Protein 6M4Z (pdb70)

InterPro domains:
  IPR006201 Neurotransmitter-gated ion-channel [PTHR18945] (35-205)
  IPR006202 Neurotransmitter-gated ion-channel ligand-binding domain [PF02931] (35-222)
  IPR036734 Neurotransmitter-gated ion-channel ligand-binding domain superfamily [G3DSA:2.70.170.10] (12-236)
  IPR036734 Neurotransmitter-gated ion-channel ligand-binding domain superfamily [SSF63712] (25-222)

Foldseek 3Di:
DVVLVVVLLCVLQPPDPADPAFDLVGAKEKEWAKAWAAFADADLPPQKTKTKIKIKMKIFDQSLADDCVVRPNDFKDKDAPVRHDDFAKDWPFFDDDKDWDAGFMWIAGRRRMIITITIIMTMGGHNQVQQPDPQADKDKIWIFGDPDFCSHYPYHYDAFFHNHVNHDPPHQKAWDGWTWAKDWADDPPDDTIHIITMIMTGMHGDD/DPCVDPVVVVVCVVVD/DVVLVVVLLCCLQPVDDADPAFDLVRAWEKAKAKAWAAFADADQVQQKTKTKIKIKMKIFDQSQADDCVVRPNAFKDKDACVSHDDFQWDWPFFDDPKDWDAGFIWMAGRRGMIMTITIIMTMGGHNFPPQQDVFTGKDKTWIFGPPDACSHYPYDYPAQAHHHVNYDPPYQKDWPGWTWAKDWDDDPVDDTIHIITIIMTGMHGDD/DQCVPVVSCVVCVPVD/DVVLVVVLLCCQQVVDDADPAFDQVRFWEKEKAKAWAAQADADQVQQKTKTKIKIKIKIFDPSQADDLVVRVNDFKDKDQPVSHDDFQKDWPFFDDDKDWDDGFMWMAGRRGMTITITMIMTMGGHNFVAQQDPFTGKDKIKIFGDPDACSRYPYYYPAQAHHHVNYDPPHQKDWDGWTFDKDWDDDPVDDTIHIITMIMTTIHGDD/DQCVPVVSVVVCVVVD/DVVLVVVVLVVQQPVDDADPAFDLVRAKEKEKAKAWAAFADADLVAQKTKTKIKIKIKIFDQSQADDCVVRPNFFKDKAQPVRHDDFQKDWPFFDDDKDWDAGWMWMAGRNGMIITITIIMTIGGHNQVCQAPVFGGKDKIKIFGDPDFCSRYPYHYPDQAHRHVNYDPPHQKAWDGWTWAWDWDDDPPDDTIHIITMTMTGMHGDD/DLCPPVVSVVVCVVPD/DVVLVVVLLCVLQVPDDADPAFDLVRAKEKEWAKAWAAFADADQPAQKTKTKIKIKIKIFDQSQADQQVSRVNDWKDKDQPVRHDDFQKDWPFFDDDKDWDDGFMWMATRRRMIMTITIIMTMGGHNQPALQPPLGGKDKIKIFGDPDFCSHYHYHYPFFAHHHVNYDPPYQKDWPGWTWAWDWDDDDPDDTIHIIIITMTGMHGDD/DQCVDPVSVVVCVPVD

Sequence (1115 aa):
SQANLMRLKSDLFNRSPMYPGPTKDDPLTVTLGFTLQDIVKVDSSTNEVDLVYYEQQRWKLNSLMWDPNEYGNITDFRTSAADIWTPDITAYSSTRPVQVLSPQIAVVTHDGSVMFIPAQRLSFMCDPTGVDSEEGVTCAVKFGSWVYSGFEIDLKTDTDQVDLSSYYASSKYEILSATQTRQVQHYSCCPEPYIDVNLVVKFRERRGCCSHPACNVAHPEICSQANLMRLKSDLFNRSPMYPGPTKDDPLTVTLGFTLQDIVKVDSSTNEVDLVYYEQQRWKLNSLMWDPNEYGNITDFRTSAADIWTPDITAYSSTRPVQVLSPQIAVVTHDGSVMFIPAQRLSFMCDPTGVDSEEGVTCAVKFGSWVYSGFEIDLKTDTDQVDLSSYYASSKYEILSATQTRQVQHYSCCPEPYIDVNLVVKFRERRGCCSHPACNVAHPEICSQANLMRLKSDLFNRSPMYPGPTKDDPLTVTLGFTLQDIVKVDSSTNEVDLVYYEQQRWKLNSLMWDPNEYGNITDFRTSAADIWTPDITAYSSTRPVQVLSPQIAVVTHDGSVMFIPAQRLSFMCDPTGVDSEEGVTCAVKFGSWVYSGFEIDLKTDTDQVDLSSYYASSKYEILSATQTRQVQHYSCCPEPYIDVNLVVKFRERRGCCSHPACNVAHPEICSQANLMRLKSDLFNRSPMYPGPTKDDPLTVTLGFTLQDIVKVDSSTNEVDLVYYEQQRWKLNSLMWDPNEYGNITDFRTSAADIWTPDITAYSSTRPVQVLSPQIAVVTHDGSVMFIPAQRLSFMCDPTGVDSEEGVTCAVKFGSWVYSGFEIDLKTDTDQVDLSSYYASSKYEILSATQTRQVQHYSCCPEPYIDVNLVVKFRERRGCCSHPACNVAHPEICSQANLMRLKSDLFNRSPMYPGPTKDDPLTVTLGFTLQDIVKVDSSTNEVDLVYYEQQRWKLNSLMWDPNEYGNITDFRTSAADIWTPDITAYSSTRPVQVLSPQIAVVTHDGSVMFIPAQRLSFMCDPTGVDSEEGVTCAVKFGSWVYSGFEIDLKTDTDQVDLSSYYASSKYEILSATQTRQVQHYSCCPEPYIDVNLVVKFRERRGCCSHPACNVAHPEIC

Organism: Aplysia californica (NCBI:txid6500)

Radius of gyration: 30.46 Å; Cα contacts (8 Å, |Δi|>4): 2847; chains: 10; bounding box: 76×78×79 Å

Solvent-accessible surface area: 42647 Å² total; per-residue (Å²): 82,49,55,45,7,43,94,0,43,41,37,24,55,110,184,62,101,107,32,14,1,6,34,90,107,38,78,13,69,0,7,4,10,4,9,3,11,3,2,4,42,34,37,77,81,17,1,2,1,1,6,0,3,6,7,18,10,46,6,94,6,124,70,13,74,29,87,26,127,108,25,47,119,19,79,34,5,21,4,51,12,87,53,10,32,51,14,16,21,15,9,30,24,11,0,84,48,70,61,52,15,15,34,84,33,0,4,0,21,66,60,0,18,0,2,13,5,5,4,18,8,2,9,5,7,0,23,6,94,32,12,129,54,82,118,15,16,68,20,40,3,88,2,0,6,3,1,20,8,14,96,3,4,53,2,75,19,78,80,68,118,5,33,62,76,43,25,50,88,39,1,46,14,65,16,87,46,3,33,7,49,99,65,72,75,108,38,129,60,7,105,20,18,1,15,6,0,22,6,41,7,78,3,1,64,98,188,81,1,20,19,20,2,2,0,0,4,38,25,52,128,76,17,105,57,67,36,16,41,104,0,41,34,32,21,47,115,176,40,93,110,28,10,0,5,22,124,114,47,75,15,69,0,3,3,9,8,7,5,7,1,1,2,85,25,40,79,70,16,1,12,0,11,2,0,5,3,6,13,14,32,2,97,10,117,68,14,96,24,69,27,111,115,27,43,117,31,68,50,7,26,4,52,10,86,53,14,37,52,13,12,12,19,9,22,23,7,0,92,54,63,52,50,17,14,36,80,34,0,2,0,26,64,61,0,10,0,1,12,3,2,5,20,9,1,12,2,10,1,25,3,94,34,17,101,39,106,150,8,10,55,6,48,1,78,4,0,6,5,0,15,10,14,102,5,4,56,2,78,25,76,72,82,96,2,37,50,74,42,26,45,92,44,2,37,15,72,27,81,52,2,43,8,40,95,68,72,61,111,34,132,66,12,104,15,21,3,14,2,0,23,8,38,2,76,0,72,70,102,200,58,10,36,17,18,4,1,0,3,4,33,24,45,127,84,18,84,82,51,33,12,40,100,1,41,50,55,13,54,135,142,52,98,104,26,14,4,6,41,78,114,52,74,13,81,0,25,2,13,3,10,2,8,2,3,2,86,38,41,64,77,17,1,24,1,9,2,5,6,11,5,15,11,50,6,71,10,115,43,10,99,22,75,26,123,108,25,46,108,30,75,54,5,23,6,55,10,90,58,11,30,52,12,15,18,19,11,18,25,10,0,102,55,70,61,53,13,15,35,82,32,1,11,0,32,64,72,0,17,0,4,10,5,3,7,24,6,4,14,4,9,1,35,4,79,29,13,115,40,112,124,14,12,72,9,51,3,71,4,0,6,2,1,19,10,8,95,23,4,50,2,76,10,84,80,78,118,3,39,62,87,42,39,41,87,34,2,79,15,48,30,82,40,2,38,2,47,103,76,67,61,110,32,136,62,13,104,19,26,2,11,2,0,19,4,35,3,50,2,35,78,125,183,60,11,30,14,11,2,1,0,5,0,35,22,44,131,77,17,73,58,62,32,14,56,110,0,47,54,56,14,57,119,103,34,93,119,36,11,3,5,43,139,133,51,81,12,67,0,21,4,10,6,3,3,7,2,2,2,75,34,37,50,83,16,4,14,0,8,2,2,2,6,6,18,11,44,3,73,10,118,66,12,92,27,72,38,108,116,28,38,113,23,79,51,6,22,4,56,11,86,54,12,38,50,10,13,11,27,9,25,23,7,1,84,52,56,76,51,12,16,36,82,35,0,3,0,31,71,59,0,17,0,6,14,2,5,5,24,22,0,12,2,6,2,44,2,93,26,18,99,40,103,117,10,12,83,4,45,2,73,3,0,5,5,0,17,6,13,86,19,3,52,3,96,8,82,70,82,100,0,32,49,81,42,41,44,93,35,2,70,28,65,32,76,44,3,46,3,45,89,73,73,86,107,41,134,60,8,108,19,20,2,12,11,0,22,6,34,3,83,1,17,67,91,179,56,12,27,9,21,2,0,0,5,2,35,23,39,135,78,14,114,81,50,40,12,50,104,0,42,33,41,20,39,119,131,56,91,71,31,12,1,5,27,129,118,53,79,10,66,0,20,2,13,5,5,3,9,4,1,1,83,38,42,64,92,7,3,19,0,10,2,0,1,5,11,8,8,44,5,107,6,125,65,4,85,24,67,28,119,82,32,48,114,39,67,55,4,25,4,50,11,95,60,14,40,51,13,15,18,14,8,34,25,9,0,93,49,64,56,63,16,16,32,77,36,0,9,1,29,66,56,0,13,1,2,12,2,3,4,16,5,0,11,4,10,4,41,6,101,24,16,106,37,96,150,11,20,59,6,46,2,88,4,0,8,4,2,19,7,14,70,21,6,34,3,98,32,87,68,69,116,9,32,65,74,48,37,46,83,52,5,70,20,25,32,70,42,6,30,8,47,96,66,84,72,113,30,103,59,14,93,21,22,5,16,8,0,23,5,24,5,70,2,47,71,143,214,64,4,36,23,23,6,0,0,3,2,34,22,51,130,83,20

Structure (mmCIF, N/CA/C/O backbone):
data_6M4Z
#
_entry.id   6M4Z
#
_cell.length_a   173.080
_cell.length_b   173.080
_cell.length_c   118.337
_cell.angle_alpha   90.000
_cell.angle_beta   90.000
_cell.angle_gamma   120.000
#
_symmetry.space_group_name_H-M   'P 65'
#
loop_
_entity.id
_entity.type
_entity.pdbx_description
1 polymer 'Soluble acetylcholine receptor'
2 polymer 'Alpha-conotoxin LvIA'
#
loop_
_atom_site.group_PDB
_atom_site.id
_atom_site.type_symbol
_atom_site.label_atom_id
_atom_site.label_alt_id
_atom_site.label_comp_id
_atom_site.label_asym_id
_atom_site.label_entity_id
_atom_site.label_seq_id
_atom_site.pdbx_PDB_ins_code
_atom_site.Cartn_x
_atom_site.Cartn_y
_atom_site.Cartn_z
_atom_site.occupancy
_atom_site.B_iso_or_equiv
_atom_site.auth_seq_id
_atom_site.auth_comp_id
_atom_site.auth_asym_id
_atom_site.auth_atom_id
_atom_site.pdbx_PDB_model_num
ATOM 1 N N . SER A 1 1 ? 23.616 -68.532 31.267 1.00 105.67 0 SER A N 1
ATOM 2 C CA . SER A 1 1 ? 23.891 -68.683 29.840 1.00 111.85 0 SER A CA 1
ATOM 3 C C . SER A 1 1 ? 22.615 -68.949 28.991 1.00 115.79 0 SER A C 1
ATOM 4 O O . SER A 1 1 ? 21.481 -69.023 29.520 1.00 99.52 0 SER A O 1
ATOM 7 N N . GLN A 1 2 ? 22.821 -69.072 27.665 1.00 115.28 1 GLN A N 1
ATOM 8 C CA . GLN A 1 2 ? 21.759 -69.487 26.749 1.00 101.15 1 GLN A CA 1
ATOM 9 C C . GLN A 1 2 ? 21.337 -70.943 26.983 1.00 87.97 1 GLN A C 1
ATOM 10 O O . GLN A 1 2 ? 20.266 -71.353 26.526 1.00 82.46 1 GLN A O 1
ATOM 16 N N . ALA A 1 3 ? 22.140 -71.723 27.708 1.00 92.20 2 ALA A N 1
ATOM 17 C CA . ALA A 1 3 ? 21.708 -73.060 28.100 1.00 87.59 2 ALA A CA 1
ATOM 18 C C . ALA A 1 3 ? 20.587 -72.990 29.123 1.00 83.08 2 ALA A C 1
ATOM 19 O O . ALA A 1 3 ? 19.671 -73.820 29.106 1.00 76.77 2 ALA A O 1
ATOM 21 N N . ASN A 1 4 ? 20.659 -72.017 30.036 1.00 86.04 3 ASN A N 1
ATOM 22 C CA . ASN A 1 4 ? 19.562 -71.783 30.970 1.00 86.92 3 ASN A CA 1
ATOM 23 C C . ASN A 1 4 ? 18.284 -71.438 30.228 1.00 83.52 3 ASN A C 1
ATOM 24 O O . ASN A 1 4 ? 17.225 -72.010 30.502 1.00 85.92 3 ASN A O 1
ATOM 29 N N . LEU A 1 5 ? 18.369 -70.485 29.292 1.00 80.77 4 LEU A N 1
ATOM 30 C CA . LEU A 1 5 ? 17.222 -70.136 28.464 1.00 77.60 4 LEU A CA 1
ATOM 31 C C . LEU A 1 5 ? 16.630 -71.369 27.783 1.00 76.88 4 LEU A C 1
ATOM 32 O O . LEU A 1 5 ? 15.409 -71.561 27.779 1.00 73.05 4 LEU A O 1
ATOM 37 N N . MET A 1 6 ? 17.487 -72.224 27.213 1.00 76.79 5 MET A N 1
ATOM 38 C CA . MET A 1 6 ? 16.999 -73.412 26.518 1.00 71.13 5 MET A CA 1
ATOM 39 C C . MET A 1 6 ? 16.245 -74.344 27.455 1.00 72.16 5 MET A C 1
ATOM 40 O O . MET A 1 6 ? 15.266 -74.985 27.051 1.00 71.65 5 MET A O 1
ATOM 45 N N . ARG A 1 7 ? 16.688 -74.445 28.706 1.00 74.45 6 ARG A N 1
ATOM 46 C CA . ARG A 1 7 ? 15.989 -75.311 29.644 1.00 74.48 6 ARG A CA 1
ATOM 47 C C . ARG A 1 7 ? 14.649 -74.711 30.056 1.00 80.66 6 ARG A C 1
ATOM 48 O O . ARG A 1 7 ? 13.635 -75.421 30.092 1.00 81.07 6 ARG A O 1
ATOM 56 N N . LEU A 1 8 ? 14.624 -73.405 30.347 1.00 73.87 7 LEU A N 1
ATOM 57 C CA . LEU A 1 8 ? 13.366 -72.737 30.662 1.00 77.73 7 LEU A CA 1
ATOM 58 C C . LEU A 1 8 ? 12.351 -72.907 29.529 1.00 79.61 7 LEU A C 1
ATOM 59 O O . LEU A 1 8 ? 11.201 -73.302 29.765 1.00 81.69 7 LEU A O 1
ATOM 64 N N . LYS A 1 9 ? 12.764 -72.642 28.285 1.00 73.79 8 LYS A N 1
ATOM 65 C CA . LYS A 1 9 ? 11.851 -72.843 27.165 1.00 69.43 8 LYS A CA 1
ATOM 66 C C . LYS A 1 9 ? 11.367 -74.281 27.114 1.00 71.54 8 LYS A C 1
ATOM 67 O O . LYS A 1 9 ? 10.206 -74.531 26.772 1.00 75.02 8 LYS A O 1
ATOM 73 N N . SER A 1 10 ? 12.215 -75.235 27.502 1.00 74.00 9 SER A N 1
ATOM 74 C CA . SER A 1 10 ? 11.815 -76.639 27.437 1.00 77.36 9 SER A CA 1
ATOM 75 C C . SER A 1 10 ? 10.811 -76.981 28.529 1.00 81.53 9 SER A C 1
ATOM 76 O O . SER A 1 10 ? 9.838 -77.704 28.290 1.00 80.19 9 SER A O 1
ATOM 79 N N . ASP A 1 11 ? 11.032 -76.477 29.738 1.00 84.75 10 ASP A N 1
ATOM 80 C CA . ASP A 1 11 ? 10.127 -76.802 30.829 1.00 81.52 10 ASP A CA 1
ATOM 81 C C . ASP A 1 11 ? 8.739 -76.234 30.583 1.00 82.16 10 ASP A C 1
ATOM 82 O O . ASP A 1 11 ? 7.739 -76.916 30.837 1.00 94.79 10 ASP A O 1
ATOM 87 N N . LEU A 1 12 ? 8.657 -75.009 30.051 1.00 78.35 11 LEU A N 1
ATOM 88 C CA . LEU A 1 12 ? 7.359 -74.399 29.770 1.00 73.25 11 LEU A CA 1
ATOM 89 C C . LEU A 1 12 ? 6.588 -75.172 28.708 1.00 79.32 11 LEU A C 1
ATOM 90 O O . LEU A 1 12 ? 5.423 -75.528 28.907 1.00 88.58 11 LEU A O 1
ATOM 95 N N . PHE A 1 13 ? 7.225 -75.456 27.577 1.00 79.63 12 PHE A N 1
ATOM 96 C CA . PHE A 1 13 ? 6.497 -75.899 26.396 1.00 82.20 12 PHE A CA 1
ATOM 97 C C . PHE A 1 13 ? 6.496 -77.408 26.173 1.00 85.98 12 PHE A C 1
ATOM 98 O O . PHE A 1 13 ? 5.598 -77.912 25.491 1.00 95.28 12 PHE A O 1
ATOM 106 N N . ASN A 1 14 ? 7.458 -78.142 26.714 1.00 86.92 13 ASN A N 1
ATOM 107 C CA . ASN A 1 14 ? 7.672 -79.494 26.216 1.00 94.30 13 ASN A CA 1
ATOM 108 C C . ASN A 1 14 ? 6.793 -80.538 26.886 1.00 101.24 13 ASN A C 1
ATOM 109 O O . ASN A 1 14 ? 6.296 -81.445 26.209 1.00 107.53 13 ASN A O 1
ATOM 114 N N . ARG A 1 15 ? 6.598 -80.464 28.198 1.00 98.88 14 ARG A N 1
ATOM 115 C CA . ARG A 1 15 ? 5.781 -81.465 28.862 1.00 100.69 14 ARG A CA 1
ATOM 116 C C . ARG A 1 15 ? 4.443 -80.920 29.351 1.00 105.59 14 ARG A C 1
ATOM 117 O O . ARG A 1 15 ? 3.605 -81.701 29.818 1.00 104.97 14 ARG A O 1
ATOM 125 N N . SER A 1 16 ? 4.205 -79.613 29.220 1.00 111.15 15 SER A N 1
ATOM 126 C CA . SER A 1 16 ? 2.913 -79.015 29.551 1.00 113.76 15 SER A CA 1
ATOM 127 C C . SER A 1 16 ? 2.149 -78.708 28.268 1.00 108.55 15 SER A C 1
ATOM 128 O O . SER A 1 16 ? 2.645 -77.925 27.435 1.00 104.04 15 SER A O 1
ATOM 131 N N . PRO A 1 17 ? 0.956 -79.275 28.065 1.00 108.64 16 PRO A N 1
ATOM 132 C CA . PRO A 1 17 ? 0.216 -79.027 26.821 1.00 101.40 16 PRO A CA 1
ATOM 133 C C . PRO A 1 17 ? -0.285 -77.594 26.759 1.00 96.26 16 PRO A C 1
ATOM 134 O O . PRO A 1 17 ? -0.410 -76.910 27.776 1.00 99.29 16 PRO A O 1
ATOM 138 N N . MET A 1 18 ? -0.589 -77.144 25.543 1.00 93.43 17 MET A N 1
ATOM 139 C CA . MET A 1 18 ? -0.745 -75.710 25.321 1.00 90.85 17 MET A CA 1
ATOM 140 C C . MET A 1 18 ? -2.079 -75.177 25.843 1.00 85.87 17 MET A C 1
ATOM 141 O O . MET A 1 18 ? -3.088 -75.890 25.927 1.00 82.14 17 MET A O 1
ATOM 146 N N . TYR A 1 19 ? -2.061 -73.902 26.195 1.00 79.63 18 TYR A N 1
ATOM 147 C CA . TYR A 1 19 ? -3.237 -73.209 26.689 1.00 76.21 18 TYR A CA 1
ATOM 148 C C . TYR A 1 19 ? -4.401 -73.365 25.712 1.00 77.76 18 TYR A C 1
ATOM 149 O O . TYR A 1 19 ? -4.250 -73.069 24.518 1.00 77.30 18 TYR A O 1
ATOM 158 N N . PRO A 1 20 ? -5.562 -73.803 26.173 1.00 78.87 19 PRO A N 1
ATOM 159 C CA . PRO A 1 20 ? -6.684 -74.024 25.264 1.00 75.88 19 PRO A CA 1
ATOM 160 C C . PRO A 1 20 ? -7.543 -72.788 25.073 1.00 74.76 19 PRO A C 1
ATOM 161 O O . PRO A 1 20 ? -8.685 -72.896 24.613 1.00 76.91 19 PRO A O 1
ATOM 165 N N . GLY A 1 21 ? -7.005 -71.616 25.412 1.00 73.21 20 GLY A N 1
ATOM 166 C CA . GLY A 1 21 ? -7.749 -70.381 25.320 1.00 73.46 20 GLY A CA 1
ATOM 167 C C . GLY A 1 21 ? -8.534 -70.076 26.583 1.00 71.19 20 GLY A C 1
ATOM 168 O O . GLY A 1 21 ? -8.665 -70.904 27.490 1.00 67.45 20 GLY A O 1
ATOM 169 N N . PRO A 1 22 ? -9.066 -68.868 26.668 1.00 67.18 21 PRO A N 1
ATOM 170 C CA . PRO A 1 22 ? -9.846 -68.495 27.846 1.00 72.71 21 PRO A CA 1
ATOM 171 C C . PRO A 1 22 ? -11.245 -69.088 27.817 1.00 79.13 21 PRO A C 1
ATOM 172 O O . PRO A 1 22 ? -11.853 -69.265 26.760 1.00 78.94 21 PRO A O 1
ATOM 176 N N . THR A 1 23 ? -11.731 -69.424 29.009 1.00 83.78 22 THR A N 1
ATOM 177 C CA . THR A 1 23 ? -13.131 -69.703 29.301 1.00 88.07 22 THR A CA 1
ATOM 178 C C . THR A 1 23 ? -13.678 -68.590 30.204 1.00 87.24 22 THR A C 1
ATOM 179 O O . THR A 1 23 ? -12.929 -67.724 30.656 1.00 91.08 22 THR A O 1
ATOM 183 N N . LYS A 1 24 ? -14.988 -68.566 30.479 1.00 87.47 23 LYS A N 1
ATOM 184 C CA . LYS A 1 24 ? -15.425 -67.480 31.368 1.00 91.40 23 LYS A CA 1
ATOM 185 C C . LYS A 1 24 ? -15.166 -67.800 32.829 1.00 91.66 23 LYS A C 1
ATOM 186 O O . LYS A 1 24 ? -15.171 -66.878 33.649 1.00 84.70 23 LYS A O 1
ATOM 192 N N . ASP A 1 25 ? -15.009 -69.083 33.179 1.00 92.65 24 ASP A N 1
ATOM 193 C CA . ASP A 1 25 ? -14.417 -69.432 34.467 1.00 91.62 24 ASP A CA 1
ATOM 194 C C . ASP A 1 25 ? -13.109 -68.684 34.670 1.00 94.13 24 ASP A C 1
ATOM 195 O O . ASP A 1 25 ? -12.860 -68.103 35.733 1.00 95.91 24 ASP A O 1
ATOM 200 N N . ASP A 1 26 ? -12.260 -68.687 33.646 1.00 94.28 25 ASP A N 1
ATOM 201 C CA . ASP A 1 26 ? -10.910 -68.135 33.717 1.00 89.72 25 ASP A CA 1
ATOM 202 C C . ASP A 1 26 ? -10.736 -67.230 32.509 1.00 83.81 25 ASP A C 1
ATOM 203 O O . ASP A 1 26 ? -10.112 -67.619 31.512 1.00 85.28 25 ASP A O 1
ATOM 208 N N . PRO A 1 27 ? -11.295 -66.029 32.548 1.00 77.57 26 PRO A N 1
ATOM 209 C CA . PRO A 1 27 ? -11.198 -65.106 31.413 1.00 79.87 26 PRO A CA 1
ATOM 210 C C . PRO A 1 27 ? -9.836 -64.415 31.341 1.00 75.92 26 PRO A C 1
ATOM 211 O O . PRO A 1 27 ? -8.969 -64.569 32.207 1.00 73.13 26 PRO A O 1
ATOM 215 N N . LEU A 1 28 ? -9.683 -63.612 30.288 1.00 68.21 27 LEU A N 1
ATOM 216 C CA . LEU A 1 28 ? -8.404 -63.071 29.868 1.00 67.51 27 LEU A CA 1
ATOM 217 C C . LEU A 1 28 ? -8.587 -61.621 29.468 1.00 73.17 27 LEU A C 1
ATOM 218 O O . LEU A 1 28 ? -9.610 -61.253 28.897 1.00 76.28 27 LEU A O 1
ATOM 223 N N . THR A 1 29 ? -7.591 -60.795 29.753 1.00 77.02 28 THR A N 1
ATOM 224 C CA . THR A 1 29 ? -7.632 -59.409 29.325 1.00 75.98 28 THR A CA 1
ATOM 225 C C . THR A 1 29 ? -6.507 -59.191 28.331 1.00 78.02 28 THR A C 1
ATOM 226 O O . THR A 1 29 ? -5.354 -59.559 28.600 1.00 76.93 28 THR A O 1
ATOM 230 N N . VAL A 1 30 ? -6.861 -58.598 27.192 1.00 74.13 29 VAL A N 1
ATOM 231 C CA . VAL A 1 30 ? -6.006 -58.453 26.023 1.00 70.27 29 VAL A CA 1
ATOM 232 C C . VAL A 1 30 ? -6.019 -56.981 25.650 1.00 72.79 29 VAL A C 1
ATOM 233 O O . VAL A 1 30 ? -7.078 -56.434 25.320 1.00 71.22 29 VAL A O 1
ATOM 237 N N . THR A 1 31 ? -4.856 -56.339 25.682 1.00 72.74 30 THR A N 1
ATOM 238 C CA . THR A 1 31 ? -4.796 -54.915 25.397 1.00 73.35 30 THR A CA 1
ATOM 239 C C . THR A 1 31 ? -4.290 -54.733 23.966 1.00 71.71 30 THR A C 1
ATOM 240 O O . THR A 1 31 ? -3.379 -55.430 23.525 1.00 72.25 30 THR A O 1
ATOM 244 N N . LEU A 1 32 ? -4.903 -53.812 23.237 1.00 77.52 31 LEU A N 1
ATOM 245 C CA . LEU A 1 32 ? -4.576 -53.517 21.849 1.00 71.55 31 LEU A CA 1
ATOM 246 C C . LEU A 1 32 ? -3.954 -52.131 21.718 1.00 75.17 31 LEU A C 1
ATOM 247 O O . LEU A 1 32 ? -4.037 -51.287 22.614 1.00 79.31 31 LEU A O 1
ATOM 252 N N . GLY A 1 33 ? -3.348 -51.886 20.567 1.00 69.84 32 GLY A N 1
ATOM 253 C CA . GLY A 1 33 ? -2.829 -50.567 20.304 1.00 71.33 32 GLY A CA 1
ATOM 254 C C . GLY A 1 33 ? -2.147 -50.506 18.960 1.00 76.17 32 GLY A C 1
ATOM 255 O O . GLY A 1 33 ? -1.188 -51.241 18.704 1.00 82.84 32 GLY A O 1
ATOM 256 N N . PHE A 1 34 ? -2.620 -49.624 18.099 1.00 72.42 33 PHE A N 1
ATOM 257 C CA . PHE A 1 34 ? -2.059 -49.522 16.767 1.00 75.31 33 PHE A CA 1
ATOM 258 C C . PHE A 1 34 ? -0.976 -48.454 16.672 1.00 78.46 33 PHE A C 1
ATOM 259 O O . PHE A 1 34 ? -0.935 -47.493 17.440 1.00 77.83 33 PHE A O 1
ATOM 267 N N . THR A 1 35 ? -0.094 -48.653 15.690 1.00 80.35 34 THR A N 1
ATOM 268 C CA . THR A 1 35 ? 1.086 -47.831 15.411 1.00 74.88 34 THR A CA 1
ATOM 269 C C . THR A 1 35 ? 1.111 -47.681 13.891 1.00 74.70 34 THR A C 1
ATOM 270 O O . THR A 1 35 ? 1.682 -48.507 13.186 1.00 78.39 34 THR A O 1
ATOM 274 N N . LEU A 1 36 ? 0.450 -46.652 13.380 1.00 79.46 35 LEU A N 1
ATOM 275 C CA . LEU A 1 36 ? 0.173 -46.610 11.953 1.00 75.55 35 LEU A CA 1
ATOM 276 C C . LEU A 1 36 ? 1.339 -45.989 11.203 1.00 80.70 35 LEU A C 1
ATOM 277 O O . LEU A 1 36 ? 1.778 -44.884 11.528 1.00 82.96 35 LEU A O 1
ATOM 282 N N . GLN A 1 37 ? 1.838 -46.707 10.194 1.00 85.31 36 GLN A N 1
ATOM 283 C CA . GLN A 1 37 ? 3.012 -46.290 9.431 1.00 82.27 36 GLN A CA 1
ATOM 284 C C . GLN A 1 37 ? 2.689 -45.662 8.085 1.00 79.29 36 GLN A C 1
ATOM 285 O O . GLN A 1 37 ? 3.465 -44.826 7.615 1.00 75.99 36 GLN A O 1
ATOM 291 N N . ASP A 1 38 ? 1.595 -46.066 7.438 1.00 76.38 37 ASP A N 1
ATOM 292 C CA . ASP A 1 38 ? 1.300 -45.560 6.108 1.00 74.03 37 ASP A CA 1
ATOM 293 C C . ASP A 1 38 ? -0.135 -45.889 5.733 1.00 80.61 37 ASP A C 1
ATOM 294 O O . ASP A 1 38 ? -0.675 -46.921 6.141 1.00 82.78 37 ASP A O 1
ATOM 299 N N . ILE A 1 39 ? -0.741 -44.991 4.954 1.00 79.80 38 ILE A N 1
ATOM 300 C CA . ILE A 1 39 ? -1.915 -45.293 4.140 1.00 80.46 38 ILE A CA 1
ATOM 301 C C . ILE A 1 39 ? -1.400 -45.437 2.713 1.00 81.29 38 ILE A C 1
ATOM 302 O O . ILE A 1 39 ? -1.108 -44.443 2.049 1.00 82.01 38 ILE A O 1
ATOM 307 N N . VAL A 1 40 ? -1.274 -46.682 2.242 1.00 80.41 39 VAL A N 1
ATOM 308 C CA . VAL A 1 40 ? -0.470 -46.957 1.050 1.00 79.81 39 VAL A CA 1
ATOM 309 C C . VAL A 1 40 ? -1.245 -46.700 -0.239 1.00 81.00 39 VAL A C 1
ATOM 310 O O . VAL A 1 40 ? -0.656 -46.307 -1.255 1.00 87.60 39 VAL A O 1
ATOM 314 N N . LYS A 1 41 ? -2.559 -46.875 -0.230 1.00 79.88 40 LYS A N 1
ATOM 315 C CA . LYS A 1 41 ? -3.300 -46.828 -1.481 1.00 86.90 40 LYS A CA 1
ATOM 316 C C . LYS A 1 41 ? -4.788 -46.737 -1.166 1.00 87.25 40 LYS A C 1
ATOM 317 O O . LYS A 1 41 ? -5.267 -47.382 -0.225 1.00 79.32 40 LYS A O 1
ATOM 323 N N . VAL A 1 42 ? -5.495 -45.887 -1.916 1.00 88.72 41 VAL A N 1
ATOM 324 C CA . VAL A 1 42 ? -6.952 -45.905 -1.957 1.00 90.54 41 VAL A CA 1
ATOM 325 C C . VAL A 1 42 ? -7.330 -46.339 -3.359 1.00 90.62 41 VAL A C 1
ATOM 326 O O . VAL A 1 42 ? -6.600 -46.091 -4.327 1.00 93.66 41 VAL A O 1
ATOM 330 N N . ASP A 1 43 ? -8.463 -47.001 -3.472 1.00 83.80 42 ASP A N 1
ATOM 331 C CA . ASP A 1 43 ? -8.986 -47.386 -4.774 1.00 90.26 42 ASP A CA 1
ATOM 332 C C . ASP A 1 43 ? -10.362 -46.754 -4.850 1.00 96.23 42 ASP A C 1
ATOM 333 O O . ASP A 1 43 ? -11.327 -47.297 -4.293 1.00 86.91 42 ASP A O 1
ATOM 338 N N . SER A 1 44 ? -10.435 -45.592 -5.508 1.00 99.02 43 SER A N 1
ATOM 339 C CA . SER A 1 44 ? -11.720 -44.930 -5.696 1.00 93.69 43 SER A CA 1
ATOM 340 C C . SER A 1 44 ? -12.683 -45.774 -6.527 1.00 96.96 43 SER A C 1
ATOM 341 O O . SER A 1 44 ? -13.896 -45.531 -6.476 1.00 98.33 43 SER A O 1
ATOM 344 N N . SER A 1 45 ? -12.185 -46.789 -7.245 1.00 93.69 44 SER A N 1
ATOM 345 C CA . SER A 1 45 ? -13.041 -47.641 -8.063 1.00 94.64 44 SER A CA 1
ATOM 346 C C . SER A 1 45 ? -13.592 -48.869 -7.338 1.00 87.76 44 SER A C 1
ATOM 347 O O . SER A 1 45 ? -14.591 -49.414 -7.799 1.00 80.29 44 SER A O 1
ATOM 350 N N . THR A 1 46 ? -12.979 -49.325 -6.231 1.00 95.43 45 THR A N 1
ATOM 351 C CA . THR A 1 46 ? -13.499 -50.449 -5.443 1.00 91.65 45 THR A CA 1
ATOM 352 C C . THR A 1 46 ? -13.897 -50.086 -4.015 1.00 86.57 45 THR A C 1
ATOM 353 O O . THR A 1 46 ? -14.547 -50.901 -3.347 1.00 76.28 45 THR A O 1
ATOM 357 N N . ASN A 1 47 ? -13.523 -48.900 -3.529 1.00 93.85 46 ASN A N 1
ATOM 358 C CA . ASN A 1 47 ? -13.784 -48.476 -2.150 1.00 91.69 46 ASN A CA 1
ATOM 359 C C . ASN A 1 47 ? -13.070 -49.379 -1.145 1.00 84.13 46 ASN A C 1
ATOM 360 O O . ASN A 1 47 ? -13.671 -49.937 -0.220 1.00 74.00 46 ASN A O 1
ATOM 365 N N . GLU A 1 48 ? -11.763 -49.512 -1.343 1.00 81.99 47 GLU A N 1
ATOM 366 C CA . GLU A 1 48 ? -10.871 -50.094 -0.359 1.00 85.27 47 GLU A CA 1
ATOM 367 C C . GLU A 1 48 ? -9.673 -49.173 -0.193 1.00 82.58 47 GLU A C 1
ATOM 368 O O . GLU A 1 48 ? -9.266 -48.479 -1.128 1.00 87.70 47 GLU A O 1
ATOM 374 N N . VAL A 1 49 ? -9.089 -49.205 0.996 1.00 74.94 48 VAL A N 1
ATOM 375 C CA . VAL A 1 49 ? -7.852 -48.497 1.269 1.00 79.16 48 VAL A CA 1
ATOM 376 C C . VAL A 1 49 ? -6.924 -49.442 2.039 1.00 80.48 48 VAL A C 1
ATOM 377 O O . VAL A 1 49 ? -7.383 -50.347 2.743 1.00 81.80 48 VAL A O 1
ATOM 381 N N . ASP A 1 50 ? -5.610 -49.241 1.891 1.00 74.31 49 ASP A N 1
ATOM 382 C CA . ASP A 1 50 ? -4.600 -50.157 2.417 1.00 71.74 49 ASP A CA 1
ATOM 383 C C . ASP A 1 50 ? -3.738 -49.461 3.464 1.00 77.56 49 ASP A C 1
ATOM 384 O O . ASP A 1 50 ? -3.073 -48.467 3.157 1.00 80.83 49 ASP A O 1
ATOM 389 N N . LEU A 1 51 ? -3.712 -50.003 4.681 1.00 75.28 50 LEU A N 1
ATOM 390 C CA . LEU A 1 51 ? -2.887 -49.475 5.762 1.00 72.32 50 LEU A CA 1
ATOM 391 C C . LEU A 1 51 ? -1.752 -50.428 6.077 1.00 69.43 50 LEU A C 1
ATOM 392 O O . LEU A 1 51 ? -1.940 -51.640 6.102 1.00 71.42 50 LEU A O 1
ATOM 397 N N . VAL A 1 52 ? -0.593 -49.875 6.384 1.00 72.67 51 VAL A N 1
ATOM 398 C CA . VAL A 1 52 ? 0.481 -50.613 7.026 1.00 67.49 51 VAL A CA 1
ATOM 399 C C . VAL A 1 52 ? 0.579 -50.113 8.459 1.00 71.12 51 VAL A C 1
ATOM 400 O O . VAL A 1 52 ? 0.791 -48.917 8.692 1.00 74.29 51 VAL A O 1
ATOM 404 N N . TYR A 1 53 ? 0.431 -51.019 9.420 1.00 68.38 52 TYR A N 1
ATOM 405 C CA . TYR A 1 53 ? 0.472 -50.652 10.825 1.00 70.75 52 TYR A CA 1
ATOM 406 C C . TYR A 1 53 ? 1.192 -51.731 11.625 1.00 70.90 52 TYR A C 1
ATOM 407 O O . TYR A 1 53 ? 1.609 -52.759 11.091 1.00 71.21 52 TYR A O 1
ATOM 416 N N . TYR A 1 54 ? 1.340 -51.480 12.920 1.00 72.07 53 TYR A N 1
ATOM 417 C CA . TYR A 1 54 ? 1.796 -52.461 13.892 1.00 70.11 53 TYR A CA 1
ATOM 418 C C . TYR A 1 54 ? 0.677 -52.699 14.891 1.00 74.97 53 TYR A C 1
ATOM 419 O O . TYR A 1 54 ? 0.096 -51.746 15.417 1.00 79.81 53 TYR A O 1
ATOM 428 N N . GLU A 1 55 ? 0.413 -53.949 15.190 1.00 72.79 54 GLU A N 1
ATOM 429 C CA . GLU A 1 55 ? -0.599 -54.311 16.167 1.00 72.96 54 GLU A CA 1
ATOM 430 C C . GLU A 1 55 ? 0.126 -54.781 17.416 1.00 71.65 54 GLU A C 1
ATOM 431 O O . GLU A 1 55 ? 0.641 -55.901 17.451 1.00 74.56 54 GLU A O 1
ATOM 437 N N . GLN A 1 56 ? 0.178 -53.947 18.443 1.00 67.91 55 GLN A N 1
ATOM 438 C CA . GLN A 1 56 ? 0.742 -54.424 19.696 1.00 72.96 55 GLN A CA 1
ATOM 439 C C . GLN A 1 56 ? -0.343 -55.152 20.478 1.00 72.20 55 GLN A C 1
ATOM 440 O O . GLN A 1 56 ? -1.485 -54.691 20.545 1.00 73.08 55 GLN A O 1
ATOM 446 N N . GLN A 1 57 ? 0.003 -56.303 21.055 1.00 63.01 56 GLN A N 1
ATOM 447 C CA . GLN A 1 57 ? -0.977 -57.088 21.802 1.00 61.40 56 GLN A CA 1
ATOM 448 C C . GLN A 1 57 ? -0.368 -57.638 23.087 1.00 65.88 56 GLN A C 1
ATOM 449 O O . GLN A 1 57 ? 0.725 -58.215 23.064 1.00 70.79 56 GLN A O 1
ATOM 455 N N . ARG A 1 58 ? -1.089 -57.498 24.201 1.00 65.63 57 ARG A N 1
ATOM 456 C CA . ARG A 1 58 ? -0.601 -57.944 25.498 1.00 67.48 57 ARG A CA 1
ATOM 457 C C . ARG A 1 58 ? -1.649 -58.805 26.181 1.00 66.45 57 ARG A C 1
ATOM 458 O O . ARG A 1 58 ? -2.852 -58.571 26.047 1.00 67.99 57 ARG A O 1
ATOM 466 N N . TRP A 1 59 ? -1.174 -59.812 26.906 1.00 61.77 58 TRP A N 1
ATOM 467 C CA . TRP A 1 59 ? -2.027 -60.618 27.765 1.00 62.61 58 TRP A CA 1
ATOM 468 C C . TRP A 1 59 ? -1.133 -61.329 28.773 1.00 66.22 58 TRP A C 1
ATOM 469 O O . TRP A 1 59 ? 0.079 -61.101 28.807 1.00 69.40 58 TRP A O 1
ATOM 480 N N . LYS A 1 60 ? -1.723 -62.199 29.596 1.00 66.29 59 LYS A N 1
ATOM 481 C CA . LYS A 1 60 ? -0.998 -62.759 30.737 1.00 66.65 59 LYS A CA 1
ATOM 482 C C . LYS A 1 60 ? -1.608 -64.095 31.118 1.00 69.89 59 LYS A C 1
ATOM 483 O O . LYS A 1 60 ? -2.811 -64.167 31.376 1.00 71.54 59 LYS A O 1
ATOM 489 N N . LEU A 1 61 ? 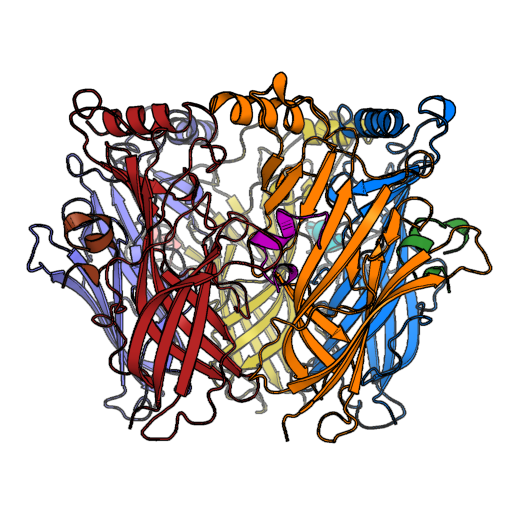-0.786 -65.142 31.154 1.00 71.36 60 LEU A N 1
ATOM 490 C CA . LEU A 1 61 ? -1.217 -66.490 31.504 1.00 76.77 60 LEU A CA 1
ATOM 491 C C . LEU A 1 61 ? -0.430 -67.008 32.694 1.00 77.51 60 LEU A C 1
ATOM 492 O O . LEU A 1 61 ? 0.800 -66.938 32.705 1.00 80.43 60 LEU A O 1
ATOM 497 N N . ASN A 1 62 ? -1.136 -67.572 33.674 1.00 83.08 61 ASN A N 1
ATOM 498 C CA . ASN A 1 62 ? -0.450 -68.181 34.808 1.00 79.81 61 ASN A CA 1
ATOM 499 C C . ASN A 1 62 ? 0.388 -69.375 34.397 1.00 74.37 61 ASN A C 1
ATOM 500 O O . ASN A 1 62 ? 1.079 -69.936 35.247 1.00 81.07 61 ASN A O 1
ATOM 505 N N . SER A 1 63 ? 0.315 -69.808 33.140 1.00 75.46 62 SER A N 1
ATOM 506 C CA . SER A 1 63 ? 1.051 -70.989 32.710 1.00 72.84 62 SER A CA 1
ATOM 507 C C . SER A 1 63 ? 2.410 -70.632 32.126 1.00 72.48 62 SER A C 1
ATOM 508 O O . SER A 1 63 ? 3.341 -71.441 32.180 1.00 76.69 62 SER A O 1
ATOM 511 N N . LEU A 1 64 ? 2.552 -69.431 31.595 1.00 70.10 63 LEU A N 1
ATOM 512 C CA . LEU A 1 64 ? 3.822 -68.945 31.089 1.00 74.23 63 LEU A CA 1
ATOM 513 C C . LEU A 1 64 ? 4.698 -68.318 32.162 1.00 77.38 63 LEU A C 1
ATOM 514 O O . LEU A 1 64 ? 5.668 -67.639 31.817 1.00 81.92 63 LEU A O 1
ATOM 519 N N . MET A 1 65 ? 4.386 -68.484 33.438 1.00 74.83 64 MET A N 1
ATOM 520 C CA . MET A 1 65 ? 5.242 -67.877 34.442 1.00 76.19 64 MET A CA 1
ATOM 521 C C . MET A 1 65 ? 6.180 -68.908 35.073 1.00 81.21 64 MET A C 1
ATOM 522 O O . MET A 1 65 ? 6.055 -70.129 34.899 1.00 75.37 64 MET A O 1
ATOM 527 N N . TRP A 1 66 ? 7.166 -68.372 35.784 1.00 79.93 65 TRP A N 1
ATOM 528 C CA . TRP A 1 66 ? 8.265 -69.144 36.343 1.00 82.24 65 TRP A CA 1
ATOM 529 C C . TRP A 1 66 ? 8.975 -68.233 37.340 1.00 88.39 65 TRP A C 1
ATOM 530 O O . TRP A 1 66 ? 8.743 -67.016 37.385 1.00 79.45 65 TRP A O 1
ATOM 541 N N . ASP A 1 67 ? 9.840 -68.848 38.149 1.00 87.01 66 ASP A N 1
ATOM 542 C CA . ASP A 1 67 ? 10.594 -68.138 39.166 1.00 83.52 66 ASP A CA 1
ATOM 543 C C . ASP A 1 67 ? 11.999 -67.913 38.637 1.00 86.26 66 ASP A C 1
ATOM 544 O O . ASP A 1 67 ? 12.738 -68.891 38.451 1.00 88.26 66 ASP A O 1
ATOM 549 N N . PRO A 1 68 ? 12.410 -66.667 38.372 1.00 90.04 67 PRO A N 1
ATOM 550 C CA . PRO A 1 68 ? 13.719 -66.443 37.724 1.00 85.01 67 PRO A CA 1
ATOM 551 C C . PRO A 1 68 ? 14.890 -67.038 38.476 1.00 87.19 67 PRO A C 1
ATOM 552 O O . PRO A 1 68 ? 15.837 -67.522 37.841 1.00 88.20 67 PRO A O 1
ATOM 556 N N . ASN A 1 69 ? 14.849 -67.047 39.807 1.00 91.19 68 ASN A N 1
ATOM 557 C CA . ASN A 1 69 ? 15.982 -67.570 40.562 1.00 92.97 68 ASN A CA 1
ATOM 558 C C . ASN A 1 69 ? 16.174 -69.064 40.404 1.00 90.57 68 ASN A C 1
ATOM 559 O O . ASN A 1 69 ? 17.082 -69.614 41.032 1.00 92.17 68 ASN A O 1
ATOM 564 N N . GLU A 1 70 ? 15.353 -69.732 39.602 1.00 87.19 69 GLU A N 1
ATOM 565 C CA . GLU A 1 70 ? 15.524 -71.144 39.300 1.00 88.29 69 GLU A CA 1
ATOM 566 C C . GLU A 1 70 ? 15.989 -71.358 37.863 1.00 87.05 69 GLU A C 1
ATOM 567 O O . GLU A 1 70 ? 16.281 -72.492 37.471 1.00 82.05 69 GLU A O 1
ATOM 573 N N . TYR A 1 71 ? 16.099 -70.288 37.079 1.00 93.00 70 TYR A N 1
ATOM 574 C CA . TYR A 1 71 ? 16.520 -70.338 35.681 1.00 88.91 70 TYR A CA 1
ATOM 575 C C . TYR A 1 71 ? 17.551 -69.251 35.402 1.00 87.55 70 TYR A C 1
ATOM 576 O O . TYR A 1 71 ? 17.427 -68.469 34.461 1.00 91.44 70 TYR A O 1
ATOM 585 N N . GLY A 1 72 ? 18.579 -69.174 36.238 1.00 85.67 71 GLY A N 1
ATOM 586 C CA . GLY A 1 72 ? 19.686 -68.274 35.968 1.00 80.42 71 GLY A CA 1
ATOM 587 C C . GLY A 1 72 ? 19.333 -66.806 35.872 1.00 82.09 71 GLY A C 1
ATOM 588 O O . GLY A 1 72 ? 19.817 -66.118 34.963 1.00 83.40 71 GLY A O 1
ATOM 589 N N . ASN A 1 73 ? 18.514 -66.302 36.799 1.00 84.64 72 ASN A N 1
ATOM 590 C CA . ASN A 1 73 ? 18.182 -64.871 36.871 1.00 87.12 72 ASN A CA 1
ATOM 591 C C . ASN A 1 73 ? 17.565 -64.351 35.562 1.00 85.17 72 ASN A C 1
ATOM 592 O O . ASN A 1 73 ? 17.784 -63.199 35.180 1.00 87.52 72 ASN A O 1
ATOM 597 N N . ILE A 1 74 ? 16.793 -65.172 34.849 1.00 79.67 73 ILE A N 1
ATOM 598 C CA . ILE A 1 74 ? 16.214 -64.764 33.567 1.00 81.58 73 ILE A CA 1
ATOM 599 C C . ILE A 1 74 ? 14.917 -63.998 33.808 1.00 76.61 73 ILE A C 1
ATOM 600 O O . ILE A 1 74 ? 13.947 -64.543 34.339 1.00 76.27 73 ILE A O 1
ATOM 605 N N . THR A 1 75 ? 14.903 -62.730 33.403 1.00 80.98 74 THR A N 1
ATOM 606 C CA . THR A 1 75 ? 13.704 -61.909 33.520 1.00 79.39 74 THR A CA 1
ATOM 607 C C . THR A 1 75 ? 12.646 -62.298 32.498 1.00 81.19 74 THR A C 1
ATOM 608 O O . THR A 1 75 ? 11.449 -62.172 32.772 1.00 75.35 74 THR A O 1
ATOM 612 N N . ASP A 1 76 ? 13.061 -62.751 31.323 1.00 78.74 75 ASP A N 1
ATOM 613 C CA . ASP A 1 76 ? 12.156 -62.845 30.190 1.00 70.95 75 ASP A CA 1
ATOM 614 C C . ASP A 1 76 ? 12.912 -63.492 29.042 1.00 73.69 75 ASP A C 1
ATOM 615 O O . ASP A 1 76 ? 14.125 -63.714 29.119 1.00 73.85 75 ASP A O 1
ATOM 620 N N . PHE A 1 77 ? 12.190 -63.765 27.958 1.00 69.36 76 PHE A N 1
ATOM 621 C CA . PHE A 1 77 ? 12.819 -64.338 26.780 1.00 75.81 76 PHE A CA 1
ATOM 622 C C . PHE A 1 77 ? 11.973 -64.036 25.555 1.00 68.63 76 PHE A C 1
ATOM 623 O O . PHE A 1 77 ? 10.894 -63.454 25.642 1.00 66.15 76 PHE A O 1
ATOM 631 N N . ARG A 1 78 ? 12.493 -64.438 24.404 1.00 70.07 77 ARG A N 1
ATOM 632 C CA . ARG A 1 78 ? 11.848 -64.208 23.126 1.00 65.73 77 ARG A CA 1
ATOM 633 C C . ARG A 1 78 ? 11.632 -65.539 22.436 1.00 61.98 77 ARG A C 1
ATOM 634 O O . ARG A 1 78 ? 12.486 -66.426 22.488 1.00 67.42 77 ARG A O 1
ATOM 642 N N . THR A 1 79 ? 10.471 -65.687 21.817 1.00 64.91 78 THR A N 1
ATOM 643 C CA . THR A 1 79 ? 10.125 -66.962 21.237 1.00 60.42 78 THR A CA 1
ATOM 644 C C . THR A 1 79 ? 9.191 -66.730 20.067 1.00 66.21 78 THR A C 1
ATOM 645 O O . THR A 1 79 ? 8.508 -65.702 19.973 1.00 63.08 78 THR A O 1
ATOM 649 N N . SER A 1 80 ? 9.217 -67.693 19.151 1.00 68.40 79 SER A N 1
ATOM 650 C CA . SER A 1 80 ? 8.318 -67.681 18.014 1.00 67.91 79 SER A CA 1
ATOM 651 C C . SER A 1 80 ? 6.870 -67.639 18.496 1.00 71.31 79 SER A C 1
ATOM 652 O O . SER A 1 80 ? 6.496 -68.329 19.453 1.00 69.67 79 SER A O 1
ATOM 655 N N . ALA A 1 81 ? 6.054 -66.805 17.842 1.00 65.90 80 ALA A N 1
ATOM 656 C CA . ALA A 1 81 ? 4.647 -66.725 18.211 1.00 64.70 80 ALA A CA 1
ATOM 657 C C . ALA A 1 81 ? 3.934 -68.054 18.034 1.00 63.01 80 ALA A C 1
ATOM 658 O O . ALA A 1 81 ? 2.937 -68.308 18.709 1.00 70.36 80 ALA A O 1
ATOM 660 N N . ALA A 1 82 ? 4.435 -68.922 17.167 1.00 65.75 81 ALA A N 1
ATOM 661 C CA . ALA A 1 82 ? 3.818 -70.230 16.991 1.00 66.87 81 ALA A CA 1
ATOM 662 C C . ALA A 1 82 ? 3.941 -71.131 18.217 1.00 67.36 81 ALA A C 1
ATOM 663 O O . ALA A 1 82 ? 3.217 -72.125 18.299 1.00 72.35 81 ALA A O 1
ATOM 665 N N . ASP A 1 83 ? 4.825 -70.817 19.161 1.00 65.12 82 ASP A N 1
ATOM 666 C CA . ASP A 1 83 ? 5.066 -71.649 20.335 1.00 61.56 82 ASP A CA 1
ATOM 667 C C . ASP A 1 83 ? 4.079 -71.410 21.462 1.00 68.90 82 ASP A C 1
ATOM 668 O O . ASP A 1 83 ? 4.165 -72.097 22.491 1.00 70.36 82 ASP A O 1
ATOM 673 N N . ILE A 1 84 ? 3.181 -70.431 21.325 1.00 68.56 83 ILE A N 1
ATOM 674 C CA . ILE A 1 84 ? 2.285 -70.040 22.402 1.00 60.56 83 ILE A CA 1
ATOM 675 C C . ILE A 1 84 ? 0.906 -69.792 21.828 1.00 65.40 83 ILE A C 1
ATOM 676 O O . ILE A 1 84 ? 0.725 -69.607 20.623 1.00 69.44 83 ILE A O 1
ATOM 681 N N . TRP A 1 85 ? -0.072 -69.791 22.717 1.00 67.32 84 TRP A N 1
ATOM 682 C CA . TRP A 1 85 ? -1.400 -69.370 22.330 1.00 58.85 84 TRP A CA 1
ATOM 683 C C . TRP A 1 85 ? -1.347 -67.886 22.021 1.00 62.81 84 TRP A C 1
ATOM 684 O O . TRP A 1 85 ? -0.678 -67.119 22.717 1.00 64.91 84 TRP A O 1
ATOM 695 N N . THR A 1 86 ? -1.995 -67.493 20.936 1.00 64.69 85 THR A N 1
ATOM 696 C CA . THR A 1 86 ? -2.134 -66.087 20.610 1.00 65.88 85 THR A CA 1
ATOM 697 C C . THR A 1 86 ? -3.605 -65.799 20.359 1.00 68.34 85 THR A C 1
ATOM 698 O O . THR A 1 86 ? -4.316 -66.634 19.792 1.00 68.06 85 THR A O 1
ATOM 702 N N . PRO A 1 87 ? -4.082 -64.624 20.747 1.00 71.69 86 PRO A N 1
ATOM 703 C CA . PRO A 1 87 ? -5.507 -64.327 20.596 1.00 66.29 86 PRO A CA 1
ATOM 704 C C . PRO A 1 87 ? -5.892 -64.092 19.144 1.00 65.70 86 PRO A C 1
ATOM 705 O O . PRO A 1 87 ? -5.065 -63.819 18.270 1.00 71.44 86 PRO A O 1
ATOM 709 N N . ASP A 1 88 ? -7.193 -64.217 18.907 1.00 66.72 87 ASP A N 1
ATOM 710 C CA . ASP A 1 88 ? -7.807 -64.192 17.585 1.00 62.43 87 ASP A CA 1
ATOM 711 C C . ASP A 1 88 ? -8.374 -62.831 17.241 1.00 70.24 87 ASP A C 1
ATOM 712 O O . ASP A 1 88 ? -9.495 -62.737 16.740 1.00 71.09 87 ASP A O 1
ATOM 717 N N . ILE A 1 89 ? -7.645 -61.753 17.510 1.00 70.70 88 ILE A N 1
ATOM 718 C CA . ILE A 1 89 ? -8.174 -60.436 17.201 1.00 68.04 88 ILE A CA 1
ATOM 719 C C . ILE A 1 89 ? -8.172 -60.249 15.691 1.00 67.67 88 ILE A C 1
ATOM 720 O O . ILE A 1 89 ? -7.247 -60.680 14.996 1.00 71.36 88 ILE A O 1
ATOM 725 N N . THR A 1 90 ? -9.229 -59.640 15.169 1.00 67.50 89 THR A N 1
ATOM 726 C CA . THR A 1 90 ? -9.454 -59.654 13.735 1.00 65.24 89 THR A CA 1
ATOM 727 C C . THR A 1 90 ? -10.151 -58.375 13.312 1.00 67.40 89 THR A C 1
ATOM 728 O O . THR A 1 90 ? -11.023 -57.877 14.027 1.00 73.30 89 THR A O 1
ATOM 732 N N . ALA A 1 91 ? -9.768 -57.863 12.146 1.00 66.72 90 ALA A N 1
ATOM 733 C CA . ALA A 1 91 ? -10.472 -56.754 11.525 1.00 63.76 90 ALA A CA 1
ATOM 734 C C . ALA A 1 91 ? -11.769 -57.266 10.927 1.00 69.53 90 ALA A C 1
ATOM 735 O O . ALA A 1 91 ? -11.746 -58.191 10.109 1.00 73.35 90 ALA A O 1
ATOM 737 N N . TYR A 1 92 ? -12.902 -56.670 11.330 1.00 69.78 91 TYR A N 1
ATOM 738 C CA . TYR A 1 92 ? -14.209 -57.167 10.910 1.00 63.64 91 TYR A CA 1
ATOM 739 C C . TYR A 1 92 ? -14.601 -56.734 9.518 1.00 64.35 91 TYR A C 1
ATOM 740 O O . TYR A 1 92 ? -15.578 -57.267 8.988 1.00 72.64 91 TYR A O 1
ATOM 749 N N . SER A 1 93 ? -13.886 -55.779 8.922 1.00 67.18 92 SER A N 1
ATOM 750 C CA . SER A 1 93 ? -14.227 -55.253 7.603 1.00 73.09 92 SER A CA 1
ATOM 751 C C . SER A 1 93 ? -13.034 -55.344 6.651 1.00 70.60 92 SER A C 1
ATOM 752 O O . SER A 1 93 ? -12.887 -54.540 5.729 1.00 72.44 92 SER A O 1
ATOM 755 N N . SER A 1 94 ? -12.178 -56.333 6.859 1.00 69.96 93 SER A N 1
ATOM 756 C CA . SER A 1 94 ? -11.109 -56.576 5.912 1.00 69.20 93 SER A CA 1
ATOM 757 C C . SER A 1 94 ? -11.687 -57.014 4.579 1.00 65.81 93 SER A C 1
ATOM 758 O O . SER A 1 94 ? -12.796 -57.536 4.496 1.00 67.44 93 SER A O 1
ATOM 761 N N . THR A 1 95 ? -10.908 -56.829 3.537 1.00 67.45 94 THR A N 1
ATOM 762 C CA . THR A 1 95 ? -11.346 -57.170 2.190 1.00 70.39 94 THR A CA 1
ATOM 763 C C . THR A 1 95 ? -10.459 -58.191 1.489 1.00 69.71 94 THR A C 1
ATOM 764 O O . THR A 1 95 ? -10.948 -59.012 0.718 1.00 65.03 94 THR A O 1
ATOM 768 N N . ARG A 1 96 ? -9.165 -58.135 1.710 1.00 68.96 95 ARG A N 1
ATOM 769 C CA . ARG A 1 96 ? -8.226 -59.129 1.280 1.00 66.27 95 ARG A CA 1
ATOM 770 C C . ARG A 1 96 ? -7.483 -59.641 2.515 1.00 67.67 95 ARG A C 1
ATOM 771 O O . ARG A 1 96 ? -7.434 -58.945 3.533 1.00 68.72 95 ARG A O 1
ATOM 779 N N . PRO A 1 97 ? -7.000 -60.888 2.502 1.00 66.75 96 PRO A N 1
ATOM 780 C CA . PRO A 1 97 ? -6.435 -61.460 3.725 1.00 53.17 96 PRO A CA 1
ATOM 781 C C . PRO A 1 97 ? -5.252 -60.634 4.160 1.00 55.93 96 PRO A C 1
ATOM 782 O O . PRO A 1 97 ? -4.555 -60.046 3.331 1.00 60.23 96 PRO A O 1
ATOM 786 N N . VAL A 1 98 ? -5.042 -60.553 5.471 1.00 53.03 97 VAL A N 1
ATOM 787 C CA . VAL A 1 98 ? -4.021 -59.629 5.944 1.00 61.82 97 VAL A CA 1
ATOM 788 C C . VAL A 1 98 ? -2.645 -60.200 5.619 1.00 60.36 97 VAL A C 1
ATOM 789 O O . VAL A 1 98 ? -2.419 -61.413 5.717 1.00 63.90 97 VAL A O 1
ATOM 793 N N . GLN A 1 99 ? -1.744 -59.337 5.151 1.00 58.86 98 GLN A N 1
ATOM 794 C CA . GLN A 1 99 ? -0.364 -59.704 4.845 1.00 57.62 98 GLN A CA 1
ATOM 795 C C . GLN A 1 99 ? 0.540 -59.309 5.999 1.00 62.06 98 GLN A C 1
ATOM 796 O O . GLN A 1 99 ? 0.547 -58.143 6.401 1.00 69.90 98 GLN A O 1
ATOM 802 N N . VAL A 1 100 ? 1.328 -60.268 6.500 1.00 59.12 99 VAL A N 1
ATOM 803 C CA . VAL A 1 100 ? 2.307 -60.022 7.563 1.00 58.25 99 VAL A CA 1
ATOM 804 C C . VAL A 1 100 ? 3.594 -59.469 6.952 1.00 60.78 99 VAL A C 1
ATOM 805 O O . VAL A 1 100 ? 4.078 -59.966 5.929 1.00 58.38 99 VAL A O 1
ATOM 809 N N . LEU A 1 101 ? 4.140 -58.418 7.563 1.00 59.61 100 LEU A N 1
ATOM 810 C CA . LEU A 1 101 ? 5.353 -57.789 7.053 1.00 63.31 100 LEU A CA 1
ATOM 811 C C . LEU A 1 101 ? 6.530 -57.904 8.003 1.00 61.58 100 LEU A C 1
ATOM 812 O O . LEU A 1 101 ? 7.575 -57.305 7.744 1.00 61.47 100 LEU A O 1
ATOM 817 N N . SER A 1 102 ? 6.387 -58.634 9.088 1.00 61.03 101 SER A N 1
ATOM 818 C CA . SER A 1 102 ? 7.470 -58.716 10.048 1.00 62.27 101 SER A CA 1
ATOM 819 C C . SER A 1 102 ? 7.565 -60.146 10.543 1.00 63.30 101 SER A C 1
ATOM 820 O O . SER A 1 102 ? 6.684 -60.960 10.254 1.00 62.94 101 SER A O 1
ATOM 823 N N . PRO A 1 103 ? 8.609 -60.493 11.280 1.00 61.74 102 PRO A N 1
ATOM 824 C CA . PRO A 1 103 ? 8.588 -61.751 12.021 1.00 60.15 102 PRO A CA 1
ATOM 825 C C . PRO A 1 103 ? 7.499 -61.720 13.069 1.00 58.36 102 PRO A C 1
ATOM 826 O O . PRO A 1 103 ? 7.102 -60.660 13.555 1.00 70.26 102 PRO A O 1
ATOM 830 N N . GLN A 1 104 ? 7.019 -62.890 13.429 1.00 61.45 103 GLN A N 1
ATOM 831 C CA . GLN A 1 104 ? 6.044 -63.009 14.504 1.00 60.71 103 GLN A CA 1
ATOM 832 C C . GLN A 1 104 ? 6.750 -63.640 15.703 1.00 58.09 103 GLN A C 1
ATOM 833 O O . GLN A 1 104 ? 6.806 -64.861 15.859 1.00 60.65 103 GLN A O 1
ATOM 839 N N . ILE A 1 105 ? 7.325 -62.776 16.533 1.00 59.84 104 ILE A N 1
ATOM 840 C CA . ILE A 1 105 ? 8.061 -63.166 17.722 1.00 59.27 104 ILE A CA 1
ATOM 841 C C . ILE A 1 105 ? 7.466 -62.419 18.901 1.00 55.42 104 ILE A C 1
ATOM 842 O O . ILE A 1 105 ? 7.184 -61.224 18.798 1.00 63.53 104 ILE A O 1
ATOM 847 N N . ALA A 1 106 ? 7.275 -63.115 20.015 1.00 55.39 105 ALA A N 1
ATOM 848 C CA . ALA A 1 106 ? 6.709 -62.524 21.216 1.00 55.89 105 ALA A CA 1
ATOM 849 C C . ALA A 1 106 ? 7.751 -62.482 22.320 1.00 61.88 105 ALA A C 1
ATOM 850 O O . ALA A 1 106 ? 8.728 -63.234 22.297 1.00 63.79 105 ALA A O 1
ATOM 852 N N . VAL A 1 107 ? 7.539 -61.591 23.290 1.00 61.48 106 VAL A N 1
ATOM 853 C CA . VAL A 1 107 ? 8.341 -61.558 24.511 1.00 64.10 106 VAL A CA 1
ATOM 854 C C . VAL A 1 107 ? 7.479 -62.041 25.668 1.00 62.30 106 VAL A C 1
ATOM 855 O O . VAL A 1 107 ? 6.429 -61.456 25.956 1.00 66.88 106 VAL A O 1
ATOM 859 N N . VAL A 1 108 ? 7.929 -63.099 26.333 1.00 63.15 107 VAL A N 1
ATOM 860 C CA . V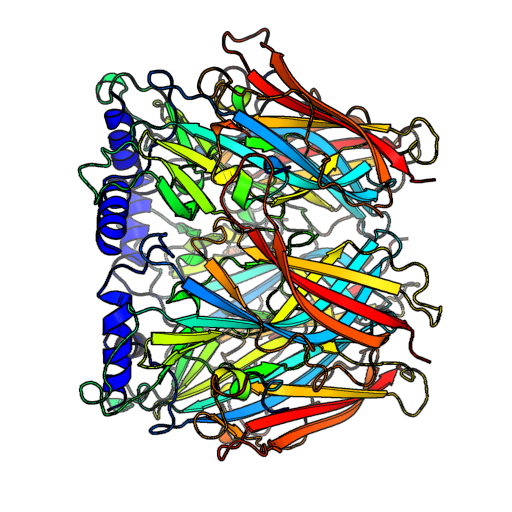AL A 1 108 ? 7.290 -63.642 27.524 1.00 62.75 107 VAL A CA 1
ATOM 861 C C . VAL A 1 108 ? 8.136 -63.232 28.717 1.00 70.79 107 VAL A C 1
ATOM 862 O O . VAL A 1 108 ? 9.303 -63.634 28.826 1.00 69.86 107 VAL A O 1
ATOM 866 N N . THR A 1 109 ? 7.555 -62.454 29.619 1.00 76.34 108 THR A N 1
ATOM 867 C CA . THR A 1 109 ? 8.245 -62.097 30.850 1.00 75.09 108 THR A CA 1
ATOM 868 C C . THR A 1 109 ? 7.735 -62.977 31.996 1.00 76.31 108 THR A C 1
ATOM 869 O O . THR A 1 109 ? 6.659 -63.577 31.920 1.00 76.78 108 THR A O 1
ATOM 873 N N . HIS A 1 110 ? 8.533 -63.065 33.059 1.00 76.11 109 HIS A N 1
ATOM 874 C CA . HIS A 1 110 ? 8.429 -64.202 33.973 1.00 78.31 109 HIS A CA 1
ATOM 875 C C . HIS A 1 110 ? 7.147 -64.218 34.787 1.00 78.51 109 HIS A C 1
ATOM 876 O O . HIS A 1 110 ? 6.864 -65.237 35.425 1.00 78.57 109 HIS A O 1
ATOM 883 N N . ASP A 1 111 ? 6.384 -63.129 34.807 1.00 73.98 110 ASP A N 1
ATOM 884 C CA . ASP A 1 111 ? 5.081 -63.136 35.456 1.00 79.34 110 ASP A CA 1
ATOM 885 C C . ASP A 1 111 ? 3.967 -63.654 34.542 1.00 82.66 110 ASP A C 1
ATOM 886 O O . ASP A 1 111 ? 2.786 -63.407 34.815 1.00 78.62 110 ASP A O 1
ATOM 891 N N . GLY A 1 112 ? 4.317 -64.341 33.454 1.00 80.36 111 GLY A N 1
ATOM 892 C CA . GLY A 1 112 ? 3.330 -64.826 32.514 1.00 77.30 111 GLY A CA 1
ATOM 893 C C . GLY A 1 112 ? 2.784 -63.807 31.536 1.00 70.43 111 GLY A C 1
ATOM 894 O O . GLY A 1 112 ? 1.856 -64.135 30.786 1.00 67.99 111 GLY A O 1
ATOM 895 N N . SER A 1 113 ? 3.311 -62.590 31.498 1.00 69.20 112 SER A N 1
ATOM 896 C CA . SER A 1 113 ? 2.757 -61.660 30.525 1.00 72.32 112 SER A CA 1
ATOM 897 C C . SER A 1 113 ? 3.493 -61.764 29.192 1.00 69.27 112 SER A C 1
ATOM 898 O O . SER A 1 113 ? 4.626 -62.248 29.103 1.00 70.09 112 SER A O 1
ATOM 901 N N . VAL A 1 114 ? 2.824 -61.298 28.149 1.00 61.25 113 VAL A N 1
ATOM 902 C CA . VAL A 1 114 ? 3.273 -61.487 26.782 1.00 63.45 113 VAL A CA 1
ATOM 903 C C . VAL A 1 114 ? 3.040 -60.205 25.989 1.00 69.31 113 VAL A C 1
ATOM 904 O O . VAL A 1 114 ? 1.976 -59.581 26.094 1.00 68.43 113 VAL A O 1
ATOM 908 N N . MET A 1 115 ? 4.028 -59.812 25.189 1.00 61.92 114 MET A N 1
ATOM 909 C CA . MET A 1 115 ? 3.813 -58.780 24.189 1.00 71.56 114 MET A CA 1
ATOM 910 C C . MET A 1 115 ? 4.313 -59.242 22.830 1.00 70.05 114 MET A C 1
ATOM 911 O O . MET A 1 115 ? 5.196 -60.094 22.725 1.00 68.69 114 MET A O 1
ATOM 916 N N . PHE A 1 116 ? 3.772 -58.616 21.789 1.00 65.09 115 PHE A N 1
ATOM 917 C CA . PHE A 1 116 ? 3.854 -59.178 20.453 1.00 67.86 115 PHE A CA 1
ATOM 918 C C . PHE A 1 116 ? 3.329 -58.150 19.460 1.00 73.34 115 PHE A C 1
ATOM 919 O O . PHE A 1 116 ? 2.156 -57.764 19.533 1.00 69.21 115 PHE A O 1
ATOM 927 N N . ILE A 1 117 ? 4.199 -57.661 18.573 1.00 68.34 116 ILE A N 1
ATOM 928 C CA . ILE A 1 117 ? 3.845 -56.591 17.641 1.00 65.58 116 ILE A CA 1
ATOM 929 C C . ILE A 1 117 ? 4.205 -56.915 16.199 1.00 65.41 116 ILE A C 1
ATOM 930 O O . ILE A 1 117 ? 5.204 -56.386 15.687 1.00 64.29 116 ILE A O 1
ATOM 935 N N . PRO A 1 118 ? 3.411 -57.700 15.487 1.00 61.81 117 PRO A N 1
ATOM 936 C CA . PRO A 1 118 ? 3.677 -57.908 14.063 1.00 64.28 117 PRO A CA 1
ATOM 937 C C . PRO A 1 118 ? 3.401 -56.648 13.266 1.00 63.82 117 PRO A C 1
ATOM 938 O O . PRO A 1 118 ? 2.562 -55.828 13.642 1.00 68.68 117 PRO A O 1
ATOM 942 N N . ALA A 1 119 ? 4.098 -56.516 12.138 1.00 60.58 118 ALA A N 1
ATOM 943 C CA . ALA A 1 119 ? 3.727 -55.542 11.117 1.00 64.31 118 ALA A CA 1
ATOM 944 C C . ALA A 1 119 ? 2.743 -56.150 10.114 1.00 63.67 118 ALA A C 1
ATOM 945 O O . ALA A 1 119 ? 2.860 -57.318 9.727 1.00 61.77 118 ALA A O 1
ATOM 947 N N . GLN A 1 120 ? 1.773 -55.349 9.682 1.00 60.23 119 GLN A N 1
ATOM 948 C CA . GLN A 1 120 ? 0.698 -55.863 8.846 1.00 66.07 119 GLN A CA 1
ATOM 949 C C . GLN A 1 120 ? 0.366 -54.859 7.760 1.00 65.96 119 GLN A C 1
ATOM 950 O O . GLN A 1 120 ? 0.653 -53.670 7.884 1.00 70.30 119 GLN A O 1
ATOM 956 N N . ARG A 1 121 ? -0.208 -55.362 6.672 1.00 66.19 120 ARG A N 1
ATOM 957 C CA . ARG A 1 121 ? -0.845 -54.545 5.649 1.00 63.70 120 ARG A CA 1
ATOM 958 C C . ARG A 1 121 ? -2.272 -55.038 5.504 1.00 64.18 120 ARG A C 1
ATOM 959 O O . ARG A 1 121 ? -2.500 -56.239 5.350 1.00 63.65 120 ARG A O 1
ATOM 967 N N . LEU A 1 122 ? -3.227 -54.117 5.572 1.00 68.81 121 LEU A N 1
ATOM 968 C CA . LEU A 1 122 ? -4.640 -54.450 5.678 1.00 69.03 121 LEU A CA 1
ATOM 969 C C . LEU A 1 122 ? -5.410 -53.721 4.593 1.00 66.51 121 LEU A C 1
ATOM 970 O O . LEU A 1 122 ? -5.164 -52.543 4.344 1.00 72.52 121 LEU A O 1
ATOM 975 N N . SER A 1 123 ? -6.313 -54.426 3.932 1.00 69.09 122 SER A N 1
ATOM 976 C CA . SER A 1 123 ? -7.210 -53.837 2.958 1.00 65.88 122 SER A CA 1
ATOM 977 C C . SER A 1 123 ? -8.595 -53.898 3.553 1.00 68.16 122 SER A C 1
ATOM 978 O O . SER A 1 123 ? -9.068 -54.982 3.899 1.00 72.30 122 SER A O 1
ATOM 981 N N . PHE A 1 124 ? -9.245 -52.753 3.688 1.00 76.26 123 PHE A N 1
ATOM 982 C CA . PHE A 1 124 ? -10.581 -52.761 4.264 1.00 81.90 123 PHE A CA 1
ATOM 983 C C . PHE A 1 124 ? -11.490 -51.813 3.507 1.00 76.44 123 PHE A C 1
ATOM 984 O O . PHE A 1 124 ? -11.045 -50.999 2.690 1.00 76.49 123 PHE A O 1
ATOM 992 N N . MET A 1 125 ? -12.780 -51.930 3.821 1.00 72.12 124 MET A N 1
ATOM 993 C CA . MET A 1 125 ? -13.833 -51.177 3.144 1.00 83.71 124 MET A CA 1
ATOM 994 C C . MET A 1 125 ? -13.861 -49.737 3.642 1.00 86.43 124 MET A C 1
ATOM 995 O O . MET A 1 125 ? -13.993 -49.483 4.849 1.00 84.26 124 MET A O 1
ATOM 1000 N N . CYS A 1 126 ? -13.759 -48.801 2.702 1.00 87.14 125 CYS A N 1
ATOM 1001 C CA . CYS A 1 126 ? -13.730 -47.385 3.030 1.00 89.90 125 CYS A CA 1
ATOM 1002 C C . CYS A 1 126 ? -14.022 -46.586 1.769 1.00 94.74 125 CYS A C 1
ATOM 1003 O O . CYS A 1 126 ? -13.375 -46.802 0.741 1.00 94.41 125 CYS A O 1
ATOM 1006 N N . ASP A 1 127 ? -14.982 -45.660 1.854 1.00 96.55 126 ASP A N 1
ATOM 1007 C CA . ASP A 1 127 ? -15.254 -44.701 0.784 1.00 96.57 126 ASP A CA 1
ATOM 1008 C C . ASP A 1 127 ? -14.204 -43.591 0.751 1.00 92.02 126 ASP A C 1
ATOM 1009 O O . ASP A 1 127 ? -14.175 -42.735 1.640 1.00 96.67 126 ASP A O 1
ATOM 1014 N N . PRO A 1 128 ? -13.331 -43.556 -0.257 1.00 92.67 127 PRO A N 1
ATOM 1015 C CA . PRO A 1 128 ? -12.377 -42.449 -0.370 1.00 96.73 127 PRO A CA 1
ATOM 1016 C C . PRO A 1 128 ? -12.930 -41.239 -1.109 1.00 103.57 127 PRO A C 1
ATOM 1017 O O . PRO A 1 128 ? -12.237 -40.212 -1.165 1.00 98.77 127 PRO A O 1
ATOM 1021 N N . THR A 1 129 ? -14.128 -41.343 -1.700 1.00 110.34 128 THR A N 1
ATOM 1022 C CA . THR A 1 129 ? -14.728 -40.218 -2.408 1.00 105.84 128 THR A CA 1
ATOM 1023 C C . THR A 1 129 ? -14.761 -39.019 -1.469 1.00 104.34 128 THR A C 1
ATOM 1024 O O . THR A 1 129 ? -15.179 -39.122 -0.306 1.00 100.01 128 THR A O 1
ATOM 1028 N N . GLY A 1 130 ? -14.216 -37.910 -1.949 1.00 103.00 129 GLY A N 1
ATOM 1029 C CA . GLY A 1 130 ? -13.792 -36.850 -1.069 1.00 106.71 129 GLY A CA 1
ATOM 1030 C C . GLY A 1 130 ? -12.373 -36.946 -0.550 1.00 116.56 129 GLY A C 1
ATOM 1031 O O . GLY A 1 130 ? -12.114 -36.472 0.561 1.00 116.13 129 GLY A O 1
ATOM 1032 N N . VAL A 1 131 ? -11.458 -37.603 -1.271 1.00 124.64 130 VAL A N 1
ATOM 1033 C CA . VAL A 1 131 ? -10.037 -37.460 -0.946 1.00 122.43 130 VAL A CA 1
ATOM 1034 C C . VAL A 1 131 ? -9.411 -36.715 -2.142 1.00 131.71 130 VAL A C 1
ATOM 1035 O O . VAL A 1 131 ? -8.404 -37.126 -2.744 1.00 138.36 130 VAL A O 1
ATOM 1039 N N . ASP A 1 132 ? -10.103 -35.639 -2.569 1.00 130.97 131 ASP A N 1
ATOM 1040 C CA . ASP A 1 132 ? -9.603 -34.703 -3.573 1.00 130.65 131 ASP A CA 1
ATOM 1041 C C . ASP A 1 132 ? -9.843 -33.246 -3.147 1.00 136.90 131 ASP A C 1
ATOM 1042 O O . ASP A 1 132 ? -10.266 -32.405 -3.939 1.00 147.48 131 ASP A O 1
ATOM 1047 N N . SER A 1 133 ? -9.534 -32.915 -1.901 1.00 129.36 132 SER A N 1
ATOM 1048 C CA . SER A 1 133 ? -9.873 -31.673 -1.221 1.00 127.48 132 SER A CA 1
ATOM 1049 C C . SER A 1 133 ? -9.004 -31.342 0.006 1.00 131.09 132 SER A C 1
ATOM 1050 O O . SER A 1 133 ? -7.765 -31.394 -0.052 1.00 129.54 132 SER A O 1
ATOM 1053 N N . GLU A 1 134 ? -9.657 -30.946 1.113 1.00 133.74 133 GLU A N 1
ATOM 1054 C CA . GLU A 1 134 ? -8.941 -30.630 2.349 1.00 134.46 133 GLU A CA 1
ATOM 1055 C C . GLU A 1 134 ? -9.613 -31.122 3.629 1.00 132.69 133 GLU A C 1
ATOM 1056 O O . GLU A 1 134 ? -8.941 -31.721 4.472 1.00 134.31 133 GLU A O 1
ATOM 1062 N N . GLU A 1 135 ? -10.901 -30.859 3.840 1.00 130.13 134 GLU A N 1
ATOM 1063 C CA . GLU A 1 135 ? -11.498 -31.315 5.095 1.00 131.26 134 GLU A CA 1
ATOM 1064 C C . GLU A 1 135 ? -11.284 -32.823 5.275 1.00 132.45 134 GLU A C 1
ATOM 1065 O O . GLU A 1 135 ? -11.068 -33.310 6.397 1.00 126.12 134 GLU A O 1
ATOM 1071 N N . GLY A 1 136 ? -11.293 -33.554 4.158 1.00 131.12 135 GLY A N 1
ATOM 1072 C CA . GLY A 1 136 ? -10.837 -34.923 4.052 1.00 120.42 135 GLY A CA 1
ATOM 1073 C C . GLY A 1 136 ? -11.928 -35.934 4.361 1.00 119.63 135 GLY A C 1
ATOM 1074 O O . GLY A 1 136 ? -13.041 -35.597 4.791 1.00 121.31 135 GLY A O 1
ATOM 1075 N N . VAL A 1 137 ? -11.592 -37.235 4.131 1.00 114.24 136 VAL A N 1
ATOM 1076 C CA . VAL A 1 137 ? -12.501 -38.306 4.528 1.00 109.89 136 VAL A CA 1
ATOM 1077 C C . VAL A 1 137 ? -12.029 -38.853 5.857 1.00 94.64 136 VAL A C 1
ATOM 1078 O O . VAL A 1 137 ? -10.885 -38.662 6.276 1.00 95.27 136 VAL A O 1
ATOM 1082 N N . THR A 1 138 ? -12.945 -39.506 6.542 1.00 90.24 137 THR A N 1
ATOM 1083 C CA . THR A 1 138 ? -12.606 -40.408 7.620 1.00 95.21 137 THR A CA 1
ATOM 1084 C C . THR A 1 138 ? -13.231 -41.751 7.276 1.00 103.95 137 THR A C 1
ATOM 1085 O O . THR A 1 138 ? -14.275 -41.795 6.615 1.00 101.33 137 THR A O 1
ATOM 1089 N N . CYS A 1 139 ? -12.559 -42.845 7.659 1.00 104.56 138 CYS A N 1
ATOM 1090 C CA . CYS A 1 139 ? -13.195 -44.161 7.712 1.00 100.79 138 CYS A CA 1
ATOM 1091 C C . CYS A 1 139 ? -12.530 -44.988 8.803 1.00 89.94 138 CYS A C 1
ATOM 1092 O O . CYS A 1 139 ? -11.551 -44.565 9.426 1.00 88.81 138 CYS A O 1
ATOM 1095 N N . ALA A 1 140 ? -13.077 -46.183 9.020 1.00 84.43 139 ALA A N 1
ATOM 1096 C CA . ALA A 1 140 ? -12.904 -46.880 10.279 1.00 84.66 139 ALA A CA 1
ATOM 1097 C C . ALA A 1 140 ? -12.843 -48.389 10.052 1.00 87.80 139 ALA A C 1
ATOM 1098 O O . ALA A 1 140 ? -13.318 -48.902 9.031 1.00 89.59 139 ALA A O 1
ATOM 1100 N N . VAL A 1 141 ? -12.231 -49.089 11.023 1.00 80.82 140 VAL A N 1
ATOM 1101 C CA . VAL A 1 141 ? -12.182 -50.551 11.091 1.00 80.11 140 VAL A CA 1
ATOM 1102 C C . VAL A 1 141 ? -12.348 -50.962 12.545 1.00 77.09 140 VAL A C 1
ATOM 1103 O O . VAL A 1 141 ? -11.634 -50.455 13.411 1.00 81.09 140 VAL A O 1
ATOM 1107 N N . LYS A 1 142 ? -13.238 -51.911 12.817 1.00 73.56 141 LYS A N 1
ATOM 1108 C CA . LYS A 1 142 ? -13.358 -52.484 14.156 1.00 77.02 141 LYS A CA 1
ATOM 1109 C C . LYS A 1 142 ? -12.516 -53.755 14.270 1.00 81.49 141 LYS A C 1
ATOM 1110 O O . LYS A 1 142 ? -12.678 -54.697 13.485 1.00 77.53 141 LYS A O 1
ATOM 1116 N N . PHE A 1 143 ? -11.640 -53.791 15.256 1.00 76.18 142 PHE A N 1
ATOM 1117 C CA . PHE A 1 143 ? -10.924 -55.006 15.592 1.00 68.79 142 PHE A CA 1
ATOM 1118 C C . PHE A 1 143 ? -11.572 -55.640 16.810 1.00 75.25 142 PHE A C 1
ATOM 1119 O O . PHE A 1 143 ? -12.005 -54.935 17.728 1.00 77.27 142 PHE A O 1
ATOM 1127 N N . GLY A 1 144 ? -11.629 -56.967 16.820 1.00 71.25 143 GLY A N 1
ATOM 1128 C CA . GLY A 1 144 ? -12.160 -57.662 17.975 1.00 69.75 143 GLY A CA 1
ATOM 1129 C C . GLY A 1 144 ? -11.978 -59.148 17.808 1.00 68.61 143 GLY A C 1
ATOM 1130 O O . GLY A 1 144 ? -11.538 -59.628 16.759 1.00 63.78 143 GLY A O 1
ATOM 1131 N N . SER A 1 145 ? -12.322 -59.873 18.873 1.00 68.16 144 SER A N 1
ATOM 1132 C CA . SER A 1 145 ? -12.207 -61.322 18.855 1.00 63.28 144 SER A CA 1
ATOM 1133 C C . SER A 1 145 ? -13.216 -61.915 17.893 1.00 68.55 144 SER A C 1
ATOM 1134 O O . SER A 1 145 ? -14.284 -61.342 17.658 1.00 73.90 144 SER A O 1
ATOM 1137 N N . TRP A 1 146 ? -12.873 -63.087 17.343 1.00 63.60 145 TRP A N 1
ATOM 1138 C CA . TRP A 1 146 ? -13.724 -63.747 16.365 1.00 63.48 145 TRP A CA 1
ATOM 1139 C C . TRP A 1 146 ? -14.641 -64.812 16.971 1.00 66.84 145 TRP A C 1
ATOM 1140 O O . TRP A 1 146 ? -15.674 -65.129 16.368 1.00 66.08 145 TRP A O 1
ATOM 1151 N N . VAL A 1 147 ? -14.305 -65.374 18.135 1.00 60.26 146 VAL A N 1
ATOM 1152 C CA . VAL A 1 147 ? -15.144 -66.409 18.725 1.00 63.89 146 VAL A CA 1
ATOM 1153 C C . VAL A 1 147 ? -15.306 -66.180 20.223 1.00 67.99 146 VAL A C 1
ATOM 1154 O O . VAL A 1 147 ? -15.961 -66.967 20.919 1.00 73.67 146 VAL A O 1
ATOM 1158 N N . TYR A 1 148 ? -14.736 -65.102 20.734 1.00 68.42 147 TYR A N 1
ATOM 1159 C CA . TYR A 1 148 ? -14.751 -64.841 22.166 1.00 75.24 147 TYR A CA 1
ATOM 1160 C C . TYR A 1 148 ? -15.518 -63.554 22.463 1.00 74.11 147 TYR A C 1
ATOM 1161 O O . TYR A 1 148 ? -15.313 -62.529 21.797 1.00 70.14 147 TYR A O 1
ATOM 1170 N N . SER A 1 149 ? -16.408 -63.616 23.459 1.00 75.35 148 SER A N 1
ATOM 1171 C CA . SER A 1 149 ? -17.183 -62.462 23.895 1.00 78.63 148 SER A CA 1
ATOM 1172 C C . SER A 1 149 ? -16.467 -61.782 25.054 1.00 76.94 148 SER A C 1
ATOM 1173 O O . SER A 1 149 ? -15.418 -62.233 25.516 1.00 78.67 148 SER A O 1
ATOM 1176 N N . GLY A 1 150 ? -17.045 -60.681 25.539 1.00 78.82 149 GLY A N 1
ATOM 1177 C CA . GLY A 1 150 ? -16.464 -59.966 26.665 1.00 75.28 149 GLY A CA 1
ATOM 1178 C C . GLY A 1 150 ? -16.372 -60.789 27.937 1.00 75.22 149 GLY A C 1
ATOM 1179 O O . GLY A 1 150 ? -15.654 -60.408 28.861 1.00 76.51 149 GLY A O 1
ATOM 1180 N N . PHE A 1 151 ? -17.091 -61.899 28.022 1.00 70.07 150 PHE A N 1
ATOM 1181 C CA . PHE A 1 151 ? -16.928 -62.746 29.192 1.00 78.89 150 PHE A CA 1
ATOM 1182 C C . PHE A 1 151 ? -15.702 -63.638 29.098 1.00 75.29 150 PHE A C 1
ATOM 1183 O O . PHE A 1 151 ? -15.307 -64.236 30.106 1.00 76.77 150 PHE A O 1
ATOM 1191 N N . GLU A 1 152 ? -15.103 -63.735 27.913 1.00 75.45 151 GLU A N 1
ATOM 1192 C CA . GLU A 1 152 ? -13.935 -64.567 27.663 1.00 75.68 151 GLU A CA 1
ATOM 1193 C C . GLU A 1 152 ? -12.682 -63.726 27.503 1.00 72.50 151 GLU A C 1
ATOM 1194 O O . GLU A 1 152 ? -11.716 -63.900 28.248 1.00 74.16 151 GLU A O 1
ATOM 1200 N N . ILE A 1 153 ? -12.687 -62.839 26.516 1.00 67.30 152 ILE A N 1
ATOM 1201 C CA . ILE A 1 153 ? -11.579 -61.957 26.220 1.00 67.42 152 ILE A CA 1
ATOM 1202 C C . ILE A 1 153 ? -12.089 -60.555 26.448 1.00 69.51 152 ILE A C 1
ATOM 1203 O O . ILE A 1 153 ? -13.017 -60.103 25.763 1.00 68.38 152 ILE A O 1
ATOM 1208 N N . ASP A 1 154 ? -11.520 -59.900 27.444 1.00 71.50 153 ASP A N 1
ATOM 1209 C CA . ASP A 1 154 ? -11.753 -58.496 27.733 1.00 75.99 153 ASP A CA 1
ATOM 1210 C C . ASP A 1 154 ? -10.737 -57.684 26.929 1.00 76.76 153 ASP A C 1
ATOM 1211 O O . ASP A 1 154 ? -9.552 -57.650 27.266 1.00 80.16 153 ASP A O 1
ATOM 1216 N N . LEU A 1 155 ? -11.189 -57.056 25.844 1.00 68.85 154 LEU A N 1
ATOM 1217 C CA . LEU A 1 155 ? -10.339 -56.154 25.091 1.00 70.32 154 LEU A CA 1
ATOM 1218 C C . LEU A 1 155 ? -10.130 -54.856 25.871 1.00 79.40 154 LEU A C 1
ATOM 1219 O O . LEU A 1 155 ? -10.847 -54.568 26.826 1.00 92.32 154 LEU A O 1
ATOM 1224 N N . LYS A 1 156 ? -9.146 -54.054 25.448 1.00 74.11 155 LYS A N 1
ATOM 1225 C CA . LYS A 1 156 ? -8.730 -52.885 26.224 1.00 76.87 155 LYS A CA 1
ATOM 1226 C C . LYS A 1 156 ? -7.663 -52.122 25.453 1.00 84.41 155 LYS A C 1
ATOM 1227 O O . LYS A 1 156 ? -6.962 -52.714 24.630 1.00 83.21 155 LYS A O 1
ATOM 1233 N N . THR A 1 157 ? -7.545 -50.808 25.678 1.00 89.74 156 THR A N 1
ATOM 1234 C CA . THR A 1 157 ? -6.418 -50.028 25.181 1.00 89.58 156 THR A CA 1
ATOM 1235 C C . THR A 1 157 ? -5.821 -49.204 26.310 1.00 89.22 156 THR A C 1
ATOM 1236 O O . THR A 1 157 ? -6.523 -48.798 27.240 1.00 96.45 156 THR A O 1
ATOM 1240 N N . ASP A 1 158 ? -4.517 -48.949 26.219 1.00 86.02 157 ASP A N 1
ATOM 1241 C CA . ASP A 1 158 ? -3.875 -48.059 27.178 1.00 89.38 157 ASP A CA 1
ATOM 1242 C C . ASP A 1 158 ? -4.179 -46.612 26.789 1.00 89.07 157 ASP A C 1
ATOM 1243 O O . ASP A 1 158 ? -5.032 -45.972 27.406 1.00 100.05 157 ASP A O 1
ATOM 1248 N N . THR A 1 159 ? -3.512 -46.095 25.765 1.00 86.24 158 THR A N 1
ATOM 1249 C CA . THR A 1 159 ? -3.845 -44.820 25.146 1.00 85.23 158 THR A CA 1
ATOM 1250 C C . THR A 1 159 ? -5.017 -45.024 24.185 1.00 84.60 158 THR A C 1
ATOM 1251 O O . THR A 1 159 ? -5.421 -46.151 23.902 1.00 90.81 158 THR A O 1
ATOM 1255 N N . ASP A 1 160 ? -5.624 -43.931 23.729 1.00 81.99 159 ASP A N 1
ATOM 1256 C CA . ASP A 1 160 ? -6.616 -44.016 22.664 1.00 84.98 159 ASP A CA 1
ATOM 1257 C C . ASP A 1 160 ? -6.228 -43.198 21.446 1.00 85.35 159 ASP A C 1
ATOM 1258 O O . ASP A 1 160 ? -7.027 -43.062 20.511 1.00 84.72 159 ASP A O 1
ATOM 1263 N N . GLN A 1 161 ? -5.023 -42.657 21.436 1.00 85.68 160 GLN A N 1
ATOM 1264 C CA . GLN A 1 161 ? -4.436 -42.026 20.267 1.00 88.53 160 GLN A CA 1
ATOM 1265 C C . GLN A 1 161 ? -3.525 -43.048 19.596 1.00 88.91 160 GLN A C 1
ATOM 1266 O O . GLN A 1 161 ? -2.613 -43.590 20.240 1.00 87.29 160 GLN A O 1
ATOM 1272 N N . VAL A 1 162 ? -3.785 -43.329 18.316 1.00 81.51 161 VAL A N 1
ATOM 1273 C CA . VAL A 1 162 ? -2.852 -44.141 17.546 1.00 83.95 161 VAL A CA 1
ATOM 1274 C C . VAL A 1 162 ? -1.471 -43.496 17.619 1.00 79.17 161 VAL A C 1
ATOM 1275 O O . VAL A 1 162 ? -1.343 -42.271 17.548 1.00 84.65 161 VAL A O 1
ATOM 1279 N N . ASP A 1 163 ? -0.436 -44.309 17.821 1.00 77.00 162 ASP A N 1
ATOM 1280 C CA . ASP A 1 163 ? 0.927 -43.797 17.770 1.00 75.65 162 ASP A CA 1
ATOM 1281 C C . ASP A 1 163 ? 1.233 -43.402 16.333 1.00 83.96 162 ASP A C 1
ATOM 1282 O O . ASP A 1 163 ? 1.155 -44.239 15.423 1.00 86.26 162 ASP A O 1
ATOM 1287 N N . LEU A 1 164 ? 1.565 -42.125 16.125 1.00 78.25 163 LEU A N 1
ATOM 1288 C CA . LEU A 1 164 ? 1.885 -41.617 14.796 1.00 76.11 163 LEU A CA 1
ATOM 1289 C C . LEU A 1 164 ? 3.329 -41.138 14.675 1.00 80.82 163 LEU A C 1
ATOM 1290 O O . LEU A 1 164 ? 3.706 -40.616 13.615 1.00 70.41 163 LEU A O 1
ATOM 1295 N N . SER A 1 165 ? 4.151 -41.330 15.722 1.00 78.20 164 SER A N 1
ATOM 1296 C CA . SER A 1 165 ? 5.521 -40.837 15.788 1.00 72.41 164 SER A CA 1
ATOM 1297 C C . SER A 1 165 ? 6.437 -41.513 14.794 1.00 82.16 164 SER A C 1
ATOM 1298 O O . SER A 1 165 ? 7.641 -41.213 14.770 1.00 83.20 164 SER A O 1
ATOM 1301 N N . SER A 1 166 ? 5.905 -42.419 13.979 1.00 85.75 165 SER A N 1
ATOM 1302 C CA . SER A 1 166 ? 6.717 -43.064 12.963 1.00 82.52 165 SER A CA 1
ATOM 1303 C C . SER A 1 166 ? 5.970 -43.188 11.646 1.00 82.76 165 SER A C 1
ATOM 1304 O O . SER A 1 166 ? 6.447 -43.896 10.749 1.00 88.84 165 SER A O 1
ATOM 1307 N N . TYR A 1 167 ? 4.824 -42.524 11.500 1.00 84.12 166 TYR A N 1
ATOM 1308 C CA . TYR A 1 167 ? 4.157 -42.443 10.207 1.00 84.40 166 TYR A CA 1
ATOM 1309 C C . TYR A 1 167 ? 5.130 -41.953 9.138 1.00 79.37 166 TYR A C 1
ATOM 1310 O O . TYR A 1 167 ? 6.112 -41.266 9.427 1.00 85.23 166 TYR A O 1
ATOM 1319 N N . TYR A 1 168 ? 4.877 -42.336 7.892 1.00 80.51 167 TYR A N 1
ATOM 1320 C CA . TYR A 1 168 ? 5.791 -41.999 6.805 1.00 87.44 167 TYR A CA 1
ATOM 1321 C C . TYR A 1 168 ? 5.610 -40.536 6.407 1.00 84.45 167 TYR A C 1
ATOM 1322 O O . TYR A 1 168 ? 4.517 -40.130 5.993 1.00 87.12 167 TYR A O 1
ATOM 1331 N N . ALA A 1 169 ? 6.694 -39.758 6.513 1.00 84.16 168 ALA A N 1
ATOM 1332 C CA . ALA A 1 169 ? 6.649 -38.326 6.202 1.00 90.04 168 ALA A CA 1
ATOM 1333 C C . ALA A 1 169 ? 6.147 -38.062 4.784 1.00 91.14 168 ALA A C 1
ATOM 1334 O O . ALA A 1 169 ? 5.216 -37.270 4.583 1.00 90.64 168 ALA A O 1
ATOM 1336 N N . SER A 1 170 ? 6.754 -38.717 3.786 1.00 83.70 169 SER A N 1
ATOM 1337 C CA . SER A 1 170 ? 6.453 -38.461 2.384 1.00 83.27 169 SER A CA 1
ATOM 1338 C C . SER A 1 170 ? 5.293 -39.292 1.863 1.00 84.47 169 SER A C 1
ATOM 1339 O O . SER A 1 170 ? 5.217 -39.536 0.654 1.00 88.67 169 SER A O 1
ATOM 1342 N N . SER A 1 171 ? 4.391 -39.731 2.733 1.00 83.36 170 SER A N 1
ATOM 1343 C CA . SER A 1 171 ? 3.301 -40.575 2.274 1.00 86.94 170 SER A CA 1
ATOM 1344 C C . SER A 1 171 ? 2.331 -39.768 1.422 1.00 92.99 170 SER A C 1
ATOM 1345 O O . SER A 1 171 ? 2.150 -38.563 1.618 1.00 91.61 170 SER A O 1
ATOM 1348 N N . LYS A 1 172 ? 1.702 -40.446 0.456 1.00 97.08 171 LYS A N 1
ATOM 1349 C CA . LYS A 1 172 ? 0.831 -39.724 -0.463 1.00 94.53 171 LYS A CA 1
ATOM 1350 C C . LYS A 1 172 ? -0.429 -39.236 0.217 1.00 98.26 171 LYS A C 1
ATOM 1351 O O . LYS A 1 172 ? -1.094 -38.342 -0.320 1.00 103.92 171 LYS A O 1
ATOM 1357 N N . TYR A 1 173 ? -0.775 -39.783 1.376 1.00 90.32 172 TYR A N 1
ATOM 1358 C CA . TYR A 1 173 ? -1.774 -39.153 2.225 1.00 92.31 172 TYR A CA 1
ATOM 1359 C C . TYR A 1 173 ? -1.086 -38.654 3.472 1.00 95.91 172 TYR A C 1
ATOM 1360 O O . TYR A 1 173 ? 0.073 -38.976 3.737 1.00 98.81 172 TYR A O 1
ATOM 1369 N N . GLU A 1 174 ? -1.805 -37.845 4.233 1.00 97.09 173 GLU A N 1
ATOM 1370 C CA . GLU A 1 174 ? -1.356 -37.549 5.578 1.00 99.33 173 GLU A CA 1
ATOM 1371 C C . GLU A 1 174 ? -2.567 -37.465 6.492 1.00 93.00 173 GLU A C 1
ATOM 1372 O O . GLU A 1 174 ? -3.690 -37.197 6.051 1.00 91.56 173 GLU A O 1
ATOM 1378 N N . ILE A 1 175 ? -2.329 -37.760 7.750 1.00 89.72 174 ILE A N 1
ATOM 1379 C CA . ILE A 1 175 ? -3.399 -37.988 8.710 1.00 98.17 174 ILE A CA 1
ATOM 1380 C C . ILE A 1 175 ? -3.706 -36.685 9.395 1.00 98.54 174 ILE A C 1
ATOM 1381 O O . ILE A 1 175 ? -2.812 -35.886 9.687 1.00 101.96 174 ILE A O 1
ATOM 1386 N N . LEU A 1 176 ? -4.987 -36.480 9.662 1.00 91.66 175 LEU A N 1
ATOM 1387 C CA . LEU A 1 176 ? -5.415 -35.432 10.564 1.00 91.51 175 LEU A CA 1
ATOM 1388 C C . LEU A 1 176 ? -5.781 -35.977 11.934 1.00 95.92 175 LEU A C 1
ATOM 1389 O O . LEU A 1 176 ? -5.272 -35.492 12.949 1.00 96.33 175 LEU A O 1
ATOM 1394 N N . SER A 1 177 ? -6.609 -37.013 11.995 1.00 96.29 176 SER A N 1
ATOM 1395 C CA . SER A 1 177 ? -6.902 -37.668 13.259 1.00 96.85 176 SER A CA 1
ATOM 1396 C C . SER A 1 177 ? -6.776 -39.185 13.100 1.00 99.84 176 SER A C 1
ATOM 1397 O O . SER A 1 177 ? -6.787 -39.729 11.986 1.00 89.87 176 SER A O 1
ATOM 1400 N N . ALA A 1 178 ? -6.690 -39.868 14.250 1.00 95.79 177 ALA A N 1
ATOM 1401 C CA . ALA A 1 178 ? -6.369 -41.286 14.321 1.00 84.97 177 ALA A CA 1
ATOM 1402 C C . ALA A 1 178 ? -6.598 -41.807 15.729 1.00 81.20 177 ALA A C 1
ATOM 1403 O O . ALA A 1 178 ? -5.726 -41.643 16.585 1.00 83.40 177 ALA A O 1
ATOM 1405 N N . THR A 1 179 ? -7.742 -42.439 15.989 1.00 79.68 178 THR A N 1
ATOM 1406 C CA . THR A 1 179 ? -8.086 -42.857 17.341 1.00 82.37 178 THR A CA 1
ATOM 1407 C C . THR A 1 179 ? -8.384 -44.355 17.403 1.00 83.72 178 THR A C 1
ATOM 1408 O O . THR A 1 179 ? -8.872 -44.956 16.439 1.00 84.68 178 THR A O 1
ATOM 1412 N N . GLN A 1 180 ? -8.100 -44.952 18.561 1.00 76.31 179 GLN A N 1
ATOM 1413 C CA . GLN A 1 180 ? -8.361 -46.364 18.831 1.00 77.13 179 GLN A CA 1
ATOM 1414 C C . GLN A 1 180 ? -9.182 -46.433 20.115 1.00 81.56 179 GLN A C 1
ATOM 1415 O O . GLN A 1 180 ? -8.654 -46.467 21.231 1.00 82.87 179 GLN A O 1
ATOM 1421 N N . THR A 1 181 ? -10.492 -46.480 19.968 1.00 80.87 180 THR A N 1
ATOM 1422 C CA . THR A 1 181 ? -11.385 -46.357 21.110 1.00 84.66 180 THR A CA 1
ATOM 1423 C C . THR A 1 181 ? -12.142 -47.666 21.310 1.00 79.99 180 THR A C 1
ATOM 1424 O O . THR A 1 181 ? -12.769 -48.180 20.377 1.00 80.08 180 THR A O 1
ATOM 1428 N N . ARG A 1 182 ? -12.067 -48.208 22.522 1.00 76.03 181 ARG A N 1
ATOM 1429 C CA . ARG A 1 182 ? -12.814 -49.414 22.866 1.00 70.62 181 ARG A CA 1
ATOM 1430 C C . ARG A 1 182 ? -14.322 -49.171 22.826 1.00 76.41 181 ARG A C 1
ATOM 1431 O O . ARG A 1 182 ? -14.802 -48.107 23.219 1.00 80.12 181 ARG A O 1
ATOM 1439 N N . GLN A 1 183 ? -15.081 -50.169 22.365 1.00 79.62 182 GLN A N 1
ATOM 1440 C CA . GLN A 1 183 ? -16.543 -50.076 22.311 1.00 73.15 182 GLN A CA 1
ATOM 1441 C C . GLN A 1 183 ? -17.180 -51.358 22.831 1.00 76.28 182 GLN A C 1
ATOM 1442 O O . GLN A 1 183 ? -16.910 -52.440 22.308 1.00 82.18 182 GLN A O 1
ATOM 1448 N N . VAL A 1 184 ? -18.052 -51.241 23.826 1.00 74.91 183 VAL A N 1
ATOM 1449 C CA . VAL A 1 184 ? -18.817 -52.373 24.319 1.00 68.22 183 VAL A CA 1
ATOM 1450 C C . VAL A 1 184 ? -20.193 -52.305 23.677 1.00 72.69 183 VAL A C 1
ATOM 1451 O O . VAL A 1 184 ? -20.602 -51.280 23.127 1.00 75.46 183 VAL A O 1
ATOM 1455 N N . GLN A 1 185 ? -20.924 -53.412 23.749 1.00 71.59 184 GLN A N 1
ATOM 1456 C CA . GLN A 1 185 ? -22.120 -53.570 22.944 1.00 66.97 184 GLN A CA 1
ATOM 1457 C C . GLN A 1 185 ? -22.843 -54.813 23.422 1.00 73.35 184 GLN A C 1
ATOM 1458 O O . GLN A 1 185 ? -22.198 -55.795 23.782 1.00 72.95 184 GLN A O 1
ATOM 1464 N N . HIS A 1 186 ? -24.172 -54.751 23.487 1.00 80.68 185 HIS A N 1
ATOM 1465 C CA . HIS A 1 186 ? -24.972 -55.932 23.794 1.00 80.20 185 HIS A CA 1
ATOM 1466 C C . HIS A 1 186 ? -25.998 -56.142 22.696 1.00 79.10 185 HIS A C 1
ATOM 1467 O O . HIS A 1 186 ? -26.238 -55.268 21.858 1.00 76.89 185 HIS A O 1
ATOM 1474 N N . TYR A 1 187 ? -26.612 -57.315 22.707 1.00 78.21 186 TYR A N 1
ATOM 1475 C CA . TYR A 1 187 ? -27.656 -57.623 21.746 1.00 84.42 186 TYR A CA 1
ATOM 1476 C C . TYR A 1 187 ? -28.949 -57.966 22.477 1.00 84.03 186 TYR A C 1
ATOM 1477 O O . TYR A 1 187 ? -28.927 -58.622 23.528 1.00 83.45 186 TYR A O 1
ATOM 1486 N N . SER A 1 188 ? -30.068 -57.503 21.903 1.00 85.13 187 SER A N 1
ATOM 1487 C CA . SER A 1 188 ? -31.414 -57.614 22.464 1.00 85.05 187 SER A CA 1
ATOM 1488 C C . SER A 1 188 ? -31.624 -58.963 23.132 1.00 81.52 187 SER A C 1
ATOM 1489 O O . SER A 1 188 ? -32.307 -59.073 24.155 1.00 88.14 187 SER A O 1
ATOM 1492 N N . CYS A 1 189 ? -30.993 -59.981 22.575 1.00 75.28 188 CYS A N 1
ATOM 1493 C CA . CYS A 1 189 ? -31.192 -61.356 22.983 1.00 76.50 188 CYS A CA 1
ATOM 1494 C C . CYS A 1 189 ? -30.349 -61.760 24.182 1.00 76.47 188 CYS A C 1
ATOM 1495 O O . CYS A 1 189 ? -30.776 -62.603 24.978 1.00 75.02 188 CYS A O 1
ATOM 1498 N N . CYS A 1 190 ? -29.156 -61.189 24.327 1.00 81.84 189 CYS A N 1
ATOM 1499 C CA . CYS A 1 190 ? -28.030 -61.962 24.847 1.00 88.36 189 CYS A CA 1
ATOM 1500 C C . CYS A 1 190 ? -27.255 -61.203 25.919 1.00 82.39 189 CYS A C 1
ATOM 1501 O O . CYS A 1 190 ? -26.791 -60.070 25.670 1.00 81.45 189 CYS A O 1
ATOM 1504 N N . PRO A 1 191 ? -27.050 -61.811 27.095 1.00 74.95 190 PRO A N 1
ATOM 1505 C CA . PRO A 1 191 ? -26.529 -61.048 28.245 1.00 71.53 190 PRO A CA 1
ATOM 1506 C C . PRO A 1 191 ? -25.097 -60.577 28.085 1.00 81.36 190 PRO A C 1
ATOM 1507 O O . PRO A 1 191 ? -24.779 -59.467 28.540 1.00 81.73 190 PRO A O 1
ATOM 1511 N N . GLU A 1 192 ? -24.213 -61.394 27.436 1.00 80.03 191 GLU A N 1
ATOM 1512 C CA . GLU A 1 192 ? -22.768 -61.181 27.396 1.00 75.16 191 GLU A CA 1
ATOM 1513 C C . GLU A 1 192 ? -22.424 -59.983 26.513 1.00 76.03 191 GLU A C 1
ATOM 1514 O O . GLU A 1 192 ? -23.078 -59.757 25.493 1.00 79.65 191 GLU A O 1
ATOM 1520 N N . PRO A 1 193 ? -21.428 -59.185 26.894 1.00 71.87 192 PRO A N 1
ATOM 1521 C CA . PRO A 1 193 ? -21.035 -58.042 26.060 1.00 71.87 192 PRO A CA 1
ATOM 1522 C C . PRO A 1 193 ? -20.248 -58.509 24.842 1.00 72.09 192 PRO A C 1
ATOM 1523 O O . PRO A 1 193 ? -19.937 -59.686 24.687 1.00 69.70 192 PRO A O 1
ATOM 1527 N N . TYR A 1 194 ? -19.938 -57.554 23.963 1.00 72.35 193 TYR A N 1
ATOM 1528 C CA . TYR A 1 194 ? -19.237 -57.828 22.712 1.00 66.59 193 TYR A CA 1
ATOM 1529 C C . TYR A 1 194 ? -18.394 -56.604 22.404 1.00 76.97 193 TYR A C 1
ATOM 1530 O O . TYR A 1 194 ? -18.920 -55.554 22.013 1.00 76.92 193 TYR A O 1
ATOM 1539 N N . ILE A 1 195 ? -17.084 -56.756 22.587 1.00 75.63 194 ILE A N 1
ATOM 1540 C CA . ILE A 1 195 ? -16.160 -55.648 22.619 1.00 67.99 194 ILE A CA 1
ATOM 1541 C C . ILE A 1 195 ? -15.467 -55.538 21.271 1.00 72.44 194 ILE A C 1
ATOM 1542 O O . ILE A 1 195 ? -15.408 -56.493 20.495 1.00 76.55 194 ILE A O 1
ATOM 1547 N N . ASP A 1 196 ? -14.972 -54.339 20.972 1.00 69.68 195 ASP A N 1
ATOM 1548 C CA . ASP A 1 196 ? -14.170 -54.103 19.784 1.00 71.58 195 ASP A CA 1
ATOM 1549 C C . ASP A 1 196 ? -13.452 -52.764 19.919 1.00 78.37 195 ASP A C 1
ATOM 1550 O O . ASP A 1 196 ? -14.027 -51.782 20.396 1.00 78.66 195 ASP A O 1
ATOM 1555 N N . VAL A 1 197 ? -12.188 -52.738 19.525 1.00 76.61 196 VAL A N 1
ATOM 1556 C CA . VAL A 1 197 ? -11.473 -51.476 19.423 1.00 74.50 196 VAL A CA 1
ATOM 1557 C C . VAL A 1 197 ? -11.776 -50.892 18.054 1.00 78.57 196 VAL A C 1
ATOM 1558 O O . VAL A 1 197 ? -11.646 -51.579 17.036 1.00 79.13 196 VAL A O 1
ATOM 1562 N N . ASN A 1 198 ? -12.213 -49.639 18.022 1.00 82.15 197 ASN A N 1
ATOM 1563 C CA . ASN A 1 198 ? -12.577 -48.978 16.779 1.00 75.49 197 ASN A CA 1
ATOM 1564 C C . ASN A 1 198 ? -11.420 -48.064 16.415 1.00 76.78 197 ASN A C 1
ATOM 1565 O O . ASN A 1 198 ? -11.002 -47.227 17.224 1.00 84.21 197 ASN A O 1
ATOM 1570 N N . LEU A 1 199 ? -10.869 -48.278 15.231 1.00 78.75 198 LEU A N 1
ATOM 1571 C CA . LEU A 1 199 ? -9.736 -47.535 14.703 1.00 77.76 198 LEU A CA 1
ATOM 1572 C C . LEU A 1 199 ? -10.279 -46.648 13.602 1.00 82.42 198 LEU A C 1
ATOM 1573 O O . LEU A 1 199 ? -10.893 -47.150 12.655 1.00 84.35 198 LEU A O 1
ATOM 1578 N N . VAL A 1 200 ? -10.099 -45.338 13.737 1.00 84.24 199 VAL A N 1
ATOM 1579 C CA . VAL A 1 200 ? -10.731 -44.400 12.816 1.00 84.93 199 VAL A CA 1
ATOM 1580 C C . VAL A 1 200 ? -9.724 -43.335 12.450 1.00 77.32 199 VAL A C 1
ATOM 1581 O O . VAL A 1 200 ? -9.038 -42.795 13.322 1.00 77.84 199 VAL A O 1
ATOM 1585 N N . VAL A 1 201 ? -9.642 -43.033 11.159 1.00 81.64 200 VAL A N 1
ATOM 1586 C CA . VAL A 1 201 ? -8.579 -42.200 10.619 1.00 90.18 200 VAL A CA 1
ATOM 1587 C C . VAL A 1 201 ? -9.175 -41.169 9.675 1.00 96.75 200 VAL A C 1
ATOM 1588 O O . VAL A 1 201 ? -9.888 -41.523 8.728 1.00 95.19 200 VAL A O 1
ATOM 1592 N N . LYS A 1 202 ? -8.880 -39.895 9.946 1.00 98.84 201 LYS A N 1
ATOM 1593 C CA . LYS A 1 202 ? -9.193 -38.779 9.066 1.00 95.00 201 LYS A CA 1
ATOM 1594 C C . LYS A 1 202 ? -7.918 -38.442 8.306 1.00 94.17 201 LYS A C 1
ATOM 1595 O O . LYS A 1 202 ? -6.879 -38.169 8.921 1.00 95.20 201 LYS A O 1
ATOM 1601 N N . PHE A 1 203 ? -7.978 -38.499 6.979 1.00 89.90 202 PHE A N 1
ATOM 1602 C CA . PHE A 1 203 ? -6.746 -38.356 6.224 1.00 99.54 202 PHE A CA 1
ATOM 1603 C C . PHE A 1 203 ? -7.008 -37.658 4.901 1.00 100.66 202 PHE A C 1
ATOM 1604 O O . PHE A 1 203 ? -8.149 -37.554 4.424 1.00 92.78 202 PHE A O 1
ATOM 1612 N N . ARG A 1 204 ? -5.903 -37.218 4.302 1.00 95.64 203 ARG A N 1
ATOM 1613 C CA . ARG A 1 204 ? -5.947 -36.528 3.031 1.00 99.14 203 ARG A CA 1
ATOM 1614 C C . ARG A 1 204 ? -4.563 -36.398 2.403 1.00 105.19 203 ARG A C 1
ATOM 1615 O O . ARG A 1 204 ? -3.591 -36.090 3.095 1.00 110.97 203 ARG A O 1
ATOM 1623 N N . GLU A 1 205 ? -4.515 -36.570 1.070 1.00 103.77 204 GLU A N 1
ATOM 1624 C CA . GLU A 1 205 ? -3.444 -36.157 0.163 1.00 110.39 204 GLU A CA 1
ATOM 1625 C C . GLU A 1 205 ? -2.594 -34.984 0.637 1.00 111.62 204 GLU A C 1
ATOM 1626 O O . GLU A 1 205 ? -3.101 -34.045 1.257 1.00 109.55 204 GLU A O 1
ATOM 1632 N N . ARG A 1 206 ? -1.315 -35.001 0.272 1.00 108.01 205 ARG A N 1
ATOM 1633 C CA . ARG A 1 206 ? -0.351 -33.994 0.678 1.00 114.57 205 ARG A CA 1
ATOM 1634 C C . ARG A 1 206 ? -0.451 -32.729 -0.181 1.00 120.37 205 ARG A C 1
ATOM 1635 O O . ARG A 1 206 ? -0.962 -32.734 -1.308 1.00 117.35 205 ARG A O 1
ATOM 1643 N N . ARG A 1 207 ? 0.070 -31.634 0.371 1.00 121.02 206 ARG A N 1
ATOM 1644 C CA . ARG A 1 207 ? -0.115 -30.305 -0.200 1.00 124.26 206 ARG A CA 1
ATOM 1645 C C . ARG A 1 207 ? 1.196 -29.528 -0.238 1.00 123.26 206 ARG A C 1
ATOM 1646 O O . ARG A 1 207 ? 1.275 -28.413 0.293 1.00 118.92 206 ARG A O 1
ATOM 1654 N N . GLY B 2 1 ? -30.753 -59.586 15.591 1.00 97.02 401 GLY F N 1
ATOM 1655 C CA . GLY B 2 1 ? -29.617 -58.906 14.970 1.00 115.41 401 GLY F CA 1
ATOM 1656 C C . GLY B 2 1 ? -28.191 -59.352 15.349 1.00 106.67 401 GLY F C 1
ATOM 1657 O O . GLY B 2 1 ? -27.180 -58.672 15.063 1.00 87.53 401 GLY F O 1
ATOM 1658 N N . CYS B 2 2 ? -28.101 -60.515 15.994 1.00 101.70 402 CYS F N 1
ATOM 1659 C CA . CYS B 2 2 ? -26.803 -61.007 16.433 1.00 81.26 402 CYS F CA 1
ATOM 1660 C C . CYS B 2 2 ? -26.031 -61.608 15.285 1.00 88.63 402 CYS F C 1
ATOM 1661 O O . CYS B 2 2 ? -24.863 -61.292 15.076 1.00 87.61 402 CYS F O 1
ATOM 1664 N N . CYS B 2 3 ? -26.680 -62.506 14.550 1.00 91.76 403 CYS F N 1
ATOM 1665 C CA . CYS B 2 3 ? -26.033 -63.321 13.537 1.00 84.91 403 CYS F CA 1
ATOM 1666 C C . CYS B 2 3 ? -25.129 -62.534 12.616 1.00 80.96 403 CYS F C 1
ATOM 1667 O O . CYS B 2 3 ? -24.312 -63.127 11.916 1.00 85.93 403 CYS F O 1
ATOM 1670 N N . SER B 2 4 ? -25.250 -61.216 12.603 1.00 78.10 404 SER F N 1
ATOM 1671 C CA . SER B 2 4 ? -24.342 -60.392 11.833 1.00 81.31 404 SER F CA 1
ATOM 1672 C C . SER B 2 4 ? -22.923 -60.386 12.408 1.00 83.49 404 SER F C 1
ATOM 1673 O O . SER B 2 4 ? -21.997 -59.898 11.744 1.00 75.91 404 SER F O 1
ATOM 1676 N N . HIS B 2 5 ? -22.728 -60.932 13.614 1.00 83.44 405 HIS F N 1
ATOM 1677 C CA . HIS B 2 5 ? -21.481 -60.815 14.358 1.00 72.79 405 HIS F CA 1
ATOM 1678 C C . HIS B 2 5 ? -20.994 -62.194 14.769 1.00 80.34 405 HIS F C 1
ATOM 1679 O O . HIS B 2 5 ? -21.681 -62.888 15.547 1.00 85.83 405 HIS F O 1
ATOM 1686 N N . PRO B 2 6 ? -19.763 -62.561 14.389 1.00 76.00 406 PRO F N 1
ATOM 1687 C CA . PRO B 2 6 ? -19.369 -63.980 14.389 1.00 71.38 406 PRO F CA 1
ATOM 1688 C C . PRO B 2 6 ? -19.293 -64.618 15.758 1.00 72.96 406 PRO F C 1
ATOM 1689 O O . PRO B 2 6 ? -19.636 -65.799 15.893 1.00 74.93 406 PRO F O 1
ATOM 1693 N N . ALA B 2 7 ? -18.821 -63.889 16.772 1.00 70.72 407 ALA F N 1
ATOM 1694 C CA . ALA B 2 7 ? -18.630 -64.506 18.081 1.00 70.77 407 ALA F CA 1
ATOM 1695 C C . ALA B 2 7 ? -19.954 -64.911 18.709 1.00 78.45 407 ALA F C 1
ATOM 1696 O O . ALA B 2 7 ? -20.025 -65.938 19.398 1.00 79.13 407 ALA F O 1
ATOM 1698 N N . CYS B 2 8 ? -21.007 -64.113 18.487 1.00 81.56 408 CYS F N 1
ATOM 1699 C CA . CYS B 2 8 ? -22.331 -64.442 18.996 1.00 80.02 408 CYS F CA 1
ATOM 1700 C C . CYS B 2 8 ? -23.051 -65.404 18.067 1.00 76.01 408 CYS F C 1
ATOM 1701 O O . CYS B 2 8 ? -23.747 -66.313 18.533 1.00 81.82 408 CYS F O 1
ATOM 1704 N N . ASN B 2 9 ? -22.905 -65.217 16.755 1.00 71.90 409 ASN F N 1
ATOM 1705 C CA . ASN B 2 9 ? -23.459 -66.192 15.828 1.00 76.59 409 ASN F CA 1
ATOM 1706 C C . ASN B 2 9 ? -23.069 -67.618 16.225 1.00 81.56 409 ASN F C 1
ATOM 1707 O O . ASN B 2 9 ? -23.909 -68.523 16.196 1.00 83.71 409 ASN F O 1
ATOM 1712 N N . VAL B 2 10 ? -21.818 -67.839 16.640 1.00 78.08 410 VAL F N 1
ATOM 1713 C CA . VAL B 2 10 ? -21.467 -69.188 17.067 1.00 75.14 410 VAL F CA 1
ATOM 1714 C C . VAL B 2 10 ? -21.932 -69.470 18.479 1.00 78.62 410 VAL F C 1
ATOM 1715 O O . VAL B 2 10 ? -22.121 -70.641 18.833 1.00 82.49 410 VAL F O 1
ATOM 1719 N N . ALA B 2 11 ? -22.123 -68.436 19.298 1.00 82.18 411 ALA F N 1
ATOM 1720 C CA . ALA B 2 11 ? -22.570 -68.653 20.668 1.00 81.78 411 ALA F CA 1
ATOM 1721 C C . ALA B 2 11 ? -24.051 -69.007 20.750 1.00 83.05 411 ALA F C 1
ATOM 1722 O O . ALA B 2 11 ? -24.475 -69.644 21.727 1.00 86.25 411 ALA F O 1
ATOM 1724 N N . HIS B 2 12 ? -24.837 -68.642 19.739 1.00 81.87 412 HIS F N 1
ATOM 1725 C CA . HIS B 2 12 ? -26.299 -68.684 19.815 1.00 90.58 412 HIS F CA 1
ATOM 1726 C C . HIS B 2 12 ? -26.881 -69.312 18.554 1.00 89.25 412 HIS F C 1
ATOM 1727 O O . HIS B 2 12 ? -27.513 -68.640 17.727 1.00 85.77 412 HIS F O 1
ATOM 1734 N N . PRO B 2 13 ? -26.684 -70.615 18.383 1.00 89.04 413 PRO F N 1
ATOM 1735 C CA . PRO B 2 13 ? -27.339 -71.319 17.270 1.00 91.83 413 PRO F CA 1
ATOM 1736 C C . PRO B 2 13 ? -28.852 -71.153 17.253 1.00 94.89 413 PRO F C 1
ATOM 1737 O O . PRO B 2 13 ? -29.446 -71.012 16.173 1.00 90.61 413 PRO F O 1
ATOM 174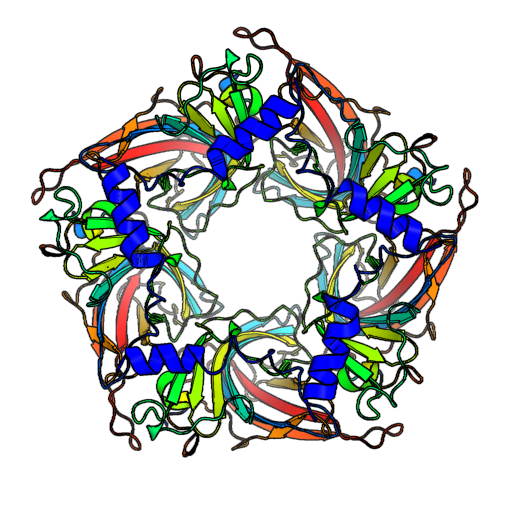1 N N . GLU B 2 14 ? -29.485 -71.169 18.437 1.00 95.90 414 GLU F N 1
ATOM 1742 C CA . GLU B 2 14 ? -30.941 -71.069 18.549 1.00 92.23 414 GLU F CA 1
ATOM 1743 C C . GLU B 2 14 ? -31.488 -69.829 17.848 1.00 91.52 414 GLU F C 1
ATOM 1744 O O . GLU B 2 14 ? -32.607 -69.860 17.321 1.00 90.16 414 GLU F O 1
ATOM 1750 N N . ILE B 2 15 ? -30.706 -68.751 17.807 1.00 86.65 415 ILE F N 1
ATOM 1751 C CA . ILE B 2 15 ? -31.143 -67.493 17.224 1.00 85.37 415 ILE F CA 1
ATOM 1752 C C . ILE B 2 15 ? -30.731 -67.364 15.763 1.00 92.03 415 ILE F C 1
ATOM 1753 O O . ILE B 2 15 ? -31.388 -66.651 14.992 1.00 94.63 415 ILE F O 1
ATOM 1758 N N . CYS B 2 16 ? -29.662 -68.037 15.352 1.00 91.48 416 CYS F N 1
ATOM 1759 C CA . CYS B 2 16 ? -29.024 -67.621 14.111 1.00 91.42 416 CYS F CA 1
ATOM 1760 C C . CYS B 2 16 ? -29.196 -68.553 12.914 1.00 90.73 416 CYS F C 1
ATOM 1761 O O . CYS B 2 16 ? -29.716 -69.674 13.037 1.00 80.31 416 CYS F O 1
ATOM 1765 N N . SER C 1 1 ? 34.350 -91.746 4.285 1.00 104.26 0 SER B N 1
ATOM 1766 C CA . SER C 1 1 ? 34.520 -90.292 4.225 1.00 106.40 0 SER B CA 1
ATOM 1767 C C . SER C 1 1 ? 33.162 -89.566 4.097 1.00 111.14 0 SER B C 1
ATOM 1768 O O . SER C 1 1 ? 32.843 -88.668 4.897 1.00 103.29 0 SER B O 1
ATOM 1771 N N . GLN C 1 2 ? 32.373 -89.973 3.086 1.00 115.19 1 GLN B N 1
ATOM 1772 C CA . GLN C 1 2 ? 31.088 -89.341 2.764 1.00 106.81 1 GLN B CA 1
ATOM 1773 C C . GLN C 1 2 ? 30.022 -89.581 3.839 1.00 99.64 1 GLN B C 1
ATOM 1774 O O . GLN C 1 2 ? 29.038 -88.833 3.917 1.00 88.01 1 GLN B O 1
ATOM 1780 N N . ALA C 1 3 ? 30.185 -90.615 4.657 1.00 100.09 2 ALA B N 1
ATOM 1781 C CA . ALA C 1 3 ? 29.272 -90.834 5.762 1.00 88.08 2 ALA B CA 1
ATOM 1782 C C . ALA C 1 3 ? 29.520 -89.877 6.915 1.00 83.58 2 ALA B C 1
ATOM 1783 O O . ALA C 1 3 ? 28.599 -89.632 7.698 1.00 84.77 2 ALA B O 1
ATOM 1785 N N . ASN C 1 4 ? 30.744 -89.354 7.049 1.00 85.90 3 ASN B N 1
ATOM 1786 C CA . ASN C 1 4 ? 31.060 -88.444 8.149 1.00 84.16 3 ASN B CA 1
ATOM 1787 C C . ASN C 1 4 ? 30.198 -87.186 8.092 1.00 86.33 3 ASN B C 1
ATOM 1788 O O . ASN C 1 4 ? 29.717 -86.702 9.124 1.00 75.88 3 ASN B O 1
ATOM 1793 N N . LEU C 1 5 ? 30.011 -86.633 6.890 1.00 85.30 4 LEU B N 1
ATOM 1794 C CA . LEU C 1 5 ? 29.107 -85.502 6.720 1.00 75.93 4 LEU B CA 1
ATOM 1795 C C . LEU C 1 5 ? 27.695 -85.877 7.143 1.00 79.32 4 LEU B C 1
ATOM 1796 O O . LEU C 1 5 ? 27.038 -85.142 7.893 1.00 76.10 4 LEU B O 1
ATOM 1801 N N . MET C 1 6 ? 27.211 -87.031 6.676 1.00 83.50 5 MET B N 1
ATOM 1802 C CA . MET C 1 6 ? 25.870 -87.466 7.044 1.00 79.57 5 MET B CA 1
ATOM 1803 C C . MET C 1 6 ? 25.746 -87.638 8.557 1.00 80.92 5 MET B C 1
ATOM 1804 O O . MET C 1 6 ? 24.696 -87.332 9.137 1.00 79.11 5 MET B O 1
ATOM 1809 N N . ARG C 1 7 ? 26.820 -88.088 9.220 1.00 81.58 6 ARG B N 1
ATOM 1810 C CA . ARG C 1 7 ? 26.790 -88.199 10.677 1.00 80.61 6 ARG B CA 1
ATOM 1811 C C . ARG C 1 7 ? 26.891 -86.831 11.346 1.00 77.26 6 ARG B C 1
ATOM 1812 O O . ARG C 1 7 ? 26.212 -86.572 12.349 1.00 70.64 6 ARG B O 1
ATOM 1820 N N . LEU C 1 8 ? 27.750 -85.954 10.816 1.00 77.09 7 LEU B N 1
ATOM 1821 C CA . LEU C 1 8 ? 27.927 -84.632 11.409 1.00 70.79 7 LEU B CA 1
ATOM 1822 C C . LEU C 1 8 ? 26.618 -83.861 11.423 1.00 71.75 7 LEU B C 1
ATOM 1823 O O . LEU C 1 8 ? 26.240 -83.269 12.443 1.00 66.28 7 LEU B O 1
ATOM 1828 N N . LYS C 1 9 ? 25.913 -83.846 10.288 1.00 76.28 8 LYS B N 1
ATOM 1829 C CA . LYS C 1 9 ? 24.638 -83.144 10.236 1.00 72.31 8 LYS B CA 1
ATOM 1830 C C . LYS C 1 9 ? 23.684 -83.695 11.283 1.00 71.36 8 LYS B C 1
ATOM 1831 O O . LYS C 1 9 ? 22.972 -82.929 11.947 1.00 69.36 8 LYS B O 1
ATOM 1837 N N . SER C 1 10 ? 23.717 -85.013 11.506 1.00 72.41 9 SER B N 1
ATOM 1838 C CA . SER C 1 10 ? 22.836 -85.613 12.507 1.00 74.41 9 SER B CA 1
ATOM 1839 C C . SER C 1 10 ? 23.247 -85.223 13.921 1.00 76.71 9 SER B C 1
ATOM 1840 O O . SER C 1 10 ? 22.389 -85.029 14.794 1.00 74.23 9 SER B O 1
ATOM 1843 N N . ASP C 1 11 ? 24.554 -85.097 14.164 1.00 80.00 10 ASP B N 1
ATOM 1844 C CA . ASP C 1 11 ? 25.019 -84.705 15.490 1.00 76.17 10 ASP B CA 1
ATOM 1845 C C . ASP C 1 11 ? 24.615 -83.277 15.835 1.00 74.09 10 ASP B C 1
ATOM 1846 O O . ASP C 1 11 ? 24.269 -83.003 16.989 1.00 73.62 10 ASP B O 1
ATOM 1851 N N . LEU C 1 12 ? 24.617 -82.362 14.862 1.00 70.39 11 LEU B N 1
ATOM 1852 C CA . LEU C 1 12 ? 24.311 -80.972 15.189 1.00 69.85 11 LEU B CA 1
ATOM 1853 C C . LEU C 1 12 ? 22.831 -80.623 15.121 1.00 75.31 11 LEU B C 1
ATOM 1854 O O . LEU C 1 12 ? 22.402 -79.688 15.806 1.00 75.37 11 LEU B O 1
ATOM 1859 N N . PHE C 1 13 ? 22.020 -81.332 14.331 1.00 79.46 12 PHE B N 1
ATOM 1860 C CA . PHE C 1 13 ? 20.632 -80.915 14.168 1.00 73.14 12 PHE B CA 1
ATOM 1861 C C . PHE C 1 13 ? 19.601 -81.820 14.841 1.00 83.23 12 PHE B C 1
ATOM 1862 O O . PHE C 1 13 ? 18.480 -81.360 15.082 1.00 91.23 12 PHE B O 1
ATOM 1870 N N . ASN C 1 14 ? 19.939 -83.075 15.166 1.00 83.23 13 ASN B N 1
ATOM 1871 C CA . ASN C 1 14 ? 19.025 -83.953 15.899 1.00 82.89 13 ASN B CA 1
ATOM 1872 C C . ASN C 1 14 ? 19.400 -84.111 17.364 1.00 84.58 13 ASN B C 1
ATOM 1873 O O . ASN C 1 14 ? 18.540 -83.965 18.239 1.00 90.30 13 ASN B O 1
ATOM 1878 N N . ARG C 1 15 ? 20.664 -84.415 17.645 1.00 76.64 14 ARG B N 1
ATOM 1879 C CA . ARG C 1 15 ? 21.140 -84.611 19.006 1.00 76.75 14 ARG B CA 1
ATOM 1880 C C . ARG C 1 15 ? 21.482 -83.313 19.725 1.00 74.66 14 ARG B C 1
ATOM 1881 O O . ARG C 1 15 ? 22.141 -83.364 20.764 1.00 80.64 14 ARG B O 1
ATOM 1889 N N . SER C 1 16 ? 21.076 -82.156 19.216 1.00 76.97 15 SER B N 1
ATOM 1890 C CA . SER C 1 16 ? 21.371 -80.911 19.910 1.00 77.39 15 SER B CA 1
ATOM 1891 C C . SER C 1 16 ? 20.171 -79.991 19.768 1.00 82.91 15 SER B C 1
ATOM 1892 O O . SER C 1 16 ? 19.499 -80.006 18.725 1.00 87.99 15 SER B O 1
ATOM 1895 N N . PRO C 1 17 ? 19.882 -79.184 20.785 1.00 82.78 16 PRO B N 1
ATOM 1896 C CA . PRO C 1 17 ? 18.780 -78.227 20.666 1.00 80.58 16 PRO B CA 1
ATOM 1897 C C . PRO C 1 17 ? 19.076 -77.222 19.573 1.00 83.34 16 PRO B C 1
ATOM 1898 O O . PRO C 1 17 ? 20.220 -77.019 19.163 1.00 85.90 16 PRO B O 1
ATOM 1902 N N . MET C 1 18 ? 18.028 -76.585 19.090 1.00 87.92 17 MET B N 1
ATOM 1903 C CA . MET C 1 18 ? 18.259 -75.424 18.260 1.00 83.95 17 MET B CA 1
ATOM 1904 C C . MET C 1 18 ? 18.487 -74.220 19.157 1.00 79.80 17 MET B C 1
ATOM 1905 O O . MET C 1 18 ? 17.897 -74.092 20.239 1.00 75.55 17 MET B O 1
ATOM 1910 N N . TYR C 1 19 ? 19.374 -73.365 18.702 1.00 72.92 18 TYR B N 1
ATOM 1911 C CA . TYR C 1 19 ? 19.717 -72.140 19.393 1.00 67.69 18 TYR B CA 1
ATOM 1912 C C . TYR C 1 19 ? 18.460 -71.314 19.689 1.00 67.45 18 TYR B C 1
ATOM 1913 O O . TYR C 1 19 ? 17.607 -71.146 18.803 1.00 71.09 18 TYR B O 1
ATOM 1922 N N . PRO C 1 20 ? 18.304 -70.799 20.910 1.00 65.03 19 PRO B N 1
ATOM 1923 C CA . PRO C 1 20 ? 17.115 -70.015 21.282 1.00 65.54 19 PRO B CA 1
ATOM 1924 C C . PRO C 1 20 ? 17.215 -68.514 21.057 1.00 69.59 19 PRO B C 1
ATOM 1925 O O . PRO C 1 20 ? 16.384 -67.772 21.598 1.00 71.58 19 PRO B O 1
ATOM 1929 N N . GLY C 1 21 ? 18.202 -68.037 20.315 1.00 69.83 20 GLY B N 1
ATOM 1930 C CA . GLY C 1 21 ? 18.431 -66.618 20.226 1.00 72.26 20 GLY B CA 1
ATOM 1931 C C . GLY C 1 21 ? 19.417 -66.104 21.263 1.00 71.34 20 GLY B C 1
ATOM 1932 O O . GLY C 1 21 ? 19.759 -66.770 22.249 1.00 66.99 20 GLY B O 1
ATOM 1933 N N . PRO C 1 22 ? 19.893 -64.890 21.046 1.00 67.07 21 PRO B N 1
ATOM 1934 C CA . PRO C 1 22 ? 20.807 -64.274 22.002 1.00 68.72 21 PRO B CA 1
ATOM 1935 C C . PRO C 1 22 ? 20.086 -63.746 23.225 1.00 72.23 21 PRO B C 1
ATOM 1936 O O . PRO C 1 22 ? 18.911 -63.388 23.186 1.00 78.65 21 PRO B O 1
ATOM 1940 N N . THR C 1 23 ? 20.819 -63.698 24.321 1.00 76.30 22 THR B N 1
ATOM 1941 C CA . THR C 1 23 ? 20.375 -63.076 25.551 1.00 78.12 22 THR B CA 1
ATOM 1942 C C . THR C 1 23 ? 21.291 -61.891 25.832 1.00 82.64 22 THR B C 1
ATOM 1943 O O . THR C 1 23 ? 22.290 -61.679 25.140 1.00 78.08 22 THR B O 1
ATOM 1947 N N . LYS C 1 24 ? 20.953 -61.103 26.853 1.00 85.39 23 LYS B N 1
ATOM 1948 C CA . LYS C 1 24 ? 21.857 -60.024 27.234 1.00 81.70 23 LYS B CA 1
ATOM 1949 C C . LYS C 1 24 ? 23.194 -60.578 27.704 1.00 88.44 23 LYS B C 1
ATOM 1950 O O . LYS C 1 24 ? 24.246 -59.991 27.432 1.00 90.25 23 LYS B O 1
ATOM 1956 N N . ASP C 1 25 ? 23.171 -61.724 28.392 1.00 92.67 24 ASP B N 1
ATOM 1957 C CA . ASP C 1 25 ? 24.399 -62.289 28.947 1.00 90.55 24 ASP B CA 1
ATOM 1958 C C . ASP C 1 25 ? 25.258 -62.924 27.863 1.00 87.32 24 ASP B C 1
ATOM 1959 O O . ASP C 1 25 ? 26.490 -62.890 27.943 1.00 95.75 24 ASP B O 1
ATOM 1964 N N . ASP C 1 26 ? 24.627 -63.514 26.847 1.00 90.09 25 ASP B N 1
ATOM 1965 C CA . ASP C 1 26 ? 25.309 -64.147 25.719 1.00 85.01 25 ASP B CA 1
ATOM 1966 C C . ASP C 1 26 ? 24.801 -63.527 24.423 1.00 80.09 25 ASP B C 1
ATOM 1967 O O . ASP C 1 26 ? 24.111 -64.190 23.637 1.00 80.51 25 ASP B O 1
ATOM 1972 N N . PRO C 1 27 ? 25.147 -62.252 24.160 1.00 78.31 26 PRO B N 1
ATOM 1973 C CA . PRO C 1 27 ? 24.692 -61.594 22.932 1.00 77.50 26 PRO B CA 1
ATOM 1974 C C . PRO C 1 27 ? 25.447 -62.066 21.711 1.00 70.59 26 PRO B C 1
ATOM 1975 O O . PRO C 1 27 ? 26.407 -62.831 21.816 1.00 71.73 26 PRO B O 1
ATOM 1979 N N . LEU C 1 28 ? 25.043 -61.568 20.551 1.00 69.51 27 LEU B N 1
ATOM 1980 C CA . LEU C 1 28 ? 25.435 -62.169 19.286 1.00 67.01 27 LEU B CA 1
ATOM 1981 C C . LEU C 1 28 ? 25.657 -61.078 18.255 1.00 70.58 27 LEU B C 1
ATOM 1982 O O . LEU C 1 28 ? 24.828 -60.169 18.124 1.00 67.15 27 LEU B O 1
ATOM 1987 N N . THR C 1 29 ? 26.762 -61.161 17.522 1.00 71.18 28 THR B N 1
ATOM 1988 C CA . THR C 1 29 ? 27.043 -60.176 16.490 1.00 71.84 28 THR B CA 1
ATOM 1989 C C . THR C 1 29 ? 26.533 -60.713 15.164 1.00 66.18 28 THR B C 1
ATOM 1990 O O . THR C 1 29 ? 26.867 -61.839 14.776 1.00 65.24 28 THR B O 1
ATOM 1994 N N . VAL C 1 30 ? 25.690 -59.923 14.504 1.00 63.42 29 VAL B N 1
ATOM 1995 C CA . VAL C 1 30 ? 25.109 -60.258 13.208 1.00 68.50 29 VAL B CA 1
ATOM 1996 C C . VAL C 1 30 ? 25.643 -59.259 12.204 1.00 69.66 29 VAL B C 1
ATOM 1997 O O . VAL C 1 30 ? 25.604 -58.053 12.464 1.00 77.06 29 VAL B O 1
ATOM 2001 N N . THR C 1 31 ? 26.100 -59.746 11.051 1.00 68.45 30 THR B N 1
ATOM 2002 C CA . THR C 1 31 ? 26.678 -58.903 10.008 1.00 73.10 30 THR B CA 1
ATOM 2003 C C . THR C 1 31 ? 25.767 -58.869 8.791 1.00 67.07 30 THR B C 1
ATOM 2004 O O . THR C 1 31 ? 25.458 -59.913 8.220 1.00 68.59 30 THR B O 1
ATOM 2008 N N . LEU C 1 32 ? 25.396 -57.667 8.373 1.00 68.59 31 LEU B N 1
ATOM 2009 C CA . LEU C 1 32 ? 24.491 -57.432 7.262 1.00 68.83 31 LEU B CA 1
ATOM 2010 C C . LEU C 1 32 ? 25.258 -56.851 6.070 1.00 72.23 31 LEU B C 1
ATOM 2011 O O . LEU C 1 32 ? 26.297 -56.206 6.239 1.00 81.87 31 LEU B O 1
ATOM 2016 N N . GLY C 1 33 ? 24.764 -57.109 4.860 1.00 66.65 32 GLY B N 1
ATOM 2017 C CA . GLY C 1 33 ? 25.374 -56.564 3.662 1.00 66.65 32 GLY B CA 1
ATOM 2018 C C . GLY C 1 33 ? 24.446 -56.698 2.484 1.00 72.39 32 GLY B C 1
ATOM 2019 O O . GLY C 1 33 ? 23.654 -57.641 2.398 1.00 81.05 32 GLY B O 1
ATOM 2020 N N . PHE C 1 34 ? 24.547 -55.757 1.558 1.00 74.28 33 PHE B N 1
ATOM 2021 C CA . PHE C 1 34 ? 23.637 -55.691 0.427 1.00 73.45 33 PHE B CA 1
ATOM 2022 C C . PHE C 1 34 ? 24.380 -55.666 -0.901 1.00 77.14 33 PHE B C 1
ATOM 2023 O O . PHE C 1 34 ? 25.486 -55.123 -1.018 1.00 78.42 33 PHE B O 1
ATOM 2031 N N . THR C 1 35 ? 23.741 -56.263 -1.899 1.00 70.18 34 THR B N 1
ATOM 2032 C CA . THR C 1 35 ? 24.235 -56.344 -3.266 1.00 71.24 34 THR B CA 1
ATOM 2033 C C . THR C 1 35 ? 23.033 -56.024 -4.127 1.00 71.88 34 THR B C 1
ATOM 2034 O O . THR C 1 35 ? 22.098 -56.823 -4.184 1.00 73.78 34 THR B O 1
ATOM 2038 N N . LEU C 1 36 ? 23.020 -54.865 -4.773 1.00 72.89 35 LEU B N 1
ATOM 2039 C CA . LEU C 1 36 ? 21.823 -54.458 -5.489 1.00 67.97 35 LEU B CA 1
ATOM 2040 C C . LEU C 1 36 ? 21.919 -54.825 -6.963 1.00 73.98 35 LEU B C 1
ATOM 2041 O O . LEU C 1 36 ? 22.959 -54.634 -7.603 1.00 74.53 35 LEU B O 1
ATOM 2046 N N . GLN C 1 37 ? 20.821 -55.366 -7.485 1.00 71.45 36 GLN B N 1
ATOM 2047 C CA . GLN C 1 37 ? 20.737 -55.905 -8.831 1.00 75.07 36 GLN B CA 1
ATOM 2048 C C . GLN C 1 37 ? 19.819 -55.116 -9.741 1.00 76.65 36 GLN B C 1
ATOM 2049 O O . GLN C 1 37 ? 20.180 -54.854 -10.891 1.00 77.74 36 GLN B O 1
ATOM 2055 N N . ASP C 1 38 ? 18.636 -54.735 -9.273 1.00 72.74 37 ASP B N 1
ATOM 2056 C CA . ASP C 1 38 ? 17.832 -53.822 -10.069 1.00 78.82 37 ASP B CA 1
ATOM 2057 C C . ASP C 1 38 ? 16.891 -53.020 -9.181 1.00 78.23 37 ASP B C 1
ATOM 2058 O O . ASP C 1 38 ? 16.425 -53.492 -8.144 1.00 79.61 37 ASP B O 1
ATOM 2063 N N . ILE C 1 39 ? 16.654 -51.779 -9.584 1.00 76.59 38 ILE B N 1
ATOM 2064 C CA . ILE C 1 39 ? 15.496 -51.028 -9.134 1.00 75.95 38 ILE B CA 1
ATOM 2065 C C . ILE C 1 39 ? 14.403 -51.375 -10.127 1.00 80.98 38 ILE B C 1
ATOM 2066 O O . ILE C 1 39 ? 14.445 -50.956 -11.283 1.00 82.10 38 ILE B O 1
ATOM 2071 N N . VAL C 1 40 ? 13.449 -52.184 -9.700 1.00 80.37 39 VAL B N 1
ATOM 2072 C CA . VAL C 1 40 ? 12.581 -52.817 -10.675 1.00 81.33 39 VAL B CA 1
ATOM 2073 C C . VAL C 1 40 ? 11.380 -51.957 -10.995 1.00 84.83 39 VAL B C 1
ATOM 2074 O O . VAL C 1 40 ? 10.987 -51.845 -12.158 1.00 91.41 39 VAL B O 1
ATOM 2078 N N . LYS C 1 41 ? 10.782 -51.339 -9.983 1.00 85.64 40 LYS B N 1
ATOM 2079 C CA . LYS C 1 41 ? 9.530 -50.633 -10.202 1.00 88.80 40 LYS B CA 1
ATOM 2080 C C . LYS C 1 41 ? 9.407 -49.521 -9.172 1.00 87.07 40 LYS B C 1
ATOM 2081 O O . LYS C 1 41 ? 9.978 -49.597 -8.076 1.00 79.14 40 LYS B O 1
ATOM 2087 N N . VAL C 1 42 ? 8.681 -48.472 -9.570 1.00 87.79 41 VAL B N 1
ATOM 2088 C CA . VAL C 1 42 ? 8.576 -47.193 -8.871 1.00 87.30 41 VAL B CA 1
ATOM 2089 C C . VAL C 1 42 ? 7.149 -46.703 -9.121 1.00 91.36 41 VAL B C 1
ATOM 2090 O O . VAL C 1 42 ? 6.814 -46.311 -10.245 1.00 96.53 41 VAL B O 1
ATOM 2094 N N . ASP C 1 43 ? 6.299 -46.761 -8.104 1.00 87.26 42 ASP B N 1
ATOM 2095 C CA . ASP C 1 43 ? 4.888 -46.423 -8.286 1.00 93.14 42 ASP B CA 1
ATOM 2096 C C . ASP C 1 43 ? 4.685 -44.982 -7.838 1.00 99.16 42 ASP B C 1
ATOM 2097 O O . ASP C 1 43 ? 4.657 -44.694 -6.634 1.00 96.97 42 ASP B O 1
ATOM 2102 N N . SER C 1 44 ? 4.541 -44.082 -8.825 1.00 101.61 43 SER B N 1
ATOM 2103 C CA . SER C 1 44 ? 4.330 -42.664 -8.542 1.00 96.95 43 SER B CA 1
ATOM 2104 C C . SER C 1 44 ? 3.111 -42.443 -7.660 1.00 88.53 43 SER B C 1
ATOM 2105 O O . SER C 1 44 ? 3.086 -41.498 -6.869 1.00 88.95 43 SER B O 1
ATOM 2108 N N . SER C 1 45 ? 2.116 -43.327 -7.747 1.00 88.32 44 SER B N 1
ATOM 2109 C CA . SER C 1 45 ? 0.801 -43.089 -7.168 1.00 86.39 44 SER B CA 1
ATOM 2110 C C . SER C 1 45 ? 0.605 -43.687 -5.785 1.00 87.26 44 SER B C 1
ATOM 2111 O O . SER C 1 45 ? -0.387 -43.359 -5.132 1.00 88.12 44 SER B O 1
ATOM 2114 N N . THR C 1 46 ? 1.489 -44.571 -5.325 1.00 94.51 45 THR B N 1
ATOM 2115 C CA . THR C 1 46 ? 1.409 -45.089 -3.962 1.00 92.81 45 THR B CA 1
ATOM 2116 C C . THR C 1 46 ? 2.685 -44.888 -3.160 1.00 89.71 45 THR B C 1
ATOM 2117 O O . THR C 1 46 ? 2.680 -45.144 -1.949 1.00 86.06 45 THR B O 1
ATOM 2121 N N . ASN C 1 47 ? 3.764 -44.432 -3.793 1.00 87.38 46 ASN B N 1
ATOM 2122 C CA . ASN C 1 47 ? 5.039 -44.220 -3.127 1.00 89.22 46 ASN B CA 1
ATOM 2123 C C . ASN C 1 47 ? 5.598 -45.548 -2.618 1.00 91.48 46 ASN B C 1
ATOM 2124 O O . ASN C 1 47 ? 5.957 -45.705 -1.447 1.00 85.80 46 ASN B O 1
ATOM 2129 N N . GLU C 1 48 ? 5.639 -46.523 -3.520 1.00 88.86 47 GLU B N 1
ATOM 2130 C CA . GLU C 1 48 ? 6.333 -47.780 -3.304 1.00 81.10 47 GLU B CA 1
ATOM 2131 C C . GLU C 1 48 ? 7.433 -47.906 -4.353 1.00 77.54 47 GLU B C 1
ATOM 2132 O O . GLU C 1 48 ? 7.224 -47.586 -5.525 1.00 86.12 47 GLU B O 1
ATOM 2138 N N . VAL C 1 49 ? 8.613 -48.344 -3.929 1.00 74.71 48 VAL B N 1
ATOM 2139 C CA . VAL C 1 49 ? 9.710 -48.682 -4.832 1.00 77.77 48 VAL B CA 1
ATOM 2140 C C . VAL C 1 49 ? 10.063 -50.155 -4.624 1.00 77.45 48 VAL B C 1
ATOM 2141 O O . VAL C 1 49 ? 10.097 -50.633 -3.485 1.00 76.93 48 VAL B O 1
ATOM 2145 N N . ASP C 1 50 ? 10.340 -50.873 -5.717 1.00 74.76 49 ASP B N 1
ATOM 2146 C CA . ASP C 1 50 ? 10.670 -52.296 -5.670 1.00 71.88 49 ASP B CA 1
ATOM 2147 C C . ASP C 1 50 ? 12.135 -52.529 -6.023 1.00 75.22 49 ASP B C 1
ATOM 2148 O O . ASP C 1 50 ? 12.563 -52.202 -7.137 1.00 80.42 49 ASP B O 1
ATOM 2153 N N . LEU C 1 51 ? 12.891 -53.123 -5.092 1.00 69.56 50 LEU B N 1
ATOM 2154 C CA . LEU C 1 51 ? 14.287 -53.486 -5.316 1.00 74.17 50 LEU B CA 1
ATOM 2155 C C . LEU C 1 51 ? 14.466 -54.993 -5.377 1.00 74.25 50 LEU B C 1
ATOM 2156 O O . LEU C 1 51 ? 13.754 -55.747 -4.717 1.00 78.48 50 LEU B O 1
ATOM 2161 N N . VAL C 1 52 ? 15.451 -55.424 -6.149 1.00 68.45 51 VAL B N 1
ATOM 2162 C CA . VAL C 1 52 ? 15.868 -56.815 -6.189 1.00 68.52 51 VAL B CA 1
ATOM 2163 C C . VAL C 1 52 ? 17.339 -56.867 -5.809 1.00 72.85 51 VAL B C 1
ATOM 2164 O O . VAL C 1 52 ? 18.183 -56.270 -6.491 1.00 74.26 51 VAL B O 1
ATOM 2168 N N . TYR C 1 53 ? 17.651 -57.580 -4.729 1.00 71.60 52 TYR B N 1
ATOM 2169 C CA . TYR C 1 53 ? 18.999 -57.551 -4.181 1.00 68.82 52 TYR B CA 1
ATOM 2170 C C . TYR C 1 53 ? 19.336 -58.904 -3.572 1.00 70.65 52 TYR B C 1
ATOM 2171 O O . TYR C 1 53 ? 18.461 -59.739 -3.341 1.00 71.00 52 TYR B O 1
ATOM 2180 N N . TYR C 1 54 ? 20.629 -59.111 -3.319 1.00 69.60 53 TYR B N 1
ATOM 2181 C CA . TYR C 1 54 ? 21.093 -60.160 -2.422 1.00 69.11 53 TYR B CA 1
ATOM 2182 C C . TYR C 1 54 ? 21.235 -59.558 -1.031 1.00 69.27 53 TYR B C 1
ATOM 2183 O O . TYR C 1 54 ? 21.549 -58.377 -0.893 1.00 72.18 53 TYR B O 1
ATOM 2192 N N . GLU C 1 55 ? 20.961 -60.353 -0.004 1.00 67.92 54 GLU B N 1
ATOM 2193 C CA . GLU C 1 55 ? 21.050 -59.889 1.377 1.00 67.11 54 GLU B CA 1
ATOM 2194 C C . GLU C 1 55 ? 21.940 -60.873 2.104 1.00 67.13 54 GLU B C 1
ATOM 2195 O O . GLU C 1 55 ? 21.517 -61.993 2.403 1.00 74.05 54 GLU B O 1
ATOM 2201 N N . GLN C 1 56 ? 23.170 -60.464 2.375 1.00 67.58 55 GLN B N 1
ATOM 2202 C CA . GLN C 1 56 ? 24.117 -61.302 3.090 1.00 67.20 55 GLN B CA 1
ATOM 2203 C C . GLN C 1 56 ? 23.903 -61.136 4.585 1.00 71.63 55 GLN B C 1
ATOM 2204 O O . GLN C 1 56 ? 23.666 -60.026 5.068 1.00 71.72 55 GLN B O 1
ATOM 2210 N N . GLN C 1 57 ? 23.956 -62.253 5.314 1.00 71.61 56 GLN B N 1
ATOM 2211 C CA . GLN C 1 57 ? 23.883 -62.248 6.768 1.00 68.22 56 GLN B CA 1
ATOM 2212 C C . GLN C 1 57 ? 24.911 -63.224 7.293 1.00 71.58 56 GLN B C 1
ATOM 2213 O O . GLN C 1 57 ? 25.112 -64.297 6.709 1.00 75.34 56 GLN B O 1
ATOM 2219 N N . ARG C 1 58 ? 25.552 -62.859 8.401 1.00 69.46 57 ARG B N 1
ATOM 2220 C CA . ARG C 1 58 ? 26.527 -63.759 8.989 1.00 68.75 57 ARG B CA 1
ATOM 2221 C C . ARG C 1 58 ? 26.582 -63.548 10.489 1.00 67.11 57 ARG B C 1
ATOM 2222 O O . ARG C 1 58 ? 26.592 -62.415 10.973 1.00 67.85 57 ARG B O 1
ATOM 2230 N N . TRP C 1 59 ? 26.638 -64.663 11.205 1.00 64.45 58 TRP B N 1
ATOM 2231 C CA . TRP C 1 59 ? 26.680 -64.703 12.653 1.00 63.88 58 TRP B CA 1
ATOM 2232 C C . TRP C 1 59 ? 27.482 -65.950 12.986 1.00 65.21 58 TRP B C 1
ATOM 2233 O O . TRP C 1 59 ? 27.778 -66.758 12.102 1.00 62.43 58 TRP B O 1
ATOM 2244 N N . LYS C 1 60 ? 27.822 -66.121 14.268 1.00 68.63 59 LYS B N 1
ATOM 2245 C CA . LYS C 1 60 ? 28.672 -67.231 14.680 1.00 67.34 59 LYS B CA 1
ATOM 2246 C C . LYS C 1 60 ? 28.277 -67.722 16.070 1.00 69.06 59 LYS B C 1
ATOM 2247 O O . LYS C 1 60 ? 28.157 -66.917 16.993 1.00 72.31 59 LYS B O 1
ATOM 2253 N N . LEU C 1 61 ? 28.092 -69.048 16.217 1.00 69.50 60 LEU B N 1
ATOM 2254 C CA . LEU C 1 61 ? 27.559 -69.690 17.419 1.00 69.55 60 LEU B CA 1
ATOM 2255 C C . LEU C 1 61 ? 28.437 -70.843 17.882 1.00 72.58 60 LEU B C 1
ATOM 2256 O O . LEU C 1 61 ? 28.796 -71.720 17.090 1.00 74.77 60 LEU B O 1
ATOM 2261 N N . ASN C 1 62 ? 28.691 -70.894 19.192 1.00 69.51 61 ASN B N 1
ATOM 2262 C CA . ASN C 1 62 ? 29.516 -71.967 19.744 1.00 79.83 61 ASN B CA 1
ATOM 2263 C C . ASN C 1 62 ? 28.846 -73.330 19.649 1.00 78.78 61 ASN B C 1
ATOM 2264 O O . ASN C 1 62 ? 29.538 -74.346 19.533 1.00 79.01 61 ASN B O 1
ATOM 2269 N N . SER C 1 63 ? 27.517 -73.382 19.724 1.00 81.09 62 SER B N 1
ATOM 2270 C CA . SER C 1 63 ? 26.817 -74.653 19.569 1.00 74.13 62 SER B CA 1
ATOM 2271 C C . SER C 1 63 ? 27.021 -75.274 18.192 1.00 74.20 62 SER B C 1
ATOM 2272 O O . SER C 1 63 ? 26.800 -76.477 18.031 1.00 77.22 62 SER B O 1
ATOM 2275 N N . LEU C 1 64 ? 27.424 -74.489 17.195 1.00 73.04 63 LEU B N 1
ATOM 2276 C CA . LEU C 1 64 ? 27.613 -74.994 15.846 1.00 70.64 63 LEU B CA 1
ATOM 2277 C C . LEU C 1 64 ? 29.045 -75.419 15.566 1.00 74.92 63 LEU B C 1
ATOM 2278 O O . LEU C 1 64 ? 29.385 -75.686 14.409 1.00 72.05 63 LEU B O 1
ATOM 2283 N N . MET C 1 65 ? 29.883 -75.500 16.595 1.00 79.24 64 MET B N 1
ATOM 2284 C CA . MET C 1 65 ? 31.286 -75.823 16.409 1.00 75.49 64 MET B CA 1
ATOM 2285 C C . MET C 1 65 ? 31.490 -77.328 16.337 1.00 68.67 64 MET B C 1
ATOM 2286 O O . MET C 1 65 ? 30.681 -78.113 16.818 1.00 74.48 64 MET B O 1
ATOM 2291 N N . TRP C 1 66 ? 32.602 -77.720 15.725 1.00 75.70 65 TRP B N 1
ATOM 2292 C CA . TRP C 1 66 ? 33.029 -79.109 15.708 1.00 73.18 65 TRP B CA 1
ATOM 2293 C C . TRP C 1 66 ? 34.501 -79.156 15.340 1.00 77.35 65 TRP B C 1
ATOM 2294 O O . TRP C 1 66 ? 35.066 -78.188 14.816 1.00 80.45 65 TRP B O 1
ATOM 2305 N N . ASP C 1 67 ? 35.111 -80.306 15.635 1.00 79.54 66 ASP B N 1
ATOM 2306 C CA . ASP C 1 67 ? 36.532 -80.533 15.426 1.00 84.35 66 ASP B CA 1
ATOM 2307 C C . ASP C 1 67 ? 36.712 -81.350 14.157 1.00 83.27 66 ASP B C 1
ATOM 2308 O O . ASP C 1 67 ? 36.301 -82.518 14.123 1.00 84.19 66 ASP B O 1
ATOM 2313 N N . PRO C 1 68 ? 37.299 -80.791 13.099 1.00 81.59 67 PRO B N 1
ATOM 2314 C CA . PRO C 1 68 ? 37.222 -81.451 11.783 1.00 81.36 67 PRO B CA 1
ATOM 2315 C C . PRO C 1 68 ? 37.834 -82.845 11.698 1.00 86.38 67 PRO B C 1
ATOM 2316 O O . PRO C 1 68 ? 37.398 -83.624 10.839 1.00 85.64 67 PRO B O 1
ATOM 2320 N N . ASN C 1 69 ? 38.801 -83.222 12.536 1.00 87.03 68 ASN B N 1
ATOM 2321 C CA . ASN C 1 69 ? 39.316 -84.576 12.331 1.00 96.63 68 ASN B CA 1
ATOM 2322 C C . ASN C 1 69 ? 38.513 -85.643 13.070 1.00 88.74 68 ASN B C 1
ATOM 2323 O O . ASN C 1 69 ? 38.695 -86.834 12.792 1.00 93.88 68 ASN B O 1
ATOM 2328 N N . GLU C 1 70 ? 37.600 -85.263 13.955 1.00 83.31 69 GLU B N 1
ATOM 2329 C CA . GLU C 1 70 ? 36.614 -86.235 14.408 1.00 85.10 69 GLU B CA 1
ATOM 2330 C C . GLU C 1 70 ? 35.512 -86.477 13.386 1.00 80.55 69 GLU B C 1
ATOM 2331 O O . GLU C 1 70 ? 34.636 -87.310 13.641 1.00 76.63 69 GLU B O 1
ATOM 2337 N N . TYR C 1 71 ? 35.533 -85.769 12.252 1.00 79.00 70 TYR B N 1
ATOM 2338 C CA . TYR C 1 71 ? 34.515 -85.892 11.210 1.00 78.89 70 TYR B CA 1
ATOM 2339 C C . TYR C 1 71 ? 35.157 -85.945 9.830 1.00 82.34 70 TYR B C 1
ATOM 2340 O O . TYR C 1 71 ? 34.669 -85.327 8.880 1.00 81.85 70 TYR B O 1
ATOM 2349 N N . GLY C 1 72 ? 36.259 -86.678 9.695 1.00 81.37 71 GLY B N 1
ATOM 2350 C CA . GLY C 1 72 ? 36.891 -86.825 8.393 1.00 75.35 71 GLY B CA 1
ATOM 2351 C C . GLY C 1 72 ? 37.420 -85.544 7.780 1.00 80.37 71 GLY B C 1
ATOM 2352 O O . GLY C 1 72 ? 37.294 -85.347 6.566 1.00 82.24 71 GLY B O 1
ATOM 2353 N N . ASN C 1 73 ? 38.016 -84.666 8.587 1.00 79.43 72 ASN B N 1
ATOM 2354 C CA . ASN C 1 73 ? 38.692 -83.459 8.100 1.00 86.48 72 ASN B CA 1
ATOM 2355 C C . ASN C 1 73 ? 37.718 -82.474 7.418 1.00 89.68 72 ASN B C 1
ATOM 2356 O O . ASN C 1 73 ? 38.137 -81.600 6.644 1.00 86.68 72 ASN B O 1
ATOM 2361 N N . ILE C 1 74 ? 36.419 -82.570 7.720 1.00 88.47 73 ILE B N 1
ATOM 2362 C CA . ILE C 1 74 ? 35.411 -81.662 7.166 1.00 79.99 73 ILE B CA 1
ATOM 2363 C C . ILE C 1 74 ? 35.485 -80.308 7.863 1.00 76.74 73 ILE B C 1
ATOM 2364 O O . ILE C 1 74 ? 35.456 -80.220 9.096 1.00 73.63 73 ILE B O 1
ATOM 2369 N N . THR C 1 75 ? 35.544 -79.238 7.074 1.00 78.72 74 THR B N 1
ATOM 2370 C CA . THR C 1 75 ? 35.655 -77.903 7.642 1.00 78.03 74 THR B CA 1
ATOM 2371 C C . THR C 1 75 ? 34.385 -77.066 7.496 1.00 76.89 74 THR B C 1
ATOM 2372 O O . THR C 1 75 ? 34.216 -76.090 8.241 1.00 73.44 74 THR B O 1
ATOM 2376 N N . ASP C 1 76 ? 33.473 -77.450 6.603 1.00 73.98 75 ASP B N 1
ATOM 2377 C CA . ASP C 1 76 ? 32.259 -76.684 6.361 1.00 74.36 75 ASP B CA 1
ATOM 2378 C C . ASP C 1 76 ? 31.261 -77.566 5.615 1.00 74.60 75 ASP B C 1
ATOM 2379 O O . ASP C 1 76 ? 31.626 -78.605 5.051 1.00 72.15 75 ASP B O 1
ATOM 2384 N N . PHE C 1 77 ? 29.989 -77.148 5.629 1.00 65.47 76 PHE B N 1
ATOM 2385 C CA . PHE C 1 77 ? 28.977 -77.822 4.825 1.00 66.17 76 PHE B CA 1
ATOM 2386 C C . PHE C 1 77 ? 27.832 -76.875 4.482 1.00 66.80 76 PHE B C 1
ATOM 2387 O O . PHE C 1 77 ? 27.600 -75.864 5.146 1.00 69.41 76 PHE B O 1
ATOM 2395 N N . ARG C 1 78 ? 27.122 -77.224 3.420 1.00 66.44 77 ARG B N 1
ATOM 2396 C CA . ARG C 1 78 ? 25.916 -76.530 2.999 1.00 71.16 77 ARG B CA 1
ATOM 2397 C C . ARG C 1 78 ? 24.683 -77.253 3.534 1.00 71.28 77 ARG B C 1
ATOM 2398 O O . ARG C 1 78 ? 24.536 -78.469 3.355 1.00 75.56 77 ARG B O 1
ATOM 2406 N N . THR C 1 79 ? 23.802 -76.513 4.197 1.00 67.36 78 THR B N 1
ATOM 2407 C CA . THR C 1 79 ? 22.536 -77.088 4.612 1.00 69.70 78 THR B CA 1
ATOM 2408 C C . THR C 1 79 ? 21.426 -76.077 4.393 1.00 68.79 78 THR B C 1
ATOM 2409 O O . THR C 1 79 ? 21.664 -74.865 4.337 1.00 65.71 78 THR B O 1
ATOM 2413 N N . SER C 1 80 ? 20.209 -76.602 4.244 1.00 69.32 79 SER B N 1
ATOM 2414 C CA . SER C 1 80 ? 19.043 -75.747 4.093 1.00 68.82 79 SER B CA 1
ATOM 2415 C C . SER C 1 80 ? 18.909 -74.825 5.295 1.00 69.72 79 SER B C 1
ATOM 2416 O O . SER C 1 80 ? 19.169 -75.229 6.432 1.00 67.71 79 SER B O 1
ATOM 2419 N N . ALA C 1 81 ? 18.502 -73.574 5.041 1.00 59.02 80 ALA B N 1
ATOM 2420 C CA . ALA C 1 81 ? 18.425 -72.615 6.135 1.00 65.61 80 ALA B CA 1
ATOM 2421 C C . ALA C 1 81 ? 17.328 -72.967 7.138 1.00 69.06 80 ALA B C 1
ATOM 2422 O O . ALA C 1 81 ? 17.323 -72.419 8.254 1.00 62.42 80 ALA B O 1
ATOM 2424 N N . ALA C 1 82 ? 16.430 -73.892 6.766 1.00 67.53 81 ALA B N 1
ATOM 2425 C CA . ALA C 1 82 ? 15.424 -74.421 7.681 1.00 61.83 81 ALA B CA 1
ATOM 2426 C C . ALA C 1 82 ? 16.044 -75.178 8.852 1.00 65.02 81 ALA B C 1
ATOM 2427 O O . ALA C 1 82 ? 15.499 -75.162 9.961 1.00 69.20 81 ALA B O 1
ATOM 2429 N N . ASP C 1 83 ? 17.180 -75.830 8.638 1.00 63.63 82 ASP B N 1
ATOM 2430 C CA . ASP C 1 83 ? 17.830 -76.608 9.686 1.00 66.52 82 ASP B CA 1
ATOM 2431 C C . ASP C 1 83 ? 18.434 -75.756 10.792 1.00 64.54 82 ASP B C 1
ATOM 2432 O O . ASP C 1 83 ? 18.974 -76.319 11.752 1.00 70.67 82 ASP B O 1
ATOM 2437 N N . ILE C 1 84 ? 18.394 -74.434 10.703 1.00 65.75 83 ILE B N 1
ATOM 2438 C CA . ILE C 1 84 ? 19.149 -73.610 11.637 1.00 64.18 83 ILE B CA 1
ATOM 2439 C C . ILE C 1 84 ? 18.364 -72.363 11.998 1.00 59.44 83 ILE B C 1
ATOM 2440 O O . ILE C 1 84 ? 17.544 -71.864 11.220 1.00 61.83 83 ILE B O 1
ATOM 2445 N N . TRP C 1 85 ? 18.644 -71.862 13.195 1.00 59.03 84 TRP B N 1
ATOM 2446 C CA . TRP C 1 85 ? 18.207 -70.537 13.601 1.00 59.74 84 TRP B CA 1
ATOM 2447 C C . TRP C 1 85 ? 18.790 -69.476 12.660 1.00 59.42 84 TRP B C 1
ATOM 2448 O O . TRP C 1 85 ? 19.912 -69.611 12.168 1.00 56.40 84 TRP B O 1
ATOM 2459 N N . THR C 1 86 ? 18.003 -68.441 12.376 1.00 60.91 85 THR B N 1
ATOM 2460 C CA . THR C 1 86 ? 18.415 -67.284 11.599 1.00 58.89 85 THR B CA 1
ATOM 2461 C C . THR C 1 86 ? 17.985 -66.008 12.316 1.00 62.06 85 THR B C 1
ATOM 2462 O O . THR C 1 86 ? 17.076 -66.035 13.148 1.00 63.64 85 THR B O 1
ATOM 2466 N N . PRO C 1 87 ? 18.646 -64.885 12.037 1.00 64.44 86 PRO B N 1
ATOM 2467 C CA . PRO C 1 87 ? 18.271 -63.621 12.679 1.00 61.14 86 PRO B CA 1
ATOM 2468 C C . PRO C 1 87 ? 17.023 -63.023 12.058 1.00 59.85 86 PRO B C 1
ATOM 2469 O O . PRO C 1 87 ? 16.680 -63.299 10.908 1.00 66.03 86 PRO B O 1
ATOM 2473 N N . ASP C 1 88 ? 16.352 -62.177 12.850 1.00 60.54 87 ASP B N 1
ATOM 2474 C CA . ASP C 1 88 ? 15.115 -61.479 12.471 1.00 56.66 87 ASP B CA 1
ATOM 2475 C C . ASP C 1 88 ? 15.378 -60.087 11.970 1.00 64.84 87 ASP B C 1
ATOM 2476 O O . ASP C 1 88 ? 14.698 -59.147 12.367 1.00 70.03 87 ASP B O 1
ATOM 2481 N N . ILE C 1 89 ? 16.390 -59.919 11.137 1.00 69.45 88 ILE B N 1
ATOM 2482 C CA . ILE C 1 89 ? 16.708 -58.624 10.563 1.00 62.65 88 ILE B CA 1
ATOM 2483 C C . ILE C 1 89 ? 15.672 -58.365 9.487 1.00 67.84 88 ILE B C 1
ATOM 2484 O O . ILE C 1 89 ? 15.556 -59.135 8.528 1.00 72.34 88 ILE B O 1
ATOM 2489 N N . THR C 1 90 ? 14.870 -57.324 9.665 1.00 63.86 89 THR B N 1
ATOM 2490 C CA . THR C 1 90 ? 13.810 -57.068 8.714 1.00 63.36 89 THR B CA 1
ATOM 2491 C C . THR C 1 90 ? 13.752 -55.588 8.360 1.00 67.12 89 THR B C 1
ATOM 2492 O O . THR C 1 90 ? 14.277 -54.732 9.073 1.00 67.62 89 THR B O 1
ATOM 2496 N N . ALA C 1 91 ? 13.119 -55.313 7.221 1.00 68.19 90 ALA B N 1
ATOM 2497 C CA . ALA C 1 91 ? 12.910 -53.960 6.728 1.00 62.83 90 ALA B CA 1
ATOM 2498 C C . ALA C 1 91 ? 11.800 -53.281 7.518 1.00 68.57 90 ALA B C 1
ATOM 2499 O O . ALA C 1 91 ? 10.644 -53.714 7.457 1.00 71.04 90 ALA B O 1
ATOM 2501 N N . TYR C 1 92 ? 12.142 -52.193 8.227 1.00 72.24 91 TYR B N 1
ATOM 2502 C CA . TYR C 1 92 ? 11.187 -51.510 9.096 1.00 63.92 91 TYR B CA 1
ATOM 2503 C C . TYR C 1 92 ? 10.125 -50.749 8.333 1.00 64.16 91 TYR B C 1
ATOM 2504 O O . TYR C 1 92 ? 9.176 -50.279 8.962 1.00 68.15 91 TYR B O 1
ATOM 2513 N N . SER C 1 93 ? 10.247 -50.616 7.012 1.00 69.61 92 SER B N 1
ATOM 2514 C CA . SER C 1 93 ? 9.309 -49.796 6.236 1.00 74.71 92 SER B CA 1
ATOM 2515 C C . SER C 1 93 ? 8.889 -50.500 4.945 1.00 77.56 92 SER B C 1
ATOM 2516 O O . SER C 1 93 ? 8.643 -49.855 3.920 1.00 73.42 92 SER B O 1
ATOM 2519 N N . SER C 1 94 ? 8.767 -51.826 4.981 1.00 74.97 93 SER B N 1
ATOM 2520 C CA . SER C 1 94 ? 8.245 -52.553 3.832 1.00 71.45 93 SER B CA 1
ATOM 2521 C C . SER C 1 94 ? 6.731 -52.389 3.724 1.00 66.94 93 SER B C 1
ATOM 2522 O O . SER C 1 94 ? 6.037 -52.188 4.722 1.00 67.74 93 SER B O 1
ATOM 2525 N N . THR C 1 95 ? 6.218 -52.479 2.493 1.00 62.66 94 THR B N 1
ATOM 2526 C CA . THR C 1 95 ? 4.781 -52.440 2.253 1.00 65.90 94 THR B CA 1
ATOM 2527 C C . THR C 1 95 ? 4.183 -53.757 1.788 1.00 73.80 94 THR B C 1
ATOM 2528 O O . THR C 1 95 ? 2.949 -53.882 1.779 1.00 70.30 94 THR B O 1
ATOM 2532 N N . ARG C 1 96 ? 5.005 -54.707 1.358 1.00 74.05 95 ARG B N 1
ATOM 2533 C CA . ARG C 1 96 ? 4.588 -56.044 0.968 1.00 65.50 95 ARG B CA 1
ATOM 2534 C C . ARG C 1 96 ? 5.553 -57.035 1.596 1.00 60.75 95 ARG B C 1
ATOM 2535 O O . ARG C 1 96 ? 6.682 -56.676 1.940 1.00 67.90 95 ARG B O 1
ATOM 2543 N N . PRO C 1 97 ? 5.125 -58.277 1.800 1.00 64.51 96 PRO B N 1
ATOM 2544 C CA . PRO C 1 97 ? 6.071 -59.294 2.271 1.00 58.98 96 PRO B CA 1
ATOM 2545 C C . PRO C 1 97 ? 7.131 -59.509 1.212 1.00 61.43 96 PRO B C 1
ATOM 2546 O O . PRO C 1 97 ? 6.826 -59.506 0.017 1.00 65.43 96 PRO B O 1
ATOM 2550 N N . VAL C 1 98 ? 8.390 -59.665 1.644 1.00 55.85 97 VAL B N 1
ATOM 2551 C CA . VAL C 1 98 ? 9.450 -59.823 0.655 1.00 62.22 97 VAL B CA 1
ATOM 2552 C C . VAL C 1 98 ? 9.250 -61.160 -0.048 1.00 62.96 97 VAL B C 1
ATOM 2553 O O . VAL C 1 98 ? 8.661 -62.088 0.509 1.00 63.66 97 VAL B O 1
ATOM 2557 N N . GLN C 1 99 ? 9.688 -61.243 -1.303 1.00 63.94 98 GLN B N 1
ATOM 2558 C CA . GLN C 1 99 ? 9.638 -62.484 -2.064 1.00 61.97 98 GLN B CA 1
ATOM 2559 C C . GLN C 1 99 ? 11.040 -63.076 -2.161 1.00 66.24 98 GLN B C 1
ATOM 2560 O O . GLN C 1 99 ? 11.992 -62.372 -2.508 1.00 65.49 98 GLN B O 1
ATOM 2566 N N . VAL C 1 100 ? 11.169 -64.374 -1.868 1.00 63.36 99 VAL B N 1
ATOM 2567 C CA . VAL C 1 100 ? 12.463 -65.022 -2.033 1.00 63.04 99 VAL B CA 1
ATOM 2568 C C . VAL C 1 100 ? 12.604 -65.425 -3.490 1.00 59.42 99 VAL B C 1
ATOM 2569 O O . VAL C 1 100 ? 11.644 -65.871 -4.123 1.00 62.80 99 VAL B O 1
ATOM 2573 N N . LEU C 1 101 ? 13.794 -65.208 -4.042 1.00 61.32 100 LEU B N 1
ATOM 2574 C CA . LEU C 1 101 ? 14.066 -65.435 -5.454 1.00 58.79 100 LEU B CA 1
ATOM 2575 C C . LEU C 1 101 ? 15.168 -66.446 -5.666 1.00 61.42 100 LEU B C 1
ATOM 2576 O O . LEU C 1 101 ? 15.589 -66.650 -6.805 1.00 63.10 100 LEU B O 1
ATOM 2581 N N . SER C 1 102 ? 15.648 -67.069 -4.605 1.00 60.88 101 SER B N 1
ATOM 2582 C CA . SER C 1 102 ? 16.757 -68.004 -4.692 1.00 59.83 101 SER B CA 1
ATOM 2583 C C . SER C 1 102 ? 16.532 -69.087 -3.660 1.00 59.48 101 SER B C 1
ATOM 2584 O O . SER C 1 102 ? 15.668 -68.958 -2.784 1.00 61.14 101 SER B O 1
ATOM 2587 N N . PRO C 1 103 ? 17.295 -70.164 -3.717 1.00 59.50 102 PRO B N 1
ATOM 2588 C CA . PRO C 1 103 ? 17.323 -71.082 -2.585 1.00 55.36 102 PRO B CA 1
ATOM 2589 C C . PRO C 1 103 ? 17.751 -70.359 -1.320 1.00 55.85 102 PRO B C 1
ATOM 2590 O O . PRO C 1 103 ? 18.416 -69.323 -1.361 1.00 56.22 102 PRO B O 1
ATOM 2594 N N . GLN C 1 104 ? 17.330 -70.902 -0.183 1.00 57.72 103 GLN B N 1
ATOM 2595 C CA . GLN C 1 104 ? 17.789 -70.434 1.118 1.00 58.42 103 GLN B CA 1
ATOM 2596 C C . GLN C 1 104 ? 18.645 -71.545 1.728 1.00 55.12 103 GLN B C 1
ATOM 2597 O O . GLN C 1 104 ? 18.211 -72.298 2.596 1.00 59.76 103 GLN B O 1
ATOM 2603 N N . ILE C 1 105 ? 19.882 -71.643 1.248 1.00 60.25 104 ILE B N 1
ATOM 2604 C CA . ILE C 1 105 ? 20.887 -72.565 1.766 1.00 56.90 104 ILE B CA 1
ATOM 2605 C C . ILE C 1 105 ? 21.976 -71.748 2.437 1.00 55.76 104 ILE B C 1
ATOM 2606 O O . ILE C 1 105 ? 22.362 -70.691 1.927 1.00 65.60 104 ILE B O 1
ATOM 2611 N N . ALA C 1 106 ? 22.443 -72.210 3.593 1.00 57.32 105 ALA B N 1
ATOM 2612 C CA . ALA C 1 106 ? 23.499 -71.527 4.330 1.00 63.35 105 ALA B CA 1
ATOM 2613 C C . ALA C 1 106 ? 24.767 -72.373 4.334 1.00 64.28 105 ALA B C 1
ATOM 2614 O O . ALA C 1 106 ? 24.723 -73.591 4.146 1.00 65.59 105 ALA B O 1
ATOM 2616 N N . VAL C 1 107 ? 25.909 -71.717 4.532 1.00 64.38 106 VAL B N 1
ATOM 2617 C CA . VAL C 1 107 ? 27.174 -72.419 4.716 1.00 67.29 106 VAL B CA 1
ATOM 2618 C C . VAL C 1 107 ? 27.572 -72.283 6.174 1.00 70.43 106 VAL B C 1
ATOM 2619 O O . VAL C 1 107 ? 27.786 -71.166 6.664 1.00 74.69 106 VAL B O 1
ATOM 2623 N N . VAL C 1 108 ? 27.681 -73.414 6.860 1.00 64.40 107 VAL B N 1
ATOM 2624 C CA . VAL C 1 108 ? 28.178 -73.468 8.227 1.00 72.84 107 VAL B CA 1
ATOM 2625 C C . VAL C 1 108 ? 29.621 -73.935 8.171 1.00 74.20 107 VAL B C 1
ATOM 2626 O O . VAL C 1 108 ? 29.926 -74.920 7.491 1.00 75.66 107 VAL B O 1
ATOM 2630 N N . THR C 1 109 ? 30.510 -73.243 8.873 1.00 74.23 108 THR B N 1
ATOM 2631 C CA . THR C 1 109 ? 31.890 -73.692 8.991 1.00 77.30 108 THR B CA 1
ATOM 2632 C C . THR C 1 109 ? 32.155 -74.119 10.432 1.00 72.94 108 THR B C 1
ATOM 2633 O O . THR C 1 109 ? 31.440 -73.737 11.360 1.00 72.65 108 THR B O 1
ATOM 2637 N N . HIS C 1 110 ? 33.196 -74.931 10.605 1.00 73.55 109 HIS B N 1
ATOM 2638 C CA . HIS C 1 110 ? 33.407 -75.639 11.863 1.00 72.19 109 HIS B CA 1
ATOM 2639 C C . HIS C 1 110 ? 33.709 -74.712 13.040 1.00 72.94 109 HIS B C 1
ATOM 2640 O O . HIS C 1 110 ? 33.506 -75.110 14.188 1.00 68.43 109 HIS B O 1
ATOM 2647 N N . ASP C 1 111 ? 34.216 -73.502 12.806 1.00 71.49 110 ASP B N 1
ATOM 2648 C CA . ASP C 1 111 ? 34.397 -72.640 13.972 1.00 78.54 110 ASP B CA 1
ATOM 2649 C C . ASP C 1 111 ? 33.074 -72.129 14.545 1.00 85.93 110 ASP B C 1
ATOM 2650 O O . ASP C 1 111 ? 33.092 -71.421 15.562 1.00 86.25 110 ASP B O 1
ATOM 2655 N N . GLY C 1 112 ? 31.946 -72.445 13.910 1.00 80.99 111 GLY B N 1
ATOM 2656 C CA . GLY C 1 112 ? 30.648 -72.035 14.386 1.00 76.99 111 GLY B CA 1
ATOM 2657 C C . GLY C 1 112 ? 30.013 -70.876 13.656 1.00 79.51 111 GLY B C 1
ATOM 2658 O O . GLY C 1 112 ? 28.972 -70.379 14.108 1.00 75.25 111 GLY B O 1
ATOM 2659 N N . SER C 1 113 ? 30.589 -70.427 12.547 1.00 77.69 112 SER B N 1
ATOM 2660 C CA . SER C 1 113 ? 30.034 -69.288 11.834 1.00 74.59 112 SER B CA 1
ATOM 2661 C C . SER C 1 113 ? 29.128 -69.768 10.702 1.00 69.82 112 SER B C 1
ATOM 2662 O O . SER C 1 113 ? 29.290 -70.879 10.186 1.00 73.68 112 SER B O 1
ATOM 2665 N N . VAL C 1 114 ? 28.164 -68.923 10.330 1.00 65.48 113 VAL B N 1
ATOM 2666 C CA . VAL C 1 114 ? 27.173 -69.234 9.300 1.00 69.87 113 VAL B CA 1
ATOM 2667 C C . VAL C 1 114 ? 27.117 -68.094 8.291 1.00 68.99 113 VAL B C 1
ATOM 2668 O O . VAL C 1 114 ? 27.074 -66.920 8.676 1.00 72.23 113 VAL B O 1
ATOM 2672 N N . MET C 1 115 ? 27.077 -68.433 7.003 1.00 65.32 114 MET B N 1
ATOM 2673 C CA . MET C 1 115 ? 26.890 -67.445 5.942 1.00 69.00 114 MET B CA 1
ATOM 2674 C C . MET C 1 115 ? 25.639 -67.782 5.143 1.00 74.76 114 MET B C 1
ATOM 2675 O O . MET C 1 115 ? 25.313 -68.959 4.938 1.00 74.28 114 MET B O 1
ATOM 2680 N N . PHE C 1 116 ? 24.962 -66.746 4.649 1.00 66.99 115 PHE B N 1
ATOM 2681 C CA . PHE C 1 116 ? 23.604 -66.931 4.147 1.00 63.04 115 PHE B CA 1
ATOM 2682 C C . PHE C 1 116 ? 23.248 -65.741 3.266 1.00 67.98 115 PHE B C 1
ATOM 2683 O O . PHE C 1 116 ? 23.198 -64.607 3.756 1.00 68.15 115 PHE B O 1
ATOM 2691 N N . ILE C 1 117 ? 23.021 -65.979 1.975 1.00 63.64 116 ILE B N 1
ATOM 2692 C CA . ILE C 1 117 ? 22.830 -64.866 1.044 1.00 57.82 116 ILE B CA 1
ATOM 2693 C C . ILE C 1 117 ? 21.659 -65.136 0.097 1.00 60.95 116 ILE B C 1
ATOM 2694 O O . ILE C 1 117 ? 21.843 -65.412 -1.098 1.00 59.48 116 ILE B O 1
ATOM 2699 N N . PRO C 1 118 ? 20.428 -65.076 0.579 1.00 60.05 117 PRO B N 1
ATOM 2700 C CA . PRO C 1 118 ? 19.288 -65.288 -0.310 1.00 58.69 117 PRO B CA 1
ATOM 2701 C C . PRO C 1 118 ? 19.075 -64.095 -1.220 1.00 61.10 117 PRO B C 1
ATOM 2702 O O . PRO C 1 118 ? 19.498 -62.977 -0.931 1.00 66.09 117 PRO B O 1
ATOM 2706 N N . ALA C 1 119 ? 18.381 -64.347 -2.325 1.00 66.09 118 ALA B N 1
ATOM 2707 C CA . ALA C 1 119 ? 17.977 -63.306 -3.264 1.00 66.32 118 ALA B CA 1
ATOM 2708 C C . ALA C 1 119 ? 16.521 -62.923 -3.024 1.00 67.04 118 ALA B C 1
ATOM 2709 O O . ALA C 1 119 ? 15.640 -63.788 -3.023 1.00 73.07 118 ALA B O 1
ATOM 2711 N N . GLN C 1 120 ? 16.268 -61.631 -2.840 1.00 65.07 119 GLN B N 1
ATOM 2712 C CA . GLN C 1 120 ? 14.979 -61.144 -2.373 1.00 67.91 119 GLN B CA 1
ATOM 2713 C C . GLN C 1 120 ? 14.481 -60.009 -3.258 1.00 65.64 119 GLN B C 1
ATOM 2714 O O . GLN C 1 120 ? 15.242 -59.420 -4.031 1.00 68.55 119 GLN B O 1
ATOM 2720 N N . ARG C 1 121 ? 13.176 -59.740 -3.161 1.00 62.54 120 ARG B N 1
ATOM 2721 C CA . ARG C 1 121 ? 12.539 -58.578 -3.775 1.00 64.52 120 ARG B CA 1
ATOM 2722 C C . ARG C 1 121 ? 11.701 -57.852 -2.726 1.00 65.16 120 ARG B C 1
ATOM 2723 O O . ARG C 1 121 ? 10.785 -58.441 -2.144 1.00 62.18 120 ARG B O 1
ATOM 2731 N N . LEU C 1 122 ? 12.022 -56.577 -2.486 1.00 73.40 121 LEU B N 1
ATOM 2732 C CA . LEU C 1 122 ? 11.434 -55.754 -1.433 1.00 70.33 121 LEU B CA 1
ATOM 2733 C C . LEU C 1 122 ? 10.521 -54.689 -2.030 1.00 64.62 121 LEU B C 1
ATOM 2734 O O . LEU C 1 122 ? 10.717 -54.242 -3.158 1.00 69.81 121 LEU B O 1
ATOM 2739 N N . SER C 1 123 ? 9.500 -54.304 -1.278 1.00 69.42 122 SER B N 1
ATOM 2740 C CA . SER C 1 123 ? 8.641 -53.180 -1.634 1.00 67.50 122 SER B CA 1
ATOM 2741 C C . SER C 1 123 ? 8.478 -52.308 -0.407 1.00 72.62 122 SER B C 1
ATOM 2742 O O . SER C 1 123 ? 7.974 -52.767 0.623 1.00 73.36 122 SER B O 1
ATOM 2745 N N . PHE C 1 124 ? 8.890 -51.054 -0.512 1.00 74.10 123 PHE B N 1
ATOM 2746 C CA . PHE C 1 124 ? 8.901 -50.208 0.661 1.00 77.07 123 PHE B CA 1
ATOM 2747 C C . PHE C 1 124 ? 8.431 -48.809 0.307 1.00 75.06 123 PHE B C 1
ATOM 2748 O O . PHE C 1 124 ? 8.296 -48.439 -0.864 1.00 73.07 123 PHE B O 1
ATOM 2756 N N . MET C 1 125 ? 8.197 -48.033 1.362 1.00 79.51 124 MET B N 1
ATOM 2757 C CA . MET C 1 125 ? 7.730 -46.665 1.227 1.00 74.45 124 MET B CA 1
ATOM 2758 C C . MET C 1 125 ? 8.839 -45.765 0.702 1.00 79.48 124 MET B C 1
ATOM 2759 O O . MET C 1 125 ? 9.963 -45.753 1.225 1.00 73.58 124 MET B O 1
ATOM 2764 N N . CYS C 1 126 ? 8.498 -45.011 -0.342 1.00 84.82 125 CYS B N 1
ATOM 2765 C CA . CYS C 1 126 ? 9.364 -44.012 -0.933 1.00 81.81 125 CYS B CA 1
ATOM 2766 C C . CYS C 1 126 ? 8.600 -43.147 -1.917 1.00 90.35 125 CYS B C 1
ATOM 2767 O O . CYS C 1 126 ? 8.004 -43.674 -2.859 1.00 85.86 125 CYS B O 1
ATOM 2770 N N . ASP C 1 127 ? 8.628 -41.822 -1.714 1.00 96.77 126 ASP B N 1
ATOM 2771 C CA . ASP C 1 127 ? 8.120 -40.827 -2.657 1.00 96.79 126 ASP B CA 1
ATOM 2772 C C . ASP C 1 127 ? 9.132 -40.659 -3.789 1.00 92.89 126 ASP B C 1
ATOM 2773 O O . ASP C 1 127 ? 10.241 -40.165 -3.559 1.00 87.36 126 ASP B O 1
ATOM 2778 N N . PRO C 1 128 ? 8.795 -41.051 -5.016 1.00 94.40 127 PRO B N 1
ATOM 2779 C CA . PRO C 1 128 ? 9.757 -40.985 -6.122 1.00 91.26 127 PRO B CA 1
ATOM 2780 C C . PRO C 1 128 ? 9.726 -39.700 -6.940 1.00 99.95 127 PRO B C 1
ATOM 2781 O O . PRO C 1 128 ? 10.424 -39.635 -7.961 1.00 92.84 127 PRO B O 1
ATOM 2785 N N . THR C 1 129 ? 8.910 -38.708 -6.566 1.00 103.20 128 THR B N 1
ATOM 2786 C CA . THR C 1 129 ? 8.818 -37.480 -7.349 1.00 98.70 128 THR B CA 1
ATOM 2787 C C . THR C 1 129 ? 10.189 -36.822 -7.436 1.00 98.63 128 THR B C 1
ATOM 2788 O O . THR C 1 129 ? 10.867 -36.622 -6.422 1.00 95.10 128 THR B O 1
ATOM 2792 N N . GLY C 1 130 ? 10.608 -36.524 -8.662 1.00 95.05 129 GLY B N 1
ATOM 2793 C CA . GLY C 1 130 ? 11.937 -36.020 -8.912 1.00 100.41 129 GLY B CA 1
ATOM 2794 C C . GLY C 1 130 ? 12.913 -37.020 -9.488 1.00 107.23 129 GLY B C 1
ATOM 2795 O O . GLY C 1 130 ? 14.125 -36.770 -9.445 1.00 108.59 129 GLY B O 1
ATOM 2796 N N . VAL C 1 131 ? 12.432 -38.138 -10.029 1.00 106.76 130 VAL B N 1
ATOM 2797 C CA . VAL C 1 131 ? 13.335 -39.168 -10.531 1.00 105.06 130 VAL B CA 1
ATOM 2798 C C . VAL C 1 131 ? 13.644 -38.973 -12.013 1.00 104.31 130 VAL B C 1
ATOM 2799 O O . VAL C 1 131 ? 14.722 -39.370 -12.475 1.00 102.91 130 VAL B O 1
ATOM 2803 N N . ASP C 1 132 ? 12.728 -38.337 -12.755 1.00 103.61 131 ASP B N 1
ATOM 2804 C CA . ASP C 1 132 ? 12.858 -38.007 -14.171 1.00 107.32 131 ASP B CA 1
ATOM 2805 C C . ASP C 1 132 ? 13.766 -36.808 -14.427 1.00 110.44 131 ASP B C 1
ATOM 2806 O O . ASP C 1 132 ? 13.717 -36.221 -15.516 1.00 113.18 131 ASP B O 1
ATOM 2811 N N . SER C 1 133 ? 14.577 -36.429 -13.446 1.00 106.61 132 SER B N 1
ATOM 2812 C CA . SER C 1 133 ? 15.517 -35.332 -13.591 1.00 108.77 132 SER B CA 1
ATOM 2813 C C . SER C 1 133 ? 16.941 -35.854 -13.742 1.00 116.22 132 SER B C 1
ATOM 2814 O O . SER C 1 133 ? 17.171 -36.906 -14.350 1.00 119.39 132 SER B O 1
ATOM 2817 N N . GLU C 1 134 ? 17.903 -35.106 -13.208 1.00 113.01 133 GLU B N 1
ATOM 2818 C CA . GLU C 1 134 ? 19.257 -35.585 -13.011 1.00 106.40 133 GLU B CA 1
ATOM 2819 C C . GLU C 1 134 ? 19.629 -35.509 -11.545 1.00 110.51 133 GLU B C 1
ATOM 2820 O O . GLU C 1 134 ? 20.729 -35.932 -11.165 1.00 109.60 133 GLU B O 1
ATOM 2826 N N . GLU C 1 135 ? 18.731 -34.979 -10.716 1.00 111.18 134 GLU B N 1
ATOM 2827 C CA . GLU C 1 135 ? 18.873 -35.002 -9.267 1.00 115.61 134 GLU B CA 1
ATOM 2828 C C . GLU C 1 135 ? 18.342 -36.286 -8.634 1.00 113.45 134 GLU B C 1
ATOM 2829 O O . GLU C 1 135 ? 18.825 -36.684 -7.567 1.00 114.65 134 GLU B O 1
ATOM 2835 N N . GLY C 1 136 ? 17.348 -36.930 -9.252 1.00 107.54 135 GLY B N 1
ATOM 2836 C CA . GLY C 1 136 ? 16.829 -38.212 -8.808 1.00 105.83 135 GLY B CA 1
ATOM 2837 C C . GLY C 1 136 ? 16.105 -38.167 -7.465 1.00 106.70 135 GLY B C 1
ATOM 2838 O O . GLY C 1 136 ? 15.618 -37.134 -7.015 1.00 111.52 135 GLY B O 1
ATOM 2839 N N . VAL C 1 137 ? 16.022 -39.331 -6.822 1.00 100.26 136 VAL B N 1
ATOM 2840 C CA . VAL C 1 137 ? 15.294 -39.461 -5.564 1.00 98.72 136 VAL B CA 1
ATOM 2841 C C . VAL C 1 137 ? 16.088 -40.351 -4.618 1.00 101.35 136 VAL B C 1
ATOM 2842 O O . VAL C 1 137 ? 16.800 -41.256 -5.055 1.00 103.95 136 VAL B O 1
ATOM 2846 N N . THR C 1 138 ? 16.001 -40.080 -3.317 1.00 99.79 137 THR B N 1
ATOM 2847 C CA . THR C 1 138 ? 16.374 -41.089 -2.342 1.00 103.02 137 THR B CA 1
ATOM 2848 C C . THR C 1 138 ? 15.189 -41.934 -1.950 1.00 106.87 137 THR B C 1
ATOM 2849 O O . THR C 1 138 ? 14.057 -41.447 -1.804 1.00 106.80 137 THR B O 1
ATOM 2853 N N . CYS C 1 139 ? 15.486 -43.178 -1.636 1.00 97.81 138 CYS B N 1
ATOM 2854 C CA . CYS C 1 139 ? 14.697 -43.831 -0.626 1.00 94.40 138 CYS B CA 1
ATOM 2855 C C . CYS C 1 139 ? 15.662 -44.318 0.449 1.00 91.98 138 CYS B C 1
ATOM 2856 O O . CYS C 1 139 ? 16.873 -44.445 0.221 1.00 91.13 138 CYS B O 1
ATOM 2859 N N . ALA C 1 140 ? 15.135 -44.486 1.649 1.00 94.37 139 ALA B N 1
ATOM 2860 C CA . ALA C 1 140 ? 15.845 -45.164 2.714 1.00 85.16 139 ALA B CA 1
ATOM 2861 C C . ALA C 1 140 ? 14.974 -46.322 3.175 1.00 87.44 139 ALA B C 1
ATOM 2862 O O . ALA C 1 140 ? 13.739 -46.274 3.080 1.00 81.55 139 ALA B O 1
ATOM 2864 N N . VAL C 1 141 ? 15.636 -47.386 3.620 1.00 81.67 140 VAL B N 1
ATOM 2865 C CA . VAL C 1 141 ? 15.012 -48.437 4.406 1.00 72.59 140 VAL B CA 1
ATOM 2866 C C . VAL C 1 141 ? 15.935 -48.704 5.573 1.00 72.52 140 VAL B C 1
ATOM 2867 O O . VAL C 1 141 ? 17.149 -48.825 5.391 1.00 75.36 140 VAL B O 1
ATOM 2871 N N . LYS C 1 142 ? 15.390 -48.730 6.775 1.00 77.06 141 LYS B N 1
ATOM 2872 C CA . LYS C 1 142 ? 16.199 -49.134 7.908 1.00 73.05 141 LYS B CA 1
ATOM 2873 C C . LYS C 1 142 ? 16.000 -50.631 8.116 1.00 75.24 141 LYS B C 1
ATOM 2874 O O . LYS C 1 142 ? 14.873 -51.137 8.047 1.00 70.17 141 LYS B O 1
ATOM 2880 N N . PHE C 1 143 ? 17.102 -51.344 8.320 1.00 70.85 142 PHE B N 1
ATOM 2881 C CA . PHE C 1 143 ? 17.061 -52.754 8.668 1.00 69.20 142 PHE B CA 1
ATOM 2882 C C . PHE C 1 143 ? 17.579 -52.927 10.084 1.00 69.15 142 PHE B C 1
ATOM 2883 O O . PHE C 1 143 ? 18.679 -52.468 10.397 1.00 73.94 142 PHE B O 1
ATOM 2891 N N . GLY C 1 144 ? 16.801 -53.600 10.929 1.00 68.90 143 GLY B N 1
ATOM 2892 C CA . GLY C 1 144 ? 17.242 -53.881 12.280 1.00 72.64 143 GLY B CA 1
ATOM 2893 C C . GLY C 1 144 ? 16.542 -55.118 12.785 1.00 65.86 143 GLY B C 1
ATOM 2894 O O . GLY C 1 144 ? 15.647 -55.650 12.127 1.00 62.77 143 GLY B O 1
ATOM 2895 N N . SER C 1 145 ? 16.968 -55.588 13.958 1.00 69.10 144 SER B N 1
ATOM 2896 C CA . SER C 1 145 ? 16.233 -56.680 14.589 1.00 68.62 144 SER B CA 1
ATOM 2897 C C . SER C 1 145 ? 14.843 -56.218 15.000 1.00 69.22 144 SER B C 1
ATOM 2898 O O . SER C 1 145 ? 14.639 -55.068 15.404 1.00 72.99 144 SER B O 1
ATOM 2901 N N . TRP C 1 146 ? 13.883 -57.141 14.916 1.00 70.08 145 TRP B N 1
ATOM 2902 C CA . TRP C 1 146 ? 12.500 -56.856 15.267 1.00 66.80 145 TRP B CA 1
ATOM 2903 C C . TRP C 1 146 ? 12.213 -56.996 16.754 1.00 65.53 145 TRP B C 1
ATOM 2904 O O . TRP C 1 146 ? 11.162 -56.541 17.216 1.00 75.20 145 TRP B O 1
ATOM 2915 N N . VAL C 1 147 ? 13.112 -57.594 17.516 1.00 60.06 146 VAL B N 1
ATOM 2916 C CA . VAL C 1 147 ? 12.738 -58.115 18.821 1.00 68.93 146 VAL B CA 1
ATOM 2917 C C . VAL C 1 147 ? 13.906 -57.954 19.786 1.00 71.82 146 VAL B C 1
ATOM 2918 O O . VAL C 1 147 ? 13.715 -57.817 21.001 1.00 71.00 146 VAL B O 1
ATOM 2922 N N . TYR C 1 148 ? 15.121 -57.940 19.254 1.00 68.52 147 TYR B N 1
ATOM 2923 C CA . TYR C 1 148 ? 16.318 -57.776 20.061 1.00 67.75 147 TYR B CA 1
ATOM 2924 C C . TYR C 1 148 ? 16.852 -56.351 19.962 1.00 71.28 147 TYR B C 1
ATOM 2925 O O . TYR C 1 148 ? 16.817 -55.727 18.895 1.00 72.50 147 TYR B O 1
ATOM 2934 N N . SER C 1 149 ? 17.356 -55.848 21.079 1.00 68.65 148 SER B N 1
ATOM 2935 C CA . SER C 1 149 ? 18.036 -54.564 21.092 1.00 73.94 148 SER B CA 1
ATOM 2936 C C . SER C 1 149 ? 19.506 -54.774 20.729 1.00 75.66 148 SER B C 1
ATOM 2937 O O . SER C 1 149 ? 19.932 -55.877 20.377 1.00 78.04 148 SER B O 1
ATOM 2940 N N . GLY C 1 150 ? 20.306 -53.711 20.867 1.00 73.87 149 GLY B N 1
ATOM 2941 C CA . GLY C 1 150 ? 21.740 -53.787 20.660 1.00 65.94 149 GLY B CA 1
ATOM 2942 C C . GLY C 1 150 ? 22.516 -54.462 21.769 1.00 70.14 149 GLY B C 1
ATOM 2943 O O . GLY C 1 150 ? 23.676 -54.821 21.560 1.00 71.42 149 GLY B O 1
ATOM 2944 N N . PHE C 1 151 ? 21.916 -54.645 22.943 1.00 75.35 150 PHE B N 1
ATOM 2945 C CA . PHE C 1 151 ? 22.561 -55.440 23.981 1.00 78.82 150 PHE B CA 1
ATOM 2946 C C . PHE C 1 151 ? 22.429 -56.938 23.742 1.00 80.27 150 PHE B C 1
ATOM 2947 O O . PHE C 1 151 ? 23.066 -57.714 24.467 1.00 79.76 150 PHE B O 1
ATOM 2955 N N . GLU C 1 152 ? 21.610 -57.365 22.771 1.00 75.68 151 GLU B N 1
ATOM 2956 C CA . GLU C 1 152 ? 21.482 -58.788 22.460 1.00 78.06 151 GLU B CA 1
ATOM 2957 C C . GLU C 1 152 ? 21.918 -59.135 21.045 1.00 73.10 151 GLU B C 1
ATOM 2958 O O . GLU C 1 152 ? 22.510 -60.201 20.830 1.00 61.87 151 GLU B O 1
ATOM 2964 N N . ILE C 1 153 ? 21.637 -58.272 20.069 1.00 71.08 152 ILE B N 1
ATOM 2965 C CA . ILE C 1 153 ? 22.170 -58.414 18.717 1.00 68.43 152 ILE B CA 1
ATOM 2966 C C . ILE C 1 153 ? 22.912 -57.134 18.366 1.00 71.12 152 ILE B C 1
ATOM 2967 O O . ILE C 1 153 ? 22.320 -56.052 18.365 1.00 73.14 152 ILE B O 1
ATOM 2972 N N . ASP C 1 154 ? 24.201 -57.257 18.065 1.00 75.05 153 ASP B N 1
ATOM 2973 C CA . ASP C 1 154 ? 25.001 -56.150 17.551 1.00 77.61 153 ASP B CA 1
ATOM 2974 C C . ASP C 1 154 ? 25.023 -56.245 16.026 1.00 71.10 153 ASP B C 1
ATOM 2975 O O . ASP C 1 154 ? 25.699 -57.118 15.473 1.00 73.90 153 ASP B O 1
ATOM 2980 N N . LEU C 1 155 ? 24.271 -55.369 15.354 1.00 64.55 154 LEU B N 1
ATOM 2981 C CA . LEU C 1 155 ? 24.272 -55.279 13.892 1.00 69.27 154 LEU B CA 1
ATOM 2982 C C . LEU C 1 155 ? 25.484 -54.474 13.421 1.00 79.17 154 LEU B C 1
ATOM 2983 O O . LEU C 1 155 ? 25.530 -53.252 13.595 1.00 81.59 154 LEU B O 1
ATOM 2988 N N . LYS C 1 156 ? 26.462 -55.137 12.811 1.00 77.56 155 LYS B N 1
ATOM 2989 C CA . LYS C 1 156 ? 27.599 -54.436 12.238 1.00 82.56 155 LYS B CA 1
ATOM 2990 C C . LYS C 1 156 ? 27.436 -54.442 10.713 1.00 87.30 155 LYS B C 1
ATOM 2991 O O . LYS C 1 156 ? 26.448 -54.956 10.183 1.00 82.28 155 LYS B O 1
ATOM 2997 N N . THR C 1 157 ? 28.379 -53.834 9.989 1.00 88.62 156 THR B N 1
ATOM 2998 C CA . THR C 1 157 ? 28.523 -54.172 8.581 1.00 81.07 156 THR B CA 1
ATOM 2999 C C . THR C 1 157 ? 29.960 -53.946 8.145 1.00 87.72 156 THR B C 1
ATOM 3000 O O . THR C 1 157 ? 30.557 -52.923 8.483 1.00 98.73 156 THR B O 1
ATOM 3004 N N . ASP C 1 158 ? 30.498 -54.910 7.382 1.00 91.12 157 ASP B N 1
ATOM 3005 C CA . ASP C 1 158 ? 31.878 -54.863 6.894 1.00 86.49 157 ASP B CA 1
ATOM 3006 C C . ASP C 1 158 ? 32.164 -53.649 6.001 1.00 90.19 157 ASP B C 1
ATOM 3007 O O . ASP C 1 158 ? 33.334 -53.266 5.865 1.00 87.57 157 ASP B O 1
ATOM 3012 N N . THR C 1 159 ? 31.143 -53.051 5.373 1.00 84.56 158 THR B N 1
ATOM 3013 C CA . THR C 1 159 ? 31.343 -51.943 4.441 1.00 86.71 158 THR B CA 1
ATOM 3014 C C . THR C 1 159 ? 30.125 -51.041 4.473 1.00 88.10 158 THR B C 1
ATOM 3015 O O . THR C 1 159 ? 29.006 -51.507 4.689 1.00 90.44 158 THR B O 1
ATOM 3019 N N . ASP C 1 160 ? 30.346 -49.748 4.250 1.00 82.32 159 ASP B N 1
ATOM 3020 C CA . ASP C 1 160 ? 29.250 -48.796 4.180 1.00 84.11 159 ASP B CA 1
ATOM 3021 C C . ASP C 1 160 ? 28.619 -48.714 2.796 1.00 83.34 159 ASP B C 1
ATOM 3022 O O . ASP C 1 160 ? 27.657 -47.950 2.617 1.00 79.54 159 ASP B O 1
ATOM 3027 N N . GLN C 1 161 ? 29.113 -49.476 1.817 1.00 80.35 160 GLN B N 1
ATOM 3028 C CA . GLN C 1 161 ? 28.705 -49.283 0.429 1.00 83.50 160 GLN B CA 1
ATOM 3029 C C . GLN C 1 161 ? 28.203 -50.597 -0.154 1.00 82.44 160 GLN B C 1
ATOM 3030 O O . GLN C 1 161 ? 28.875 -51.628 -0.029 1.00 83.95 160 GLN B O 1
ATOM 3036 N N . VAL C 1 162 ? 27.067 -50.547 -0.860 1.00 76.31 161 VAL B N 1
ATOM 3037 C CA . VAL C 1 162 ? 26.394 -51.760 -1.318 1.00 78.85 161 VAL B CA 1
ATOM 3038 C C . VAL C 1 162 ? 26.955 -52.146 -2.682 1.00 78.22 161 VAL B C 1
ATOM 3039 O O . VAL C 1 162 ? 26.916 -51.358 -3.634 1.00 80.87 161 VAL B O 1
ATOM 3043 N N . ASP C 1 163 ? 27.527 -53.341 -2.759 1.00 79.52 162 ASP B N 1
ATOM 3044 C CA . ASP C 1 163 ? 28.075 -53.877 -3.998 1.00 78.16 162 ASP B CA 1
ATOM 3045 C C . ASP C 1 163 ? 27.131 -53.656 -5.176 1.00 79.17 162 ASP B C 1
ATOM 3046 O O . ASP C 1 163 ? 26.015 -54.198 -5.215 1.00 79.73 162 ASP B O 1
ATOM 3051 N N . LEU C 1 164 ? 27.582 -52.853 -6.142 1.00 76.81 163 LEU B N 1
ATOM 3052 C CA . LEU C 1 164 ? 26.856 -52.639 -7.387 1.00 73.38 163 LEU B CA 1
ATOM 3053 C C . LEU C 1 164 ? 27.493 -53.357 -8.552 1.00 72.42 163 LEU B C 1
ATOM 3054 O O . LEU C 1 164 ? 27.029 -53.195 -9.680 1.00 74.14 163 LEU B O 1
ATOM 3059 N N . SER C 1 165 ? 28.540 -54.149 -8.310 1.00 74.77 164 SER B N 1
ATOM 3060 C CA . SER C 1 165 ? 29.258 -54.781 -9.412 1.00 75.43 164 SER B CA 1
ATOM 3061 C C . SER C 1 165 ? 28.393 -55.739 -10.205 1.00 76.75 164 SER B C 1
ATOM 3062 O O . SER C 1 165 ? 28.846 -56.237 -11.238 1.00 86.29 164 SER B O 1
ATOM 3065 N N . SER C 1 166 ? 27.165 -56.009 -9.758 1.00 83.14 165 SER B N 1
ATOM 3066 C CA . SER C 1 166 ? 26.268 -56.898 -10.480 1.00 79.84 165 SER B CA 1
ATOM 3067 C C . SER C 1 166 ? 24.918 -56.243 -10.735 1.00 77.02 165 SER B C 1
ATOM 3068 O O . SER C 1 166 ? 23.969 -56.933 -11.121 1.00 82.25 165 SER B O 1
ATOM 3071 N N . TYR C 1 167 ? 24.820 -54.930 -10.548 1.00 77.13 166 TYR B N 1
ATOM 3072 C CA . TYR C 1 167 ? 23.619 -54.190 -10.913 1.00 79.31 166 TYR B CA 1
ATOM 3073 C C . TYR C 1 167 ? 23.363 -54.290 -12.412 1.00 77.15 166 TYR B C 1
ATOM 3074 O O . TYR C 1 167 ? 24.291 -54.381 -13.218 1.00 78.46 166 TYR B O 1
ATOM 3083 N N . TYR C 1 168 ? 22.084 -54.250 -12.784 1.00 80.95 167 TYR B N 1
ATOM 3084 C CA . TYR C 1 168 ? 21.660 -54.447 -14.171 1.00 84.32 167 TYR B CA 1
ATOM 3085 C C . TYR C 1 168 ? 22.017 -53.221 -14.991 1.00 89.17 167 TYR B C 1
ATOM 3086 O O . TYR C 1 168 ? 21.294 -52.219 -14.984 1.00 89.72 167 TYR B O 1
ATOM 3095 N N . ALA C 1 169 ? 23.115 -53.324 -15.743 1.00 90.24 168 ALA B N 1
ATOM 3096 C CA . ALA C 1 169 ? 23.634 -52.195 -16.497 1.00 89.10 168 ALA B CA 1
ATOM 3097 C C . ALA C 1 169 ? 22.653 -51.687 -17.541 1.00 88.13 168 ALA B C 1
ATOM 3098 O O . ALA C 1 169 ? 22.854 -50.589 -18.071 1.00 94.40 168 ALA B O 1
ATOM 3100 N N . SER C 1 170 ? 21.583 -52.421 -17.825 1.00 85.39 169 SER B N 1
ATOM 3101 C CA . SER C 1 170 ? 20.589 -51.955 -18.781 1.00 91.49 169 SER B CA 1
ATOM 3102 C C . SER C 1 170 ? 19.231 -51.723 -18.124 1.00 88.66 169 SER B C 1
ATOM 3103 O O . SER C 1 170 ? 18.189 -51.943 -18.745 1.00 89.33 169 SER B O 1
ATOM 3106 N N . SER C 1 171 ? 19.221 -51.252 -16.880 1.00 86.60 170 SER B N 1
ATOM 3107 C CA . SER C 1 171 ? 17.954 -51.060 -16.191 1.00 88.97 170 SER B CA 1
ATOM 3108 C C . SER C 1 171 ? 17.270 -49.774 -16.644 1.00 91.01 170 SER B C 1
ATOM 3109 O O . SER C 1 171 ? 17.871 -48.903 -17.275 1.00 101.29 170 SER B O 1
ATOM 3112 N N . LYS C 1 172 ? 15.990 -49.649 -16.297 1.00 90.75 171 LYS B N 1
ATOM 3113 C CA . LYS C 1 172 ? 15.312 -48.382 -16.527 1.00 93.71 171 LYS B CA 1
ATOM 3114 C C . LYS C 1 172 ? 15.818 -47.272 -15.624 1.00 90.80 171 LYS B C 1
ATOM 3115 O O . LYS C 1 172 ? 15.459 -46.114 -15.846 1.00 102.07 171 LYS B O 1
ATOM 3121 N N . TYR C 1 173 ? 16.621 -47.586 -14.616 1.00 87.76 172 TYR B N 1
ATOM 3122 C CA . TYR C 1 173 ? 17.327 -46.591 -13.822 1.00 92.20 172 TYR B CA 1
ATOM 3123 C C . TYR C 1 173 ? 18.744 -47.078 -13.607 1.00 98.46 172 TYR B C 1
ATOM 3124 O O . TYR C 1 173 ? 19.020 -48.276 -13.711 1.00 105.32 172 TYR B O 1
ATOM 3133 N N . GLU C 1 174 ? 19.644 -46.157 -13.276 1.00 90.59 173 GLU B N 1
ATOM 3134 C CA . GLU C 1 174 ? 20.876 -46.574 -12.628 1.00 96.27 173 GLU B CA 1
ATOM 3135 C C . GLU C 1 174 ? 21.185 -45.611 -11.494 1.00 96.47 173 GLU B C 1
ATOM 3136 O O . GLU C 1 174 ? 20.518 -44.586 -11.308 1.00 90.86 173 GLU B O 1
ATOM 3142 N N . ILE C 1 175 ? 22.205 -45.987 -10.728 1.00 94.68 174 ILE B N 1
ATOM 3143 C CA . ILE C 1 175 ? 22.360 -45.585 -9.339 1.00 94.17 174 ILE B CA 1
ATOM 3144 C C . ILE C 1 175 ? 23.383 -44.474 -9.244 1.00 95.88 174 ILE B C 1
ATOM 3145 O O . ILE C 1 175 ? 24.514 -44.608 -9.728 1.00 96.73 174 ILE B O 1
ATOM 3150 N N . LEU C 1 176 ? 23.013 -43.406 -8.560 1.00 99.03 175 LEU B N 1
ATOM 3151 C CA . LEU C 1 176 ? 23.982 -42.360 -8.284 1.00 102.49 175 LEU B CA 1
ATOM 3152 C C . LEU C 1 176 ? 24.690 -42.568 -6.951 1.00 97.96 175 LEU B C 1
ATOM 3153 O O . LEU C 1 176 ? 25.873 -42.233 -6.831 1.00 103.66 175 LEU B O 1
ATOM 3158 N N . SER C 1 177 ? 24.028 -43.148 -5.956 1.00 93.09 176 SER B N 1
ATOM 3159 C CA . SER C 1 177 ? 24.775 -43.602 -4.792 1.00 97.59 176 SER B CA 1
ATOM 3160 C C . SER C 1 177 ? 23.975 -44.671 -4.072 1.00 95.32 176 SER B C 1
ATOM 3161 O O . SER C 1 177 ? 22.745 -44.741 -4.193 1.00 88.09 176 SER B O 1
ATOM 3164 N N . ALA C 1 178 ? 24.694 -45.480 -3.289 1.00 88.46 177 ALA B N 1
ATOM 3165 C CA . ALA C 1 178 ? 24.108 -46.658 -2.652 1.00 82.83 177 ALA B CA 1
ATOM 3166 C C . ALA C 1 178 ? 24.889 -46.926 -1.373 1.00 73.60 177 ALA B C 1
ATOM 3167 O O . ALA C 1 178 ? 26.014 -47.420 -1.431 1.00 76.82 177 ALA B O 1
ATOM 3169 N N . THR C 1 179 ? 24.290 -46.614 -0.230 1.00 72.87 178 THR B N 1
ATOM 3170 C CA . THR C 1 179 ? 24.972 -46.740 1.048 1.00 83.86 178 THR B CA 1
ATOM 3171 C C . THR C 1 179 ? 24.221 -47.685 1.989 1.00 85.35 178 THR B C 1
ATOM 3172 O O . THR C 1 179 ? 22.980 -47.751 1.986 1.00 75.68 178 THR B O 1
ATOM 3176 N N . GLN C 1 180 ? 24.998 -48.395 2.817 1.00 78.38 179 GLN B N 1
ATOM 3177 C CA . GLN C 1 180 ? 24.484 -49.207 3.920 1.00 74.06 179 GLN B CA 1
ATOM 3178 C C . GLN C 1 180 ? 25.226 -48.810 5.198 1.00 74.94 179 GLN B C 1
ATOM 3179 O O . GLN C 1 180 ? 26.334 -49.276 5.468 1.00 80.47 179 GLN B O 1
ATOM 3185 N N . THR C 1 181 ? 24.622 -47.964 6.015 1.00 78.99 180 THR B N 1
ATOM 3186 C CA . THR C 1 181 ? 25.335 -47.364 7.136 1.00 84.26 180 THR B CA 1
ATOM 3187 C C . THR C 1 181 ? 24.678 -47.757 8.456 1.00 78.99 180 THR B C 1
ATOM 3188 O O . THR C 1 181 ? 23.487 -47.495 8.679 1.00 74.96 180 THR B O 1
ATOM 3192 N N . ARG C 1 182 ? 25.454 -48.401 9.318 1.00 74.84 181 ARG B N 1
ATOM 3193 C CA . ARG C 1 182 ? 24.985 -48.700 10.662 1.00 74.02 181 ARG B CA 1
ATOM 3194 C C . ARG C 1 182 ? 24.670 -47.417 11.432 1.00 74.29 181 ARG B C 1
ATOM 3195 O O . ARG C 1 182 ? 25.424 -46.446 11.384 1.00 76.77 181 ARG B O 1
ATOM 3203 N N . GLN C 1 183 ? 23.547 -47.415 12.150 1.00 73.08 182 GLN B N 1
ATOM 3204 C CA . GLN C 1 183 ? 23.133 -46.292 12.981 1.00 69.63 182 GLN B CA 1
ATOM 3205 C C . GLN C 1 183 ? 22.707 -46.785 14.352 1.00 79.26 182 GLN B C 1
ATOM 3206 O O . GLN C 1 183 ? 21.898 -47.714 14.456 1.00 86.61 182 GLN B O 1
ATOM 3212 N N . VAL C 1 184 ? 23.231 -46.148 15.398 1.00 79.28 183 VAL B N 1
ATOM 3213 C CA . VAL C 1 184 ? 22.793 -46.370 16.774 1.00 76.79 183 VAL B CA 1
ATOM 3214 C C . VAL C 1 184 ? 21.917 -45.197 17.214 1.00 82.75 183 VAL B C 1
ATOM 3215 O O . VAL C 1 184 ? 22.256 -44.031 16.966 1.00 90.91 183 VAL B O 1
ATOM 3219 N N . GLN C 1 185 ? 20.777 -45.494 17.838 1.00 85.84 184 GLN B N 1
ATOM 3220 C CA . GLN C 1 185 ? 19.976 -44.470 18.497 1.00 83.69 184 GLN B CA 1
ATOM 3221 C C . GLN C 1 185 ? 19.630 -44.924 19.905 1.00 85.01 184 GLN B C 1
ATOM 3222 O O . GLN C 1 185 ? 19.606 -46.118 20.206 1.00 85.72 184 GLN B O 1
ATOM 3228 N N . HIS C 1 186 ? 19.416 -43.953 20.780 1.00 87.79 185 HIS B N 1
ATOM 3229 C CA . HIS C 1 186 ? 18.971 -44.220 22.135 1.00 87.28 185 HIS B CA 1
ATOM 3230 C C . HIS C 1 186 ? 17.598 -43.606 22.330 1.00 91.12 185 HIS B C 1
ATOM 3231 O O . HIS C 1 186 ? 17.070 -42.895 21.469 1.00 90.30 185 HIS B O 1
ATOM 3238 N N . TYR C 1 187 ? 17.009 -43.903 23.472 1.00 93.07 186 TYR B N 1
ATOM 3239 C CA . TYR C 1 187 ? 15.740 -43.297 23.817 1.00 101.86 186 TYR B CA 1
ATOM 3240 C C . TYR C 1 187 ? 15.834 -42.747 25.228 1.00 105.26 186 TYR B C 1
ATOM 3241 O O . TYR C 1 187 ? 16.455 -43.358 26.111 1.00 101.93 186 TYR B O 1
ATOM 3250 N N . SER C 1 188 ? 15.238 -41.562 25.396 1.00 102.21 187 SER B N 1
ATOM 3251 C CA . SER C 1 188 ? 15.308 -40.814 26.645 1.00 101.85 187 SER B CA 1
ATOM 3252 C C . SER C 1 188 ? 14.946 -41.675 27.849 1.00 105.22 187 SER B C 1
ATOM 3253 O O . SER C 1 188 ? 15.525 -41.520 28.930 1.00 105.17 187 SER B O 1
ATOM 3256 N N . CYS C 1 189 ? 13.999 -42.602 27.669 1.00 105.27 188 CYS B N 1
ATOM 3257 C CA . CYS C 1 189 ? 13.528 -43.441 28.766 1.00 99.14 188 CYS B CA 1
ATOM 3258 C C . CYS C 1 189 ? 14.544 -44.498 29.182 1.00 102.61 188 CYS B C 1
ATOM 3259 O O . CYS C 1 189 ? 14.499 -44.975 30.321 1.00 100.95 188 CYS B O 1
ATOM 3262 N N . CYS C 1 190 ? 15.439 -44.906 28.278 1.00 102.55 189 CYS B N 1
ATOM 3263 C CA . CYS C 1 190 ? 15.923 -46.280 28.334 1.00 95.57 189 CYS B CA 1
ATOM 3264 C C . CYS C 1 190 ? 17.403 -46.428 28.003 1.00 92.84 189 CYS B C 1
ATOM 3265 O O . CYS C 1 190 ? 17.910 -45.747 27.092 1.00 93.96 189 CYS B O 1
ATOM 3268 N N . PRO C 1 191 ? 18.113 -47.337 28.709 1.00 84.07 190 PRO B N 1
ATOM 3269 C CA . PRO C 1 191 ? 19.576 -47.420 28.584 1.00 90.82 190 PRO B CA 1
ATOM 3270 C C . PRO C 1 191 ? 20.072 -48.129 27.336 1.00 92.59 190 PRO B C 1
ATOM 3271 O O . PRO C 1 191 ? 21.152 -47.806 26.829 1.00 93.93 190 PRO B O 1
ATOM 3275 N N . GLU C 1 192 ? 19.318 -49.107 26.846 1.00 92.95 191 GLU B N 1
ATOM 3276 C CA . GLU C 1 192 ? 19.845 -49.975 25.806 1.00 91.99 191 GLU B CA 1
ATOM 3277 C C . GLU C 1 192 ? 19.863 -49.250 24.463 1.00 85.57 191 GLU B C 1
ATOM 3278 O O . GLU C 1 192 ? 19.027 -48.383 24.197 1.00 87.41 191 GLU B O 1
ATOM 3284 N N . PRO C 1 193 ? 20.834 -49.561 23.618 1.00 78.58 192 PRO B N 1
ATOM 3285 C CA . PRO C 1 193 ? 20.888 -48.978 22.277 1.00 83.44 192 PRO B CA 1
ATOM 3286 C C . PRO C 1 193 ? 20.071 -49.777 21.265 1.00 82.77 192 PRO B C 1
ATOM 3287 O O . PRO C 1 193 ? 19.719 -50.937 21.479 1.00 78.98 192 PRO B O 1
ATOM 3291 N N . TYR C 1 194 ? 19.780 -49.130 20.139 1.00 79.70 193 TYR B N 1
ATOM 3292 C CA . TYR C 1 194 ? 19.008 -49.761 19.071 1.00 79.63 193 TYR B CA 1
ATOM 3293 C C . TYR C 1 194 ? 19.685 -49.470 17.738 1.00 82.32 193 TYR B C 1
ATOM 3294 O O . TYR C 1 194 ? 19.782 -48.312 17.310 1.00 76.34 193 TYR B O 1
ATOM 3303 N N . ILE C 1 195 ? 20.146 -50.525 17.087 1.00 74.83 194 ILE B N 1
ATOM 3304 C CA . ILE C 1 195 ? 20.897 -50.411 15.855 1.00 70.52 194 ILE B CA 1
ATOM 3305 C C . ILE C 1 195 ? 19.988 -50.743 14.696 1.00 74.43 194 ILE B C 1
ATOM 3306 O O . ILE C 1 195 ? 19.179 -51.675 14.763 1.00 76.55 194 ILE B O 1
ATOM 3311 N N . ASP C 1 196 ? 20.113 -49.972 13.637 1.00 70.35 195 ASP B N 1
ATOM 3312 C CA . ASP C 1 196 ? 19.598 -50.367 12.352 1.00 75.64 195 ASP B CA 1
ATOM 3313 C C . ASP C 1 196 ? 20.703 -50.148 11.338 1.00 75.70 195 ASP B C 1
ATOM 3314 O O . ASP C 1 196 ? 21.745 -49.577 11.645 1.00 76.87 195 ASP B O 1
ATOM 3319 N N . VAL C 1 197 ? 20.496 -50.650 10.133 1.00 72.45 196 VAL B N 1
ATOM 3320 C CA . VAL C 1 197 ? 21.341 -50.323 9.003 1.00 69.02 196 VAL B CA 1
ATOM 3321 C C . VAL C 1 197 ? 20.483 -49.532 8.040 1.00 78.43 196 VAL B C 1
ATOM 3322 O O . VAL C 1 197 ? 19.475 -50.047 7.535 1.00 75.37 196 VAL B O 1
ATOM 3326 N N . ASN C 1 198 ? 20.857 -48.271 7.815 1.00 83.36 197 ASN B N 1
ATOM 3327 C CA . ASN C 1 198 ? 20.144 -47.417 6.871 1.00 77.61 197 ASN B CA 1
ATOM 3328 C C . ASN C 1 198 ? 20.691 -47.696 5.477 1.00 78.88 197 ASN B C 1
ATOM 3329 O O . ASN C 1 198 ? 21.891 -47.524 5.222 1.00 83.18 197 ASN B O 1
ATOM 3334 N N . LEU C 1 199 ? 19.829 -48.180 4.597 1.00 71.64 198 LEU B N 1
ATOM 3335 C CA . LEU C 1 199 ? 20.184 -48.428 3.209 1.00 73.80 198 LEU B CA 1
ATOM 3336 C C . LEU C 1 199 ? 19.596 -47.302 2.384 1.00 78.87 198 LEU B C 1
ATOM 3337 O O . LEU C 1 199 ? 18.380 -47.085 2.412 1.00 79.02 198 LEU B O 1
ATOM 3342 N N . VAL C 1 200 ? 20.450 -46.576 1.667 1.00 81.95 199 VAL B N 1
ATOM 3343 C CA . VAL C 1 200 ? 20.036 -45.344 1.000 1.00 80.09 199 VAL B CA 1
ATOM 3344 C C . VAL C 1 200 ? 20.519 -45.374 -0.443 1.00 80.62 199 VAL B C 1
ATOM 3345 O O . VAL C 1 200 ? 21.709 -45.612 -0.694 1.00 78.67 199 VAL B O 1
ATOM 3349 N N . VAL C 1 201 ? 19.610 -45.145 -1.398 1.00 77.84 200 VAL B N 1
ATOM 3350 C CA . VAL C 1 201 ? 20.025 -45.058 -2.798 1.00 85.34 200 VAL B CA 1
ATOM 3351 C C . VAL C 1 201 ? 19.348 -43.872 -3.493 1.00 88.58 200 VAL B C 1
ATOM 3352 O O . VAL C 1 201 ? 18.119 -43.726 -3.437 1.00 88.46 200 VAL B O 1
ATOM 3356 N N . LYS C 1 202 ? 20.185 -42.983 -4.075 1.00 93.65 201 LYS B N 1
ATOM 3357 C CA . LYS C 1 202 ? 19.817 -42.003 -5.102 1.00 95.88 201 LYS B CA 1
ATOM 3358 C C . LYS C 1 202 ? 19.983 -42.620 -6.496 1.00 88.32 201 LYS B C 1
ATOM 3359 O O . LYS C 1 202 ? 20.937 -43.354 -6.777 1.00 85.16 201 LYS B O 1
ATOM 3365 N N . PHE C 1 203 ? 19.026 -42.330 -7.360 1.00 84.91 202 PHE B N 1
ATOM 3366 C CA . PHE C 1 203 ? 18.948 -42.930 -8.682 1.00 95.59 202 PHE B CA 1
ATOM 3367 C C . PHE C 1 203 ? 18.025 -42.055 -9.522 1.00 97.32 202 PHE B C 1
ATOM 3368 O O . PHE C 1 203 ? 17.165 -41.352 -8.978 1.00 92.92 202 PHE B O 1
ATOM 3376 N N . ARG C 1 204 ? 18.199 -42.104 -10.840 1.00 94.68 203 ARG B N 1
ATOM 3377 C CA . ARG C 1 204 ? 17.325 -41.363 -11.734 1.00 97.28 203 ARG B CA 1
ATOM 3378 C C . ARG C 1 204 ? 17.048 -42.234 -12.941 1.00 93.86 203 ARG B C 1
ATOM 3379 O O . ARG C 1 204 ? 17.744 -43.229 -13.178 1.00 91.08 203 ARG B O 1
ATOM 3387 N N . GLU C 1 205 ? 16.037 -41.839 -13.712 1.00 91.07 204 GLU B N 1
ATOM 3388 C CA . GLU C 1 205 ? 15.780 -42.527 -14.964 1.00 95.57 204 GLU B CA 1
ATOM 3389 C C . GLU C 1 205 ? 16.978 -42.377 -15.900 1.00 105.50 204 GLU B C 1
ATOM 3390 O O . GLU C 1 205 ? 17.865 -41.536 -15.706 1.00 105.55 204 GLU B O 1
ATOM 3396 N N . ARG C 1 206 ? 17.002 -43.238 -16.910 1.00 107.89 205 ARG B N 1
ATOM 3397 C CA . ARG C 1 206 ? 18.078 -43.323 -17.892 1.00 114.91 205 ARG B CA 1
ATOM 3398 C C . ARG C 1 206 ? 17.889 -42.227 -18.946 1.00 122.53 205 ARG B C 1
ATOM 3399 O O . ARG C 1 206 ? 16.973 -42.298 -19.771 1.00 123.29 205 ARG B O 1
ATOM 3407 N N . ARG C 1 207 ? 18.735 -41.208 -18.935 1.00 125.29 206 ARG B N 1
ATOM 3408 C CA . ARG C 1 207 ? 18.581 -40.150 -19.938 1.00 132.03 206 ARG B CA 1
ATOM 3409 C C . ARG C 1 207 ? 19.702 -40.197 -20.986 1.00 137.75 206 ARG B C 1
ATOM 3410 O O . ARG C 1 207 ? 19.951 -39.216 -21.697 1.00 137.16 206 ARG B O 1
ATOM 3418 N N . GLY D 2 1 ? 8.147 -42.312 20.283 1.00 94.62 401 GLY C N 1
ATOM 3419 C CA . GLY D 2 1 ? 9.585 -42.404 20.464 1.00 98.38 401 GLY C CA 1
ATOM 3420 C C . GLY D 2 1 ? 10.044 -43.849 20.520 1.00 101.44 401 GLY C C 1
ATOM 3421 O O . GLY D 2 1 ? 10.302 -44.472 19.482 1.00 96.51 401 GLY C O 1
ATOM 3422 N N . CYS D 2 2 ? 10.150 -44.386 21.740 1.00 100.94 402 CYS C N 1
ATOM 3423 C CA . CYS D 2 2 ? 10.480 -45.799 21.891 1.00 94.48 402 CYS C CA 1
ATOM 3424 C C . CYS D 2 2 ? 9.322 -46.681 21.436 1.00 96.45 402 CYS C C 1
ATOM 3425 O O . CYS D 2 2 ? 9.534 -47.659 20.710 1.00 100.32 402 CYS C O 1
ATOM 3428 N N . CYS D 2 3 ? 8.090 -46.335 21.817 1.00 96.28 403 CYS C N 1
ATOM 3429 C CA . CYS D 2 3 ? 6.933 -47.160 21.472 1.00 94.74 403 CYS C CA 1
ATOM 3430 C C . CYS D 2 3 ? 6.714 -47.295 19.973 1.00 93.20 403 CYS C C 1
ATOM 3431 O O . CYS D 2 3 ? 5.892 -48.119 19.564 1.00 94.06 403 CYS C O 1
ATOM 3434 N N . SER D 2 4 ? 7.390 -46.499 19.151 1.00 93.70 404 SER C N 1
ATOM 3435 C CA . SER D 2 4 ? 7.305 -46.646 17.704 1.00 97.62 404 SER C CA 1
ATOM 3436 C C . SER D 2 4 ? 8.386 -47.568 17.151 1.00 95.73 404 SER C C 1
ATOM 3437 O O . SER D 2 4 ? 8.451 -47.782 15.933 1.00 94.01 404 SER C O 1
ATOM 3440 N N . HIS D 2 5 ? 9.246 -48.101 18.011 1.00 90.53 405 HIS C N 1
ATOM 3441 C CA . HIS D 2 5 ? 10.280 -49.009 17.568 1.00 87.99 405 HIS C CA 1
ATOM 3442 C C . HIS D 2 5 ? 9.966 -50.400 18.079 1.00 87.41 405 HIS C C 1
ATOM 3443 O O . HIS D 2 5 ? 9.943 -50.610 19.301 1.00 90.01 405 HIS C O 1
ATOM 3450 N N . PRO D 2 6 ? 9.753 -51.366 17.181 1.00 83.70 406 PRO C N 1
ATOM 3451 C CA . PRO D 2 6 ? 9.214 -52.675 17.603 1.00 78.92 406 PRO C CA 1
ATOM 3452 C C . PRO D 2 6 ? 10.013 -53.362 18.696 1.00 77.64 406 PRO C C 1
ATOM 3453 O O . PRO D 2 6 ? 9.423 -53.866 19.656 1.00 83.05 406 PRO C O 1
ATOM 3457 N N . ALA D 2 7 ? 11.339 -53.401 18.588 1.00 76.61 407 ALA C N 1
ATOM 3458 C CA . ALA D 2 7 ? 12.129 -54.066 19.619 1.00 79.53 407 ALA C CA 1
ATOM 3459 C C . ALA D 2 7 ? 12.060 -53.316 20.942 1.00 81.10 407 ALA C C 1
ATOM 3460 O O . ALA D 2 7 ? 12.064 -53.936 22.013 1.00 78.48 407 ALA C O 1
ATOM 3462 N N . CYS D 2 8 ? 12.015 -51.980 20.889 1.00 83.67 408 CYS C N 1
ATOM 3463 C CA . CYS D 2 8 ? 11.981 -51.197 22.120 1.00 86.87 408 CYS C CA 1
ATOM 3464 C C . CYS D 2 8 ? 10.653 -51.359 22.832 1.00 86.88 408 CYS C C 1
ATOM 3465 O O . CYS D 2 8 ? 10.609 -51.422 24.066 1.00 86.60 408 CYS C O 1
ATOM 3468 N N . ASN D 2 9 ? 9.562 -51.426 22.070 1.00 88.62 409 ASN C N 1
ATOM 3469 C CA . ASN D 2 9 ? 8.247 -51.600 22.668 1.00 86.03 409 ASN C CA 1
ATOM 3470 C C . ASN D 2 9 ? 8.134 -52.943 23.402 1.00 92.22 409 ASN C C 1
ATOM 3471 O O . ASN D 2 9 ? 7.864 -52.968 24.609 1.00 95.31 409 ASN C O 1
ATOM 3476 N N . VAL D 2 10 ? 8.351 -54.073 22.711 1.00 82.70 410 VAL C N 1
ATOM 3477 C CA . VAL D 2 10 ? 8.179 -55.356 23.398 1.00 81.16 410 VAL C CA 1
ATOM 3478 C C . VAL D 2 10 ? 9.111 -55.488 24.586 1.00 81.33 410 VAL C C 1
ATOM 3479 O O . VAL D 2 10 ? 8.861 -56.310 25.473 1.00 87.12 410 VAL C O 1
ATOM 3483 N N . ALA D 2 11 ? 10.114 -54.648 24.657 1.00 83.72 411 ALA C N 1
ATOM 3484 C CA . ALA D 2 11 ? 11.028 -54.723 25.770 1.00 88.42 411 ALA C CA 1
ATOM 3485 C C . ALA D 2 11 ? 10.607 -53.847 26.927 1.00 89.82 411 ALA C C 1
ATOM 3486 O O . ALA D 2 11 ? 11.110 -53.998 28.022 1.00 90.01 411 ALA C O 1
ATOM 3488 N N . HIS D 2 12 ? 9.680 -52.933 26.688 1.00 91.30 412 HIS C N 1
ATOM 3489 C CA . HIS D 2 12 ? 9.249 -52.015 27.722 1.00 94.28 412 HIS C CA 1
ATOM 3490 C C . HIS D 2 12 ? 7.758 -51.912 27.872 1.00 98.64 412 HIS C C 1
ATOM 3491 O O . HIS D 2 12 ? 7.132 -50.963 27.432 1.00 95.86 412 HIS C O 1
ATOM 3498 N N . PRO D 2 13 ? 7.188 -52.884 28.547 1.00 103.00 413 PRO C N 1
ATOM 3499 C CA . PRO D 2 13 ? 5.754 -52.906 28.781 1.00 101.48 413 PRO C CA 1
ATOM 3500 C C . PRO D 2 13 ? 5.312 -51.752 29.652 1.00 105.46 413 PRO C C 1
ATOM 3501 O O . PRO D 2 13 ? 4.230 -51.229 29.452 1.00 106.16 413 PRO C O 1
ATOM 3505 N N . GLU D 2 14 ? 6.129 -51.358 30.615 1.00 104.79 414 GLU C N 1
ATOM 3506 C CA . GLU D 2 14 ? 5.755 -50.265 31.480 1.00 101.69 414 GLU C CA 1
ATOM 3507 C C . GLU D 2 14 ? 5.609 -48.943 30.754 1.00 102.03 414 GLU C C 1
ATOM 3508 O O . GLU D 2 14 ? 4.844 -48.104 31.185 1.00 105.53 414 GLU C O 1
ATOM 3514 N N . ILE D 2 15 ? 6.311 -48.731 29.656 1.00 94.99 415 ILE C N 1
ATOM 3515 C CA . ILE D 2 15 ? 6.163 -47.436 29.005 1.00 96.07 415 ILE C CA 1
ATOM 3516 C C . ILE D 2 15 ? 5.066 -47.472 27.946 1.00 104.90 415 ILE C C 1
ATOM 3517 O O . ILE D 2 15 ? 4.361 -46.477 27.735 1.00 105.38 415 ILE C O 1
ATOM 3522 N N . CYS D 2 16 ? 4.894 -48.613 27.282 1.00 109.79 416 CYS C N 1
ATOM 3523 C CA . CYS D 2 16 ? 4.101 -48.618 26.044 1.00 109.77 416 CYS C CA 1
ATOM 3524 C C . CYS D 2 16 ? 2.793 -49.424 26.084 1.00 107.07 416 CYS C C 1
ATOM 3525 O O . CYS D 2 16 ? 2.729 -50.519 26.659 1.00 108.82 416 CYS C O 1
ATOM 3529 N N . SER E 1 1 ? 6.776 -108.008 -10.984 1.00 113.16 0 SER D N 1
ATOM 3530 C CA . SER E 1 1 ? 5.695 -107.730 -10.044 1.00 117.33 0 SER D CA 1
ATOM 3531 C C . SER E 1 1 ? 5.771 -106.282 -9.497 1.00 120.03 0 SER D C 1
ATOM 3532 O O . SER E 1 1 ? 6.845 -105.787 -9.097 1.00 112.53 0 SER D O 1
ATOM 3535 N N . GLN E 1 2 ? 4.606 -105.618 -9.513 1.00 123.66 1 GLN D N 1
ATOM 3536 C CA . GLN E 1 2 ? 4.340 -104.303 -8.923 1.00 115.48 1 GLN D CA 1
ATOM 3537 C C . GLN E 1 2 ? 5.036 -104.081 -7.583 1.00 111.85 1 GLN D C 1
ATOM 3538 O O . GLN E 1 2 ? 5.277 -102.936 -7.188 1.00 103.27 1 GLN D O 1
ATOM 3544 N N . ALA E 1 3 ? 5.351 -105.169 -6.872 1.00 111.61 2 ALA D N 1
ATOM 3545 C CA . ALA E 1 3 ? 5.929 -105.100 -5.538 1.00 100.49 2 ALA D CA 1
ATOM 3546 C C . ALA E 1 3 ? 7.449 -105.078 -5.532 1.00 94.65 2 ALA D C 1
ATOM 3547 O O . ALA E 1 3 ? 8.041 -104.666 -4.528 1.00 90.61 2 ALA D O 1
ATOM 3549 N N . ASN E 1 4 ? 8.111 -105.536 -6.593 1.00 94.07 3 ASN D N 1
ATOM 3550 C CA . ASN E 1 4 ? 9.554 -105.337 -6.625 1.00 96.46 3 ASN D CA 1
ATOM 3551 C C . ASN E 1 4 ? 9.867 -103.864 -6.672 1.00 94.08 3 ASN D C 1
ATOM 3552 O O . ASN E 1 4 ? 10.770 -103.387 -5.973 1.00 90.82 3 ASN D O 1
ATOM 3557 N N . LEU E 1 5 ? 9.107 -103.131 -7.487 1.00 93.99 4 LEU D N 1
ATOM 3558 C CA . LEU E 1 5 ? 9.276 -101.691 -7.586 1.00 87.36 4 LEU D CA 1
ATOM 3559 C C . LEU E 1 5 ? 9.099 -101.032 -6.234 1.00 86.75 4 LEU D C 1
ATOM 3560 O O . LEU E 1 5 ? 9.848 -100.117 -5.882 1.00 85.81 4 LEU D O 1
ATOM 3565 N N . MET E 1 6 ? 8.121 -101.492 -5.459 1.00 87.80 5 MET D N 1
ATOM 3566 C CA . MET E 1 6 ? 7.898 -100.913 -4.140 1.00 87.53 5 MET D CA 1
ATOM 3567 C C . MET E 1 6 ? 9.077 -101.181 -3.213 1.00 83.11 5 MET D C 1
ATOM 3568 O O . MET E 1 6 ? 9.555 -100.277 -2.517 1.00 87.65 5 MET D O 1
ATOM 3573 N N . ARG E 1 7 ? 9.553 -102.424 -3.187 1.00 88.19 6 ARG D N 1
ATOM 3574 C CA . ARG E 1 7 ? 10.670 -102.775 -2.316 1.00 92.13 6 ARG D CA 1
ATOM 3575 C C . ARG E 1 7 ? 11.923 -101.984 -2.689 1.00 89.56 6 ARG D C 1
ATOM 3576 O O . ARG E 1 7 ? 12.635 -101.489 -1.810 1.00 86.53 6 ARG D O 1
ATOM 3584 N N . LEU E 1 8 ? 12.182 -101.828 -3.993 1.00 86.77 7 LEU D N 1
ATOM 3585 C CA . LEU E 1 8 ? 13.340 -101.069 -4.458 1.00 84.97 7 LEU D CA 1
ATOM 3586 C C . LEU E 1 8 ? 13.264 -99.611 -4.001 1.00 86.77 7 LEU D C 1
ATOM 3587 O O . LEU E 1 8 ? 14.242 -99.049 -3.480 1.00 78.66 7 LEU D O 1
ATOM 3592 N N . LYS E 1 9 ? 12.104 -98.979 -4.209 1.00 83.61 8 LYS D N 1
ATOM 3593 C CA . LYS E 1 9 ? 11.897 -97.618 -3.730 1.00 81.87 8 LYS D CA 1
ATOM 3594 C C . LYS E 1 9 ? 12.066 -97.550 -2.220 1.00 87.12 8 LYS D C 1
ATOM 3595 O O . LYS E 1 9 ? 12.711 -96.630 -1.699 1.00 88.16 8 LYS D O 1
ATOM 3601 N N . SER E 1 10 ? 11.510 -98.531 -1.502 1.00 84.58 9 SER D N 1
ATOM 3602 C CA . SER E 1 10 ? 11.605 -98.526 -0.048 1.00 84.76 9 SER D CA 1
ATOM 3603 C C . SER E 1 10 ? 13.050 -98.646 0.407 1.00 88.86 9 SER D C 1
ATOM 3604 O O . SER E 1 10 ? 13.477 -97.957 1.340 1.00 95.13 9 SER D O 1
ATOM 3607 N N . ASP E 1 11 ? 13.822 -99.497 -0.256 1.00 84.26 10 ASP D N 1
ATOM 3608 C CA . ASP E 1 11 ? 15.204 -99.706 0.131 1.00 86.43 10 ASP D CA 1
ATOM 3609 C C . ASP E 1 11 ? 16.101 -98.540 -0.218 1.00 91.42 10 ASP D C 1
ATOM 3610 O O . ASP E 1 11 ? 17.285 -98.593 0.123 1.00 97.46 10 ASP D O 1
ATOM 3615 N N . LEU E 1 12 ? 15.598 -97.518 -0.906 1.00 89.27 11 LEU D N 1
ATOM 3616 C CA . LEU E 1 12 ? 16.427 -96.395 -1.321 1.00 86.97 11 LEU D CA 1
ATOM 3617 C C . LEU E 1 12 ? 16.148 -95.112 -0.558 1.00 91.07 11 LEU D C 1
ATOM 3618 O O . LEU E 1 12 ? 17.045 -94.272 -0.436 1.00 93.03 11 LEU D O 1
ATOM 3623 N N . PHE E 1 13 ? 14.935 -94.937 -0.046 1.00 92.16 12 PHE D N 1
ATOM 3624 C CA . PHE E 1 13 ? 14.530 -93.689 0.583 1.00 95.69 12 PHE D CA 1
ATOM 3625 C C . PHE E 1 13 ? 14.146 -93.837 2.055 1.00 103.08 12 PHE D C 1
ATOM 3626 O O . PHE E 1 13 ? 14.297 -92.869 2.816 1.00 108.61 12 PHE D O 1
ATOM 3634 N N . ASN E 1 14 ? 13.643 -95.010 2.472 1.00 100.37 13 ASN D N 1
ATOM 3635 C CA . ASN E 1 14 ? 13.823 -95.505 3.836 1.00 102.69 13 ASN D CA 1
ATOM 3636 C C . ASN E 1 14 ? 15.094 -96.357 3.965 1.00 106.43 13 ASN D C 1
ATOM 3637 O O . ASN E 1 14 ? 15.135 -97.309 4.755 1.00 108.14 13 ASN D O 1
ATOM 3642 N N . ARG E 1 15 ? 16.116 -96.053 3.151 1.00 113.55 14 ARG D N 1
ATOM 3643 C CA . ARG E 1 15 ? 17.457 -96.633 3.250 1.00 109.04 14 ARG D CA 1
ATOM 3644 C C . ARG E 1 15 ? 18.269 -95.942 4.334 1.00 120.02 14 ARG D C 1
ATOM 3645 O O . ARG E 1 15 ? 18.674 -96.568 5.322 1.00 118.81 14 ARG D O 1
ATOM 3653 N N . SER E 1 16 ? 18.509 -94.634 4.146 1.00 120.44 15 SER D N 1
ATOM 3654 C CA . SER E 1 16 ? 19.359 -93.758 4.938 1.00 121.10 15 SER D CA 1
ATOM 3655 C C . SER E 1 16 ? 18.856 -92.349 4.637 1.00 123.06 15 SER D C 1
ATOM 3656 O O . SER E 1 16 ? 17.920 -92.208 3.827 1.00 111.88 15 SER D O 1
ATOM 3659 N N . PRO E 1 17 ? 19.399 -91.294 5.265 1.00 127.66 16 PRO D N 1
ATOM 3660 C CA . PRO E 1 17 ? 18.994 -89.933 4.885 1.00 124.63 16 PRO D CA 1
ATOM 3661 C C . PRO E 1 17 ? 19.415 -89.630 3.458 1.00 116.04 16 PRO D C 1
ATOM 3662 O O . PRO E 1 17 ? 20.103 -90.412 2.792 1.00 110.21 16 PRO D O 1
ATOM 3666 N N . MET E 1 18 ? 18.968 -88.474 2.980 1.00 113.04 17 MET D N 1
ATOM 3667 C CA . MET E 1 18 ? 19.354 -88.078 1.639 1.00 111.40 17 MET D CA 1
ATOM 3668 C C . MET E 1 18 ? 20.859 -87.858 1.585 1.00 100.32 17 MET D C 1
ATOM 3669 O O . MET E 1 18 ? 21.509 -87.547 2.591 1.00 94.28 17 MET D O 1
ATOM 3674 N N . TYR E 1 19 ? 21.408 -88.119 0.415 1.00 94.20 18 TYR D N 1
ATOM 3675 C CA . TYR E 1 19 ? 22.645 -87.528 -0.052 1.00 91.44 18 TYR D CA 1
ATOM 3676 C C . TYR E 1 19 ? 22.775 -86.137 0.556 1.00 89.61 18 TYR D C 1
ATOM 3677 O O . TYR E 1 19 ? 21.939 -85.263 0.289 1.00 93.71 18 TYR D O 1
ATOM 3686 N N . PRO E 1 20 ? 23.763 -85.899 1.403 1.00 83.95 19 PRO D N 1
ATOM 3687 C CA . PRO E 1 20 ? 23.897 -84.573 2.029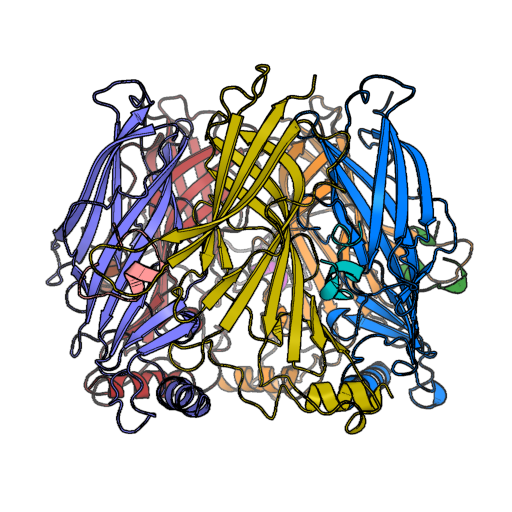 1.00 81.96 19 PRO D CA 1
ATOM 3688 C C . PRO E 1 20 ? 24.358 -83.490 1.061 1.00 85.79 19 PRO D C 1
ATOM 3689 O O . PRO E 1 20 ? 24.712 -82.376 1.469 1.00 85.78 19 PRO D O 1
ATOM 3693 N N . GLY E 1 21 ? 24.347 -83.805 -0.229 1.00 79.70 20 GLY D N 1
ATOM 3694 C CA . GLY E 1 21 ? 24.797 -82.881 -1.231 1.00 83.03 20 GLY D CA 1
ATOM 3695 C C . GLY E 1 21 ? 26.225 -83.161 -1.647 1.00 84.02 20 GLY D C 1
ATOM 3696 O O . GLY E 1 21 ? 26.980 -83.839 -0.944 1.00 83.43 20 GLY D O 1
ATOM 3697 N N . PRO E 1 22 ? 26.611 -82.657 -2.818 1.00 81.00 21 PRO D N 1
ATOM 3698 C CA . PRO E 1 22 ? 27.990 -82.836 -3.283 1.00 78.07 21 PRO D CA 1
ATOM 3699 C C . PRO E 1 22 ? 28.982 -82.137 -2.380 1.00 79.61 21 PRO D C 1
ATOM 3700 O O . PRO E 1 22 ? 28.762 -81.013 -1.931 1.00 83.80 21 PRO D O 1
ATOM 3704 N N . THR E 1 23 ? 30.077 -82.824 -2.106 1.00 83.69 22 THR D N 1
ATOM 3705 C CA . THR E 1 23 ? 31.220 -82.235 -1.462 1.00 84.94 22 THR D CA 1
ATOM 3706 C C . THR E 1 23 ? 32.341 -82.096 -2.487 1.00 92.48 22 THR D C 1
ATOM 3707 O O . THR E 1 23 ? 32.097 -82.038 -3.700 1.00 94.13 22 THR D O 1
ATOM 3711 N N . LYS E 1 24 ? 33.570 -82.027 -1.998 1.00 100.02 23 LYS D N 1
ATOM 3712 C CA . LYS E 1 24 ? 34.735 -81.937 -2.857 1.00 96.24 23 LYS D CA 1
ATOM 3713 C C . LYS E 1 24 ? 35.498 -83.230 -2.983 1.00 95.50 23 LYS D C 1
ATOM 3714 O O . LYS E 1 24 ? 36.109 -83.469 -4.019 1.00 96.38 23 LYS D O 1
ATOM 3720 N N . ASP E 1 25 ? 35.492 -84.047 -1.953 1.00 100.39 24 ASP D N 1
ATOM 3721 C CA . ASP E 1 25 ? 35.994 -85.401 -2.053 1.00 106.94 24 ASP D CA 1
ATOM 3722 C C . ASP E 1 25 ? 34.975 -86.349 -2.682 1.00 106.25 24 ASP D C 1
ATOM 3723 O O . ASP E 1 25 ? 35.239 -87.556 -2.763 1.00 113.15 24 ASP D O 1
ATOM 3728 N N . ASP E 1 26 ? 33.830 -85.802 -3.144 1.00 100.57 25 ASP D N 1
ATOM 3729 C CA . ASP E 1 26 ? 32.771 -86.474 -3.894 1.00 98.58 25 ASP D CA 1
ATOM 3730 C C . ASP E 1 26 ? 31.994 -85.464 -4.742 1.00 94.43 25 ASP D C 1
ATOM 3731 O O . ASP E 1 26 ? 30.781 -85.315 -4.547 1.00 93.34 25 ASP D O 1
ATOM 3736 N N . PRO E 1 27 ? 32.626 -84.770 -5.693 1.00 90.73 26 PRO D N 1
ATOM 3737 C CA . PRO E 1 27 ? 31.890 -83.799 -6.516 1.00 86.05 26 PRO D CA 1
ATOM 3738 C C . PRO E 1 27 ? 30.962 -84.495 -7.498 1.00 84.68 26 PRO D C 1
ATOM 3739 O O . PRO E 1 27 ? 30.988 -85.718 -7.647 1.00 81.35 26 PRO D O 1
ATOM 3743 N N . LEU E 1 28 ? 30.129 -83.695 -8.178 1.00 78.93 27 LEU D N 1
ATOM 3744 C CA . LEU E 1 28 ? 29.221 -84.244 -9.181 1.00 76.18 27 LEU D CA 1
ATOM 3745 C C . LEU E 1 28 ? 28.953 -83.200 -10.248 1.00 71.06 27 LEU D C 1
ATOM 3746 O O . LEU E 1 28 ? 29.032 -82.002 -9.986 1.00 80.99 27 LEU D O 1
ATOM 3751 N N . THR E 1 29 ? 28.644 -83.657 -11.460 1.00 68.26 28 THR D N 1
ATOM 3752 C CA . THR E 1 29 ? 28.406 -82.735 -12.560 1.00 78.50 28 THR D CA 1
ATOM 3753 C C . THR E 1 29 ? 26.957 -82.828 -13.038 1.00 80.14 28 THR D C 1
ATOM 3754 O O . THR E 1 29 ? 26.312 -83.878 -12.943 1.00 81.21 28 THR D O 1
ATOM 3758 N N . VAL E 1 30 ? 26.446 -81.705 -13.540 1.00 79.69 29 VAL D N 1
ATOM 3759 C CA . VAL E 1 30 ? 25.022 -81.496 -13.786 1.00 81.97 29 VAL D CA 1
ATOM 3760 C C . VAL E 1 30 ? 24.857 -80.913 -15.182 1.00 81.77 29 VAL D C 1
ATOM 3761 O O . VAL E 1 30 ? 25.512 -79.919 -15.518 1.00 78.21 29 VAL D O 1
ATOM 3765 N N . THR E 1 31 ? 23.976 -81.508 -15.984 1.00 78.52 30 THR D N 1
ATOM 3766 C CA . THR E 1 31 ? 23.733 -81.029 -17.337 1.00 82.74 30 THR D CA 1
ATOM 3767 C C . THR E 1 31 ? 22.401 -80.293 -17.380 1.00 80.75 30 THR D C 1
ATOM 3768 O O . THR E 1 31 ? 21.443 -80.700 -16.725 1.00 82.23 30 THR D O 1
ATOM 3772 N N . LEU E 1 32 ? 22.351 -79.198 -18.136 1.00 82.03 31 LEU D N 1
ATOM 3773 C CA . LEU E 1 32 ? 21.122 -78.460 -18.362 1.00 79.59 31 LEU D CA 1
ATOM 3774 C C . LEU E 1 32 ? 20.874 -78.268 -19.840 1.00 83.16 31 LEU D C 1
ATOM 3775 O O . LEU E 1 32 ? 21.797 -78.020 -20.619 1.00 85.48 31 LEU D O 1
ATOM 3780 N N . GLY E 1 33 ? 19.600 -78.325 -20.199 1.00 81.51 32 GLY D N 1
ATOM 3781 C CA . GLY E 1 33 ? 19.176 -78.015 -21.543 1.00 83.18 32 GLY D CA 1
ATOM 3782 C C . GLY E 1 33 ? 17.798 -77.399 -21.529 1.00 84.12 32 GLY D C 1
ATOM 3783 O O . GLY E 1 33 ? 16.804 -78.056 -21.201 1.00 90.33 32 GLY D O 1
ATOM 3784 N N . PHE E 1 34 ? 17.727 -76.126 -21.874 1.00 78.81 33 PHE D N 1
ATOM 3785 C CA . PHE E 1 34 ? 16.446 -75.454 -21.965 1.00 82.23 33 PHE D CA 1
ATOM 3786 C C . PHE E 1 34 ? 15.781 -75.758 -23.292 1.00 84.13 33 PHE D C 1
ATOM 3787 O O . PHE E 1 34 ? 16.430 -75.833 -24.337 1.00 88.63 33 PHE D O 1
ATOM 3795 N N . THR E 1 35 ? 14.481 -75.966 -23.241 1.00 79.74 34 THR D N 1
ATOM 3796 C CA . THR E 1 35 ? 13.666 -76.013 -24.436 1.00 78.67 34 THR D CA 1
ATOM 3797 C C . THR E 1 35 ? 12.618 -74.923 -24.260 1.00 78.31 34 THR D C 1
ATOM 3798 O O . THR E 1 35 ? 11.877 -74.922 -23.275 1.00 76.98 34 THR D O 1
ATOM 3802 N N . LEU E 1 36 ? 12.604 -73.960 -25.162 1.00 77.10 35 LEU D N 1
ATOM 3803 C CA . LEU E 1 36 ? 11.849 -72.739 -24.945 1.00 77.21 35 LEU D CA 1
ATOM 3804 C C . LEU E 1 36 ? 10.509 -72.803 -25.672 1.00 81.62 35 LEU D C 1
ATOM 3805 O O . LEU E 1 36 ? 10.412 -73.329 -26.783 1.00 86.04 35 LEU D O 1
ATOM 3810 N N . GLN E 1 37 ? 9.479 -72.242 -25.053 1.00 81.85 36 GLN D N 1
ATOM 3811 C CA . GLN E 1 37 ? 8.115 -72.480 -25.503 1.00 88.32 36 GLN D CA 1
ATOM 3812 C C . GLN E 1 37 ? 7.296 -71.244 -25.766 1.00 86.22 36 GLN D C 1
ATOM 3813 O O . GLN E 1 37 ? 6.400 -71.294 -26.615 1.00 82.93 36 GLN D O 1
ATOM 3819 N N . ASP E 1 38 ? 7.528 -70.165 -25.031 1.00 81.13 37 ASP D N 1
ATOM 3820 C CA . ASP E 1 38 ? 6.835 -68.929 -25.326 1.00 81.23 37 ASP D CA 1
ATOM 3821 C C . ASP E 1 38 ? 7.472 -67.770 -24.583 1.00 87.48 37 ASP D C 1
ATOM 3822 O O . ASP E 1 38 ? 7.631 -67.829 -23.362 1.00 90.84 37 ASP D O 1
ATOM 3827 N N . ILE E 1 39 ? 7.876 -66.733 -25.315 1.00 85.59 38 ILE D N 1
ATOM 3828 C CA . ILE E 1 39 ? 7.971 -65.391 -24.755 1.00 81.69 38 ILE D CA 1
ATOM 3829 C C . ILE E 1 39 ? 6.532 -64.926 -24.586 1.00 87.31 38 ILE D C 1
ATOM 3830 O O . ILE E 1 39 ? 5.874 -64.585 -25.569 1.00 93.41 38 ILE D O 1
ATOM 3835 N N . VAL E 1 40 ? 6.017 -64.928 -23.365 1.00 83.56 39 VAL D N 1
ATOM 3836 C CA . VAL E 1 40 ? 4.589 -64.688 -23.212 1.00 82.58 39 VAL D CA 1
ATOM 3837 C C . VAL E 1 40 ? 4.283 -63.204 -23.133 1.00 86.58 39 VAL D C 1
ATOM 3838 O O . VAL E 1 40 ? 3.391 -62.711 -23.834 1.00 89.04 39 VAL D O 1
ATOM 3842 N N . LYS E 1 41 ? 5.017 -62.462 -22.300 1.00 86.35 40 LYS D N 1
ATOM 3843 C CA . LYS E 1 41 ? 4.784 -61.028 -22.182 1.00 87.73 40 LYS D CA 1
ATOM 3844 C C . LYS E 1 41 ? 6.097 -60.293 -21.943 1.00 84.64 40 LYS D C 1
ATOM 3845 O O . LYS E 1 41 ? 7.023 -60.814 -21.317 1.00 80.79 40 LYS D O 1
ATOM 3851 N N . VAL E 1 42 ? 6.174 -59.084 -22.488 1.00 90.27 41 VAL D N 1
ATOM 3852 C CA . VAL E 1 42 ? 7.251 -58.148 -22.193 1.00 89.66 41 VAL D CA 1
ATOM 3853 C C . VAL E 1 42 ? 6.653 -57.006 -21.383 1.00 94.02 41 VAL D C 1
ATOM 3854 O O . VAL E 1 42 ? 5.439 -56.765 -21.400 1.00 87.94 41 VAL D O 1
ATOM 3858 N N . ASP E 1 43 ? 7.514 -56.287 -20.668 1.00 89.17 42 ASP D N 1
ATOM 3859 C CA . ASP E 1 43 ? 7.080 -55.096 -19.945 1.00 89.62 42 ASP D CA 1
ATOM 3860 C C . ASP E 1 43 ? 8.131 -54.019 -20.163 1.00 97.45 42 ASP D C 1
ATOM 3861 O O . ASP E 1 43 ? 9.258 -54.138 -19.666 1.00 94.73 42 ASP D O 1
ATOM 3866 N N . SER E 1 44 ? 7.762 -52.970 -20.909 1.00 99.45 43 SER D N 1
ATOM 3867 C CA . SER E 1 44 ? 8.713 -51.926 -21.270 1.00 97.99 43 SER D CA 1
ATOM 3868 C C . SER E 1 44 ? 8.956 -50.940 -20.137 1.00 97.28 43 SER D C 1
ATOM 3869 O O . SER E 1 44 ? 10.037 -50.348 -20.081 1.00 102.47 43 SER D O 1
ATOM 3872 N N . SER E 1 45 ? 8.000 -50.786 -19.218 1.00 89.04 44 SER D N 1
ATOM 3873 C CA . SER E 1 45 ? 8.104 -49.833 -18.118 1.00 92.91 44 SER D CA 1
ATOM 3874 C C . SER E 1 45 ? 8.812 -50.388 -16.883 1.00 95.22 44 SER D C 1
ATOM 3875 O O . SER E 1 45 ? 8.967 -49.658 -15.898 1.00 93.86 44 SER D O 1
ATOM 3878 N N . THR E 1 46 ? 9.219 -51.657 -16.899 1.00 95.87 45 THR D N 1
ATOM 3879 C CA . THR E 1 46 ? 9.964 -52.264 -15.802 1.00 89.09 45 THR D CA 1
ATOM 3880 C C . THR E 1 46 ? 11.193 -53.016 -16.265 1.00 94.41 45 THR D C 1
ATOM 3881 O O . THR E 1 46 ? 12.051 -53.333 -15.427 1.00 94.12 45 THR D O 1
ATOM 3885 N N . ASN E 1 47 ? 11.305 -53.313 -17.563 1.00 92.20 46 ASN D N 1
ATOM 3886 C CA . ASN E 1 47 ? 12.393 -54.103 -18.123 1.00 90.45 46 ASN D CA 1
ATOM 3887 C C . ASN E 1 47 ? 12.360 -55.535 -17.588 1.00 89.65 46 ASN D C 1
ATOM 3888 O O . ASN E 1 47 ? 13.396 -56.110 -17.247 1.00 85.31 46 ASN D O 1
ATOM 3893 N N . GLU E 1 48 ? 11.149 -56.096 -17.502 1.00 93.31 47 GLU D N 1
ATOM 3894 C CA . GLU E 1 48 ? 10.881 -57.499 -17.216 1.00 82.19 47 GLU D CA 1
ATOM 3895 C C . GLU E 1 48 ? 10.333 -58.166 -18.470 1.00 78.47 47 GLU D C 1
ATOM 3896 O O . GLU E 1 48 ? 9.569 -57.561 -19.230 1.00 80.89 47 GLU D O 1
ATOM 3902 N N . VAL E 1 49 ? 10.696 -59.426 -18.671 1.00 74.51 48 VAL D N 1
ATOM 3903 C CA . VAL E 1 49 ? 10.033 -60.269 -19.661 1.00 74.41 48 VAL D CA 1
ATOM 3904 C C . VAL E 1 49 ? 9.819 -61.649 -19.054 1.00 73.42 48 VAL D C 1
ATOM 3905 O O . VAL E 1 49 ? 10.663 -62.149 -18.298 1.00 73.25 48 VAL D O 1
ATOM 3909 N N . ASP E 1 50 ? 8.673 -62.248 -19.371 1.00 69.75 49 ASP D N 1
ATOM 3910 C CA . ASP E 1 50 ? 8.291 -63.568 -18.899 1.00 71.73 49 ASP D CA 1
ATOM 3911 C C . ASP E 1 50 ? 8.409 -64.553 -20.047 1.00 77.21 49 ASP D C 1
ATOM 3912 O O . ASP E 1 50 ? 7.861 -64.314 -21.132 1.00 78.23 49 ASP D O 1
ATOM 3917 N N . LEU E 1 51 ? 9.095 -65.666 -19.808 1.00 76.21 50 LEU D N 1
ATOM 3918 C CA . LEU E 1 51 ? 9.052 -66.777 -20.744 1.00 79.94 50 LEU D CA 1
ATOM 3919 C C . LEU E 1 51 ? 8.720 -68.070 -20.007 1.00 78.89 50 LEU D C 1
ATOM 3920 O O . LEU E 1 51 ? 8.970 -68.207 -18.806 1.00 80.73 50 LEU D O 1
ATOM 3925 N N . VAL E 1 52 ? 8.113 -69.002 -20.727 1.00 72.12 51 VAL D N 1
ATOM 3926 C CA . VAL E 1 52 ? 7.863 -70.323 -20.184 1.00 74.30 51 VAL D CA 1
ATOM 3927 C C . VAL E 1 52 ? 8.693 -71.300 -20.994 1.00 77.34 51 VAL D C 1
ATOM 3928 O O . VAL E 1 52 ? 8.908 -71.120 -22.199 1.00 79.66 51 VAL D O 1
ATOM 3932 N N . TYR E 1 53 ? 9.187 -72.327 -20.310 1.00 72.50 52 TYR D N 1
ATOM 3933 C CA . TYR E 1 53 ? 10.193 -73.202 -20.880 1.00 73.70 52 TYR D CA 1
ATOM 3934 C C . TYR E 1 53 ? 10.265 -74.485 -20.069 1.00 77.52 52 TYR D C 1
ATOM 3935 O O . TYR E 1 53 ? 9.799 -74.555 -18.925 1.00 78.44 52 TYR D O 1
ATOM 3944 N N . TYR E 1 54 ? 10.853 -75.501 -20.689 1.00 72.49 53 TYR D N 1
ATOM 3945 C CA . TYR E 1 54 ? 11.309 -76.682 -19.985 1.00 74.44 53 TYR D CA 1
ATOM 3946 C C . TYR E 1 54 ? 12.775 -76.496 -19.619 1.00 77.61 53 TYR D C 1
ATOM 3947 O O . TYR E 1 54 ? 13.544 -75.910 -20.383 1.00 79.55 53 TYR D O 1
ATOM 3956 N N . GLU E 1 55 ? 13.159 -76.978 -18.443 1.00 77.48 54 GLU D N 1
ATOM 3957 C CA . GLU E 1 55 ? 14.534 -76.879 -17.959 1.00 76.32 54 GLU D CA 1
ATOM 3958 C C . GLU E 1 55 ? 15.013 -78.294 -17.702 1.00 82.35 54 GLU D C 1
ATOM 3959 O O . GLU E 1 55 ? 14.435 -79.003 -16.873 1.00 82.83 54 GLU D O 1
ATOM 3965 N N . GLN E 1 56 ? 16.044 -78.731 -18.410 1.00 87.42 55 GLN D N 1
ATOM 3966 C CA . GLN E 1 56 ? 16.407 -80.131 -18.325 1.00 81.14 55 GLN D CA 1
ATOM 3967 C C . GLN E 1 56 ? 17.606 -80.295 -17.410 1.00 83.03 55 GLN D C 1
ATOM 3968 O O . GLN E 1 56 ? 18.612 -79.596 -17.557 1.00 88.74 55 GLN D O 1
ATOM 3974 N N . GLN E 1 57 ? 17.508 -81.212 -16.471 1.00 78.37 56 GLN D N 1
ATOM 3975 C CA . GLN E 1 57 ? 18.576 -81.384 -15.507 1.00 80.48 56 GLN D CA 1
ATOM 3976 C C . GLN E 1 57 ? 18.903 -82.853 -15.414 1.00 82.16 56 GLN D C 1
ATOM 3977 O O . GLN E 1 57 ? 18.000 -83.694 -15.400 1.00 86.47 56 GLN D O 1
ATOM 3983 N N . ARG E 1 58 ? 20.197 -83.155 -15.374 1.00 80.75 57 ARG D N 1
ATOM 3984 C CA . ARG E 1 58 ? 20.637 -84.533 -15.266 1.00 76.03 57 ARG D CA 1
ATOM 3985 C C . ARG E 1 58 ? 21.917 -84.629 -14.450 1.00 72.48 57 ARG D C 1
ATOM 3986 O O . ARG E 1 58 ? 22.837 -83.817 -14.598 1.00 77.98 57 ARG D O 1
ATOM 3994 N N . TRP E 1 59 ? 21.964 -85.643 -13.594 1.00 68.49 58 TRP D N 1
ATOM 3995 C CA . TRP E 1 59 ? 23.114 -85.892 -12.742 1.00 78.33 58 TRP D CA 1
ATOM 3996 C C . TRP E 1 59 ? 23.115 -87.361 -12.358 1.00 82.80 58 TRP D C 1
ATOM 3997 O O . TRP E 1 59 ? 22.261 -88.136 -12.797 1.00 86.51 58 TRP D O 1
ATOM 4008 N N . LYS E 1 60 ? 24.077 -87.734 -11.512 1.00 83.93 59 LYS D N 1
ATOM 4009 C CA . LYS E 1 60 ? 24.336 -89.127 -11.183 1.00 81.68 59 LYS D CA 1
ATOM 4010 C C . LYS E 1 60 ? 24.786 -89.235 -9.737 1.00 78.90 59 LYS D C 1
ATOM 4011 O O . LYS E 1 60 ? 25.622 -88.452 -9.287 1.00 82.80 59 LYS D O 1
ATOM 4017 N N . LEU E 1 61 ? 24.230 -90.200 -9.008 1.00 80.15 60 LEU D N 1
ATOM 4018 C CA . LEU E 1 61 ? 24.612 -90.424 -7.617 1.00 84.95 60 LEU D CA 1
ATOM 4019 C C . LEU E 1 61 ? 24.863 -91.903 -7.370 1.00 87.22 60 LEU D C 1
ATOM 4020 O O . LEU E 1 61 ? 24.091 -92.753 -7.828 1.00 90.62 60 LEU D O 1
ATOM 4025 N N . ASN E 1 62 ? 25.919 -92.206 -6.610 1.00 85.25 61 ASN D N 1
ATOM 4026 C CA . ASN E 1 62 ? 26.148 -93.589 -6.211 1.00 89.43 61 ASN D CA 1
ATOM 4027 C C . ASN E 1 62 ? 25.189 -94.026 -5.115 1.00 90.47 61 ASN D C 1
ATOM 4028 O O . ASN E 1 62 ? 24.901 -95.222 -4.993 1.00 91.10 61 ASN D O 1
ATOM 4033 N N . SER E 1 63 ? 24.650 -93.081 -4.342 1.00 91.85 62 SER D N 1
ATOM 4034 C CA . SER E 1 63 ? 23.664 -93.442 -3.330 1.00 88.42 62 SER D CA 1
ATOM 4035 C C . SER E 1 63 ? 22.403 -94.035 -3.938 1.00 85.94 62 SER D C 1
ATOM 4036 O O . SER E 1 63 ? 21.532 -94.510 -3.198 1.00 88.24 62 SER D O 1
ATOM 4039 N N . LEU E 1 64 ? 22.304 -94.047 -5.270 1.00 86.85 63 LEU D N 1
ATOM 4040 C CA . LEU E 1 64 ? 21.070 -94.394 -5.959 1.00 89.04 63 LEU D CA 1
ATOM 4041 C C . LEU E 1 64 ? 21.211 -95.544 -6.957 1.00 93.83 63 LEU D C 1
ATOM 4042 O O . LEU E 1 64 ? 20.243 -95.841 -7.672 1.00 87.01 63 LEU D O 1
ATOM 4047 N N . MET E 1 65 ? 22.367 -96.204 -7.042 1.00 97.69 64 MET D N 1
ATOM 4048 C CA . MET E 1 65 ? 22.498 -97.304 -7.991 1.00 88.97 64 MET D CA 1
ATOM 4049 C C . MET E 1 65 ? 21.917 -98.583 -7.411 1.00 93.03 64 MET D C 1
ATOM 4050 O O . MET E 1 65 ? 21.855 -98.763 -6.190 1.00 99.35 64 MET D O 1
ATOM 4055 N N . TRP E 1 66 ? 21.489 -99.478 -8.303 1.00 92.07 65 TRP D N 1
ATOM 4056 C CA . TRP E 1 66 ? 20.992 -100.779 -7.888 1.00 81.19 65 TRP D CA 1
ATOM 4057 C C . TRP E 1 66 ? 21.180 -101.772 -9.022 1.00 86.37 65 TRP D C 1
ATOM 4058 O O . TRP E 1 66 ? 21.339 -101.397 -10.189 1.00 84.27 65 TRP D O 1
ATOM 4069 N N . ASP E 1 67 ? 21.190 -103.053 -8.650 1.00 90.32 66 ASP D N 1
ATOM 4070 C CA . ASP E 1 67 ? 21.353 -104.128 -9.614 1.00 92.78 66 ASP D CA 1
ATOM 4071 C C . ASP E 1 67 ? 19.983 -104.598 -10.069 1.00 94.84 66 ASP D C 1
ATOM 4072 O O . ASP E 1 67 ? 19.211 -105.113 -9.244 1.00 94.21 66 ASP D O 1
ATOM 4077 N N . PRO E 1 68 ? 19.639 -104.441 -11.349 1.00 89.56 67 PRO D N 1
ATOM 4078 C CA . PRO E 1 68 ? 18.302 -104.851 -11.803 1.00 91.77 67 PRO D CA 1
ATOM 4079 C C . PRO E 1 68 ? 17.972 -106.298 -11.490 1.00 100.11 67 PRO D C 1
ATOM 4080 O O . PRO E 1 68 ? 16.857 -106.587 -11.036 1.00 97.67 67 PRO D O 1
ATOM 4084 N N . ASN E 1 69 ? 18.929 -107.221 -11.680 1.00 104.11 68 ASN D N 1
ATOM 4085 C CA . ASN E 1 69 ? 18.642 -108.643 -11.474 1.00 109.06 68 ASN D CA 1
ATOM 4086 C C . ASN E 1 69 ? 18.390 -108.996 -9.997 1.00 104.88 68 ASN D C 1
ATOM 4087 O O . ASN E 1 69 ? 18.345 -110.184 -9.638 1.00 111.21 68 ASN D O 1
ATOM 4092 N N . GLU E 1 70 ? 18.206 -107.959 -9.179 1.00 98.37 69 GLU D N 1
ATOM 4093 C CA . GLU E 1 70 ? 17.804 -108.089 -7.790 1.00 100.69 69 GLU D CA 1
ATOM 4094 C C . GLU E 1 70 ? 16.407 -107.561 -7.515 1.00 95.68 69 GLU D C 1
ATOM 4095 O O . GLU E 1 70 ? 15.871 -107.783 -6.420 1.00 87.08 69 GLU D O 1
ATOM 4101 N N . TYR E 1 71 ? 15.809 -106.858 -8.466 1.00 94.60 70 TYR D N 1
ATOM 4102 C CA . TYR E 1 71 ? 14.552 -106.167 -8.238 1.00 94.90 70 TYR D CA 1
ATOM 4103 C C . TYR E 1 71 ? 13.607 -106.447 -9.405 1.00 96.55 70 TYR D C 1
ATOM 4104 O O . TYR E 1 71 ? 13.108 -105.534 -10.061 1.00 97.53 70 TYR D O 1
ATOM 4113 N N . GLY E 1 72 ? 13.365 -107.729 -9.668 1.00 89.52 71 GLY D N 1
ATOM 4114 C CA . GLY E 1 72 ? 12.477 -108.101 -10.755 1.00 83.45 71 GLY D CA 1
ATOM 4115 C C . GLY E 1 72 ? 12.888 -107.556 -12.103 1.00 90.90 71 GLY D C 1
ATOM 4116 O O . GLY E 1 72 ? 12.019 -107.243 -12.928 1.00 92.82 71 GLY D O 1
ATOM 4117 N N . ASN E 1 73 ? 14.200 -107.421 -12.346 1.00 90.96 72 ASN D N 1
ATOM 4118 C CA . ASN E 1 73 ? 14.742 -106.942 -13.626 1.00 95.77 72 ASN D CA 1
ATOM 4119 C C . ASN E 1 73 ? 14.206 -105.540 -13.968 1.00 96.49 72 ASN D C 1
ATOM 4120 O O . ASN E 1 73 ? 13.793 -105.266 -15.096 1.00 99.25 72 ASN D O 1
ATOM 4125 N N . ILE E 1 74 ? 14.228 -104.642 -12.979 1.00 94.39 73 ILE D N 1
ATOM 4126 C CA . ILE E 1 74 ? 13.741 -103.272 -13.146 1.00 93.14 73 ILE D CA 1
ATOM 4127 C C . ILE E 1 74 ? 14.905 -102.368 -13.528 1.00 91.50 73 ILE D C 1
ATOM 4128 O O . ILE E 1 74 ? 15.845 -102.181 -12.746 1.00 84.17 73 ILE D O 1
ATOM 4133 N N . THR E 1 75 ? 14.826 -101.783 -14.720 1.00 89.06 74 THR D N 1
ATOM 4134 C CA . THR E 1 75 ? 15.857 -100.857 -15.173 1.00 87.12 74 THR D CA 1
ATOM 4135 C C . THR E 1 75 ? 15.709 -99.466 -14.548 1.00 93.82 74 THR D C 1
ATOM 4136 O O . THR E 1 75 ? 16.700 -98.878 -14.100 1.00 90.50 74 THR D O 1
ATOM 4140 N N . ASP E 1 76 ? 14.492 -98.912 -14.525 1.00 94.70 75 ASP D N 1
ATOM 4141 C CA . ASP E 1 76 ? 14.288 -97.506 -14.185 1.00 90.12 75 ASP D CA 1
ATOM 4142 C C . ASP E 1 76 ? 12.935 -97.338 -13.503 1.00 88.19 75 ASP D C 1
ATOM 4143 O O . ASP E 1 76 ? 12.087 -98.235 -13.533 1.00 89.35 75 ASP D O 1
ATOM 4148 N N . PHE E 1 77 ? 12.725 -96.165 -12.903 1.00 81.34 76 PHE D N 1
ATOM 4149 C CA . PHE E 1 77 ? 11.425 -95.882 -12.309 1.00 83.12 76 PHE D CA 1
ATOM 4150 C C . PHE E 1 77 ? 11.232 -94.385 -12.113 1.00 81.67 76 PHE D C 1
ATOM 4151 O O . PHE E 1 77 ? 12.195 -93.617 -12.024 1.00 83.37 76 PHE D O 1
ATOM 4159 N N . ARG E 1 78 ? 9.960 -93.993 -12.014 1.00 80.57 77 ARG D N 1
ATOM 4160 C CA . ARG E 1 78 ? 9.539 -92.610 -11.822 1.00 77.45 77 ARG D CA 1
ATOM 4161 C C . ARG E 1 78 ? 9.248 -92.349 -10.347 1.00 75.36 77 ARG D C 1
ATOM 4162 O O . ARG E 1 78 ? 8.640 -93.186 -9.671 1.00 76.17 77 ARG D O 1
ATOM 4170 N N . THR E 1 79 ? 9.688 -91.189 -9.850 1.00 76.82 78 THR D N 1
ATOM 4171 C CA . THR E 1 79 ? 9.416 -90.790 -8.471 1.00 73.38 78 THR D CA 1
ATOM 4172 C C . THR E 1 79 ? 9.290 -89.279 -8.381 1.00 75.47 78 THR D C 1
ATOM 4173 O O . THR E 1 79 ? 9.894 -88.533 -9.161 1.00 71.19 78 THR D O 1
ATOM 4177 N N . SER E 1 80 ? 8.486 -88.845 -7.411 1.00 73.79 79 SER D N 1
ATOM 4178 C CA . SER E 1 80 ? 8.374 -87.434 -7.086 1.00 69.03 79 SER D CA 1
ATOM 4179 C C . SER E 1 80 ? 9.745 -86.858 -6.759 1.00 69.51 79 SER D C 1
ATOM 4180 O O . SER E 1 80 ? 10.514 -87.447 -5.999 1.00 69.78 79 SER D O 1
ATOM 4183 N N . ALA E 1 81 ? 10.056 -85.699 -7.347 1.00 70.01 80 ALA D N 1
ATOM 4184 C CA . ALA E 1 81 ? 11.343 -85.058 -7.090 1.00 69.74 80 ALA D CA 1
ATOM 4185 C C . ALA E 1 81 ? 11.547 -84.705 -5.623 1.00 70.47 80 ALA D C 1
ATOM 4186 O O . ALA E 1 81 ? 12.684 -84.438 -5.219 1.00 72.37 80 ALA D O 1
ATOM 4188 N N . ALA E 1 82 ? 10.482 -84.706 -4.818 1.00 68.27 81 ALA D N 1
ATOM 4189 C CA . ALA E 1 82 ? 10.625 -84.547 -3.380 1.00 68.38 81 ALA D CA 1
ATOM 4190 C C . ALA E 1 82 ? 11.330 -85.728 -2.721 1.00 74.68 81 ALA D C 1
ATOM 4191 O O . ALA E 1 82 ? 11.838 -85.584 -1.605 1.00 77.27 81 ALA D O 1
ATOM 4193 N N . ASP E 1 83 ? 11.360 -86.892 -3.373 1.00 76.70 82 ASP D N 1
ATOM 4194 C CA . ASP E 1 83 ? 11.933 -88.089 -2.769 1.00 76.28 82 ASP D CA 1
ATOM 4195 C C . ASP E 1 83 ? 13.455 -88.126 -2.865 1.00 76.02 82 ASP D C 1
ATOM 4196 O O . ASP E 1 83 ? 14.094 -88.896 -2.137 1.00 74.79 82 ASP D O 1
ATOM 4201 N N . ILE E 1 84 ? 14.048 -87.290 -3.716 1.00 74.32 83 ILE D N 1
ATOM 4202 C CA . ILE E 1 84 ? 15.489 -87.270 -3.908 1.00 74.88 83 ILE D CA 1
ATOM 4203 C C . ILE E 1 84 ? 16.048 -85.854 -3.789 1.00 73.78 83 ILE D C 1
ATOM 4204 O O . ILE E 1 84 ? 15.324 -84.856 -3.835 1.00 77.37 83 ILE D O 1
ATOM 4209 N N . TRP E 1 85 ? 17.364 -85.794 -3.624 1.00 71.07 84 TRP D N 1
ATOM 4210 C CA . TRP E 1 85 ? 18.090 -84.536 -3.639 1.00 72.99 84 TRP D CA 1
ATOM 4211 C C . TRP E 1 85 ? 18.117 -83.995 -5.061 1.00 70.97 84 TRP D C 1
ATOM 4212 O O . TRP E 1 85 ? 18.258 -84.749 -6.025 1.00 70.98 84 TRP D O 1
ATOM 4223 N N . THR E 1 86 ? 17.925 -82.685 -5.192 1.00 72.78 85 THR D N 1
ATOM 4224 C CA . THR E 1 86 ? 17.961 -82.041 -6.492 1.00 71.38 85 THR D CA 1
ATOM 4225 C C . THR E 1 86 ? 18.963 -80.895 -6.428 1.00 70.48 85 THR D C 1
ATOM 4226 O O . THR E 1 86 ? 19.260 -80.396 -5.339 1.00 72.41 85 THR D O 1
ATOM 4230 N N . PRO E 1 87 ? 19.552 -80.503 -7.548 1.00 65.97 86 PRO D N 1
ATOM 4231 C CA . PRO E 1 87 ? 20.539 -79.429 -7.511 1.00 69.59 86 PRO D CA 1
ATOM 4232 C C . PRO E 1 87 ? 19.886 -78.055 -7.468 1.00 72.06 86 PRO D C 1
ATOM 4233 O O . PRO E 1 87 ? 18.748 -77.850 -7.901 1.00 74.35 86 PRO D O 1
ATOM 4237 N N . ASP E 1 88 ? 20.644 -77.108 -6.918 1.00 71.14 87 ASP D N 1
ATOM 4238 C CA . ASP E 1 88 ? 20.194 -75.732 -6.706 1.00 69.23 87 ASP D CA 1
ATOM 4239 C C . ASP E 1 88 ? 20.471 -74.846 -7.917 1.00 67.97 87 ASP D C 1
ATOM 4240 O O . ASP E 1 88 ? 21.000 -73.746 -7.787 1.00 70.24 87 ASP D O 1
ATOM 4245 N N . ILE E 1 89 ? 20.128 -75.303 -9.115 1.00 67.47 88 ILE D N 1
ATOM 4246 C CA . ILE E 1 89 ? 20.387 -74.480 -10.290 1.00 69.57 88 ILE D CA 1
ATOM 4247 C C . ILE E 1 89 ? 19.352 -73.369 -10.324 1.00 68.03 88 ILE D C 1
ATOM 4248 O O . ILE E 1 89 ? 18.146 -73.631 -10.307 1.00 74.88 88 ILE D O 1
ATOM 4253 N N . THR E 1 90 ? 19.805 -72.117 -10.311 1.00 64.79 89 THR D N 1
ATOM 4254 C CA . THR E 1 90 ? 18.849 -71.022 -10.276 1.00 68.39 89 THR D CA 1
ATOM 4255 C C . THR E 1 90 ? 19.298 -69.880 -11.189 1.00 70.59 89 THR D C 1
ATOM 4256 O O . THR E 1 90 ? 20.493 -69.701 -11.444 1.00 67.28 89 THR D O 1
ATOM 4260 N N . ALA E 1 91 ? 18.315 -69.149 -11.722 1.00 65.68 90 ALA D N 1
ATOM 4261 C CA . ALA E 1 91 ? 18.577 -67.968 -12.531 1.00 62.41 90 ALA D CA 1
ATOM 4262 C C . ALA E 1 91 ? 19.088 -66.852 -11.641 1.00 70.11 90 ALA D C 1
ATOM 4263 O O . ALA E 1 91 ? 18.513 -66.587 -10.585 1.00 76.93 90 ALA D O 1
ATOM 4265 N N . TYR E 1 92 ? 20.157 -66.179 -12.074 1.00 69.91 91 TYR D N 1
ATOM 4266 C CA . TYR E 1 92 ? 20.800 -65.187 -11.221 1.00 66.99 91 TYR D CA 1
ATOM 4267 C C . TYR E 1 92 ? 20.135 -63.824 -11.298 1.00 71.12 91 TYR D C 1
ATOM 4268 O O . TYR E 1 92 ? 20.349 -62.998 -10.400 1.00 77.65 91 TYR D O 1
ATOM 4277 N N . SER E 1 93 ? 19.346 -63.565 -12.342 1.00 67.00 92 SER D N 1
ATOM 4278 C CA . SER E 1 93 ? 18.779 -62.243 -12.591 1.00 68.18 92 SER D CA 1
ATOM 4279 C C . SER E 1 93 ? 17.266 -62.317 -12.705 1.00 66.26 92 SER D C 1
ATOM 4280 O O . SER E 1 93 ? 16.648 -61.554 -13.449 1.00 68.11 92 SER D O 1
ATOM 4283 N N . SER E 1 94 ? 16.665 -63.257 -11.984 1.00 71.19 93 SER D N 1
ATOM 4284 C CA . SER E 1 94 ? 15.216 -63.374 -11.950 1.00 71.12 93 SER D CA 1
ATOM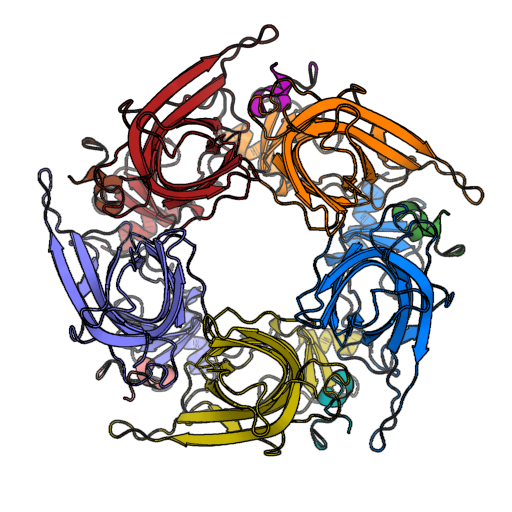 4285 C C . SER E 1 94 ? 14.610 -62.156 -11.265 1.00 68.68 93 SER D C 1
ATOM 4286 O O . SER E 1 94 ? 15.253 -61.464 -10.473 1.00 70.47 93 SER D O 1
ATOM 4289 N N . THR E 1 95 ? 13.347 -61.906 -11.576 1.00 73.06 94 THR D N 1
ATOM 4290 C CA . THR E 1 95 ? 12.615 -60.760 -11.056 1.00 68.55 94 THR D CA 1
ATOM 4291 C C . THR E 1 95 ? 11.534 -61.141 -10.069 1.00 65.26 94 THR D C 1
ATOM 4292 O O . THR E 1 95 ? 11.231 -60.361 -9.167 1.00 66.51 94 THR D O 1
ATOM 4296 N N . ARG E 1 96 ? 10.964 -62.327 -10.215 1.00 62.62 95 ARG D N 1
ATOM 4297 C CA . ARG E 1 96 ? 9.902 -62.836 -9.367 1.00 62.35 95 ARG D CA 1
ATOM 4298 C C . ARG E 1 96 ? 10.169 -64.313 -9.141 1.00 65.58 95 ARG D C 1
ATOM 4299 O O . ARG E 1 96 ? 10.916 -64.935 -9.907 1.00 65.61 95 ARG D O 1
ATOM 4307 N N . PRO E 1 97 ? 9.597 -64.900 -8.078 1.00 69.06 96 PRO D N 1
ATOM 4308 C CA . PRO E 1 97 ? 9.746 -66.343 -7.872 1.00 64.25 96 PRO D CA 1
ATOM 4309 C C . PRO E 1 97 ? 9.246 -67.107 -9.083 1.00 55.46 96 PRO D C 1
ATOM 4310 O O . PRO E 1 97 ? 8.216 -66.769 -9.668 1.00 56.22 96 PRO D O 1
ATOM 4314 N N . VAL E 1 98 ? 9.995 -68.136 -9.466 1.00 57.50 97 VAL D N 1
ATOM 4315 C CA . VAL E 1 98 ? 9.617 -68.928 -10.628 1.00 69.12 97 VAL D CA 1
ATOM 4316 C C . VAL E 1 98 ? 8.359 -69.731 -10.316 1.00 60.67 97 VAL D C 1
ATOM 4317 O O . VAL E 1 98 ? 8.190 -70.248 -9.201 1.00 61.75 97 VAL D O 1
ATOM 4321 N N . GLN E 1 99 ? 7.445 -69.795 -11.282 1.00 54.94 98 GLN D N 1
ATOM 4322 C CA . GLN E 1 99 ? 6.276 -70.660 -11.192 1.00 64.53 98 GLN D CA 1
ATOM 4323 C C . GLN E 1 99 ? 6.529 -71.965 -11.946 1.00 67.46 98 GLN D C 1
ATOM 4324 O O . GLN E 1 99 ? 7.044 -71.962 -13.068 1.00 69.85 98 GLN D O 1
ATOM 4330 N N . VAL E 1 100 ? 6.164 -73.085 -11.338 1.00 64.11 99 VAL D N 1
ATOM 4331 C CA . VAL E 1 100 ? 6.266 -74.371 -12.013 1.00 69.66 99 VAL D CA 1
ATOM 4332 C C . VAL E 1 100 ? 4.900 -74.750 -12.565 1.00 64.28 99 VAL D C 1
ATOM 4333 O O . VAL E 1 100 ? 3.892 -74.692 -11.851 1.00 64.66 99 VAL D O 1
ATOM 4337 N N . LEU E 1 101 ? 4.868 -75.093 -13.858 1.00 68.78 100 LEU D N 1
ATOM 4338 C CA . LEU E 1 101 ? 3.645 -75.347 -14.608 1.00 67.77 100 LEU D CA 1
ATOM 4339 C C . LEU E 1 101 ? 3.517 -76.795 -15.018 1.00 68.29 100 LEU D C 1
ATOM 4340 O O . LEU E 1 101 ? 2.815 -77.092 -15.994 1.00 74.43 100 LEU D O 1
ATOM 4345 N N . SER E 1 102 ? 4.198 -77.690 -14.314 1.00 64.66 101 SER D N 1
ATOM 4346 C CA . SER E 1 102 ? 4.095 -79.120 -14.567 1.00 65.93 101 SER D CA 1
ATOM 4347 C C . SER E 1 102 ? 4.364 -79.854 -13.263 1.00 71.71 101 SER D C 1
ATOM 4348 O O . SER E 1 102 ? 4.741 -79.241 -12.255 1.00 75.96 101 SER D O 1
ATOM 4351 N N . PRO E 1 103 ? 4.169 -81.175 -13.251 1.00 70.56 102 PRO D N 1
ATOM 4352 C CA . PRO E 1 103 ? 4.636 -81.974 -12.111 1.00 64.41 102 PRO D CA 1
ATOM 4353 C C . PRO E 1 103 ? 6.150 -81.943 -11.997 1.00 67.59 102 PRO D C 1
ATOM 4354 O O . PRO E 1 103 ? 6.872 -81.554 -12.918 1.00 74.09 102 PRO D O 1
ATOM 4358 N N . GLN E 1 104 ? 6.641 -82.364 -10.844 1.00 61.53 103 GLN D N 1
ATOM 4359 C CA . GLN E 1 104 ? 8.081 -82.459 -10.654 1.00 71.61 103 GLN D CA 1
ATOM 4360 C C . GLN E 1 104 ? 8.392 -83.921 -10.355 1.00 70.84 103 GLN D C 1
ATOM 4361 O O . GLN E 1 104 ? 8.547 -84.329 -9.199 1.00 67.43 103 GLN D O 1
ATOM 4367 N N . ILE E 1 105 ? 8.478 -84.715 -11.421 1.00 65.58 104 ILE D N 1
ATOM 4368 C CA . ILE E 1 105 ? 8.709 -86.150 -11.325 1.00 71.07 104 ILE D CA 1
ATOM 4369 C C . ILE E 1 105 ? 9.984 -86.491 -12.083 1.00 75.01 104 ILE D C 1
ATOM 4370 O O . ILE E 1 105 ? 10.127 -86.141 -13.264 1.00 77.85 104 ILE D O 1
ATOM 4375 N N . ALA E 1 106 ? 10.901 -87.180 -11.411 1.00 73.45 105 ALA D N 1
ATOM 4376 C CA . ALA E 1 106 ? 12.177 -87.561 -11.998 1.00 75.74 105 ALA D CA 1
ATOM 4377 C C . ALA E 1 106 ? 12.151 -89.024 -12.410 1.00 73.05 105 ALA D C 1
ATOM 4378 O O . ALA E 1 106 ? 11.416 -89.834 -11.837 1.00 73.00 105 ALA D O 1
ATOM 4380 N N . VAL E 1 107 ? 12.946 -89.355 -13.424 1.00 75.28 106 VAL D N 1
ATOM 4381 C CA . VAL E 1 107 ? 13.189 -90.746 -13.786 1.00 83.27 106 VAL D CA 1
ATOM 4382 C C . VAL E 1 107 ? 14.601 -91.108 -13.343 1.00 75.75 106 VAL D C 1
ATOM 4383 O O . VAL E 1 107 ? 15.589 -90.586 -13.873 1.00 70.23 106 VAL D O 1
ATOM 4387 N N . VAL E 1 108 ? 14.679 -92.006 -12.367 1.00 74.95 107 VAL D N 1
ATOM 4388 C CA . VAL E 1 108 ? 15.929 -92.537 -11.843 1.00 80.57 107 VAL D CA 1
ATOM 4389 C C . VAL E 1 108 ? 16.148 -93.934 -12.419 1.00 86.23 107 VAL D C 1
ATOM 4390 O O . VAL E 1 108 ? 15.326 -94.840 -12.216 1.00 81.74 107 VAL D O 1
ATOM 4394 N N . THR E 1 109 ? 17.266 -94.114 -13.122 1.00 85.18 108 THR D N 1
ATOM 4395 C CA . THR E 1 109 ? 17.638 -95.391 -13.718 1.00 91.80 108 THR D CA 1
ATOM 4396 C C . THR E 1 109 ? 18.683 -96.124 -12.861 1.00 89.27 108 THR D C 1
ATOM 4397 O O . THR E 1 109 ? 19.346 -95.530 -12.005 1.00 84.73 108 THR D O 1
ATOM 4401 N N . HIS E 1 110 ? 18.821 -97.438 -13.109 1.00 87.27 109 HIS D N 1
ATOM 4402 C CA . HIS E 1 110 ? 19.483 -98.351 -12.169 1.00 84.79 109 HIS D CA 1
ATOM 4403 C C . HIS E 1 110 ? 20.963 -98.055 -11.947 1.00 85.73 109 HIS D C 1
ATOM 4404 O O . HIS E 1 110 ? 21.515 -98.484 -10.929 1.00 85.46 109 HIS D O 1
ATOM 4411 N N . ASP E 1 111 ? 21.638 -97.381 -12.870 1.00 85.15 110 ASP D N 1
ATOM 4412 C CA . ASP E 1 111 ? 23.004 -96.971 -12.579 1.00 87.20 110 ASP D CA 1
ATOM 4413 C C . ASP E 1 111 ? 23.059 -95.644 -11.841 1.00 90.18 110 ASP D C 1
ATOM 4414 O O . ASP E 1 111 ? 24.153 -95.172 -11.517 1.00 88.39 110 ASP D O 1
ATOM 4419 N N . GLY E 1 112 ? 21.906 -95.041 -11.559 1.00 94.93 111 GLY D N 1
ATOM 4420 C CA . GLY E 1 112 ? 21.842 -93.898 -10.678 1.00 87.48 111 GLY D CA 1
ATOM 4421 C C . GLY E 1 112 ? 21.447 -92.589 -11.324 1.00 89.05 111 GLY D C 1
ATOM 4422 O O . GLY E 1 112 ? 21.430 -91.574 -10.620 1.00 88.99 111 GLY D O 1
ATOM 4423 N N . SER E 1 113 ? 21.108 -92.563 -12.618 1.00 92.71 112 SER D N 1
ATOM 4424 C CA . SER E 1 113 ? 20.832 -91.297 -13.290 1.00 85.01 112 SER D CA 1
ATOM 4425 C C . SER E 1 113 ? 19.533 -90.716 -12.804 1.00 81.69 112 SER D C 1
ATOM 4426 O O . SER E 1 113 ? 18.571 -91.438 -12.525 1.00 83.43 112 SER D O 1
ATOM 4429 N N . VAL E 1 114 ? 19.494 -89.398 -12.761 1.00 82.74 113 VAL D N 1
ATOM 4430 C CA . VAL E 1 114 ? 18.257 -88.667 -12.604 1.00 81.73 113 VAL D CA 1
ATOM 4431 C C . VAL E 1 114 ? 18.076 -87.822 -13.855 1.00 77.75 113 VAL D C 1
ATOM 4432 O O . VAL E 1 114 ? 19.028 -87.210 -14.342 1.00 78.45 113 VAL D O 1
ATOM 4436 N N . MET E 1 115 ? 16.887 -87.873 -14.426 1.00 83.14 114 MET D N 1
ATOM 4437 C CA . MET E 1 115 ? 16.458 -86.910 -15.422 1.00 83.35 114 MET D CA 1
ATOM 4438 C C . MET E 1 115 ? 15.184 -86.256 -14.914 1.00 78.83 114 MET D C 1
ATOM 4439 O O . MET E 1 115 ? 14.415 -86.864 -14.160 1.00 75.32 114 MET D O 1
ATOM 4444 N N . PHE E 1 116 ? 14.989 -85.001 -15.312 1.00 79.23 115 PHE D N 1
ATOM 4445 C CA . PHE E 1 116 ? 14.057 -84.130 -14.610 1.00 79.31 115 PHE D CA 1
ATOM 4446 C C . PHE E 1 116 ? 13.767 -82.944 -15.521 1.00 77.58 115 PHE D C 1
ATOM 4447 O O . PHE E 1 116 ? 14.665 -82.132 -15.758 1.00 81.09 115 PHE D O 1
ATOM 4455 N N . ILE E 1 117 ? 12.539 -82.866 -16.049 1.00 75.95 116 ILE D N 1
ATOM 4456 C CA . ILE E 1 117 ? 12.089 -81.742 -16.882 1.00 78.59 116 ILE D CA 1
ATOM 4457 C C . ILE E 1 117 ? 10.902 -81.004 -16.275 1.00 74.63 116 ILE D C 1
ATOM 4458 O O . ILE E 1 117 ? 9.752 -81.221 -16.696 1.00 72.74 116 ILE D O 1
ATOM 4463 N N . PRO E 1 118 ? 11.098 -80.124 -15.316 1.00 73.25 117 PRO D N 1
ATOM 4464 C CA . PRO E 1 118 ? 9.980 -79.282 -14.902 1.00 66.99 117 PRO D CA 1
ATOM 4465 C C . PRO E 1 118 ? 9.716 -78.193 -15.936 1.00 70.68 117 PRO D C 1
ATOM 4466 O O . PRO E 1 118 ? 10.628 -77.675 -16.589 1.00 72.11 117 PRO D O 1
ATOM 4470 N N . ALA E 1 119 ? 8.440 -77.871 -16.105 1.00 66.09 118 ALA D N 1
ATOM 4471 C CA . ALA E 1 119 ? 8.033 -76.702 -16.870 1.00 67.38 118 ALA D CA 1
ATOM 4472 C C . ALA E 1 119 ? 7.932 -75.492 -15.945 1.00 70.27 118 ALA D C 1
ATOM 4473 O O . ALA E 1 119 ? 7.347 -75.578 -14.858 1.00 64.98 118 ALA D O 1
ATOM 4475 N N . GLN E 1 120 ? 8.523 -74.372 -16.366 1.00 69.92 119 GLN D N 1
ATOM 4476 C CA . GLN E 1 120 ? 8.636 -73.194 -15.516 1.00 73.45 119 GLN D CA 1
ATOM 4477 C C . GLN E 1 120 ? 8.192 -71.953 -16.270 1.00 71.93 119 GLN D C 1
ATOM 4478 O O . GLN E 1 120 ? 8.376 -71.845 -17.481 1.00 76.84 119 GLN D O 1
ATOM 4484 N N . ARG E 1 121 ? 7.591 -71.020 -15.550 1.00 67.05 120 ARG D N 1
ATOM 4485 C CA . ARG E 1 121 ? 7.470 -69.646 -16.021 1.00 74.37 120 ARG D CA 1
ATOM 4486 C C . ARG E 1 121 ? 8.355 -68.754 -15.157 1.00 72.49 120 ARG D C 1
ATOM 4487 O O . ARG E 1 121 ? 8.325 -68.853 -13.923 1.00 73.44 120 ARG D O 1
ATOM 4495 N N . LEU E 1 122 ? 9.148 -67.899 -15.799 1.00 68.58 121 LEU D N 1
ATOM 4496 C CA . LEU E 1 122 ? 10.119 -67.080 -15.089 1.00 71.92 121 LEU D CA 1
ATOM 4497 C C . LEU E 1 122 ? 10.099 -65.666 -15.642 1.00 75.87 121 LEU D C 1
ATOM 4498 O O . LEU E 1 122 ? 9.957 -65.473 -16.855 1.00 75.78 121 LEU D O 1
ATOM 4503 N N . SER E 1 123 ? 10.233 -64.687 -14.746 1.00 75.18 122 SER D N 1
ATOM 4504 C CA . SER E 1 123 ? 10.385 -63.279 -15.103 1.00 74.64 122 SER D CA 1
ATOM 4505 C C . SER E 1 123 ? 11.804 -62.837 -14.782 1.00 71.47 122 SER D C 1
ATOM 4506 O O . SER E 1 123 ? 12.246 -62.955 -13.638 1.00 70.11 122 SER D O 1
ATOM 4509 N N . PHE E 1 124 ? 12.509 -62.305 -15.773 1.00 72.40 123 PHE D N 1
ATOM 4510 C CA . PHE E 1 124 ? 13.871 -61.861 -15.528 1.00 71.53 123 PHE D CA 1
ATOM 4511 C C . PHE E 1 124 ? 14.090 -60.479 -16.124 1.00 72.11 123 PHE D C 1
ATOM 4512 O O . PHE E 1 124 ? 13.243 -59.937 -16.845 1.00 71.21 123 PHE D O 1
ATOM 4520 N N . MET E 1 125 ? 15.272 -59.931 -15.826 1.00 73.69 124 MET D N 1
ATOM 4521 C CA . MET E 1 125 ? 15.649 -58.574 -16.217 1.00 73.04 124 MET D CA 1
ATOM 4522 C C . MET E 1 125 ? 16.101 -58.507 -17.680 1.00 78.86 124 MET D C 1
ATOM 4523 O O . MET E 1 125 ? 16.973 -59.276 -18.101 1.00 83.10 124 MET D O 1
ATOM 4528 N N . CYS E 1 126 ? 15.548 -57.549 -18.439 1.00 86.62 125 CYS D N 1
ATOM 4529 C CA . CYS E 1 126 ? 15.704 -57.498 -19.895 1.00 90.67 125 CYS D CA 1
ATOM 4530 C C . CYS E 1 126 ? 15.273 -56.149 -20.487 1.00 98.86 125 CYS D C 1
ATOM 4531 O O . CYS E 1 126 ? 14.190 -55.656 -20.157 1.00 95.26 125 CYS D O 1
ATOM 4534 N N . ASP E 1 127 ? 16.100 -55.535 -21.374 1.00 100.91 126 ASP D N 1
ATOM 4535 C CA . ASP E 1 127 ? 15.711 -54.259 -21.986 1.00 98.66 126 ASP D CA 1
ATOM 4536 C C . ASP E 1 127 ? 15.045 -54.463 -23.345 1.00 97.87 126 ASP D C 1
ATOM 4537 O O . ASP E 1 127 ? 15.751 -54.582 -24.354 1.00 106.85 126 ASP D O 1
ATOM 4542 N N . PRO E 1 128 ? 13.709 -54.459 -23.423 1.00 93.50 127 PRO D N 1
ATOM 4543 C CA . PRO E 1 128 ? 13.021 -54.826 -24.663 1.00 99.18 127 PRO D CA 1
ATOM 4544 C C . PRO E 1 128 ? 12.829 -53.700 -25.663 1.00 103.99 127 PRO D C 1
ATOM 4545 O O . PRO E 1 128 ? 12.382 -53.983 -26.789 1.00 99.90 127 PRO D O 1
ATOM 4549 N N . THR E 1 129 ? 13.055 -52.441 -25.263 1.00 107.09 128 THR D N 1
ATOM 4550 C CA . THR E 1 129 ? 12.919 -51.311 -26.173 1.00 107.84 128 THR D CA 1
ATOM 4551 C C . THR E 1 129 ? 13.776 -51.586 -27.408 1.00 107.63 128 THR D C 1
ATOM 4552 O O . THR E 1 129 ? 15.012 -51.535 -27.350 1.00 99.67 128 THR D O 1
ATOM 4556 N N . GLY E 1 130 ? 13.108 -51.945 -28.511 1.00 107.12 129 GLY D N 1
ATOM 4557 C CA . GLY E 1 130 ? 13.758 -52.352 -29.740 1.00 104.44 129 GLY D CA 1
ATOM 4558 C C . GLY E 1 130 ? 13.228 -53.639 -30.351 1.00 110.03 129 GLY D C 1
ATOM 4559 O O . GLY E 1 130 ? 13.836 -54.170 -31.284 1.00 110.28 129 GLY D O 1
ATOM 4560 N N . VAL E 1 131 ? 12.108 -54.170 -29.844 1.00 112.47 130 VAL D N 1
ATOM 4561 C CA . VAL E 1 131 ? 11.553 -55.403 -30.412 1.00 110.86 130 VAL D CA 1
ATOM 4562 C C . VAL E 1 131 ? 10.523 -55.141 -31.499 1.00 115.31 130 VAL D C 1
ATOM 4563 O O . VAL E 1 131 ? 10.118 -56.090 -32.193 1.00 114.00 130 VAL D O 1
ATOM 4567 N N . ASP E 1 132 ? 10.065 -53.895 -31.656 1.00 115.73 131 ASP D N 1
ATOM 4568 C CA . ASP E 1 132 ? 9.155 -53.529 -32.736 1.00 116.50 131 ASP D CA 1
ATOM 4569 C C . ASP E 1 132 ? 9.879 -53.305 -34.056 1.00 114.71 131 ASP D C 1
ATOM 4570 O O . ASP E 1 132 ? 9.381 -52.584 -34.928 1.00 119.40 131 ASP D O 1
ATOM 4575 N N . SER E 1 133 ? 11.045 -53.913 -34.212 1.00 110.65 132 SER D N 1
ATOM 4576 C CA . SER E 1 133 ? 11.881 -53.702 -35.376 1.00 109.90 132 SER D CA 1
ATOM 4577 C C . SER E 1 133 ? 12.059 -55.018 -36.114 1.00 114.07 132 SER D C 1
ATOM 4578 O O . SER E 1 133 ? 11.291 -55.962 -35.897 1.00 117.18 132 SER D O 1
ATOM 4581 N N . GLU E 1 134 ? 13.059 -55.094 -36.989 1.00 114.15 133 GLU D N 1
ATOM 4582 C CA . GLU E 1 134 ? 13.393 -56.343 -37.658 1.00 114.92 133 GLU D CA 1
ATOM 4583 C C . GLU E 1 134 ? 14.540 -57.082 -36.990 1.00 115.38 133 GLU D C 1
ATOM 4584 O O . GLU E 1 134 ? 14.682 -58.293 -37.196 1.00 113.16 133 GLU D O 1
ATOM 4590 N N . GLU E 1 135 ? 15.359 -56.376 -36.209 1.00 115.09 134 GLU D N 1
ATOM 4591 C CA . GLU E 1 135 ? 16.478 -56.952 -35.473 1.00 115.80 134 GLU D CA 1
ATOM 4592 C C . GLU E 1 135 ? 16.046 -57.465 -34.104 1.00 113.00 134 GLU D C 1
ATOM 4593 O O . GLU E 1 135 ? 16.494 -58.533 -33.672 1.00 113.84 134 GLU D O 1
ATOM 4599 N N . GLY E 1 136 ? 15.201 -56.705 -33.402 1.00 111.58 135 GLY D N 1
ATOM 4600 C CA . GLY E 1 136 ? 14.741 -57.081 -32.080 1.00 111.25 135 GLY D CA 1
ATOM 4601 C C . GLY E 1 136 ? 15.682 -56.742 -30.943 1.00 109.28 135 GLY D C 1
ATOM 4602 O O . GLY E 1 136 ? 16.322 -55.691 -30.954 1.00 112.66 135 GLY D O 1
ATOM 4603 N N . VAL E 1 137 ? 15.745 -57.618 -29.933 1.00 106.16 136 VAL D N 1
ATOM 4604 C CA . VAL E 1 137 ? 16.612 -57.446 -28.772 1.00 101.65 136 VAL D CA 1
ATOM 4605 C C . VAL E 1 137 ? 17.232 -58.794 -28.408 1.00 102.64 136 VAL D C 1
ATOM 4606 O O . VAL E 1 137 ? 16.654 -59.857 -28.656 1.00 104.47 136 VAL D O 1
ATOM 4610 N N . THR E 1 138 ? 18.431 -58.742 -27.823 1.00 109.50 137 THR D N 1
ATOM 4611 C CA . THR E 1 138 ? 18.949 -59.861 -27.050 1.00 106.37 137 THR D CA 1
ATOM 4612 C C . THR E 1 138 ? 18.619 -59.687 -25.580 1.00 105.36 137 THR D C 1
ATOM 4613 O O . THR E 1 138 ? 18.761 -58.581 -25.050 1.00 106.06 137 THR D O 1
ATOM 4617 N N . CYS E 1 139 ? 18.276 -60.792 -24.894 1.00 100.50 138 CYS D N 1
ATOM 4618 C CA . CYS E 1 139 ? 18.278 -60.763 -23.433 1.00 95.02 138 CYS D CA 1
ATOM 4619 C C . CYS E 1 139 ? 19.051 -61.957 -22.890 1.00 92.41 138 CYS D C 1
ATOM 4620 O O . CYS E 1 139 ? 19.268 -62.961 -23.576 1.00 89.40 138 CYS D O 1
ATOM 4623 N N . ALA E 1 140 ? 19.514 -61.811 -21.655 1.00 84.34 139 ALA D N 1
ATOM 4624 C CA . ALA E 1 140 ? 20.460 -62.763 -21.098 1.00 82.13 139 ALA D CA 1
ATOM 4625 C C . ALA E 1 140 ? 20.021 -63.148 -19.695 1.00 81.18 139 ALA D C 1
ATOM 4626 O O . ALA E 1 140 ? 19.647 -62.275 -18.904 1.00 83.33 139 ALA D O 1
ATOM 4628 N N . VAL E 1 141 ? 20.043 -64.451 -19.398 1.00 75.05 140 VAL D N 1
ATOM 4629 C CA . VAL E 1 141 ? 19.928 -64.955 -18.032 1.00 75.09 140 VAL D CA 1
ATOM 4630 C C . VAL E 1 141 ? 21.037 -65.954 -17.785 1.00 66.88 140 VAL D C 1
ATOM 4631 O O . VAL E 1 141 ? 21.197 -66.909 -18.548 1.00 73.27 140 VAL D O 1
ATOM 4635 N N . LYS E 1 142 ? 21.786 -65.751 -16.722 1.00 62.88 141 LYS D N 1
ATOM 4636 C CA . LYS E 1 142 ? 22.792 -66.721 -16.331 1.00 73.74 141 LYS D CA 1
ATOM 4637 C C . LYS E 1 142 ? 22.155 -67.687 -15.330 1.00 75.83 141 LYS D C 1
ATOM 4638 O O . LYS E 1 142 ? 21.472 -67.256 -14.393 1.00 72.27 141 LYS D O 1
ATOM 4644 N N . PHE E 1 143 ? 22.345 -68.990 -15.556 1.00 75.15 142 PHE D N 1
ATOM 4645 C CA . PHE E 1 143 ? 21.911 -70.044 -14.642 1.00 68.41 142 PHE D CA 1
ATOM 4646 C C . PHE E 1 143 ? 23.126 -70.737 -14.047 1.00 70.32 142 PHE D C 1
ATOM 4647 O O . PHE E 1 143 ? 24.003 -71.182 -14.782 1.00 80.14 142 PHE D O 1
ATOM 4655 N N . GLY E 1 144 ? 23.171 -70.849 -12.729 1.00 68.28 143 GLY D N 1
ATOM 4656 C CA . GLY E 1 144 ? 24.238 -71.589 -12.087 1.00 69.04 143 GLY D CA 1
ATOM 4657 C C . GLY E 1 144 ? 23.746 -72.024 -10.729 1.00 67.28 143 GLY D C 1
ATOM 4658 O O . GLY E 1 144 ? 22.611 -71.744 -10.347 1.00 66.64 143 GLY D O 1
ATOM 4659 N N . SER E 1 145 ? 24.596 -72.722 -9.996 1.00 68.24 144 SER D N 1
ATOM 4660 C CA . SER E 1 145 ? 24.160 -73.166 -8.683 1.00 66.12 144 SER D CA 1
ATOM 4661 C C . SER E 1 145 ? 24.420 -72.067 -7.668 1.00 65.25 144 SER D C 1
ATOM 4662 O O . SER E 1 145 ? 25.296 -71.225 -7.849 1.00 68.98 144 SER D O 1
ATOM 4665 N N . TRP E 1 146 ? 23.674 -72.111 -6.569 1.00 63.95 145 TRP D N 1
ATOM 4666 C CA . TRP E 1 146 ? 23.632 -70.981 -5.650 1.00 67.63 145 TRP D CA 1
ATOM 4667 C C . TRP E 1 146 ? 24.654 -71.050 -4.528 1.00 68.36 145 TRP D C 1
ATOM 4668 O O . TRP E 1 146 ? 24.916 -70.018 -3.897 1.00 66.22 145 TRP D O 1
ATOM 4679 N N . VAL E 1 147 ? 25.193 -72.230 -4.215 1.00 64.67 146 VAL D N 1
ATOM 4680 C CA . VAL E 1 147 ? 26.110 -72.326 -3.087 1.00 64.73 146 VAL D CA 1
ATOM 4681 C C . VAL E 1 147 ? 27.257 -73.259 -3.429 1.00 72.03 146 VAL D C 1
ATOM 4682 O O . VAL E 1 147 ? 28.194 -73.434 -2.640 1.00 77.97 146 VAL D O 1
ATOM 4686 N N . TYR E 1 148 ? 27.186 -73.897 -4.579 1.00 70.76 147 TYR D N 1
ATOM 4687 C CA . TYR E 1 148 ? 28.225 -74.831 -4.974 1.00 72.44 147 TYR D CA 1
ATOM 4688 C C . TYR E 1 148 ? 29.076 -74.147 -6.033 1.00 78.38 147 TYR D C 1
ATOM 4689 O O . TYR E 1 148 ? 28.580 -73.800 -7.115 1.00 82.14 147 TYR D O 1
ATOM 4698 N N . SER E 1 149 ? 30.336 -73.896 -5.696 1.00 82.35 148 SER D N 1
ATOM 4699 C CA . SER E 1 149 ? 31.256 -73.387 -6.692 1.00 86.26 148 SER D CA 1
ATOM 4700 C C . SER E 1 149 ? 31.379 -74.406 -7.819 1.00 88.23 148 SER D C 1
ATOM 4701 O O . SER E 1 149 ? 31.144 -75.609 -7.641 1.00 81.64 148 SER D O 1
ATOM 4704 N N . GLY E 1 150 ? 31.749 -73.907 -9.002 1.00 95.24 149 GLY D N 1
ATOM 4705 C CA . GLY E 1 150 ? 32.013 -74.792 -10.122 1.00 89.77 149 GLY D CA 1
ATOM 4706 C C . GLY E 1 150 ? 32.941 -75.935 -9.776 1.00 89.57 149 GLY D C 1
ATOM 4707 O O . GLY E 1 150 ? 33.026 -76.922 -10.524 1.00 95.20 149 GLY D O 1
ATOM 4708 N N . PHE E 1 151 ? 33.652 -75.818 -8.663 1.00 87.60 150 PHE D N 1
ATOM 4709 C CA . PHE E 1 151 ? 34.402 -76.935 -8.130 1.00 87.09 150 PHE D CA 1
ATOM 4710 C C . PHE E 1 151 ? 33.458 -78.104 -7.914 1.00 94.25 150 PHE D C 1
ATOM 4711 O O . PHE E 1 151 ? 33.642 -79.136 -8.566 1.00 97.53 150 PHE D O 1
ATOM 4719 N N . GLU E 1 152 ? 32.462 -77.975 -7.001 1.00 95.58 151 GLU D N 1
ATOM 4720 C CA . GLU E 1 152 ? 31.670 -79.131 -6.536 1.00 88.17 151 GLU D CA 1
ATOM 4721 C C . GLU E 1 152 ? 30.530 -79.519 -7.469 1.00 83.67 151 GLU D C 1
ATOM 4722 O O . GLU E 1 152 ? 30.045 -80.660 -7.395 1.00 79.30 151 GLU D O 1
ATOM 4728 N N . ILE E 1 153 ? 30.067 -78.605 -8.314 1.00 74.80 152 ILE D N 1
ATOM 4729 C CA . ILE E 1 153 ? 29.029 -78.913 -9.271 1.00 77.93 152 ILE D CA 1
ATOM 4730 C C . ILE E 1 153 ? 29.539 -78.360 -10.580 1.00 80.93 152 ILE D C 1
ATOM 4731 O O . ILE E 1 153 ? 29.586 -77.139 -10.759 1.00 88.22 152 ILE D O 1
ATOM 4736 N N . ASP E 1 154 ? 29.960 -79.242 -11.475 1.00 77.10 153 ASP D N 1
ATOM 4737 C CA . ASP E 1 154 ? 30.330 -78.824 -12.819 1.00 83.47 153 ASP D CA 1
ATOM 4738 C C . ASP E 1 154 ? 29.064 -78.743 -13.677 1.00 83.76 153 ASP D C 1
ATOM 4739 O O . ASP E 1 154 ? 28.352 -79.739 -13.839 1.00 85.50 153 ASP D O 1
ATOM 4744 N N . LEU E 1 155 ? 28.771 -77.563 -14.212 1.00 77.18 154 LEU D N 1
ATOM 4745 C CA . LEU E 1 155 ? 27.697 -77.437 -15.186 1.00 83.50 154 LEU D CA 1
ATOM 4746 C C . LEU E 1 155 ? 28.173 -77.851 -16.579 1.00 85.05 154 LEU D C 1
ATOM 4747 O O . LEU E 1 155 ? 29.362 -78.051 -16.809 1.00 87.99 154 LEU D O 1
ATOM 4752 N N . LYS E 1 156 ? 27.230 -77.928 -17.533 1.00 87.56 155 LYS D N 1
ATOM 4753 C CA . LYS E 1 156 ? 27.506 -78.549 -18.830 1.00 88.77 155 LYS D CA 1
ATOM 4754 C C . LYS E 1 156 ? 26.257 -78.561 -19.719 1.00 90.79 155 LYS D C 1
ATOM 4755 O O . LYS E 1 156 ? 25.176 -78.929 -19.257 1.00 93.15 155 LYS D O 1
ATOM 4761 N N . THR E 1 157 ? 26.375 -78.134 -20.980 1.00 88.79 156 THR D N 1
ATOM 4762 C CA . THR E 1 157 ? 25.249 -78.097 -21.913 1.00 91.36 156 THR D CA 1
ATOM 4763 C C . THR E 1 157 ? 25.501 -79.116 -23.008 1.00 96.95 156 THR D C 1
ATOM 4764 O O . THR E 1 157 ? 26.553 -79.077 -23.658 1.00 99.04 156 THR D O 1
ATOM 4768 N N . ASP E 1 158 ? 24.537 -80.024 -23.211 1.00 98.01 157 ASP D N 1
ATOM 4769 C CA . ASP E 1 158 ? 24.682 -81.069 -24.223 1.00 95.87 157 ASP D CA 1
ATOM 4770 C C . ASP E 1 158 ? 24.908 -80.470 -25.602 1.00 95.33 157 ASP D C 1
ATOM 4771 O O . ASP E 1 158 ? 25.996 -80.593 -26.173 1.00 101.51 157 ASP D O 1
ATOM 4776 N N . THR E 1 159 ? 23.884 -79.829 -26.138 1.00 93.42 158 THR D N 1
ATOM 4777 C CA . THR E 1 159 ? 24.003 -78.952 -27.288 1.00 98.07 158 THR D CA 1
ATOM 4778 C C . THR E 1 159 ? 24.024 -77.500 -26.813 1.00 96.89 158 THR D C 1
ATOM 4779 O O . THR E 1 159 ? 23.599 -77.184 -25.700 1.00 94.62 158 THR D O 1
ATOM 4783 N N . ASP E 1 160 ? 24.541 -76.616 -27.662 1.00 95.72 159 ASP D N 1
ATOM 4784 C CA . ASP E 1 160 ? 24.563 -75.193 -27.345 1.00 94.33 159 ASP D CA 1
ATOM 4785 C C . ASP E 1 160 ? 23.342 -74.451 -27.866 1.00 91.95 159 ASP D C 1
ATOM 4786 O O . ASP E 1 160 ? 23.254 -73.232 -27.687 1.00 97.74 159 ASP D O 1
ATOM 4791 N N . GLN E 1 161 ? 22.396 -75.147 -28.494 1.00 96.11 160 GLN D N 1
ATOM 4792 C CA . GLN E 1 161 ? 21.218 -74.525 -29.100 1.00 101.80 160 GLN D CA 1
ATOM 4793 C C . GLN E 1 161 ? 19.973 -74.971 -28.346 1.00 94.26 160 GLN D C 1
ATOM 4794 O O . GLN E 1 161 ? 19.712 -76.174 -28.234 1.00 87.56 160 GLN D O 1
ATOM 4800 N N . VAL E 1 162 ? 19.201 -74.015 -27.826 1.00 89.39 161 VAL D N 1
ATOM 4801 C CA . VAL E 1 162 ? 18.013 -74.428 -27.096 1.00 95.61 161 VAL D CA 1
ATOM 4802 C C . VAL E 1 162 ? 17.010 -75.003 -28.088 1.00 91.53 161 VAL D C 1
ATOM 4803 O O . VAL E 1 162 ? 16.984 -74.633 -29.266 1.00 88.99 161 VAL D O 1
ATOM 4807 N N . ASP E 1 163 ? 16.201 -75.946 -27.613 1.00 89.70 162 ASP D N 1
ATOM 4808 C CA . ASP E 1 163 ? 15.174 -76.549 -28.450 1.00 86.73 162 ASP D CA 1
ATOM 4809 C C . ASP E 1 163 ? 14.031 -75.560 -28.656 1.00 88.37 162 ASP D C 1
ATOM 4810 O O . ASP E 1 163 ? 13.480 -75.022 -27.687 1.00 89.80 162 ASP D O 1
ATOM 4815 N N . LEU E 1 164 ? 13.677 -75.312 -29.920 1.00 80.75 163 LEU D N 1
ATOM 4816 C CA . LEU E 1 164 ? 12.508 -74.500 -30.232 1.00 86.79 163 LEU D CA 1
ATOM 4817 C C . LEU E 1 164 ? 11.473 -75.250 -31.059 1.00 90.81 163 LEU D C 1
ATOM 4818 O O . LEU E 1 164 ? 10.498 -74.637 -31.511 1.00 94.11 163 LEU D O 1
ATOM 4823 N N . SER E 1 165 ? 11.645 -76.557 -31.262 1.00 91.07 164 SER D N 1
ATOM 4824 C CA . SER E 1 165 ? 10.680 -77.410 -31.983 1.00 95.93 164 SER D CA 1
ATOM 4825 C C . SER E 1 165 ? 9.308 -77.552 -31.263 1.00 100.47 164 SER D C 1
ATOM 4826 O O . SER E 1 165 ? 8.484 -78.396 -31.678 1.00 100.93 164 SER D O 1
ATOM 4829 N N . SER E 1 166 ? 9.085 -76.771 -30.200 1.00 98.25 165 SER D N 1
ATOM 4830 C CA . SER E 1 166 ? 7.827 -76.780 -29.469 1.00 91.22 165 SER D CA 1
ATOM 4831 C C . SER E 1 166 ? 7.415 -75.357 -29.129 1.00 92.46 165 SER D C 1
ATOM 4832 O O . SER E 1 166 ? 6.422 -75.157 -28.417 1.00 100.77 165 SER D O 1
ATOM 4835 N N . TYR E 1 167 ? 8.151 -74.369 -29.614 1.00 91.35 166 TYR D N 1
ATOM 4836 C CA . TYR E 1 167 ? 7.805 -72.985 -29.360 1.00 89.60 166 TYR D CA 1
ATOM 4837 C C . TYR E 1 167 ? 6.448 -72.665 -29.982 1.00 89.74 166 TYR D C 1
ATOM 4838 O O . TYR E 1 167 ? 6.050 -73.249 -30.993 1.00 92.98 166 TYR D O 1
ATOM 4847 N N . TYR E 1 168 ? 5.719 -71.745 -29.347 1.00 92.01 167 TYR D N 1
ATOM 4848 C CA . TYR E 1 168 ? 4.338 -71.469 -29.736 1.00 90.38 167 TYR D CA 1
ATOM 4849 C C . TYR E 1 168 ? 4.277 -70.905 -31.151 1.00 92.03 167 TYR D C 1
ATOM 4850 O O . TYR E 1 168 ? 5.012 -69.977 -31.499 1.00 94.81 167 TYR D O 1
ATOM 4859 N N . ALA E 1 169 ? 3.392 -71.475 -31.970 1.00 94.55 168 ALA D N 1
ATOM 4860 C CA . ALA E 1 169 ? 3.228 -71.005 -33.343 1.00 96.40 168 ALA D CA 1
ATOM 4861 C C . ALA E 1 169 ? 2.802 -69.542 -33.379 1.00 96.32 168 ALA D C 1
ATOM 4862 O O . ALA E 1 169 ? 3.518 -68.687 -33.909 1.00 105.56 168 ALA D O 1
ATOM 4864 N N . SER E 1 170 ? 1.641 -69.234 -32.808 1.00 91.34 169 SER D N 1
ATOM 4865 C CA . SER E 1 170 ? 1.085 -67.880 -32.850 1.00 94.72 169 SER D CA 1
ATOM 4866 C C . SER E 1 170 ? 1.512 -67.021 -31.663 1.00 95.48 169 SER D C 1
ATOM 4867 O O . SER E 1 170 ? 0.714 -66.223 -31.163 1.00 97.14 169 SER D O 1
ATOM 4870 N N . SER E 1 171 ? 2.740 -67.150 -31.171 1.00 92.60 170 SER D N 1
ATOM 4871 C CA . SER E 1 171 ? 3.191 -66.258 -30.112 1.00 91.46 170 SER D CA 1
ATOM 4872 C C . SER E 1 171 ? 3.443 -64.870 -30.675 1.00 95.24 170 SER D C 1
ATOM 4873 O O . SER E 1 171 ? 3.799 -64.708 -31.844 1.00 103.11 170 SER D O 1
ATOM 4876 N N . LYS E 1 172 ? 3.283 -63.865 -29.827 1.00 91.26 171 LYS D N 1
ATOM 4877 C CA . LYS E 1 172 ? 3.479 -62.515 -30.334 1.00 94.86 171 LYS D CA 1
ATOM 4878 C C . LYS E 1 172 ? 4.928 -62.133 -30.491 1.00 97.45 171 LYS D C 1
ATOM 4879 O O . LYS E 1 172 ? 5.173 -60.964 -30.827 1.00 101.76 171 LYS D O 1
ATOM 4885 N N . TYR E 1 173 ? 5.853 -63.068 -30.277 1.00 96.80 172 TYR D N 1
ATOM 4886 C CA . TYR E 1 173 ? 7.276 -62.849 -30.505 1.00 94.61 172 TYR D CA 1
ATOM 4887 C C . TYR E 1 173 ? 7.806 -64.071 -31.221 1.00 99.83 172 TYR D C 1
ATOM 4888 O O . TYR E 1 173 ? 7.573 -65.194 -30.772 1.00 104.56 172 TYR D O 1
ATOM 4897 N N . GLU E 1 174 ? 8.447 -63.861 -32.363 1.00 105.56 173 GLU D N 1
ATOM 4898 C CA . GLU E 1 174 ? 9.179 -64.932 -33.016 1.00 106.40 173 GLU D CA 1
ATOM 4899 C C . GLU E 1 174 ? 10.616 -64.866 -32.539 1.00 99.16 173 GLU D C 1
ATOM 4900 O O . GLU E 1 174 ? 11.127 -63.788 -32.226 1.00 98.93 173 GLU D O 1
ATOM 4906 N N . ILE E 1 175 ? 11.261 -66.024 -32.466 1.00 93.44 174 ILE D N 1
ATOM 4907 C CA . ILE E 1 175 ? 12.606 -66.122 -31.914 1.00 98.16 174 ILE D CA 1
ATOM 4908 C C . ILE E 1 175 ? 13.602 -66.398 -33.030 1.00 98.41 174 ILE D C 1
ATOM 4909 O O . ILE E 1 175 ? 13.362 -67.242 -33.903 1.00 96.82 174 ILE D O 1
ATOM 4914 N N . LEU E 1 176 ? 14.733 -65.691 -32.979 1.00 98.28 175 LEU D N 1
ATOM 4915 C CA . LEU E 1 176 ? 15.741 -65.618 -34.031 1.00 96.68 175 LEU D CA 1
ATOM 4916 C C . LEU E 1 176 ? 17.020 -66.370 -33.674 1.00 94.23 175 LEU D C 1
ATOM 4917 O O . LEU E 1 176 ? 17.486 -67.208 -34.448 1.00 99.02 175 LEU D O 1
ATOM 4922 N N . SER E 1 177 ? 17.605 -66.077 -32.522 1.00 95.71 176 SER D N 1
ATOM 4923 C CA . SER E 1 177 ? 18.678 -66.871 -31.951 1.00 97.88 176 SER D CA 1
ATOM 4924 C C . SER E 1 177 ? 18.234 -67.295 -30.559 1.00 98.54 176 SER D C 1
ATOM 4925 O O . SER E 1 177 ? 17.321 -66.696 -29.980 1.00 94.48 176 SER D O 1
ATOM 4928 N N . ALA E 1 178 ? 18.876 -68.340 -30.030 1.00 94.83 177 ALA D N 1
ATOM 4929 C CA . ALA E 1 178 ? 18.538 -68.851 -28.708 1.00 88.86 177 ALA D CA 1
ATOM 4930 C C . ALA E 1 178 ? 19.592 -69.836 -28.224 1.00 92.27 177 ALA D C 1
ATOM 4931 O O . ALA E 1 178 ? 19.423 -71.053 -28.364 1.00 96.14 177 ALA D O 1
ATOM 4933 N N . THR E 1 179 ? 20.672 -69.328 -27.643 1.00 91.83 178 THR D N 1
ATOM 4934 C CA . THR E 1 179 ? 21.847 -70.136 -27.356 1.00 90.65 178 THR D CA 1
ATOM 4935 C C . THR E 1 179 ? 21.898 -70.566 -25.889 1.00 89.36 178 THR D C 1
ATOM 4936 O O . THR E 1 179 ? 21.262 -69.973 -25.012 1.00 86.45 178 THR D O 1
ATOM 4940 N N . GLN E 1 180 ? 22.708 -71.597 -25.636 1.00 93.60 179 GLN D N 1
ATOM 4941 C CA . GLN E 1 180 ? 22.887 -72.229 -24.325 1.00 89.25 179 GLN D CA 1
ATOM 4942 C C . GLN E 1 180 ? 24.371 -72.351 -23.996 1.00 90.48 179 GLN D C 1
ATOM 4943 O O . GLN E 1 180 ? 24.884 -73.459 -23.853 1.00 89.61 179 GLN D O 1
ATOM 4949 N N . THR E 1 181 ? 25.090 -71.241 -23.890 1.00 92.95 180 THR D N 1
ATOM 4950 C CA . THR E 1 181 ? 26.551 -71.344 -23.822 1.00 97.62 180 THR D CA 1
ATOM 4951 C C . THR E 1 181 ? 27.033 -71.477 -22.373 1.00 89.55 180 THR D C 1
ATOM 4952 O O . THR E 1 181 ? 26.432 -70.917 -21.453 1.00 91.14 180 THR D O 1
ATOM 4956 N N . ARG E 1 182 ? 28.096 -72.257 -22.164 1.00 83.40 181 ARG D N 1
ATOM 4957 C CA . ARG E 1 182 ? 28.611 -72.533 -20.824 1.00 80.31 181 ARG D CA 1
ATOM 4958 C C . ARG E 1 182 ? 29.806 -71.636 -20.519 1.00 83.04 181 ARG D C 1
ATOM 4959 O O . ARG E 1 182 ? 30.851 -71.764 -21.158 1.00 92.05 181 ARG D O 1
ATOM 4967 N N . GLN E 1 183 ? 29.675 -70.784 -19.503 1.00 82.54 182 GLN D N 1
ATOM 4968 C CA . GLN E 1 183 ? 30.667 -69.772 -19.162 1.00 77.00 182 GLN D CA 1
ATOM 4969 C C . GLN E 1 183 ? 31.366 -70.095 -17.840 1.00 83.20 182 GLN D C 1
ATOM 4970 O O . GLN E 1 183 ? 30.719 -70.464 -16.855 1.00 86.56 182 GLN D O 1
ATOM 4976 N N . VAL E 1 184 ? 32.696 -69.947 -17.825 1.00 84.47 183 VAL D N 1
ATOM 4977 C CA . VAL E 1 184 ? 33.533 -70.131 -16.643 1.00 74.57 183 VAL D CA 1
ATOM 4978 C C . VAL E 1 184 ? 34.289 -68.837 -16.390 1.00 87.49 183 VAL D C 1
ATOM 4979 O O . VAL E 1 184 ? 34.733 -68.174 -17.336 1.00 100.88 183 VAL D O 1
ATOM 4983 N N . GLN E 1 185 ? 34.429 -68.474 -15.115 1.00 84.84 184 GLN D N 1
ATOM 4984 C CA . GLN E 1 185 ? 35.148 -67.274 -14.715 1.00 81.78 184 GLN D CA 1
ATOM 4985 C C . GLN E 1 185 ? 35.801 -67.547 -13.373 1.00 80.33 184 GLN D C 1
ATOM 4986 O O . GLN E 1 185 ? 35.239 -68.276 -12.554 1.00 80.51 184 GLN D O 1
ATOM 4992 N N . HIS E 1 186 ? 36.997 -66.999 -13.170 1.00 79.88 185 HIS D N 1
ATOM 4993 C CA . HIS E 1 186 ? 37.650 -67.020 -11.870 1.00 75.29 185 HIS D CA 1
ATOM 4994 C C . HIS E 1 186 ? 37.626 -65.623 -11.281 1.00 82.56 185 HIS D C 1
ATOM 4995 O O . HIS E 1 186 ? 37.209 -64.655 -11.927 1.00 87.16 185 HIS D O 1
ATOM 5002 N N . TYR E 1 187 ? 38.068 -65.520 -10.034 1.00 79.90 186 TYR D N 1
ATOM 5003 C CA . TYR E 1 187 ? 38.084 -64.239 -9.345 1.00 82.91 186 TYR D CA 1
ATOM 5004 C C . TYR E 1 187 ? 39.491 -63.970 -8.832 1.00 86.87 186 TYR D C 1
ATOM 5005 O O . TYR E 1 187 ? 40.199 -64.904 -8.432 1.00 82.12 186 TYR D O 1
ATOM 5014 N N . SER E 1 188 ? 39.893 -62.687 -8.882 1.00 84.51 187 SER D N 1
ATOM 5015 C CA . SER E 1 188 ? 41.258 -62.302 -8.531 1.00 85.56 187 SER D CA 1
ATOM 5016 C C . SER E 1 188 ? 41.685 -62.932 -7.210 1.00 88.41 187 SER D C 1
ATOM 5017 O O . SER E 1 188 ? 42.838 -63.341 -7.047 1.00 86.78 187 SER D O 1
ATOM 5020 N N . CYS E 1 189 ? 40.742 -63.079 -6.280 1.00 91.91 188 CYS D N 1
ATOM 5021 C CA . CYS E 1 189 ? 41.054 -63.498 -4.919 1.00 91.83 188 CYS D CA 1
ATOM 5022 C C . CYS E 1 189 ? 41.326 -64.989 -4.778 1.00 87.03 188 CYS D C 1
ATOM 5023 O O . CYS E 1 189 ? 42.040 -65.393 -3.853 1.00 84.85 188 CYS D O 1
ATOM 5026 N N . CYS E 1 190 ? 40.751 -65.816 -5.644 1.00 84.18 189 CYS D N 1
ATOM 5027 C CA . CYS E 1 190 ? 40.378 -67.156 -5.225 1.00 81.61 189 CYS D CA 1
ATOM 5028 C C . CYS E 1 190 ? 40.613 -68.179 -6.322 1.00 81.21 189 CYS D C 1
ATOM 5029 O O . CYS E 1 190 ? 40.496 -67.861 -7.512 1.00 87.10 189 CYS D O 1
ATOM 5032 N N . PRO E 1 191 ? 40.918 -69.439 -5.942 1.00 87.54 190 PRO D N 1
ATOM 5033 C CA . PRO E 1 191 ? 41.314 -70.466 -6.927 1.00 81.89 190 PRO D CA 1
ATOM 5034 C C . PRO E 1 191 ? 40.186 -71.005 -7.790 1.00 86.91 190 PRO D C 1
ATOM 5035 O O . PRO E 1 191 ? 40.297 -71.068 -9.018 1.00 90.74 190 PRO D O 1
ATOM 5039 N N . GLU E 1 192 ? 39.108 -71.425 -7.141 1.00 88.35 191 GLU D N 1
ATOM 5040 C CA . GLU E 1 192 ? 38.092 -72.244 -7.775 1.00 84.52 191 GLU D CA 1
ATOM 5041 C C . GLU E 1 192 ? 37.351 -71.488 -8.881 1.00 84.06 191 GLU D C 1
ATOM 5042 O O . GLU E 1 192 ? 37.292 -70.253 -8.889 1.00 85.46 191 GLU D O 1
ATOM 5048 N N . PRO E 1 193 ? 36.810 -72.221 -9.846 1.00 80.56 192 PRO D N 1
ATOM 5049 C CA . PRO E 1 193 ? 35.946 -71.624 -10.870 1.00 85.67 192 PRO D CA 1
ATOM 5050 C C . PRO E 1 193 ? 34.479 -71.513 -10.463 1.00 83.16 192 PRO D C 1
ATOM 5051 O O . PRO E 1 193 ? 33.978 -72.173 -9.548 1.00 75.60 192 PRO D O 1
ATOM 5055 N N . TYR E 1 194 ? 33.775 -70.690 -11.218 1.00 77.10 193 TYR D N 1
ATOM 5056 C CA . TYR E 1 194 ? 32.350 -70.513 -11.033 1.00 78.16 193 TYR D CA 1
ATOM 5057 C C . TYR E 1 194 ? 31.704 -70.638 -12.401 1.00 83.97 193 TYR D C 1
ATOM 5058 O O . TYR E 1 194 ? 32.031 -69.884 -13.323 1.00 83.47 193 TYR D O 1
ATOM 5067 N N . ILE E 1 195 ? 30.841 -71.632 -12.549 1.00 84.98 194 ILE D N 1
ATOM 5068 C CA . ILE E 1 195 ? 30.281 -71.965 -13.844 1.00 81.38 194 ILE D CA 1
ATOM 5069 C C . ILE E 1 195 ? 28.838 -71.511 -13.889 1.00 80.39 194 ILE D C 1
ATOM 5070 O O . ILE E 1 195 ? 28.160 -71.388 -12.867 1.00 81.59 194 ILE D O 1
ATOM 5075 N N . ASP E 1 196 ? 28.375 -71.238 -15.102 1.00 80.26 195 ASP D N 1
ATOM 5076 C CA . ASP E 1 196 ? 27.013 -70.790 -15.326 1.00 76.39 195 ASP D CA 1
ATOM 5077 C C . ASP E 1 196 ? 26.694 -70.962 -16.792 1.00 77.67 195 ASP D C 1
ATOM 5078 O O . ASP E 1 196 ? 27.519 -70.656 -17.645 1.00 84.95 195 ASP D O 1
ATOM 5083 N N . VAL E 1 197 ? 25.509 -71.461 -17.072 1.00 78.08 196 VAL D N 1
ATOM 5084 C CA . VAL E 1 197 ? 24.984 -71.528 -18.420 1.00 74.36 196 VAL D CA 1
ATOM 5085 C C . VAL E 1 197 ? 24.279 -70.221 -18.713 1.00 81.87 196 VAL D C 1
ATOM 5086 O O . VAL E 1 197 ? 23.338 -69.846 -17.995 1.00 80.08 196 VAL D O 1
ATOM 5090 N N . ASN E 1 198 ? 24.718 -69.529 -19.769 1.00 85.45 197 ASN D N 1
ATOM 5091 C CA . ASN E 1 198 ? 24.115 -68.268 -20.173 1.00 80.87 197 ASN D CA 1
ATOM 5092 C C . ASN E 1 198 ? 23.188 -68.552 -21.343 1.00 86.76 197 ASN D C 1
ATOM 5093 O O . ASN E 1 198 ? 23.644 -68.909 -22.436 1.00 94.62 197 ASN D O 1
ATOM 5098 N N . LEU E 1 199 ? 21.889 -68.424 -21.093 1.00 83.27 198 LEU D N 1
ATOM 5099 C CA . LEU E 1 199 ? 20.871 -68.534 -22.122 1.00 86.56 198 LEU D CA 1
ATOM 5100 C C . LEU E 1 199 ? 20.617 -67.141 -22.678 1.00 85.78 198 LEU D C 1
ATOM 5101 O O . LEU E 1 199 ? 20.302 -66.213 -21.924 1.00 84.14 198 LEU D O 1
ATOM 5106 N N . VAL E 1 200 ? 20.783 -66.985 -23.985 1.00 89.53 199 VAL D N 1
ATOM 5107 C CA . VAL E 1 200 ? 20.604 -65.698 -24.643 1.00 87.64 199 VAL D CA 1
ATOM 5108 C C . VAL E 1 200 ? 19.583 -65.869 -25.757 1.00 87.20 199 VAL D C 1
ATOM 5109 O O . VAL E 1 200 ? 19.733 -66.754 -26.607 1.00 91.08 199 VAL D O 1
ATOM 5113 N N . VAL E 1 201 ? 18.549 -65.029 -25.751 1.00 80.37 200 VAL D N 1
ATOM 5114 C CA . VAL E 1 201 ? 17.433 -65.133 -26.689 1.00 89.27 200 VAL D CA 1
ATOM 5115 C C . VAL E 1 201 ? 17.354 -63.853 -27.528 1.00 97.26 200 VAL D C 1
ATOM 5116 O O . VAL E 1 201 ? 17.287 -62.746 -26.972 1.00 94.80 200 VAL D O 1
ATOM 5120 N N . LYS E 1 202 ? 17.360 -64.015 -28.862 1.00 96.50 201 LYS D N 1
ATOM 5121 C CA . LYS E 1 202 ? 17.121 -62.959 -29.853 1.00 99.33 201 LYS D CA 1
ATOM 5122 C C . LYS E 1 202 ? 15.676 -63.058 -30.325 1.00 94.67 201 LYS D C 1
ATOM 5123 O O . LYS E 1 202 ? 15.276 -64.104 -30.842 1.00 93.28 201 LYS D O 1
ATOM 5129 N N . PHE E 1 203 ? 14.905 -61.984 -30.205 1.00 87.15 202 PHE D N 1
ATOM 5130 C CA . PHE E 1 203 ? 13.516 -62.099 -30.616 1.00 89.02 202 PHE D CA 1
ATOM 5131 C C . PHE E 1 203 ? 12.987 -60.722 -30.985 1.00 93.19 202 PHE D C 1
ATOM 5132 O O . PHE E 1 203 ? 13.598 -59.702 -30.679 1.00 93.23 202 PHE D O 1
ATOM 5140 N N . ARG E 1 204 ? 11.833 -60.715 -31.650 1.00 95.88 203 ARG D N 1
ATOM 5141 C CA . ARG E 1 204 ? 11.217 -59.502 -32.173 1.00 101.73 203 ARG D CA 1
ATOM 5142 C C . ARG E 1 204 ? 9.705 -59.676 -32.141 1.00 103.81 203 ARG D C 1
ATOM 5143 O O . ARG E 1 204 ? 9.196 -60.801 -32.155 1.00 106.98 203 ARG D O 1
ATOM 5151 N N . GLU E 1 205 ? 8.984 -58.556 -32.110 1.00 100.41 204 GLU D N 1
ATOM 5152 C CA . GLU E 1 205 ? 7.548 -58.624 -32.345 1.00 102.61 204 GLU D CA 1
ATOM 5153 C C . GLU E 1 205 ? 7.300 -59.307 -33.682 1.00 105.43 204 GLU D C 1
ATOM 5154 O O . GLU E 1 205 ? 8.021 -59.075 -34.655 1.00 112.93 204 GLU D O 1
ATOM 5160 N N . ARG E 1 206 ? 6.292 -60.169 -33.729 1.00 107.72 205 ARG D N 1
ATOM 5161 C CA . ARG E 1 206 ? 6.000 -60.897 -34.957 1.00 113.34 205 ARG D CA 1
ATOM 5162 C C . ARG E 1 206 ? 5.296 -59.999 -35.967 1.00 118.08 205 ARG D C 1
ATOM 5163 O O . ARG E 1 206 ? 4.342 -59.285 -35.631 1.00 113.51 205 ARG D O 1
ATOM 5171 N N . ARG E 1 207 ? 5.770 -60.048 -37.215 1.00 120.71 206 ARG D N 1
ATOM 5172 C CA . ARG E 1 207 ? 5.282 -59.164 -38.276 1.00 122.82 206 ARG D CA 1
ATOM 5173 C C . ARG E 1 207 ? 5.057 -59.912 -39.595 1.00 121.43 206 ARG D C 1
ATOM 5174 O O . ARG E 1 207 ? 5.806 -60.826 -39.944 1.00 123.08 206 ARG D O 1
ATOM 5182 N N . GLY F 2 1 ? 32.807 -58.716 -9.349 1.00 88.11 401 GLY E N 1
ATOM 5183 C CA . GLY F 2 1 ? 33.503 -59.052 -8.121 1.00 86.32 401 GLY E CA 1
ATOM 5184 C C . GLY F 2 1 ? 32.981 -60.334 -7.512 1.00 85.01 401 GLY E C 1
ATOM 5185 O O . GLY F 2 1 ? 31.815 -60.643 -7.647 1.00 85.27 401 GLY E O 1
ATOM 5186 N N . CYS F 2 2 ? 33.862 -61.083 -6.849 1.00 83.88 402 CYS E N 1
ATOM 5187 C CA . CYS F 2 2 ? 33.458 -62.315 -6.174 1.00 82.18 402 CYS E CA 1
ATOM 5188 C C . CYS F 2 2 ? 32.235 -62.122 -5.280 1.00 85.24 402 CYS E C 1
ATOM 5189 O O . CYS F 2 2 ? 31.296 -62.925 -5.319 1.00 85.01 402 CYS E O 1
ATOM 5192 N N . CYS F 2 3 ? 32.223 -61.076 -4.459 1.00 89.83 403 CYS E N 1
ATOM 5193 C CA . CYS F 2 3 ? 31.133 -60.996 -3.492 1.00 81.14 403 CYS E CA 1
ATOM 5194 C C . CYS F 2 3 ? 29.800 -60.616 -4.121 1.00 79.32 403 CYS E C 1
ATOM 5195 O O . CYS F 2 3 ? 28.811 -60.502 -3.399 1.00 79.47 403 CYS E O 1
ATOM 5198 N N . SER F 2 4 ? 29.719 -60.406 -5.427 1.00 81.00 404 SER E N 1
ATOM 5199 C CA . SER F 2 4 ? 28.420 -60.305 -6.071 1.00 78.16 404 SER E CA 1
ATOM 5200 C C . SER F 2 4 ? 27.992 -61.644 -6.669 1.00 79.90 404 SER E C 1
ATOM 5201 O O . SER F 2 4 ? 26.973 -61.716 -7.365 1.00 81.31 404 SER E O 1
ATOM 5204 N N . HIS F 2 5 ? 28.756 -62.704 -6.412 1.00 74.53 405 HIS E N 1
ATOM 5205 C CA . HIS F 2 5 ? 28.390 -64.043 -6.818 1.00 73.84 405 HIS E CA 1
ATOM 5206 C C . HIS F 2 5 ? 27.983 -64.816 -5.579 1.00 79.26 405 HIS E C 1
ATOM 5207 O O . HIS F 2 5 ? 28.801 -64.976 -4.655 1.00 74.44 405 HIS E O 1
ATOM 5214 N N . PRO F 2 6 ? 26.751 -65.332 -5.537 1.00 79.08 406 PRO E N 1
ATOM 5215 C CA . PRO F 2 6 ? 26.233 -65.888 -4.280 1.00 70.05 406 PRO E CA 1
ATOM 5216 C C . PRO F 2 6 ? 27.017 -67.082 -3.787 1.00 69.08 406 PRO E C 1
ATOM 5217 O O . PRO F 2 6 ? 27.076 -67.315 -2.570 1.00 69.16 406 PRO E O 1
ATOM 5221 N N . ALA F 2 7 ? 27.620 -67.853 -4.692 1.00 69.76 407 ALA E N 1
ATOM 5222 C CA . ALA F 2 7 ? 28.339 -69.045 -4.265 1.00 68.17 407 ALA E CA 1
ATOM 5223 C C . ALA F 2 7 ? 29.745 -68.706 -3.796 1.00 73.37 407 ALA E C 1
ATOM 5224 O O . ALA F 2 7 ? 30.256 -69.356 -2.880 1.00 83.87 407 ALA E O 1
ATOM 5226 N N . CYS F 2 8 ? 30.393 -67.707 -4.400 1.00 72.19 408 CYS E N 1
ATOM 5227 C CA . CYS F 2 8 ? 31.691 -67.285 -3.884 1.00 76.31 408 CYS E CA 1
ATOM 5228 C C . CYS F 2 8 ? 31.527 -66.625 -2.523 1.00 71.57 408 CYS E C 1
ATOM 5229 O O . CYS F 2 8 ? 32.302 -66.899 -1.598 1.00 69.91 408 CYS E O 1
ATOM 5232 N N . ASN F 2 9 ? 30.514 -65.759 -2.395 1.00 70.28 409 ASN E N 1
ATOM 5233 C CA . ASN F 2 9 ? 30.256 -65.023 -1.158 1.00 70.64 409 ASN E CA 1
ATOM 5234 C C . ASN F 2 9 ? 30.177 -65.952 0.056 1.00 76.12 409 ASN E C 1
ATOM 5235 O O . ASN F 2 9 ? 30.828 -65.709 1.078 1.00 73.85 409 ASN E O 1
ATOM 5240 N N . VAL F 2 10 ? 29.392 -67.033 -0.039 1.00 73.07 410 VAL E N 1
ATOM 5241 C CA . VAL F 2 10 ? 29.201 -67.888 1.129 1.00 71.94 410 VAL E CA 1
ATOM 5242 C C . VAL F 2 10 ? 30.493 -68.609 1.482 1.00 74.06 410 VAL E C 1
ATOM 5243 O O . VAL F 2 10 ? 30.755 -68.911 2.657 1.00 78.94 410 VAL E O 1
ATOM 5247 N N . ALA F 2 11 ? 31.326 -68.884 0.494 1.00 71.90 411 ALA E N 1
ATOM 5248 C CA . ALA F 2 11 ? 32.532 -69.658 0.721 1.00 76.66 411 ALA E CA 1
ATOM 5249 C C . ALA F 2 11 ? 33.731 -68.819 1.182 1.00 79.61 411 ALA E C 1
ATOM 5250 O O . ALA F 2 11 ? 34.798 -69.386 1.428 1.00 75.60 411 ALA E O 1
ATOM 5252 N N . HIS F 2 12 ? 33.600 -67.501 1.325 1.00 75.50 412 HIS E N 1
ATOM 5253 C CA . HIS F 2 12 ? 34.750 -66.637 1.588 1.00 75.89 412 HIS E CA 1
ATOM 5254 C C . HIS F 2 12 ? 34.374 -65.538 2.559 1.00 82.51 412 HIS E C 1
ATOM 5255 O O . HIS F 2 12 ? 34.293 -64.357 2.193 1.00 85.36 412 HIS E O 1
ATOM 5262 N N . PRO F 2 13 ? 34.153 -65.894 3.829 1.00 84.84 413 PRO E N 1
ATOM 5263 C CA . PRO F 2 13 ? 33.819 -64.869 4.832 1.00 88.28 413 PRO E CA 1
ATOM 5264 C C . PRO F 2 13 ? 34.952 -63.902 5.108 1.00 89.13 413 PRO E C 1
ATOM 5265 O O . PRO F 2 13 ? 34.687 -62.808 5.625 1.00 86.49 413 PRO E O 1
ATOM 5269 N N . GLU F 2 14 ? 36.197 -64.264 4.766 1.00 89.71 414 GLU E N 1
ATOM 5270 C CA . GLU F 2 14 ? 37.332 -63.364 4.954 1.00 87.53 414 GLU E CA 1
ATOM 5271 C C . GLU F 2 14 ? 37.313 -62.197 3.966 1.00 86.66 414 GLU E C 1
ATOM 5272 O O . GLU F 2 14 ? 37.827 -61.118 4.281 1.00 89.32 414 GLU E O 1
ATOM 5278 N N . ILE F 2 15 ? 36.705 -62.386 2.799 1.00 82.01 415 ILE E N 1
ATOM 5279 C CA . ILE F 2 15 ? 36.658 -61.383 1.743 1.00 84.07 415 ILE E CA 1
ATOM 5280 C C . ILE F 2 15 ? 35.353 -60.601 1.755 1.00 81.88 415 ILE E C 1
ATOM 5281 O O . ILE F 2 15 ? 35.334 -59.410 1.445 1.00 86.45 415 ILE E O 1
ATOM 5286 N N . CYS F 2 16 ? 34.245 -61.261 2.058 1.00 86.59 416 CYS E N 1
ATOM 5287 C CA . CYS F 2 16 ? 32.940 -60.646 1.835 1.00 90.02 416 CYS E CA 1
ATOM 5288 C C . CYS F 2 16 ? 32.223 -60.243 3.121 1.00 93.57 416 CYS E C 1
ATOM 5289 O O . CYS F 2 16 ? 32.594 -60.684 4.217 1.00 91.89 416 CYS E O 1
ATOM 5293 N N . SER G 1 1 ? -9.931 -77.030 36.117 1.00 93.47 0 SER G N 1
ATOM 5294 C CA . SER G 1 1 ? -10.628 -75.970 35.370 1.00 106.60 0 SER G CA 1
ATOM 5295 C C . SER G 1 1 ? -10.146 -75.896 33.891 1.00 107.16 0 SER G C 1
ATOM 5296 O O . SER G 1 1 ? -10.732 -76.583 33.021 1.00 95.28 0 SER G O 1
ATOM 5299 N N . GLN G 1 2 ? -9.116 -75.067 33.600 1.00 109.66 1 GLN G N 1
ATOM 5300 C CA . GLN G 1 2 ? -8.346 -75.252 32.363 1.00 98.34 1 GLN G CA 1
ATOM 5301 C C . GLN G 1 2 ? -7.805 -76.666 32.294 1.00 95.90 1 GLN G C 1
ATOM 5302 O O . GLN G 1 2 ? -7.596 -77.205 31.203 1.00 91.98 1 GLN G O 1
ATOM 5308 N N . ALA G 1 3 ? -7.536 -77.256 33.459 1.00 99.54 2 ALA G N 1
ATOM 5309 C CA . ALA G 1 3 ? -7.306 -78.688 33.561 1.00 96.81 2 ALA G CA 1
ATOM 5310 C C . ALA G 1 3 ? -8.362 -79.476 32.799 1.00 94.33 2 ALA G C 1
ATOM 5311 O O . ALA G 1 3 ? -8.038 -80.318 31.955 1.00 95.35 2 ALA G O 1
ATOM 5313 N N . ASN G 1 4 ? -9.639 -79.214 33.090 1.00 96.75 3 ASN G N 1
ATOM 5314 C CA . ASN G 1 4 ? -10.699 -80.032 32.515 1.00 92.78 3 ASN G CA 1
ATOM 5315 C C . ASN G 1 4 ? -10.865 -79.756 31.035 1.00 91.49 3 ASN G C 1
ATOM 5316 O O . ASN G 1 4 ? -11.108 -80.683 30.253 1.00 93.20 3 ASN G O 1
ATOM 5321 N N . LEU G 1 5 ? -10.758 -78.486 30.633 1.00 90.98 4 LEU G N 1
ATOM 5322 C CA . LEU G 1 5 ? -10.794 -78.168 29.211 1.00 87.26 4 LEU G CA 1
ATOM 5323 C C . LEU G 1 5 ? -9.653 -78.853 28.473 1.00 87.04 4 LEU G C 1
ATOM 5324 O O . LEU G 1 5 ? -9.843 -79.373 27.368 1.00 89.25 4 LEU G O 1
ATOM 5329 N N . MET G 1 6 ? -8.463 -78.882 29.073 1.00 90.73 5 MET G N 1
ATOM 5330 C CA . MET G 1 6 ? -7.336 -79.525 28.409 1.00 87.24 5 MET G CA 1
ATOM 5331 C C . MET G 1 6 ? -7.539 -81.024 28.324 1.00 89.04 5 MET G C 1
ATOM 5332 O O . MET G 1 6 ? -7.209 -81.645 27.308 1.00 91.47 5 MET G O 1
ATOM 5337 N N . ARG G 1 7 ? -8.079 -81.625 29.379 1.00 90.67 6 ARG G N 1
ATOM 5338 C CA . ARG G 1 7 ? -8.224 -83.072 29.367 1.00 94.60 6 ARG G CA 1
ATOM 5339 C C . ARG G 1 7 ? -9.358 -83.498 28.450 1.00 96.89 6 ARG G C 1
ATOM 5340 O O . ARG G 1 7 ? -9.315 -84.590 27.875 1.00 96.69 6 ARG G O 1
ATOM 5348 N N . LEU G 1 8 ? -10.379 -82.654 28.301 1.00 97.02 7 LEU G N 1
ATOM 5349 C CA . LEU G 1 8 ? -11.473 -83.000 27.405 1.00 92.81 7 LEU G CA 1
ATOM 5350 C C . LEU G 1 8 ? -11.048 -82.849 25.956 1.00 93.79 7 LEU G C 1
ATOM 5351 O O . LEU G 1 8 ? -11.333 -83.722 25.130 1.00 102.91 7 LEU G O 1
ATOM 5356 N N . LYS G 1 9 ? -10.346 -81.762 25.627 1.00 90.32 8 LYS G N 1
ATOM 5357 C CA . LYS G 1 9 ? -9.755 -81.673 24.298 1.00 90.03 8 LYS G CA 1
ATOM 5358 C C . LYS G 1 9 ? -8.841 -82.853 24.049 1.00 95.78 8 LYS G C 1
ATOM 5359 O O . LYS G 1 9 ? -8.680 -83.296 22.912 1.00 98.59 8 LYS G O 1
ATOM 5365 N N . SER G 1 10 ? -8.265 -83.395 25.108 1.00 103.85 9 SER G N 1
ATOM 5366 C CA . SER G 1 10 ? -7.547 -84.651 25.054 1.00 102.31 9 SER G CA 1
ATOM 5367 C C . SER G 1 10 ? -8.430 -85.823 25.473 1.00 108.01 9 SER G C 1
ATOM 5368 O O . SER G 1 10 ? -7.923 -86.827 25.985 1.00 120.44 9 SER G O 1
ATOM 5371 N N . ASP G 1 11 ? -9.743 -85.718 25.284 1.00 106.26 10 ASP G N 1
ATOM 5372 C CA . ASP G 1 11 ? -10.598 -86.886 25.446 1.00 109.65 10 ASP G CA 1
ATOM 5373 C C . ASP G 1 11 ? -11.522 -87.069 24.235 1.00 113.89 10 ASP G C 1
ATOM 5374 O O . ASP G 1 11 ? -12.445 -87.891 24.299 1.00 122.87 10 ASP G O 1
ATOM 5379 N N . LEU G 1 12 ? -11.261 -86.370 23.115 1.00 107.28 11 LEU G N 1
ATOM 5380 C CA . LEU G 1 12 ? -12.042 -86.519 21.881 1.00 103.30 11 LEU G CA 1
ATOM 5381 C C . LEU G 1 12 ? -11.277 -86.690 20.566 1.00 108.02 11 LEU G C 1
ATOM 5382 O O . LEU G 1 12 ? -11.839 -87.223 19.597 1.00 111.97 11 LEU G O 1
ATOM 5387 N N . PHE G 1 13 ? -10.037 -86.197 20.499 1.00 107.58 12 PHE G N 1
ATOM 5388 C CA . PHE G 1 13 ? -9.230 -86.011 19.290 1.00 110.16 12 PHE G CA 1
ATOM 5389 C C . PHE G 1 13 ? -8.098 -87.015 19.067 1.00 115.84 12 PHE G C 1
ATOM 5390 O O . PHE G 1 13 ? -7.813 -87.325 17.907 1.00 115.96 12 PHE G O 1
ATOM 5398 N N . ASN G 1 14 ? -7.360 -87.454 20.103 1.00 119.24 13 ASN G N 1
ATOM 5399 C CA . ASN G 1 14 ? -6.284 -88.456 19.915 1.00 124.26 13 ASN G CA 1
ATOM 5400 C C . ASN G 1 14 ? -6.862 -89.864 19.992 1.00 126.03 13 ASN G C 1
ATOM 5401 O O . ASN G 1 14 ? -6.721 -90.666 19.061 1.00 124.18 13 ASN G O 1
ATOM 5406 N N . ARG G 1 15 ? -7.527 -90.162 21.107 1.00 124.72 14 ARG G N 1
ATOM 5407 C CA . ARG G 1 15 ? -8.153 -91.441 21.434 1.00 127.70 14 ARG G CA 1
ATOM 5408 C C . ARG G 1 15 ? -9.264 -91.817 20.484 1.00 129.17 14 ARG G C 1
ATOM 5409 O O . ARG G 1 15 ? -10.029 -92.749 20.749 1.00 129.85 14 ARG G O 1
ATOM 5417 N N . SER G 1 16 ? -9.428 -91.041 19.452 1.00 124.41 15 SER G N 1
ATOM 5418 C CA . SER G 1 16 ? -10.472 -91.360 18.506 1.00 122.46 15 SER G CA 1
ATOM 5419 C C . SER G 1 16 ? -9.933 -91.091 17.114 1.00 122.95 15 SER G C 1
ATOM 5420 O O . SER G 1 16 ? -9.446 -89.985 16.841 1.00 122.70 15 SER G O 1
ATOM 5423 N N . PRO G 1 17 ? -9.961 -92.088 16.239 1.00 117.06 16 PRO G N 1
ATOM 5424 C CA . PRO G 1 17 ? -9.644 -91.839 14.835 1.00 114.38 16 PRO G CA 1
ATOM 5425 C C . PRO G 1 17 ? -10.569 -90.765 14.280 1.00 117.56 16 PRO G C 1
ATOM 5426 O O . PRO G 1 17 ? -11.763 -90.723 14.602 1.00 117.76 16 PRO G O 1
ATOM 5430 N N . MET G 1 18 ? -10.010 -89.864 13.462 1.00 114.01 17 MET G N 1
ATOM 5431 C CA . MET G 1 18 ? -10.840 -88.767 12.978 1.00 110.51 17 MET G CA 1
ATOM 5432 C C . MET G 1 18 ? -11.960 -89.309 12.089 1.00 103.92 17 MET G C 1
ATOM 5433 O O . MET G 1 18 ? -11.821 -90.335 11.406 1.00 96.00 17 MET G O 1
ATOM 5438 N N . TYR G 1 19 ? -13.079 -88.598 12.125 1.00 92.99 18 TYR G N 1
ATOM 5439 C CA . TYR G 1 19 ? -14.318 -89.065 11.526 1.00 86.75 18 TYR G CA 1
ATOM 5440 C C . TYR G 1 19 ? -14.186 -89.153 10.002 1.00 83.09 18 TYR G C 1
ATOM 5441 O O . TYR G 1 19 ? -13.581 -88.275 9.377 1.00 80.77 18 TYR G O 1
ATOM 5450 N N . PRO G 1 20 ? -14.700 -90.224 9.371 1.00 76.84 19 PRO G N 1
ATOM 5451 C CA . PRO G 1 20 ? -14.359 -90.481 7.969 1.00 75.92 19 PRO G CA 1
ATOM 5452 C C . PRO G 1 20 ? -15.306 -89.850 6.968 1.00 78.90 19 PRO G C 1
ATOM 5453 O O . PRO G 1 20 ? -15.271 -90.206 5.781 1.00 81.75 19 PRO G O 1
ATOM 5457 N N . GLY G 1 21 ? -16.144 -88.918 7.418 1.00 73.94 20 GLY G N 1
ATOM 5458 C CA . GLY G 1 21 ? -17.147 -88.330 6.562 1.00 76.56 20 GLY G CA 1
ATOM 5459 C C . GLY G 1 21 ? -18.462 -89.077 6.664 1.00 74.38 20 GLY G C 1
ATOM 5460 O O . GLY G 1 21 ? -18.504 -90.246 7.047 1.00 71.36 20 GLY G O 1
ATOM 5461 N N . PRO G 1 22 ? -19.563 -88.413 6.334 1.00 69.37 21 PRO G N 1
ATOM 5462 C CA . PRO G 1 22 ? -20.871 -89.063 6.402 1.00 71.34 21 PRO G CA 1
ATOM 5463 C C . PRO G 1 22 ? -21.068 -90.034 5.253 1.00 70.50 21 PRO G C 1
ATOM 5464 O O . PRO G 1 22 ? -20.406 -89.961 4.221 1.00 74.39 21 PRO G O 1
ATOM 5468 N N . THR G 1 23 ? -21.987 -90.968 5.469 1.00 74.17 22 THR G N 1
ATOM 5469 C CA . THR G 1 23 ? -22.321 -92.011 4.510 1.00 78.19 22 THR G CA 1
ATOM 5470 C C . THR G 1 23 ? -23.834 -92.120 4.376 1.00 77.31 22 THR G C 1
ATOM 5471 O O . THR G 1 23 ? -24.599 -91.489 5.113 1.00 72.30 22 THR G O 1
ATOM 5475 N N . LYS G 1 24 ? -24.259 -92.963 3.432 1.00 75.81 23 LYS G N 1
ATOM 5476 C CA . LYS G 1 24 ? -25.689 -93.162 3.226 1.00 76.80 23 LYS G CA 1
ATOM 5477 C C . LYS G 1 24 ? -26.344 -93.760 4.467 1.00 84.43 23 LYS G C 1
ATOM 5478 O O . LYS G 1 24 ? -27.498 -93.440 4.777 1.00 84.17 23 LYS G O 1
ATOM 5484 N N . ASP G 1 25 ? -25.607 -94.594 5.213 1.00 85.76 24 ASP G N 1
ATOM 5485 C CA . ASP G 1 25 ? -26.136 -95.234 6.414 1.00 75.56 24 ASP G CA 1
ATOM 5486 C C . ASP G 1 25 ? -26.162 -94.294 7.613 1.00 82.59 24 ASP G C 1
ATOM 5487 O O . ASP G 1 25 ? -27.092 -94.351 8.423 1.00 84.00 24 ASP G O 1
ATOM 5492 N N . ASP G 1 26 ? -25.141 -93.445 7.764 1.00 84.00 25 ASP G N 1
ATOM 5493 C CA . ASP G 1 26 ? -25.106 -92.404 8.790 1.00 77.31 25 ASP G CA 1
ATOM 5494 C C . ASP G 1 26 ? -25.008 -91.061 8.070 1.00 79.10 25 ASP G C 1
ATOM 5495 O O . ASP G 1 26 ? -23.913 -90.490 7.928 1.00 76.04 25 ASP G O 1
ATOM 5500 N N . PRO G 1 27 ? -26.124 -90.538 7.580 1.00 79.90 26 PRO G N 1
ATOM 5501 C CA . PRO G 1 27 ? -26.121 -89.227 6.928 1.00 77.40 26 PRO G CA 1
ATOM 5502 C C . PRO G 1 27 ? -26.008 -88.110 7.961 1.00 70.00 26 PRO G C 1
ATOM 5503 O O . PRO G 1 27 ? -26.034 -88.337 9.170 1.00 68.47 26 PRO G O 1
ATOM 5507 N N . LEU G 1 28 ? -25.932 -86.884 7.451 1.00 66.99 27 LEU G N 1
ATOM 5508 C CA . LEU G 1 28 ? -25.570 -85.708 8.222 1.00 63.81 27 LEU G CA 1
ATOM 5509 C C . LEU G 1 28 ? -26.274 -84.494 7.623 1.00 73.46 27 LEU G C 1
ATOM 5510 O O . LEU G 1 28 ? -26.317 -84.331 6.399 1.00 74.21 27 LEU G O 1
ATOM 5515 N N . THR G 1 29 ? -26.851 -83.654 8.473 1.00 71.67 28 THR G N 1
ATOM 5516 C CA . THR G 1 29 ? -27.502 -82.441 8.003 1.00 74.34 28 THR G CA 1
ATOM 5517 C C . THR G 1 29 ? -26.606 -81.256 8.316 1.00 73.55 28 THR G C 1
ATOM 5518 O O . THR G 1 29 ? -25.953 -81.217 9.363 1.00 76.61 28 THR G O 1
ATOM 5522 N N . VAL G 1 30 ? -26.561 -80.311 7.386 1.00 64.79 29 VAL G N 1
ATOM 5523 C CA . VAL G 1 30 ? -25.643 -79.193 7.415 1.00 65.68 29 VAL G CA 1
ATOM 5524 C C . VAL G 1 30 ? -26.491 -77.969 7.140 1.00 72.85 29 VAL G C 1
ATOM 5525 O O . VAL G 1 30 ? -26.958 -77.769 6.010 1.00 68.92 29 VAL G O 1
ATOM 5529 N N . THR G 1 31 ? -26.735 -77.175 8.167 1.00 69.09 30 THR G N 1
ATOM 5530 C CA . THR G 1 31 ? -27.534 -75.983 7.989 1.00 72.98 30 THR G CA 1
ATOM 5531 C C . THR G 1 31 ? -26.576 -74.851 7.663 1.00 69.06 30 THR G C 1
ATOM 5532 O O . THR G 1 31 ? -25.518 -74.725 8.281 1.00 74.14 30 THR G O 1
ATOM 5536 N N . LEU G 1 32 ? -26.923 -74.068 6.658 1.00 70.68 31 LEU G N 1
ATOM 5537 C CA . LEU G 1 32 ? -25.988 -73.156 6.027 1.00 72.26 31 LEU G CA 1
ATOM 5538 C C . LEU G 1 32 ? -26.671 -71.808 5.848 1.00 74.91 31 LEU G C 1
ATOM 5539 O O . LEU G 1 32 ? -27.848 -71.758 5.485 1.00 82.70 31 LEU G O 1
ATOM 5544 N N . GLY G 1 33 ? -25.961 -70.724 6.133 1.00 67.75 32 GLY G N 1
ATOM 5545 C CA . GLY G 1 33 ? -26.544 -69.399 5.999 1.00 73.14 32 GLY G CA 1
ATOM 5546 C C . GLY G 1 33 ? -25.504 -68.342 5.713 1.00 72.31 32 GLY G C 1
ATOM 5547 O O . GLY G 1 33 ? -24.350 -68.453 6.134 1.00 76.83 32 GLY G O 1
ATOM 5548 N N . PHE G 1 34 ? -25.927 -67.285 5.023 1.00 65.50 33 PHE G N 1
ATOM 5549 C CA . PHE G 1 34 ? -25.015 -66.259 4.545 1.00 70.83 33 PHE G CA 1
ATOM 5550 C C . PHE G 1 34 ? -25.286 -64.889 5.169 1.00 78.16 33 PHE G C 1
ATOM 5551 O O . PHE G 1 34 ? -26.419 -64.541 5.523 1.00 80.30 33 PHE G O 1
ATOM 5559 N N . THR G 1 35 ? -24.210 -64.115 5.276 1.00 76.35 34 THR G N 1
ATOM 5560 C CA . THR G 1 35 ? -24.166 -62.826 5.965 1.00 73.67 34 THR G CA 1
ATOM 5561 C C . THR G 1 35 ? -23.273 -61.949 5.100 1.00 74.96 34 THR G C 1
ATOM 5562 O O . THR G 1 35 ? -22.049 -62.040 5.182 1.00 75.88 34 THR G O 1
ATOM 5566 N N . LEU G 1 36 ? -23.884 -61.128 4.255 1.00 77.30 35 LEU G N 1
ATOM 5567 C CA . LEU G 1 36 ? -23.176 -60.483 3.164 1.00 71.56 35 LEU G CA 1
ATOM 5568 C C . LEU G 1 36 ? -22.797 -59.061 3.553 1.00 79.32 35 LEU G C 1
ATOM 5569 O O . LEU G 1 36 ? -23.571 -58.367 4.220 1.00 83.35 35 LEU G O 1
ATOM 5574 N N . GLN G 1 37 ? -21.591 -58.632 3.144 1.00 79.77 36 GLN G N 1
ATOM 5575 C CA . GLN G 1 37 ? -21.018 -57.379 3.641 1.00 76.34 36 GLN G CA 1
ATOM 5576 C C . GLN G 1 37 ? -20.507 -56.413 2.588 1.00 79.80 36 GLN G C 1
ATOM 5577 O O . GLN G 1 37 ? -20.374 -55.217 2.872 1.00 80.07 36 GLN G O 1
ATOM 5583 N N . ASP G 1 38 ? -20.190 -56.893 1.393 1.00 76.11 37 ASP G N 1
ATOM 5584 C CA . ASP G 1 38 ? -19.799 -55.929 0.374 1.00 78.97 37 ASP G CA 1
ATOM 5585 C C . ASP G 1 38 ? -19.853 -56.606 -0.986 1.00 77.74 37 ASP G C 1
ATOM 5586 O O . ASP G 1 38 ? -19.875 -57.833 -1.088 1.00 79.44 37 ASP G O 1
ATOM 5591 N N . ILE G 1 39 ? -19.915 -55.785 -2.025 1.00 75.89 38 ILE G N 1
ATOM 5592 C CA . ILE G 1 39 ? -19.674 -56.223 -3.389 1.00 73.85 38 ILE G CA 1
ATOM 5593 C C . ILE G 1 39 ? -18.444 -55.459 -3.856 1.00 73.67 38 ILE G C 1
ATOM 5594 O O . ILE G 1 39 ? -18.551 -54.417 -4.505 1.00 78.85 38 ILE G O 1
ATOM 5599 N N . VAL G 1 40 ? -17.262 -55.956 -3.516 1.00 71.59 39 VAL G N 1
ATOM 5600 C CA . VAL G 1 40 ? -16.074 -55.116 -3.608 1.00 77.96 39 VAL G CA 1
ATOM 5601 C C . VAL G 1 40 ? -15.779 -54.729 -5.052 1.00 82.01 39 VAL G C 1
ATOM 5602 O O . VAL G 1 40 ? -15.559 -53.548 -5.355 1.00 87.20 39 VAL G O 1
ATOM 5606 N N . LYS G 1 41 ? -15.730 -55.706 -5.957 1.00 77.96 40 LYS G N 1
ATOM 5607 C CA . LYS G 1 41 ? -15.379 -55.432 -7.343 1.00 79.08 40 LYS G CA 1
ATOM 5608 C C . LYS G 1 41 ? -16.486 -55.919 -8.277 1.00 81.45 40 LYS G C 1
ATOM 5609 O O . LYS G 1 41 ? -17.336 -56.734 -7.903 1.00 78.43 40 LYS G O 1
ATOM 5615 N N . VAL G 1 42 ? -16.482 -55.368 -9.492 1.00 77.37 41 VAL G N 1
ATOM 5616 C CA . VAL G 1 42 ? -17.293 -55.845 -10.606 1.00 73.54 41 VAL G CA 1
ATOM 5617 C C . VAL G 1 42 ? -16.415 -55.744 -11.851 1.00 80.42 41 VAL G C 1
ATOM 5618 O O . VAL G 1 42 ? -15.508 -54.909 -11.924 1.00 79.89 41 VAL G O 1
ATOM 5622 N N . ASP G 1 43 ? -16.646 -56.627 -12.825 1.00 82.41 42 ASP G N 1
ATOM 5623 C CA . ASP G 1 43 ? -15.734 -56.673 -13.974 1.00 82.48 42 ASP G CA 1
ATOM 5624 C C . ASP G 1 43 ? -16.541 -57.037 -15.226 1.00 88.26 42 ASP G C 1
ATOM 5625 O O . ASP G 1 43 ? -16.629 -58.205 -15.604 1.00 83.99 42 ASP G O 1
ATOM 5630 N N . SER G 1 44 ? -17.106 -56.022 -15.887 1.00 92.43 43 SER G N 1
ATOM 5631 C CA . SER G 1 44 ? -17.861 -56.334 -17.095 1.00 87.38 43 SER G CA 1
ATOM 5632 C C . SER G 1 44 ? -16.967 -56.739 -18.261 1.00 82.74 43 SER G C 1
ATOM 5633 O O . SER G 1 44 ? -17.492 -57.178 -19.289 1.00 74.14 43 SER G O 1
ATOM 5636 N N . SER G 1 45 ? -15.644 -56.598 -18.141 1.00 81.40 44 SER G N 1
ATOM 5637 C CA . SER G 1 45 ? -14.778 -57.090 -19.202 1.00 80.19 44 SER G CA 1
ATOM 5638 C C . SER G 1 45 ? -14.620 -58.602 -19.151 1.00 85.17 44 SER G C 1
ATOM 5639 O O . SER G 1 45 ? -14.263 -59.210 -20.166 1.00 87.45 44 SER G O 1
ATOM 5642 N N . THR G 1 46 ? -14.893 -59.221 -17.995 1.00 87.12 45 THR G N 1
ATOM 5643 C CA . THR G 1 46 ? -14.817 -60.670 -17.822 1.00 86.31 45 THR G CA 1
ATOM 5644 C C . THR G 1 46 ? -15.998 -61.255 -17.066 1.00 83.88 45 THR G C 1
ATOM 5645 O O . THR G 1 46 ? -16.124 -62.483 -17.013 1.00 83.39 45 THR G O 1
ATOM 5649 N N . ASN G 1 47 ? -16.832 -60.428 -16.447 1.00 81.64 46 ASN G N 1
ATOM 5650 C CA . ASN G 1 47 ? -18.019 -60.873 -15.722 1.00 83.35 46 ASN G CA 1
ATOM 5651 C C . ASN G 1 47 ? -17.676 -61.723 -14.501 1.00 81.30 46 ASN G C 1
ATOM 5652 O O . ASN G 1 47 ? -18.430 -62.622 -14.126 1.00 82.63 46 ASN G O 1
ATOM 5657 N N . GLU G 1 48 ? -16.548 -61.433 -13.860 1.00 81.72 47 GLU G N 1
ATOM 5658 C CA . GLU G 1 48 ? -16.385 -61.768 -12.455 1.00 82.45 47 GLU G CA 1
ATOM 5659 C C . GLU G 1 48 ? -17.016 -60.676 -11.586 1.00 79.46 47 GLU G C 1
ATOM 5660 O O . GLU G 1 48 ? -16.940 -59.485 -11.902 1.00 78.99 47 GLU G O 1
ATOM 5666 N N . VAL G 1 49 ? -17.601 -61.077 -10.466 1.00 73.53 48 VAL G N 1
ATOM 5667 C CA . VAL G 1 49 ? -17.956 -60.151 -9.399 1.00 76.27 48 VAL G CA 1
ATOM 5668 C C . VAL G 1 49 ? -17.449 -60.721 -8.077 1.00 78.07 48 VAL G C 1
ATOM 5669 O O . VAL G 1 49 ? -17.593 -61.920 -7.819 1.00 80.49 48 VAL G O 1
ATOM 5673 N N . ASP G 1 50 ? -16.859 -59.871 -7.237 1.00 74.80 49 ASP G N 1
ATOM 5674 C CA . ASP G 1 50 ? -16.297 -60.295 -5.955 1.00 70.38 49 ASP G CA 1
ATOM 5675 C C . ASP G 1 50 ? -17.228 -59.943 -4.801 1.00 71.89 49 ASP G C 1
ATOM 5676 O O . ASP G 1 50 ? -17.635 -58.786 -4.659 1.00 76.39 49 ASP G O 1
ATOM 5681 N N . LEU G 1 51 ? -17.541 -60.933 -3.965 1.00 68.60 50 LEU G N 1
ATOM 5682 C CA . LEU G 1 51 ? -18.283 -60.733 -2.728 1.00 68.15 50 LEU G CA 1
ATOM 5683 C C . LEU G 1 51 ? -17.378 -60.942 -1.525 1.00 70.90 50 LEU G C 1
ATOM 5684 O O . LEU G 1 51 ? -16.444 -61.744 -1.568 1.00 76.50 50 LEU G O 1
ATOM 5689 N N . VAL G 1 52 ? -17.693 -60.244 -0.436 1.00 70.66 51 VAL G N 1
ATOM 5690 C CA . VAL G 1 52 ? -17.142 -60.520 0.886 1.00 63.94 51 VAL G CA 1
ATOM 5691 C C . VAL G 1 52 ? -18.308 -60.860 1.802 1.00 68.32 51 VAL G C 1
ATOM 5692 O O . VAL G 1 52 ? -19.279 -60.102 1.872 1.00 75.85 51 VAL G O 1
ATOM 5696 N N . TYR G 1 53 ? -18.233 -62.006 2.480 1.00 71.11 52 TYR G N 1
ATOM 5697 C CA . TYR G 1 53 ? -19.381 -62.500 3.231 1.00 75.10 52 TYR G CA 1
ATOM 5698 C C . TYR G 1 53 ? -18.911 -63.362 4.391 1.00 73.77 52 TYR G C 1
ATOM 5699 O O . TYR G 1 53 ? -17.720 -63.657 4.535 1.00 67.83 52 TYR G O 1
ATOM 5708 N N . TYR G 1 54 ? -19.878 -63.735 5.237 1.00 71.53 53 TYR G N 1
ATOM 5709 C CA . TYR G 1 54 ? -19.708 -64.732 6.284 1.00 70.90 53 TYR G CA 1
ATOM 5710 C C . TYR G 1 54 ? -20.537 -65.939 5.893 1.00 73.37 53 TYR G C 1
ATOM 5711 O O . TYR G 1 54 ? -21.723 -65.807 5.585 1.00 80.12 53 TYR G O 1
ATOM 5720 N N . GLU G 1 55 ? -19.922 -67.098 5.897 1.00 70.19 54 GLU G N 1
ATOM 5721 C CA . GLU G 1 55 ? -20.594 -68.323 5.508 1.00 73.54 54 GLU G CA 1
ATOM 5722 C C . GLU G 1 55 ? -20.744 -69.150 6.770 1.00 72.26 54 GLU G C 1
ATOM 5723 O O . GLU G 1 55 ? -19.758 -69.685 7.283 1.00 74.16 54 GLU G O 1
ATOM 5729 N N . GLN G 1 56 ? -21.962 -69.226 7.293 1.00 75.95 55 GLN G N 1
ATOM 5730 C CA . GLN G 1 56 ? -22.195 -69.933 8.542 1.00 76.20 55 GLN G CA 1
ATOM 5731 C C . GLN G 1 56 ? -22.606 -71.368 8.224 1.00 75.30 55 GLN G C 1
ATOM 5732 O O . GLN G 1 56 ? -23.541 -71.604 7.450 1.00 78.16 55 GLN G O 1
ATOM 5738 N N . GLN G 1 57 ? -21.867 -72.322 8.775 1.00 69.55 56 GLN G N 1
ATOM 5739 C CA . GLN G 1 57 ? -22.158 -73.734 8.622 1.00 70.36 56 GLN G CA 1
ATOM 5740 C C . GLN G 1 57 ? -22.392 -74.325 10.002 1.00 67.98 56 GLN G C 1
ATOM 5741 O O . GLN G 1 57 ? -21.798 -73.886 10.989 1.00 71.89 56 GLN G O 1
ATOM 5747 N N . ARG G 1 58 ? -23.268 -75.316 10.078 1.00 68.46 57 ARG G N 1
ATOM 5748 C CA . ARG G 1 58 ? -23.453 -76.025 11.333 1.00 71.87 57 ARG G CA 1
ATOM 5749 C C . ARG G 1 58 ? -23.890 -77.444 11.027 1.00 71.67 57 ARG G C 1
ATOM 5750 O O . ARG G 1 58 ? -24.670 -77.676 10.096 1.00 69.32 57 ARG G O 1
ATOM 5758 N N . TRP G 1 59 ? -23.353 -78.379 11.810 1.00 75.10 58 TRP G N 1
ATOM 5759 C CA . TRP G 1 59 ? -23.641 -79.806 11.700 1.00 76.19 58 TRP G CA 1
ATOM 5760 C C . TRP G 1 59 ? -23.442 -80.454 13.065 1.00 72.40 58 TRP G C 1
ATOM 5761 O O . TRP G 1 59 ? -23.148 -79.786 14.059 1.00 72.90 58 TRP G O 1
ATOM 5772 N N . LYS G 1 60 ? -23.586 -81.773 13.098 1.00 73.80 59 LYS G N 1
ATOM 5773 C CA . LYS G 1 60 ? -23.759 -82.511 14.343 1.00 79.81 59 LYS G CA 1
ATOM 5774 C C . LYS G 1 60 ? -23.112 -83.885 14.215 1.00 84.85 59 LYS G C 1
ATOM 5775 O O . LYS G 1 60 ? -23.593 -84.724 13.445 1.00 82.06 59 LYS G O 1
ATOM 5781 N N . LEU G 1 61 ? -22.088 -84.146 15.024 1.00 78.23 60 LEU G N 1
ATOM 5782 C CA . LEU G 1 61 ? -21.392 -85.426 15.018 1.00 79.35 60 LEU G CA 1
ATOM 5783 C C . LEU G 1 61 ? -21.476 -86.071 16.393 1.00 85.34 60 LEU G C 1
ATOM 5784 O O . LEU G 1 61 ? -21.210 -85.419 17.406 1.00 88.99 60 LEU G O 1
ATOM 5789 N N . ASN G 1 62 ? -21.824 -87.358 16.436 1.00 88.50 61 ASN G N 1
ATOM 5790 C CA . ASN G 1 62 ? -21.893 -88.013 17.733 1.00 86.83 61 ASN G CA 1
ATOM 5791 C C . ASN G 1 62 ? -20.520 -88.363 18.269 1.00 80.45 61 ASN G C 1
ATOM 5792 O O . ASN G 1 62 ? -20.375 -88.512 19.486 1.00 78.82 61 ASN G O 1
ATOM 5797 N N . SER G 1 63 ? -19.512 -88.476 17.398 1.00 79.73 62 SER G N 1
ATOM 5798 C CA . SER G 1 63 ? -18.151 -88.692 17.875 1.00 82.45 62 SER G CA 1
ATOM 5799 C C . SER G 1 63 ? -17.610 -87.495 18.640 1.00 82.31 62 SER G C 1
ATOM 5800 O O . SER G 1 63 ? -16.450 -87.524 19.078 1.00 86.68 62 SER G O 1
ATOM 5803 N N . LEU G 1 64 ? -18.419 -86.454 18.816 1.00 76.41 63 LEU G N 1
ATOM 5804 C CA . LEU G 1 64 ? -17.994 -85.249 19.502 1.00 75.89 63 LEU G CA 1
ATOM 5805 C C . LEU G 1 64 ? -18.793 -84.970 20.767 1.00 84.38 63 LEU G C 1
ATOM 5806 O O . LEU G 1 64 ? -18.675 -83.872 21.325 1.00 88.56 63 LEU G O 1
ATOM 5811 N N . MET G 1 65 ? -19.607 -85.914 21.237 1.00 89.02 64 MET G N 1
ATOM 5812 C CA . MET G 1 65 ? -20.402 -85.655 22.431 1.00 86.89 64 MET G CA 1
ATOM 5813 C C . MET G 1 65 ? -19.586 -85.954 23.688 1.00 87.04 64 MET G C 1
ATOM 5814 O O . MET G 1 65 ? -18.562 -86.647 23.650 1.00 86.47 64 MET G O 1
ATOM 5819 N N . TRP G 1 66 ? -20.044 -85.409 24.813 1.00 83.41 65 TRP G N 1
ATOM 5820 C CA . TRP G 1 66 ? -19.453 -85.756 26.098 1.00 88.72 65 TRP G CA 1
ATOM 5821 C C . TRP G 1 66 ? -20.448 -85.448 27.209 1.00 92.55 65 TRP G C 1
ATOM 5822 O O . TRP G 1 66 ? -21.530 -84.894 26.983 1.00 88.73 65 TRP G O 1
ATOM 5833 N N . ASP G 1 67 ? -20.076 -85.854 28.417 1.00 93.20 66 ASP G N 1
ATOM 5834 C CA . ASP G 1 67 ? -20.939 -85.661 29.566 1.00 97.20 66 ASP G CA 1
ATOM 5835 C C . ASP G 1 67 ? -20.444 -84.443 30.321 1.00 93.46 66 ASP G C 1
ATOM 5836 O O . ASP G 1 67 ? -19.352 -84.493 30.908 1.00 91.84 66 ASP G O 1
ATOM 5841 N N . PRO G 1 68 ? -21.189 -83.344 30.337 1.00 93.27 67 PRO G N 1
ATOM 5842 C CA . PRO G 1 68 ? -20.636 -82.092 30.884 1.00 98.44 67 PRO G CA 1
ATOM 5843 C C . PRO G 1 68 ? -20.086 -82.180 32.308 1.00 102.38 67 PRO G C 1
ATOM 5844 O O . PRO G 1 68 ? -19.069 -81.527 32.581 1.00 104.74 67 PRO G O 1
ATOM 5848 N N . ASN G 1 69 ? -20.679 -82.955 33.224 1.00 103.21 68 ASN G N 1
ATOM 5849 C CA . ASN G 1 69 ? -20.098 -82.991 34.569 1.00 103.70 68 ASN G CA 1
ATOM 5850 C C . ASN G 1 69 ? -18.905 -83.941 34.642 1.00 99.80 68 ASN G C 1
ATOM 5851 O O . ASN G 1 69 ? -18.054 -83.802 35.530 1.00 105.17 68 ASN G O 1
ATOM 5856 N N . GLU G 1 70 ? -18.789 -84.879 33.698 1.00 93.46 69 GLU G N 1
ATOM 5857 C CA . GLU G 1 70 ? -17.567 -85.674 33.629 1.00 97.52 69 GLU G CA 1
ATOM 5858 C C . GLU G 1 70 ? -16.353 -84.830 33.237 1.00 98.63 69 GLU G C 1
ATOM 5859 O O . GLU G 1 70 ? -15.229 -85.343 33.202 1.00 92.22 69 GLU G O 1
ATOM 5865 N N . TYR G 1 71 ? -16.563 -83.540 32.950 1.00 97.24 70 TYR G N 1
ATOM 5866 C CA . TYR G 1 71 ? -15.481 -82.609 32.617 1.00 96.44 70 TYR G CA 1
ATOM 5867 C C . TYR G 1 71 ? -15.771 -81.214 33.174 1.00 93.68 70 TYR G C 1
ATOM 5868 O O . TYR G 1 71 ? -15.740 -80.216 32.457 1.00 87.34 70 TYR G O 1
ATOM 5877 N N . GLY G 1 72 ? -16.049 -81.122 34.467 1.00 91.00 71 GLY G N 1
ATOM 5878 C CA . GLY G 1 72 ? -16.109 -79.813 35.091 1.00 87.11 71 GLY G CA 1
ATOM 5879 C C . GLY G 1 72 ? -17.232 -78.926 34.607 1.00 95.89 71 GLY G C 1
ATOM 5880 O O . GLY G 1 72 ? -17.082 -77.696 34.596 1.00 95.53 71 GLY G O 1
ATOM 5881 N N . ASN G 1 73 ? -18.361 -79.515 34.202 1.00 96.31 72 ASN G N 1
ATOM 5882 C CA . ASN G 1 73 ? -19.538 -78.745 33.789 1.00 100.74 72 ASN G CA 1
ATOM 5883 C C . ASN G 1 73 ? -19.221 -77.859 32.574 1.00 99.66 72 ASN G C 1
ATOM 5884 O O . ASN G 1 73 ? -19.634 -76.696 32.497 1.00 95.44 72 ASN G O 1
ATOM 5889 N N . ILE G 1 74 ? -18.480 -78.413 31.612 1.00 94.72 73 ILE G N 1
ATOM 5890 C CA . ILE G 1 74 ? -18.075 -77.680 30.415 1.00 91.32 73 ILE G CA 1
ATOM 5891 C C . ILE G 1 74 ? -19.133 -77.884 29.338 1.00 93.26 73 ILE G C 1
ATOM 5892 O O . ILE G 1 74 ? -19.240 -78.969 28.760 1.00 94.05 73 ILE G O 1
ATOM 5897 N N . THR G 1 75 ? -19.900 -76.828 29.055 1.00 89.40 74 THR G N 1
ATOM 5898 C CA . THR G 1 75 ? -20.989 -76.922 28.090 1.00 86.61 74 THR G CA 1
ATOM 5899 C C . THR G 1 75 ? -20.484 -76.846 26.645 1.00 88.50 74 THR G C 1
ATOM 5900 O O . THR G 1 75 ? -21.077 -77.466 25.756 1.00 88.32 74 THR G O 1
ATOM 5904 N N . ASP G 1 76 ? -19.394 -76.121 26.389 1.00 87.23 75 ASP G N 1
ATOM 5905 C CA . ASP G 1 76 ? -18.947 -75.855 25.027 1.00 81.75 75 ASP G CA 1
ATOM 5906 C C . ASP G 1 76 ? -17.513 -75.330 25.041 1.00 84.58 75 ASP G C 1
ATOM 5907 O O . ASP G 1 76 ? -17.024 -74.806 26.046 1.00 82.26 75 ASP G O 1
ATOM 5912 N N . PHE G 1 77 ? -16.848 -75.451 23.897 1.00 78.51 76 PHE G N 1
ATOM 5913 C CA . PHE G 1 77 ? -15.492 -74.944 23.797 1.00 81.38 76 PHE G CA 1
ATOM 5914 C C . PHE G 1 77 ? -15.202 -74.555 22.358 1.00 76.43 76 PHE G C 1
ATOM 5915 O O . PHE G 1 77 ? -15.928 -74.921 21.436 1.00 79.07 76 PHE G O 1
ATOM 5923 N N . ARG G 1 78 ? -14.140 -73.773 22.190 1.00 73.99 77 ARG G N 1
ATOM 5924 C CA . ARG G 1 78 ? -13.682 -73.276 20.908 1.00 65.40 77 ARG G CA 1
ATOM 5925 C C . ARG G 1 78 ? -12.464 -74.071 20.497 1.00 69.32 77 ARG G C 1
ATOM 5926 O O . ARG G 1 78 ? -11.658 -74.462 21.342 1.00 76.17 77 ARG G O 1
ATOM 5934 N N . THR G 1 79 ? -12.336 -74.327 19.198 1.00 71.09 78 THR G N 1
ATOM 5935 C CA . THR G 1 79 ? -11.180 -75.076 18.727 1.00 69.50 78 THR G CA 1
ATOM 5936 C C . THR G 1 79 ? -10.875 -74.700 17.290 1.00 67.57 78 THR G C 1
ATOM 5937 O O . THR G 1 79 ? -11.766 -74.295 16.535 1.00 66.62 78 THR G O 1
ATOM 5941 N N . SER G 1 80 ? -9.600 -74.837 16.925 1.00 69.03 79 SER G N 1
ATOM 5942 C CA . SER G 1 80 ? -9.199 -74.598 15.546 1.00 71.13 79 SER G CA 1
ATOM 5943 C C . SER G 1 80 ? -9.912 -75.562 14.613 1.00 68.36 79 SER G C 1
ATOM 5944 O O . SER G 1 80 ? -10.084 -76.743 14.927 1.00 67.44 79 SER G O 1
ATOM 5947 N N . ALA G 1 81 ? -10.328 -75.055 13.454 1.00 61.36 80 ALA G N 1
ATOM 5948 C CA . ALA G 1 81 ? -11.119 -75.889 12.561 1.00 64.29 80 ALA G CA 1
ATOM 5949 C C . ALA G 1 81 ? -10.316 -77.050 11.978 1.00 68.67 80 ALA G C 1
ATOM 5950 O O . ALA G 1 81 ? -10.909 -78.036 11.528 1.00 68.46 80 ALA G O 1
ATOM 5952 N N . ALA G 1 82 ? -8.983 -76.979 11.995 1.00 70.14 81 ALA G N 1
ATOM 5953 C CA . ALA G 1 82 ? -8.191 -78.103 11.507 1.00 66.81 81 ALA G CA 1
ATOM 5954 C C . ALA G 1 82 ? -8.330 -79.358 12.375 1.00 65.83 81 ALA G C 1
ATOM 5955 O O . ALA G 1 82 ? -8.080 -80.460 11.888 1.00 70.11 81 ALA G O 1
ATOM 5957 N N . ASP G 1 83 ? -8.742 -79.220 13.635 1.00 68.51 82 ASP G N 1
ATOM 5958 C CA . ASP G 1 83 ? -8.834 -80.340 14.564 1.00 71.78 82 ASP G CA 1
ATOM 5959 C C . ASP G 1 83 ? -10.022 -81.245 14.295 1.00 76.70 82 ASP G C 1
ATOM 5960 O O . ASP G 1 83 ? -10.080 -82.350 14.853 1.00 81.38 82 ASP G O 1
ATOM 5965 N N . ILE G 1 84 ? -10.970 -80.809 13.469 1.00 71.23 83 ILE G N 1
ATOM 5966 C CA . ILE G 1 84 ? -12.219 -81.522 13.289 1.00 64.24 83 ILE G CA 1
ATOM 5967 C C . ILE G 1 84 ? -12.512 -81.662 11.807 1.00 64.40 83 ILE G C 1
ATOM 5968 O O . ILE G 1 84 ? -11.990 -80.928 10.966 1.00 67.64 83 ILE G O 1
ATOM 5973 N N . TRP G 1 85 ? -13.352 -82.641 11.500 1.00 68.31 84 TRP G N 1
ATOM 5974 C CA . TRP G 1 85 ? -13.901 -82.756 10.164 1.00 63.85 84 TRP G CA 1
ATOM 5975 C C . TRP G 1 85 ? -14.804 -81.554 9.884 1.00 65.76 84 TRP G C 1
ATOM 5976 O O . TRP G 1 85 ? -15.481 -81.038 10.778 1.00 61.76 84 TRP G O 1
ATOM 5987 N N . THR G 1 86 ? -14.775 -81.081 8.647 1.00 65.90 85 THR G N 1
ATOM 5988 C CA . THR G 1 86 ? -15.682 -80.051 8.182 1.00 65.57 85 THR G CA 1
ATOM 5989 C C . THR G 1 86 ? -16.247 -80.432 6.823 1.00 70.10 85 THR G C 1
ATOM 5990 O O . THR G 1 86 ? -15.553 -81.043 6.003 1.00 74.33 85 THR G O 1
ATOM 5994 N N . PRO G 1 87 ? -17.492 -80.053 6.546 1.00 69.98 86 PRO G N 1
ATOM 5995 C CA . PRO G 1 87 ? -18.119 -80.428 5.277 1.00 69.05 86 PRO G CA 1
ATOM 5996 C C . PRO G 1 87 ? -17.509 -79.688 4.101 1.00 68.57 86 PRO G C 1
ATOM 5997 O O . PRO G 1 87 ? -16.962 -78.590 4.229 1.00 73.86 86 PRO G O 1
ATOM 6001 N N . ASP G 1 88 ? -17.633 -80.306 2.929 1.00 68.08 87 ASP G N 1
ATOM 6002 C CA . ASP G 1 88 ? -17.032 -79.768 1.709 1.00 71.90 87 ASP G CA 1
ATOM 6003 C C . ASP G 1 88 ? -17.962 -78.818 0.973 1.00 76.36 87 ASP G C 1
ATOM 6004 O O . ASP G 1 88 ? -18.027 -78.843 -0.263 1.00 74.53 87 ASP G O 1
ATOM 6009 N N . ILE G 1 89 ? -18.680 -77.966 1.706 1.00 75.74 88 ILE G N 1
ATOM 6010 C CA . ILE G 1 89 ? -19.662 -77.075 1.100 1.00 69.79 88 ILE G CA 1
ATOM 6011 C C . ILE G 1 89 ? -18.930 -76.021 0.287 1.00 69.44 88 ILE G C 1
ATOM 6012 O O . ILE G 1 89 ? -18.142 -75.248 0.842 1.00 72.66 88 ILE G O 1
ATOM 6017 N N . THR G 1 90 ? -19.168 -75.993 -1.034 1.00 69.11 89 THR G N 1
ATOM 6018 C CA . THR G 1 90 ? -18.426 -75.082 -1.907 1.00 68.60 89 THR G CA 1
ATOM 6019 C C . THR G 1 90 ? -19.285 -74.486 -3.032 1.00 61.64 89 THR G C 1
ATOM 6020 O O . THR G 1 90 ? -20.400 -74.922 -3.325 1.00 63.00 89 THR G O 1
ATOM 6024 N N . ALA G 1 91 ? -18.721 -73.469 -3.672 1.00 59.40 90 ALA G N 1
ATOM 6025 C CA . ALA G 1 91 ? -19.406 -72.677 -4.675 1.00 58.76 90 ALA G CA 1
ATOM 6026 C C . ALA G 1 91 ? -19.236 -73.309 -6.049 1.00 63.09 90 ALA G C 1
ATOM 6027 O O . ALA G 1 91 ? -18.107 -73.480 -6.528 1.00 67.34 90 ALA G O 1
ATOM 6029 N N . TYR G 1 92 ? -20.357 -73.595 -6.705 1.00 60.13 91 TYR G N 1
ATOM 6030 C CA . TYR G 1 92 ? -20.322 -74.300 -7.975 1.00 57.93 91 TYR G CA 1
ATOM 6031 C C . TYR G 1 92 ? -19.844 -73.432 -9.120 1.00 61.03 91 TYR G C 1
ATOM 6032 O O . TYR G 1 92 ? -19.458 -73.966 -10.158 1.00 70.80 91 TYR G O 1
ATOM 6041 N N . SER G 1 93 ? -19.834 -72.116 -8.968 1.00 62.26 92 SER G N 1
ATOM 6042 C CA . SER G 1 93 ? -19.507 -71.266 -10.107 1.00 65.00 92 SER G CA 1
ATOM 6043 C C . SER G 1 93 ? -18.457 -70.219 -9.760 1.00 66.08 92 SER G C 1
ATOM 6044 O O . SER G 1 93 ? -18.491 -69.115 -10.303 1.00 63.46 92 SER G O 1
ATOM 6047 N N . SER G 1 94 ? -17.514 -70.552 -8.869 1.00 70.88 93 SER G N 1
ATOM 6048 C CA . SER G 1 94 ? -16.379 -69.671 -8.597 1.00 65.09 93 SER G CA 1
ATOM 6049 C C . SER G 1 94 ? -15.481 -69.552 -9.824 1.00 64.57 93 SER G C 1
ATOM 6050 O O . SER G 1 94 ? -15.530 -70.362 -10.758 1.00 64.03 93 SER G O 1
ATOM 6053 N N . THR G 1 95 ? -14.660 -68.510 -9.819 1.00 63.34 94 THR G N 1
ATOM 6054 C CA . THR G 1 95 ? -13.707 -68.270 -10.891 1.00 67.05 94 THR G CA 1
ATOM 6055 C C . THR G 1 95 ? -12.292 -68.064 -10.376 1.00 68.29 94 THR G C 1
ATOM 6056 O O . THR G 1 95 ? -11.355 -67.959 -11.186 1.00 68.37 94 THR G O 1
ATOM 6060 N N . ARG G 1 96 ? -12.117 -67.963 -9.069 1.00 62.05 95 ARG G N 1
ATOM 6061 C CA . ARG G 1 96 ? -10.823 -67.898 -8.414 1.00 64.11 95 ARG G CA 1
ATOM 6062 C C . ARG G 1 96 ? -10.979 -68.702 -7.122 1.00 61.26 95 ARG G C 1
ATOM 6063 O O . ARG G 1 96 ? -12.095 -68.876 -6.634 1.00 62.81 95 ARG G O 1
ATOM 6071 N N . PRO G 1 97 ? -9.882 -69.207 -6.583 1.00 57.43 96 PRO G N 1
ATOM 6072 C CA . PRO G 1 97 ? -9.950 -69.803 -5.241 1.00 56.68 96 PRO G CA 1
ATOM 6073 C C . PRO G 1 97 ? -10.427 -68.785 -4.213 1.00 56.35 96 PRO G C 1
ATOM 6074 O O . PRO G 1 97 ? -10.036 -67.619 -4.233 1.00 64.40 96 PRO G O 1
ATOM 6078 N N . VAL G 1 98 ? -11.276 -69.241 -3.300 1.00 55.41 97 VAL G N 1
ATOM 6079 C CA . VAL G 1 98 ? -11.752 -68.377 -2.235 1.00 58.03 97 VAL G CA 1
ATOM 6080 C C . VAL G 1 98 ? -10.593 -67.956 -1.350 1.00 59.66 97 VAL G C 1
ATOM 6081 O O . VAL G 1 98 ? -9.699 -68.754 -1.037 1.00 60.00 97 VAL G O 1
ATOM 6085 N N . GLN G 1 99 ? -10.601 -66.693 -0.940 1.00 58.72 98 GLN G N 1
ATOM 6086 C CA . GLN G 1 99 ? -9.690 -66.216 0.085 1.00 58.41 98 GLN G CA 1
ATOM 6087 C C . GLN G 1 99 ? -10.406 -66.202 1.426 1.00 60.52 98 GLN G C 1
ATOM 6088 O O . GLN G 1 99 ? -11.576 -65.831 1.509 1.00 67.75 98 GLN G O 1
ATOM 6094 N N . VAL G 1 100 ? -9.718 -66.649 2.461 1.00 60.89 99 VAL G N 1
ATOM 6095 C CA . VAL G 1 100 ? -10.250 -66.640 3.816 1.00 63.37 99 VAL G CA 1
ATOM 6096 C C . VAL G 1 100 ? -9.811 -65.352 4.491 1.00 63.26 99 VAL G C 1
ATOM 6097 O O . VAL G 1 100 ? -8.621 -65.033 4.514 1.00 64.69 99 VAL G O 1
ATOM 6101 N N . LEU G 1 101 ? -10.770 -64.607 5.035 1.00 63.84 100 LEU G N 1
ATOM 6102 C CA . LEU G 1 101 ? -10.503 -63.280 5.574 1.00 63.35 100 LEU G CA 1
ATOM 6103 C C . LEU G 1 101 ? -10.457 -63.250 7.092 1.00 63.73 100 LEU G C 1
ATOM 6104 O O . LEU G 1 101 ? -10.202 -62.185 7.665 1.00 63.06 100 LEU G O 1
ATOM 6109 N N . SER G 1 102 ? -10.659 -64.388 7.753 1.00 62.70 101 SER G N 1
ATOM 6110 C CA . SER G 1 102 ? -10.746 -64.419 9.207 1.00 62.48 101 SER G CA 1
ATOM 6111 C C . SER G 1 102 ? -10.016 -65.632 9.766 1.00 61.63 101 SER G C 1
ATOM 6112 O O . SER G 1 102 ? -9.510 -66.455 8.996 1.00 59.36 101 SER G O 1
ATOM 6115 N N . PRO G 1 103 ? -9.928 -65.780 11.086 1.00 59.80 102 PRO G N 1
ATOM 6116 C CA . PRO G 1 103 ? -9.510 -67.059 11.641 1.00 56.55 102 PRO G CA 1
ATOM 6117 C C . PRO G 1 103 ? -10.487 -68.134 11.219 1.00 60.17 102 PRO G C 1
ATOM 6118 O O . PRO G 1 103 ? -11.570 -67.848 10.717 1.00 64.71 102 PRO G O 1
ATOM 6122 N N . GLN G 1 104 ? -10.099 -69.390 11.418 1.00 60.30 103 GLN G N 1
ATOM 6123 C CA . GLN G 1 104 ? -11.015 -70.502 11.185 1.00 58.49 103 GLN G CA 1
ATOM 6124 C C . GLN G 1 104 ? -11.118 -71.299 12.476 1.00 59.15 103 GLN G C 1
ATOM 6125 O O . GLN G 1 104 ? -10.437 -72.304 12.681 1.00 60.58 103 GLN G O 1
ATOM 6131 N N . ILE G 1 105 ? -11.985 -70.829 13.358 1.00 59.36 104 ILE G N 1
ATOM 6132 C CA . ILE G 1 105 ? -12.202 -71.445 14.655 1.00 60.32 104 ILE G CA 1
ATOM 6133 C C . ILE G 1 105 ? -13.663 -71.847 14.735 1.00 55.08 104 ILE G C 1
ATOM 6134 O O . ILE G 1 105 ? -14.520 -71.217 14.111 1.00 58.54 104 ILE G O 1
ATOM 6139 N N . ALA G 1 106 ? -13.937 -72.935 15.458 1.00 59.36 105 ALA G N 1
ATOM 6140 C CA . ALA G 1 106 ? -15.281 -73.492 15.582 1.00 64.68 105 ALA G CA 1
ATOM 6141 C C . ALA G 1 106 ? -15.627 -73.692 17.050 1.00 69.42 105 ALA G C 1
ATOM 6142 O O . ALA G 1 106 ? -14.747 -73.812 17.908 1.00 73.68 105 ALA G O 1
ATOM 6144 N N . VAL G 1 107 ? -16.922 -73.725 17.337 1.00 65.92 106 VAL G N 1
ATOM 6145 C CA . VAL G 1 107 ? -17.414 -74.019 18.673 1.00 67.88 106 VAL G CA 1
ATOM 6146 C C . VAL G 1 107 ? -18.026 -75.410 18.636 1.00 71.29 106 VAL G C 1
ATOM 6147 O O . VAL G 1 107 ? -18.913 -75.673 17.820 1.00 73.54 106 VAL G O 1
ATOM 6151 N N . VAL G 1 108 ? -17.547 -76.294 19.510 1.00 66.03 107 VAL G N 1
ATOM 6152 C CA . VAL G 1 108 ? -18.090 -77.635 19.707 1.00 70.56 107 VAL G CA 1
ATOM 6153 C C . VAL G 1 108 ? -18.750 -77.664 21.080 1.00 81.88 107 VAL G C 1
ATOM 6154 O O . VAL G 1 108 ? -18.140 -77.234 22.069 1.00 81.37 107 VAL G O 1
ATOM 6158 N N . THR G 1 109 ? -19.995 -78.156 21.150 1.00 78.68 108 THR G N 1
ATOM 6159 C CA . THR G 1 109 ? -20.763 -78.134 22.394 1.00 81.30 108 THR G CA 1
ATOM 6160 C C . THR G 1 109 ? -21.142 -79.552 22.830 1.00 84.82 108 THR G C 1
ATOM 6161 O O . THR G 1 109 ? -21.150 -80.480 22.025 1.00 81.93 108 THR G O 1
ATOM 6165 N N . HIS G 1 110 ? -21.470 -79.711 24.126 1.00 88.76 109 HIS G N 1
ATOM 6166 C CA . HIS G 1 110 ? -21.448 -81.030 24.787 1.00 86.52 109 HIS G CA 1
ATOM 6167 C C . HIS G 1 110 ? -22.332 -82.073 24.108 1.00 89.17 109 HIS G C 1
ATOM 6168 O O . HIS G 1 110 ? -22.018 -83.272 24.148 1.00 90.02 109 HIS G O 1
ATOM 6175 N N . ASP G 1 111 ? -23.472 -81.665 23.547 1.00 90.40 110 ASP G N 1
ATOM 6176 C CA . ASP G 1 111 ? -24.193 -82.592 22.687 1.00 88.60 110 ASP G CA 1
ATOM 6177 C C . ASP G 1 111 ? -23.391 -82.941 21.449 1.00 93.53 110 ASP G C 1
ATOM 6178 O O . ASP G 1 111 ? -23.639 -83.985 20.843 1.00 95.01 110 ASP G O 1
ATOM 6183 N N . GLY G 1 112 ? -22.465 -82.091 21.026 1.00 90.22 111 GLY G N 1
ATOM 6184 C CA . GLY G 1 112 ? -21.648 -82.530 19.925 1.00 86.96 111 GLY G CA 1
ATOM 6185 C C . GLY G 1 112 ? -21.855 -81.725 18.660 1.00 81.43 111 GLY G C 1
ATOM 6186 O O . GLY G 1 112 ? -21.607 -82.276 17.579 1.00 76.18 111 GLY G O 1
ATOM 6187 N N . SER G 1 113 ? -22.225 -80.442 18.720 1.00 83.34 112 SER G N 1
ATOM 6188 C CA . SER G 1 113 ? -22.430 -79.696 17.488 1.00 76.82 112 SER G CA 1
ATOM 6189 C C . SER G 1 113 ? -21.338 -78.681 17.276 1.00 77.42 112 SER G C 1
ATOM 6190 O O . SER G 1 113 ? -20.963 -77.965 18.212 1.00 80.42 112 SER G O 1
ATOM 6193 N N . VAL G 1 114 ? -20.846 -78.619 16.065 1.00 67.42 113 VAL G N 1
ATOM 6194 C CA . VAL G 1 114 ? -19.875 -77.597 15.721 1.00 74.31 113 VAL G CA 1
ATOM 6195 C C . VAL G 1 114 ? -20.626 -76.442 15.085 1.00 75.61 113 VAL G C 1
ATOM 6196 O O . VAL G 1 114 ? -21.662 -76.613 14.436 1.00 76.24 113 VAL G O 1
ATOM 6200 N N . MET G 1 115 ? -20.126 -75.241 15.307 1.00 73.70 114 MET G N 1
ATOM 6201 C CA . MET G 1 115 ? -20.585 -74.104 14.541 1.00 74.09 114 MET G CA 1
ATOM 6202 C C . MET G 1 115 ? -19.353 -73.300 14.192 1.00 72.81 114 MET G C 1
ATOM 6203 O O . MET G 1 115 ? -18.407 -73.218 14.980 1.00 70.46 114 MET G O 1
ATOM 6208 N N . PHE G 1 116 ? -19.368 -72.729 13.000 1.00 65.95 115 PHE G N 1
ATOM 6209 C CA . PHE G 1 116 ? -18.131 -72.335 12.355 1.00 68.37 115 PHE G CA 1
ATOM 6210 C C . PHE G 1 116 ? -18.530 -71.305 11.307 1.00 71.44 115 PHE G C 1
ATOM 6211 O O . PHE G 1 116 ? -19.254 -71.639 10.363 1.00 71.78 115 PHE G O 1
ATOM 6219 N N . ILE G 1 117 ? -18.150 -70.047 11.517 1.00 65.19 116 ILE G N 1
ATOM 6220 C CA . ILE G 1 117 ? -18.541 -69.019 10.558 1.00 66.94 116 ILE G CA 1
ATOM 6221 C C . ILE G 1 117 ? -17.308 -68.220 10.139 1.00 64.70 116 ILE G C 1
ATOM 6222 O O . ILE G 1 117 ? -16.935 -67.224 10.776 1.00 67.60 116 ILE G O 1
ATOM 6227 N N . PRO G 1 118 ? -16.640 -68.636 9.076 1.00 64.01 117 PRO G N 1
ATOM 6228 C CA . PRO G 1 118 ? -15.475 -67.904 8.585 1.00 60.51 117 PRO G CA 1
ATOM 6229 C C . PRO G 1 118 ? -15.842 -66.876 7.537 1.00 61.94 117 PRO G C 1
ATOM 6230 O O . PRO G 1 118 ? -16.814 -67.009 6.799 1.00 70.70 117 PRO G O 1
ATOM 6234 N N . ALA G 1 119 ? -15.008 -65.860 7.447 1.00 63.60 118 ALA G N 1
ATOM 6235 C CA . ALA G 1 119 ? -15.215 -64.781 6.502 1.00 59.75 118 ALA G CA 1
ATOM 6236 C C . ALA G 1 119 ? -14.424 -65.060 5.231 1.00 66.51 118 ALA G C 1
ATOM 6237 O O . ALA G 1 119 ? -13.229 -65.373 5.298 1.00 66.29 118 ALA G O 1
ATOM 6239 N N . GLN G 1 120 ? -15.082 -64.934 4.078 1.00 64.83 119 GLN G N 1
ATOM 6240 C CA . GLN G 1 120 ? -14.466 -65.267 2.798 1.00 68.59 119 GLN G CA 1
ATOM 6241 C C . GLN G 1 120 ? -14.650 -64.166 1.760 1.00 70.31 119 GLN G C 1
ATOM 6242 O O . GLN G 1 120 ? -15.528 -63.306 1.879 1.00 70.74 119 GLN G O 1
ATOM 6248 N N . ARG G 1 121 ? -13.819 -64.233 0.713 1.00 62.58 120 ARG G N 1
ATOM 6249 C CA . ARG G 1 121 ? -13.964 -63.411 -0.487 1.00 64.97 120 ARG G CA 1
ATOM 6250 C C . ARG G 1 121 ? -13.981 -64.301 -1.729 1.00 71.83 120 ARG G C 1
ATOM 6251 O O . ARG G 1 121 ? -13.035 -65.063 -1.974 1.00 71.96 120 ARG G O 1
ATOM 6259 N N . LEU G 1 122 ? -15.024 -64.161 -2.538 1.00 65.40 121 LEU G N 1
ATOM 6260 C CA . LEU G 1 122 ? -15.319 -65.088 -3.614 1.00 66.33 121 LEU G CA 1
ATOM 6261 C C . LEU G 1 122 ? -15.399 -64.342 -4.940 1.00 69.47 121 LEU G C 1
ATOM 6262 O O . LEU G 1 122 ? -16.058 -63.307 -5.026 1.00 73.55 121 LEU G O 1
ATOM 6267 N N . SER G 1 123 ? -14.733 -64.855 -5.968 1.00 68.33 122 SER G N 1
ATOM 6268 C CA . SER G 1 123 ? -14.920 -64.366 -7.329 1.00 67.85 122 SER G CA 1
ATOM 6269 C C . SER G 1 123 ? -15.765 -65.387 -8.079 1.00 70.06 122 SER G C 1
ATOM 6270 O O . SER G 1 123 ? -15.378 -66.551 -8.187 1.00 73.90 122 SER G O 1
ATOM 6273 N N . PHE G 1 124 ? -16.920 -64.971 -8.586 1.00 71.16 123 PHE G N 1
ATOM 6274 C CA . PHE G 1 124 ? -17.785 -65.909 -9.287 1.00 71.77 123 PHE G CA 1
ATOM 6275 C C . PHE G 1 124 ? -18.320 -65.288 -10.565 1.00 69.24 123 PHE G C 1
ATOM 6276 O O . PHE G 1 124 ? -18.020 -64.141 -10.905 1.00 72.59 123 PHE G O 1
ATOM 6284 N N . MET G 1 125 ? -19.118 -66.077 -11.273 1.00 68.96 124 MET G N 1
ATOM 6285 C CA . MET G 1 125 ? -19.587 -65.727 -12.607 1.00 78.57 124 MET G CA 1
ATOM 6286 C C . MET G 1 125 ? -20.837 -64.855 -12.521 1.00 82.84 124 MET G C 1
ATOM 6287 O O . MET G 1 125 ? -21.853 -65.265 -11.936 1.00 78.19 124 MET G O 1
ATOM 6292 N N . CYS G 1 126 ? -20.763 -63.658 -13.109 1.00 78.48 125 CYS G N 1
ATOM 6293 C CA . CYS G 1 126 ? -21.950 -62.822 -13.226 1.00 80.75 125 CYS G CA 1
ATOM 6294 C C . CYS G 1 126 ? -21.778 -61.775 -14.309 1.00 84.60 125 CYS G C 1
ATOM 6295 O O . CYS G 1 126 ? -20.785 -61.040 -14.311 1.00 82.98 125 CYS G O 1
ATOM 6298 N N . ASP G 1 127 ? -22.785 -61.678 -15.188 1.00 86.28 126 ASP G N 1
ATOM 6299 C CA . ASP G 1 127 ? -22.963 -60.591 -16.144 1.00 85.53 126 ASP G CA 1
ATOM 6300 C C . ASP G 1 127 ? -23.479 -59.350 -15.425 1.00 82.24 126 ASP G C 1
ATOM 6301 O O . ASP G 1 127 ? -24.642 -59.305 -15.009 1.00 75.93 126 ASP G O 1
ATOM 6306 N N . PRO G 1 128 ? -22.644 -58.328 -15.248 1.00 85.61 127 PRO G N 1
ATOM 6307 C CA . PRO G 1 128 ? -23.078 -57.135 -14.525 1.00 90.03 127 PRO G CA 1
ATOM 6308 C C . PRO G 1 128 ? -23.749 -56.086 -15.403 1.00 97.51 127 PRO G C 1
ATOM 6309 O O . PRO G 1 128 ? -24.197 -55.071 -14.871 1.00 95.04 127 PRO G O 1
ATOM 6313 N N . THR G 1 129 ? -23.836 -56.276 -16.719 1.00 98.93 128 THR G N 1
ATOM 6314 C CA . THR G 1 129 ? -24.434 -55.252 -17.570 1.00 99.95 128 THR G CA 1
ATOM 6315 C C . THR G 1 129 ? -25.816 -54.875 -17.042 1.00 96.91 128 THR G C 1
ATOM 6316 O O . THR G 1 129 ? -26.705 -55.725 -16.929 1.00 87.08 128 THR G O 1
ATOM 6320 N N . GLY G 1 130 ? -25.958 -53.600 -16.667 1.00 100.86 129 GLY G N 1
ATOM 6321 C CA . GLY G 1 130 ? -27.126 -53.095 -15.973 1.00 98.04 129 GLY G CA 1
ATOM 6322 C C . GLY G 1 130 ? -26.896 -52.621 -14.548 1.00 99.70 129 GLY G C 1
ATOM 6323 O O . GLY G 1 130 ? -27.878 -52.363 -13.841 1.00 96.14 129 GLY G O 1
ATOM 6324 N N . VAL G 1 131 ? -25.640 -52.512 -14.093 1.00 103.29 130 VAL G N 1
ATOM 6325 C CA . VAL G 1 131 ? -25.412 -52.147 -12.697 1.00 100.77 130 VAL G CA 1
ATOM 6326 C C . VAL G 1 131 ? -25.911 -50.736 -12.443 1.00 97.85 130 VAL G C 1
ATOM 6327 O O . VAL G 1 131 ? -26.454 -50.444 -11.368 1.00 92.35 130 VAL G O 1
ATOM 6331 N N . ASP G 1 132 ? -25.743 -49.850 -13.435 1.00 101.06 131 ASP G N 1
ATOM 6332 C CA . ASP G 1 132 ? -26.032 -48.419 -13.350 1.00 107.09 131 ASP G CA 1
ATOM 6333 C C . ASP G 1 132 ? -27.485 -48.064 -13.664 1.00 102.53 131 ASP G C 1
ATOM 6334 O O . ASP G 1 132 ? -27.950 -47.003 -13.240 1.00 112.18 131 ASP G O 1
ATOM 6339 N 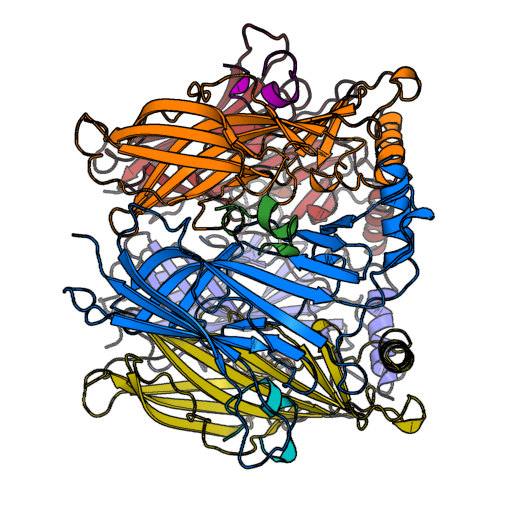N . SER G 1 133 ? -28.203 -48.914 -14.397 1.00 100.22 132 SER G N 1
ATOM 6340 C CA . SER G 1 133 ? -29.641 -48.760 -14.599 1.00 103.36 132 SER G CA 1
ATOM 6341 C C . SER G 1 133 ? -30.377 -48.656 -13.247 1.00 106.70 132 SER G C 1
ATOM 6342 O O . SER G 1 133 ? -29.812 -48.892 -12.193 1.00 99.37 132 SER G O 1
ATOM 6345 N N . GLU G 1 134 ? -31.655 -48.262 -13.274 1.00 118.06 133 GLU G N 1
ATOM 6346 C CA . GLU G 1 134 ? -32.499 -48.485 -12.104 1.00 118.75 133 GLU G CA 1
ATOM 6347 C C . GLU G 1 134 ? -33.327 -49.754 -12.225 1.00 122.56 133 GLU G C 1
ATOM 6348 O O . GLU G 1 134 ? -34.570 -49.728 -12.208 1.00 132.55 133 GLU G O 1
ATOM 6354 N N . GLU G 1 135 ? -32.645 -50.858 -12.453 1.00 119.14 134 GLU G N 1
ATOM 6355 C CA . GLU G 1 135 ? -33.084 -52.184 -12.063 1.00 117.18 134 GLU G CA 1
ATOM 6356 C C . GLU G 1 135 ? -31.947 -52.972 -11.433 1.00 110.79 134 GLU G C 1
ATOM 6357 O O . GLU G 1 135 ? -32.192 -53.877 -10.618 1.00 101.40 134 GLU G O 1
ATOM 6363 N N . GLY G 1 136 ? -30.718 -52.583 -11.748 1.00 113.63 135 GLY G N 1
ATOM 6364 C CA . GLY G 1 136 ? -29.549 -53.289 -11.300 1.00 105.37 135 GLY G CA 1
ATOM 6365 C C . GLY G 1 136 ? -29.324 -54.512 -12.165 1.00 104.17 135 GLY G C 1
ATOM 6366 O O . GLY G 1 136 ? -29.705 -54.562 -13.337 1.00 106.90 135 GLY G O 1
ATOM 6367 N N . VAL G 1 137 ? -28.704 -55.518 -11.562 1.00 97.99 136 VAL G N 1
ATOM 6368 C CA . VAL G 1 137 ? -28.524 -56.812 -12.189 1.00 92.87 136 VAL G CA 1
ATOM 6369 C C . VAL G 1 137 ? -28.999 -57.846 -11.193 1.00 87.33 136 VAL G C 1
ATOM 6370 O O . VAL G 1 137 ? -29.326 -57.532 -10.050 1.00 88.83 136 VAL G O 1
ATOM 6374 N N . THR G 1 138 ? -29.019 -59.090 -11.635 1.00 84.22 137 THR G N 1
ATOM 6375 C CA . THR G 1 138 ? -29.251 -60.209 -10.743 1.00 88.51 137 THR G CA 1
ATOM 6376 C C . THR G 1 138 ? -28.191 -61.257 -11.023 1.00 90.53 137 THR G C 1
ATOM 6377 O O . THR G 1 138 ? -28.077 -61.738 -12.156 1.00 89.09 137 THR G O 1
ATOM 6381 N N . CYS G 1 139 ? -27.392 -61.560 -10.003 1.00 87.12 138 CYS G N 1
ATOM 6382 C CA . CYS G 1 139 ? -26.395 -62.615 -10.022 1.00 78.22 138 CYS G CA 1
ATOM 6383 C C . CYS G 1 139 ? -26.851 -63.758 -9.147 1.00 80.74 138 CYS G C 1
ATOM 6384 O O . CYS G 1 139 ? -27.588 -63.567 -8.179 1.00 79.00 138 CYS G O 1
ATOM 6387 N N . ALA G 1 140 ? -26.352 -64.945 -9.460 1.00 80.96 139 ALA G N 1
ATOM 6388 C CA . ALA G 1 140 ? -26.593 -66.089 -8.604 1.00 76.55 139 ALA G CA 1
ATOM 6389 C C . ALA G 1 140 ? -25.328 -66.929 -8.543 1.00 78.37 139 ALA G C 1
ATOM 6390 O O . ALA G 1 140 ? -24.516 -66.959 -9.480 1.00 78.13 139 ALA G O 1
ATOM 6392 N N . VAL G 1 141 ? -25.146 -67.584 -7.409 1.00 75.75 140 VAL G N 1
ATOM 6393 C CA . VAL G 1 141 ? -24.098 -68.576 -7.269 1.00 69.84 140 VAL G CA 1
ATOM 6394 C C . VAL G 1 141 ? -24.645 -69.693 -6.398 1.00 73.66 140 VAL G C 1
ATOM 6395 O O . VAL G 1 141 ? -25.334 -69.449 -5.401 1.00 70.00 140 VAL G O 1
ATOM 6399 N N . LYS G 1 142 ? -24.389 -70.922 -6.816 1.00 75.02 141 LYS G N 1
ATOM 6400 C CA . LYS G 1 142 ? -24.918 -72.087 -6.135 1.00 67.27 141 LYS G CA 1
ATOM 6401 C C . LYS G 1 142 ? -23.881 -72.616 -5.162 1.00 67.21 141 LYS G C 1
ATOM 6402 O O . LYS G 1 142 ? -22.674 -72.481 -5.386 1.00 68.15 141 LYS G O 1
ATOM 6408 N N . PHE G 1 143 ? -24.356 -73.215 -4.075 1.00 64.28 142 PHE G N 1
ATOM 6409 C CA . PHE G 1 143 ? -23.484 -73.744 -3.035 1.00 59.23 142 PHE G CA 1
ATOM 6410 C C . PHE G 1 143 ? -23.969 -75.126 -2.661 1.00 69.51 142 PHE G C 1
ATOM 6411 O O . PHE G 1 143 ? -25.106 -75.276 -2.203 1.00 78.09 142 PHE G O 1
ATOM 6419 N N . GLY G 1 144 ? -23.115 -76.129 -2.818 1.00 66.30 143 GLY G N 1
ATOM 6420 C CA . GLY G 1 144 ? -23.479 -77.446 -2.352 1.00 66.66 143 GLY G CA 1
ATOM 6421 C C . GLY G 1 144 ? -22.251 -78.213 -1.934 1.00 69.96 143 GLY G C 1
ATOM 6422 O O . GLY G 1 144 ? -21.123 -77.718 -2.013 1.00 64.00 143 GLY G O 1
ATOM 6423 N N . SER G 1 145 ? -22.487 -79.431 -1.459 1.00 70.03 144 SER G N 1
ATOM 6424 C CA . SER G 1 145 ? -21.378 -80.342 -1.262 1.00 67.45 144 SER G CA 1
ATOM 6425 C C . SER G 1 145 ? -20.805 -80.720 -2.616 1.00 66.73 144 SER G C 1
ATOM 6426 O O . SER G 1 145 ? -21.477 -80.648 -3.645 1.00 73.63 144 SER G O 1
ATOM 6429 N N . TRP G 1 146 ? -19.543 -81.118 -2.614 1.00 67.80 145 TRP G N 1
ATOM 6430 C CA . TRP G 1 146 ? -18.867 -81.458 -3.858 1.00 72.48 145 TRP G CA 1
ATOM 6431 C C . TRP G 1 146 ? -18.779 -82.964 -4.120 1.00 69.81 145 TRP G C 1
ATOM 6432 O O . TRP G 1 146 ? -18.597 -83.366 -5.271 1.00 72.07 145 TRP G O 1
ATOM 6443 N N . VAL G 1 147 ? -18.924 -83.806 -3.103 1.00 68.91 146 VAL G N 1
ATOM 6444 C CA . VAL G 1 147 ? -18.809 -85.242 -3.318 1.00 68.70 146 VAL G CA 1
ATOM 6445 C C . VAL G 1 147 ? -19.991 -85.968 -2.692 1.00 69.99 146 VAL G C 1
ATOM 6446 O O . VAL G 1 147 ? -20.168 -87.167 -2.907 1.00 73.00 146 VAL G O 1
ATOM 6450 N N . TYR G 1 148 ? -20.805 -85.266 -1.915 1.00 66.60 147 TYR G N 1
ATOM 6451 C CA . TYR G 1 148 ? -21.891 -85.894 -1.178 1.00 68.14 147 TYR G CA 1
ATOM 6452 C C . TYR G 1 148 ? -23.233 -85.463 -1.745 1.00 69.02 147 TYR G C 1
ATOM 6453 O O . TYR G 1 148 ? -23.500 -84.266 -1.889 1.00 75.40 147 TYR G O 1
ATOM 6462 N N . SER G 1 149 ? -24.069 -86.447 -2.050 1.00 67.47 148 SER G N 1
ATOM 6463 C CA . SER G 1 149 ? -25.445 -86.244 -2.455 1.00 72.98 148 SER G CA 1
ATOM 6464 C C . SER G 1 149 ? -26.318 -85.911 -1.248 1.00 74.22 148 SER G C 1
ATOM 6465 O O . SER G 1 149 ? -25.875 -85.925 -0.097 1.00 72.89 148 SER G O 1
ATOM 6468 N N . GLY G 1 150 ? -27.596 -85.639 -1.522 1.00 79.52 149 GLY G N 1
ATOM 6469 C CA . GLY G 1 150 ? -28.585 -85.386 -0.486 1.00 78.16 149 GLY G CA 1
ATOM 6470 C C . GLY G 1 150 ? -28.827 -86.561 0.430 1.00 79.73 149 GLY G C 1
ATOM 6471 O O . GLY G 1 150 ? -29.429 -86.396 1.498 1.00 79.49 149 GLY G O 1
ATOM 6472 N N . PHE G 1 151 ? -28.357 -87.737 0.048 1.00 80.44 150 PHE G N 1
ATOM 6473 C CA . PHE G 1 151 ? -28.505 -88.893 0.913 1.00 82.88 150 PHE G CA 1
ATOM 6474 C C . PHE G 1 151 ? -27.413 -88.982 1.975 1.00 83.41 150 PHE G C 1
ATOM 6475 O O . PHE G 1 151 ? -27.635 -89.615 3.011 1.00 86.82 150 PHE G O 1
ATOM 6483 N N . GLU G 1 152 ? -26.253 -88.358 1.763 1.00 80.30 151 GLU G N 1
ATOM 6484 C CA . GLU G 1 152 ? -25.224 -88.308 2.797 1.00 77.93 151 GLU G CA 1
ATOM 6485 C C . GLU G 1 152 ? -25.202 -86.984 3.544 1.00 74.63 151 GLU G C 1
ATOM 6486 O O . GLU G 1 152 ? -25.054 -86.973 4.770 1.00 73.20 151 GLU G O 1
ATOM 6492 N N . ILE G 1 153 ? -25.331 -85.868 2.835 1.00 71.63 152 ILE G N 1
ATOM 6493 C CA . ILE G 1 153 ? -25.383 -84.550 3.444 1.00 71.81 152 ILE G CA 1
ATOM 6494 C C . ILE G 1 153 ? -26.663 -83.882 2.977 1.00 77.00 152 ILE G C 1
ATOM 6495 O O . ILE G 1 153 ? -26.822 -83.596 1.780 1.00 77.00 152 ILE G O 1
ATOM 6500 N N . ASP G 1 154 ? -27.568 -83.628 3.922 1.00 74.74 153 ASP G N 1
ATOM 6501 C CA . ASP G 1 154 ? -28.743 -82.797 3.700 1.00 76.17 153 ASP G CA 1
ATOM 6502 C C . ASP G 1 154 ? -28.402 -81.330 3.933 1.00 74.18 153 ASP G C 1
ATOM 6503 O O . ASP G 1 154 ? -27.788 -80.990 4.946 1.00 82.28 153 ASP G O 1
ATOM 6508 N N . LEU G 1 155 ? -28.824 -80.460 3.028 1.00 73.56 154 LEU G N 1
ATOM 6509 C CA . LEU G 1 155 ? -28.639 -79.026 3.223 1.00 75.91 154 LEU G CA 1
ATOM 6510 C C . LEU G 1 155 ? -29.916 -78.341 3.705 1.00 76.52 154 LEU G C 1
ATOM 6511 O O . LEU G 1 155 ? -31.032 -78.728 3.351 1.00 77.59 154 LEU G O 1
ATOM 6516 N N . LYS G 1 156 ? -29.729 -77.285 4.490 1.00 77.50 155 LYS G N 1
ATOM 6517 C CA . LYS G 1 156 ? -30.818 -76.638 5.203 1.00 77.96 155 LYS G CA 1
ATOM 6518 C C . LYS G 1 156 ? -30.489 -75.155 5.303 1.00 78.42 155 LYS G C 1
ATOM 6519 O O . LYS G 1 156 ? -29.320 -74.764 5.319 1.00 79.72 155 LYS G O 1
ATOM 6525 N N . THR G 1 157 ? -31.530 -74.332 5.299 1.00 81.94 156 THR G N 1
ATOM 6526 C CA . THR G 1 157 ? -31.432 -72.933 5.678 1.00 78.69 156 THR G CA 1
ATOM 6527 C C . THR G 1 157 ? -32.380 -72.696 6.837 1.00 80.87 156 THR G C 1
ATOM 6528 O O . THR G 1 157 ? -33.444 -73.316 6.913 1.00 79.25 156 THR G O 1
ATOM 6532 N N . ASP G 1 158 ? -31.983 -71.810 7.743 1.00 84.62 157 ASP G N 1
ATOM 6533 C CA . ASP G 1 158 ? -32.861 -71.348 8.808 1.00 80.13 157 ASP G CA 1
ATOM 6534 C C . ASP G 1 158 ? -33.649 -70.107 8.414 1.00 71.35 157 ASP G C 1
ATOM 6535 O O . ASP G 1 158 ? -34.353 -69.549 9.249 1.00 81.69 157 ASP G O 1
ATOM 6540 N N . THR G 1 159 ? -33.538 -69.665 7.171 1.00 71.16 158 THR G N 1
ATOM 6541 C CA . THR G 1 159 ? -34.219 -68.493 6.648 1.00 78.37 158 THR G CA 1
ATOM 6542 C C . THR G 1 159 ? -33.831 -68.389 5.182 1.00 82.21 158 THR G C 1
ATOM 6543 O O . THR G 1 159 ? -32.779 -68.885 4.767 1.00 82.76 158 THR G O 1
ATOM 6547 N N . ASP G 1 160 ? -34.696 -67.762 4.397 1.00 80.98 159 ASP G N 1
ATOM 6548 C CA . ASP G 1 160 ? -34.333 -67.457 3.021 1.00 79.79 159 ASP G CA 1
ATOM 6549 C C . ASP G 1 160 ? -33.691 -66.090 2.871 1.00 77.34 159 ASP G C 1
ATOM 6550 O O . ASP G 1 160 ? -33.149 -65.789 1.802 1.00 80.74 159 ASP G O 1
ATOM 6555 N N . GLN G 1 161 ? -33.712 -65.269 3.912 1.00 79.29 160 GLN G N 1
ATOM 6556 C CA . GLN G 1 161 ? -33.170 -63.923 3.827 1.00 84.56 160 GLN G CA 1
ATOM 6557 C C . GLN G 1 161 ? -31.695 -63.950 4.200 1.00 83.15 160 GLN G C 1
ATOM 6558 O O . GLN G 1 161 ? -31.317 -64.502 5.241 1.00 82.09 160 GLN G O 1
ATOM 6564 N N . VAL G 1 162 ? -30.867 -63.371 3.334 1.00 78.37 161 VAL G N 1
ATOM 6565 C CA . VAL G 1 162 ? -29.461 -63.187 3.660 1.00 82.73 161 VAL G CA 1
ATOM 6566 C C . VAL G 1 162 ? -29.331 -62.043 4.651 1.00 81.08 161 VAL G C 1
ATOM 6567 O O . VAL G 1 162 ? -29.831 -60.939 4.404 1.00 85.12 161 VAL G O 1
ATOM 6571 N N . ASP G 1 163 ? -28.655 -62.297 5.778 1.00 84.45 162 ASP G N 1
ATOM 6572 C CA . ASP G 1 163 ? -28.475 -61.270 6.801 1.00 79.66 162 ASP G CA 1
ATOM 6573 C C . ASP G 1 163 ? -27.728 -60.094 6.189 1.00 84.19 162 ASP G C 1
ATOM 6574 O O . ASP G 1 163 ? -26.544 -60.200 5.860 1.00 83.93 162 ASP G O 1
ATOM 6579 N N . LEU G 1 164 ? -28.417 -58.974 5.993 1.00 89.72 163 LEU G N 1
ATOM 6580 C CA . LEU G 1 164 ? -27.764 -57.770 5.509 1.00 87.46 163 LEU G CA 1
ATOM 6581 C C . LEU G 1 164 ? -27.511 -56.752 6.609 1.00 87.38 163 LEU G C 1
ATOM 6582 O O . LEU G 1 164 ? -26.987 -55.674 6.313 1.00 81.99 163 LEU G O 1
ATOM 6587 N N . SER G 1 165 ? -27.830 -57.080 7.891 1.00 87.40 164 SER G N 1
ATOM 6588 C CA . SER G 1 165 ? -27.761 -56.093 8.978 1.00 84.68 164 SER G CA 1
ATOM 6589 C C . SER G 1 165 ? -26.375 -55.620 9.238 1.00 84.55 164 SER G C 1
ATOM 6590 O O . SER G 1 165 ? -26.110 -54.969 10.247 1.00 87.82 164 SER G O 1
ATOM 6593 N N . SER G 1 166 ? -25.460 -55.923 8.314 1.00 94.54 165 SER G N 1
ATOM 6594 C CA . SER G 1 166 ? -24.071 -55.499 8.430 1.00 89.78 165 SER G CA 1
ATOM 6595 C C . SER G 1 166 ? -23.462 -55.218 7.062 1.00 83.02 165 SER G C 1
ATOM 6596 O O . SER G 1 166 ? -22.244 -55.321 6.895 1.00 89.07 165 SER G O 1
ATOM 6599 N N . TYR G 1 167 ? -24.278 -54.868 6.081 1.00 80.02 166 TYR G N 1
ATOM 6600 C CA . TYR G 1 167 ? -23.754 -54.531 4.771 1.00 81.95 166 TYR G CA 1
ATOM 6601 C C . TYR G 1 167 ? -23.112 -53.146 4.799 1.00 86.24 166 TYR G C 1
ATOM 6602 O O . TYR G 1 167 ? -23.673 -52.196 5.353 1.00 92.83 166 TYR G O 1
ATOM 6611 N N . TYR G 1 168 ? -21.926 -53.031 4.199 1.00 86.52 167 TYR G N 1
ATOM 6612 C CA . TYR G 1 168 ? -21.171 -51.781 4.269 1.00 86.36 167 TYR G CA 1
ATOM 6613 C C . TYR G 1 168 ? -21.967 -50.634 3.664 1.00 92.96 167 TYR G C 1
ATOM 6614 O O . TYR G 1 168 ? -22.278 -50.641 2.464 1.00 90.81 167 TYR G O 1
ATOM 6623 N N . ALA G 1 169 ? -22.292 -49.654 4.509 1.00 94.44 168 ALA G N 1
ATOM 6624 C CA . ALA G 1 169 ? -22.997 -48.451 4.095 1.00 92.06 168 ALA G CA 1
ATOM 6625 C C . ALA G 1 169 ? -22.379 -47.862 2.835 1.00 94.10 168 ALA G C 1
ATOM 6626 O O . ALA G 1 169 ? -22.990 -47.891 1.760 1.00 95.17 168 ALA G O 1
ATOM 6628 N N . SER G 1 170 ? -21.149 -47.361 2.953 1.00 91.83 169 SER G N 1
ATOM 6629 C CA . SER G 1 170 ? -20.542 -46.596 1.870 1.00 92.01 169 SER G CA 1
ATOM 6630 C C . SER G 1 170 ? -20.021 -47.503 0.757 1.00 91.69 169 SER G C 1
ATOM 6631 O O . SER G 1 170 ? -19.094 -47.127 0.029 1.00 93.36 169 SER G O 1
ATOM 6634 N N . SER G 1 171 ? -20.605 -48.694 0.610 1.00 90.04 170 SER G N 1
ATOM 6635 C CA . SER G 1 171 ? -20.269 -49.562 -0.513 1.00 89.89 170 SER G CA 1
ATOM 6636 C C . SER G 1 171 ? -20.604 -48.872 -1.819 1.00 87.13 170 SER G C 1
ATOM 6637 O O . SER G 1 171 ? -21.410 -47.950 -1.861 1.00 100.25 170 SER G O 1
ATOM 6640 N N . LYS G 1 172 ? -20.022 -49.352 -2.907 1.00 84.46 171 LYS G N 1
ATOM 6641 C CA . LYS G 1 172 ? -20.383 -48.788 -4.195 1.00 82.51 171 LYS G CA 1
ATOM 6642 C C . LYS G 1 172 ? -21.544 -49.516 -4.870 1.00 86.54 171 LYS G C 1
ATOM 6643 O O . LYS G 1 172 ? -21.793 -49.274 -6.054 1.00 88.65 171 LYS G O 1
ATOM 6649 N N . TYR G 1 173 ? -22.290 -50.352 -4.138 1.00 85.00 172 TYR G N 1
ATOM 6650 C CA . TYR G 1 173 ? -23.422 -51.082 -4.707 1.00 85.67 172 TYR G CA 1
ATOM 6651 C C . TYR G 1 173 ? -24.501 -51.227 -3.639 1.00 87.46 172 TYR G C 1
ATOM 6652 O O . TYR G 1 173 ? -24.208 -51.688 -2.537 1.00 93.01 172 TYR G O 1
ATOM 6661 N N . GLU G 1 174 ? -25.731 -50.795 -3.932 1.00 92.28 173 GLU G N 1
ATOM 6662 C CA . GLU G 1 174 ? -26.860 -50.970 -3.019 1.00 94.44 173 GLU G CA 1
ATOM 6663 C C . GLU G 1 174 ? -27.490 -52.322 -3.295 1.00 88.32 173 GLU G C 1
ATOM 6664 O O . GLU G 1 174 ? -27.676 -52.704 -4.453 1.00 88.86 173 GLU G O 1
ATOM 6670 N N . ILE G 1 175 ? -27.840 -53.036 -2.240 1.00 84.80 174 ILE G N 1
ATOM 6671 C CA . ILE G 1 175 ? -28.488 -54.332 -2.403 1.00 90.99 174 ILE G CA 1
ATOM 6672 C C . ILE G 1 175 ? -29.996 -54.149 -2.425 1.00 91.73 174 ILE G C 1
ATOM 6673 O O . ILE G 1 175 ? -30.586 -53.549 -1.517 1.00 87.19 174 ILE G O 1
ATOM 6678 N N . LEU G 1 176 ? -30.621 -54.677 -3.467 1.00 87.61 175 LEU G N 1
ATOM 6679 C CA . LEU G 1 176 ? -32.064 -54.640 -3.566 1.00 84.62 175 LEU G CA 1
ATOM 6680 C C . LEU G 1 176 ? -32.705 -55.917 -3.044 1.00 89.11 175 LEU G C 1
ATOM 6681 O O . LEU G 1 176 ? -33.635 -55.847 -2.234 1.00 96.34 175 LEU G O 1
ATOM 6686 N N . SER G 1 177 ? -32.197 -57.089 -3.414 1.00 90.30 176 SER G N 1
ATOM 6687 C CA . SER G 1 177 ? -32.592 -58.323 -2.748 1.00 89.09 176 SER G CA 1
ATOM 6688 C C . SER G 1 177 ? -31.350 -59.139 -2.415 1.00 89.27 176 SER G C 1
ATOM 6689 O O . SER G 1 177 ? -30.273 -58.932 -2.982 1.00 85.39 176 SER G O 1
ATOM 6692 N N . ALA G 1 178 ? -31.523 -60.069 -1.470 1.00 87.20 177 ALA G N 1
ATOM 6693 C CA . ALA G 1 178 ? -30.462 -60.986 -1.065 1.00 79.68 177 ALA G CA 1
ATOM 6694 C C . ALA G 1 178 ? -31.137 -62.255 -0.555 1.00 81.88 177 ALA G C 1
ATOM 6695 O O . ALA G 1 178 ? -31.601 -62.312 0.590 1.00 80.10 177 ALA G O 1
ATOM 6697 N N . THR G 1 179 ? -31.148 -63.270 -1.404 1.00 79.29 178 THR G N 1
ATOM 6698 C CA . THR G 1 179 ? -31.901 -64.497 -1.226 1.00 78.03 178 THR G CA 1
ATOM 6699 C C . THR G 1 179 ? -30.954 -65.662 -1.002 1.00 82.25 178 THR G C 1
ATOM 6700 O O . THR G 1 179 ? -29.871 -65.709 -1.589 1.00 85.81 178 THR G O 1
ATOM 6704 N N . GLN G 1 180 ? -31.382 -66.636 -0.201 1.00 80.91 179 GLN G N 1
ATOM 6705 C CA . GLN G 1 180 ? -30.614 -67.873 -0.033 1.00 77.56 179 GLN G CA 1
ATOM 6706 C C . GLN G 1 180 ? -31.598 -69.042 0.027 1.00 79.04 179 GLN G C 1
ATOM 6707 O O . GLN G 1 180 ? -32.265 -69.262 1.044 1.00 80.00 179 GLN G O 1
ATOM 6713 N N . THR G 1 181 ? -31.676 -69.806 -1.062 1.00 75.75 180 THR G N 1
ATOM 6714 C CA . THR G 1 181 ? -32.811 -70.693 -1.296 1.00 76.97 180 THR G CA 1
ATOM 6715 C C . THR G 1 181 ? -32.346 -72.131 -1.461 1.00 73.27 180 THR G C 1
ATOM 6716 O O . THR G 1 181 ? -31.721 -72.469 -2.469 1.00 72.98 180 THR G O 1
ATOM 6720 N N . ARG G 1 182 ? -32.699 -72.978 -0.502 1.00 70.31 181 ARG G N 1
ATOM 6721 C CA . ARG G 1 182 ? -32.519 -74.415 -0.659 1.00 72.07 181 ARG G CA 1
ATOM 6722 C C . ARG G 1 182 ? -33.287 -74.928 -1.879 1.00 74.23 181 ARG G C 1
ATOM 6723 O O . ARG G 1 182 ? -34.463 -74.611 -2.058 1.00 85.13 181 ARG G O 1
ATOM 6731 N N . GLN G 1 183 ? -32.617 -75.721 -2.720 1.00 73.10 182 GLN G N 1
ATOM 6732 C CA . GLN G 1 183 ? -33.158 -76.221 -3.985 1.00 71.61 182 GLN G CA 1
ATOM 6733 C C . GLN G 1 183 ? -32.806 -77.695 -4.137 1.00 74.52 182 GLN G C 1
ATOM 6734 O O . GLN G 1 183 ? -31.635 -78.061 -4.016 1.00 79.78 182 GLN G O 1
ATOM 6740 N N . VAL G 1 184 ? -33.798 -78.543 -4.402 1.00 75.89 183 VAL G N 1
ATOM 6741 C CA . VAL G 1 184 ? -33.590 -79.985 -4.503 1.00 65.13 183 VAL G CA 1
ATOM 6742 C C . VAL G 1 184 ? -33.757 -80.398 -5.949 1.00 68.38 183 VAL G C 1
ATOM 6743 O O . VAL G 1 184 ? -34.813 -80.180 -6.542 1.00 78.20 183 VAL G O 1
ATOM 6747 N N . GLN G 1 185 ? -32.738 -81.012 -6.515 1.00 76.37 184 GLN G N 1
ATOM 6748 C CA . GLN G 1 185 ? -32.809 -81.494 -7.882 1.00 81.85 184 GLN G CA 1
ATOM 6749 C C . GLN G 1 185 ? -32.742 -83.018 -7.912 1.00 88.38 184 GLN G C 1
ATOM 6750 O O . GLN G 1 185 ? -32.034 -83.634 -7.107 1.00 87.69 184 GLN G O 1
ATOM 6756 N N . HIS G 1 186 ? -33.494 -83.628 -8.825 1.00 89.86 185 HIS G N 1
ATOM 6757 C CA . HIS G 1 186 ? -33.258 -85.015 -9.197 1.00 85.06 185 HIS G CA 1
ATOM 6758 C C . HIS G 1 186 ? -32.737 -85.084 -10.626 1.00 84.91 185 HIS G C 1
ATOM 6759 O O . HIS G 1 186 ? -32.762 -84.103 -11.372 1.00 91.71 185 HIS G O 1
ATOM 6766 N N . TYR G 1 187 ? -32.201 -86.236 -10.985 1.00 84.19 186 TYR G N 1
ATOM 6767 C CA . TYR G 1 187 ? -31.756 -86.469 -12.345 1.00 86.93 186 TYR G CA 1
ATOM 6768 C C . TYR G 1 187 ? -32.418 -87.737 -12.858 1.00 91.51 186 TYR G C 1
ATOM 6769 O O . TYR G 1 187 ? -32.802 -88.615 -12.074 1.00 86.90 186 TYR G O 1
ATOM 6778 N N . SER G 1 188 ? -32.603 -87.791 -14.182 1.00 95.89 187 SER G N 1
ATOM 6779 C CA . SER G 1 188 ? -33.241 -88.948 -14.803 1.00 95.27 187 SER G CA 1
ATOM 6780 C C . SER G 1 188 ? -32.602 -90.244 -14.331 1.00 94.48 187 SER G C 1
ATOM 6781 O O . SER G 1 188 ? -33.302 -91.207 -13.996 1.00 96.10 187 SER G O 1
ATOM 6784 N N . CYS G 1 189 ? -31.268 -90.257 -14.248 1.00 89.25 188 CYS G N 1
ATOM 6785 C CA . CYS G 1 189 ? -30.513 -91.475 -13.963 1.00 91.56 188 CYS G CA 1
ATOM 6786 C C . CYS G 1 189 ? -30.705 -91.995 -12.541 1.00 90.35 188 CYS G C 1
ATOM 6787 O O . CYS G 1 189 ? -30.586 -93.203 -12.305 1.00 91.04 188 CYS G O 1
ATOM 6790 N N . CYS G 1 190 ? -30.943 -91.114 -11.576 1.00 87.96 189 CYS G N 1
ATOM 6791 C CA . CYS G 1 190 ? -30.476 -91.438 -10.246 1.00 77.60 189 CYS G CA 1
ATOM 6792 C C . CYS G 1 190 ? -31.529 -91.188 -9.179 1.00 76.69 189 CYS G C 1
ATOM 6793 O O . CYS G 1 190 ? -32.259 -90.196 -9.242 1.00 86.37 189 CYS G O 1
ATOM 6796 N N . PRO G 1 191 ? -31.627 -92.072 -8.187 1.00 79.23 190 PRO G N 1
ATOM 6797 C CA . PRO G 1 191 ? -32.690 -91.923 -7.182 1.00 83.96 190 PRO G CA 1
ATOM 6798 C C . PRO G 1 191 ? -32.417 -90.821 -6.187 1.00 84.07 190 PRO G C 1
ATOM 6799 O O . PRO G 1 191 ? -33.370 -90.188 -5.708 1.00 87.71 190 PRO G O 1
ATOM 6803 N N . GLU G 1 192 ? -31.133 -90.577 -5.861 1.00 83.35 191 GLU G N 1
ATOM 6804 C CA . GLU G 1 192 ? -30.742 -89.725 -4.749 1.00 80.73 191 GLU G CA 1
ATOM 6805 C C . GLU G 1 192 ? -30.844 -88.253 -5.138 1.00 79.18 191 GLU G C 1
ATOM 6806 O O . GLU G 1 192 ? -30.592 -87.889 -6.291 1.00 79.70 191 GLU G O 1
ATOM 6812 N N . PRO G 1 193 ? -31.236 -87.397 -4.203 1.00 80.67 192 PRO G N 1
ATOM 6813 C CA . PRO G 1 193 ? -31.382 -85.975 -4.509 1.00 76.12 192 PRO G CA 1
ATOM 6814 C C . PRO G 1 193 ? -30.062 -85.238 -4.364 1.00 75.68 192 PRO G C 1
ATOM 6815 O O . PRO G 1 193 ? -29.162 -85.644 -3.630 1.00 74.99 192 PRO G O 1
ATOM 6819 N N . TYR G 1 194 ? -29.949 -84.128 -5.082 1.00 77.96 193 TYR G N 1
ATOM 6820 C CA . TYR G 1 194 ? -28.787 -83.259 -4.967 1.00 76.16 193 TYR G CA 1
ATOM 6821 C C . TYR G 1 194 ? -29.246 -81.880 -4.525 1.00 78.70 193 TYR G C 1
ATOM 6822 O O . TYR G 1 194 ? -30.114 -81.263 -5.158 1.00 76.78 193 TYR G O 1
ATOM 6831 N N . ILE G 1 195 ? -28.663 -81.409 -3.437 1.00 72.22 194 ILE G N 1
ATOM 6832 C CA . ILE G 1 195 ? -29.116 -80.207 -2.785 1.00 68.85 194 ILE G CA 1
ATOM 6833 C C . ILE G 1 195 ? -28.097 -79.099 -3.020 1.00 71.94 194 ILE G C 1
ATOM 6834 O O . ILE G 1 195 ? -26.957 -79.327 -3.447 1.00 69.74 194 ILE G O 1
ATOM 6839 N N . ASP G 1 196 ? -28.555 -77.871 -2.814 1.00 73.18 195 ASP G N 1
ATOM 6840 C CA . ASP G 1 196 ? -27.745 -76.667 -2.915 1.00 75.09 195 ASP G CA 1
ATOM 6841 C C . ASP G 1 196 ? -28.583 -75.513 -2.387 1.00 74.82 195 ASP G C 1
ATOM 6842 O O . ASP G 1 196 ? -29.809 -75.606 -2.311 1.00 69.79 195 ASP G O 1
ATOM 6847 N N . VAL G 1 197 ? -27.913 -74.436 -1.999 1.00 68.60 196 VAL G N 1
ATOM 6848 C CA . VAL G 1 197 ? -28.597 -73.204 -1.648 1.00 67.18 196 VAL G CA 1
ATOM 6849 C C . VAL G 1 197 ? -28.215 -72.177 -2.700 1.00 71.50 196 VAL G C 1
ATOM 6850 O O . VAL G 1 197 ? -27.025 -71.898 -2.922 1.00 71.59 196 VAL G O 1
ATOM 6854 N N . ASN G 1 198 ? -29.220 -71.694 -3.419 1.00 72.89 197 ASN G N 1
ATOM 6855 C CA . ASN G 1 198 ? -28.986 -70.726 -4.469 1.00 69.01 197 ASN G CA 1
ATOM 6856 C C . ASN G 1 198 ? -28.899 -69.379 -3.790 1.00 74.31 197 ASN G C 1
ATOM 6857 O O . ASN G 1 198 ? -29.816 -68.992 -3.055 1.00 81.44 197 ASN G O 1
ATOM 6862 N N . LEU G 1 199 ? -27.768 -68.711 -3.961 1.00 76.84 198 LEU G N 1
ATOM 6863 C CA . LEU G 1 199 ? -27.534 -67.397 -3.377 1.00 76.61 198 LEU G CA 1
ATOM 6864 C C . LEU G 1 199 ? -27.610 -66.405 -4.525 1.00 78.67 198 LEU G C 1
ATOM 6865 O O . LEU G 1 199 ? -26.659 -66.242 -5.298 1.00 73.23 198 LEU G O 1
ATOM 6870 N N . VAL G 1 200 ? -28.763 -65.774 -4.664 1.00 82.03 199 VAL G N 1
ATOM 6871 C CA . VAL G 1 200 ? -28.970 -64.809 -5.729 1.00 88.64 199 VAL G CA 1
ATOM 6872 C C . VAL G 1 200 ? -29.223 -63.438 -5.107 1.00 88.50 199 VAL G C 1
ATOM 6873 O O . VAL G 1 200 ? -30.017 -63.305 -4.165 1.00 88.32 199 VAL G O 1
ATOM 6877 N N . VAL G 1 201 ? -28.471 -62.442 -5.575 1.00 76.39 200 VAL G N 1
ATOM 6878 C CA . VAL G 1 201 ? -28.578 -61.072 -5.104 1.00 79.65 200 VAL G CA 1
ATOM 6879 C C . VAL G 1 201 ? -28.824 -60.166 -6.303 1.00 91.98 200 VAL G C 1
ATOM 6880 O O . VAL G 1 201 ? -28.118 -60.257 -7.321 1.00 85.97 200 VAL G O 1
ATOM 6884 N N . LYS G 1 202 ? -29.848 -59.314 -6.189 1.00 95.74 201 LYS G N 1
ATOM 6885 C CA . LYS G 1 202 ? -30.042 -58.213 -7.123 1.00 88.86 201 LYS G CA 1
ATOM 6886 C C . LYS G 1 202 ? -29.376 -56.982 -6.534 1.00 81.16 201 LYS G C 1
ATOM 6887 O O . LYS G 1 202 ? -29.473 -56.722 -5.333 1.00 85.67 201 LYS G O 1
ATOM 6893 N N . PHE G 1 203 ? -28.655 -56.249 -7.365 1.00 78.88 202 PHE G N 1
ATOM 6894 C CA . PHE G 1 203 ? -27.964 -55.095 -6.819 1.00 85.24 202 PHE G CA 1
ATOM 6895 C C . PHE G 1 203 ? -27.739 -54.056 -7.913 1.00 88.55 202 PHE G C 1
ATOM 6896 O O . PHE G 1 203 ? -27.892 -54.330 -9.104 1.00 92.51 202 PHE G O 1
ATOM 6904 N N . ARG G 1 204 ? -27.308 -52.873 -7.470 1.00 89.75 203 ARG G N 1
ATOM 6905 C CA . ARG G 1 204 ? -27.317 -51.597 -8.178 1.00 96.65 203 ARG G CA 1
ATOM 6906 C C . ARG G 1 204 ? -26.053 -50.816 -7.893 1.00 92.40 203 ARG G C 1
ATOM 6907 O O . ARG G 1 204 ? -25.542 -50.852 -6.777 1.00 95.25 203 ARG G O 1
ATOM 6915 N N . GLU G 1 205 ? -25.673 -49.953 -8.833 1.00 95.58 204 GLU G N 1
ATOM 6916 C CA . GLU G 1 205 ? -24.639 -48.948 -8.563 1.00 100.66 204 GLU G CA 1
ATOM 6917 C C . GLU G 1 205 ? -25.135 -47.730 -7.763 1.00 105.41 204 GLU G C 1
ATOM 6918 O O . GLU G 1 205 ? -26.240 -47.219 -7.969 1.00 110.50 204 GLU G O 1
ATOM 6924 N N . ARG G 1 206 ? -24.256 -47.202 -6.908 1.00 107.03 205 ARG G N 1
ATOM 6925 C CA . ARG G 1 206 ? -24.658 -46.166 -5.954 1.00 114.02 205 ARG G CA 1
ATOM 6926 C C . ARG G 1 206 ? -25.173 -44.861 -6.573 1.00 115.17 205 ARG G C 1
ATOM 6927 O O . ARG G 1 206 ? -24.437 -44.150 -7.268 1.00 110.80 205 ARG G O 1
ATOM 6935 N N . ARG G 1 207 ? -26.440 -44.535 -6.303 1.00 115.37 206 ARG G N 1
ATOM 6936 C CA . ARG G 1 207 ? -27.049 -43.286 -6.757 1.00 118.24 206 ARG G CA 1
ATOM 6937 C C . ARG G 1 207 ? -27.947 -42.706 -5.666 1.00 118.22 206 ARG G C 1
ATOM 6938 O O . ARG G 1 207 ? -27.802 -41.554 -5.265 1.00 114.94 206 ARG G O 1
ATOM 6946 N N . GLY H 2 1 ? -25.590 -83.668 -18.016 1.00 94.11 401 GLY H N 1
ATOM 6947 C CA . GLY H 2 1 ? -26.752 -83.575 -17.131 1.00 100.10 401 GLY H CA 1
ATOM 6948 C C . GLY H 2 1 ? -26.462 -83.823 -15.653 1.00 93.92 401 GLY H C 1
ATOM 6949 O O . GLY H 2 1 ? -26.104 -82.893 -14.916 1.00 86.62 401 GLY H O 1
ATOM 6950 N N . CYS H 2 2 ? -26.624 -85.077 -15.210 1.00 92.08 402 CYS H N 1
ATOM 6951 C CA . CYS H 2 2 ? -26.011 -85.487 -13.947 1.00 94.03 402 CYS H CA 1
ATOM 6952 C C . CYS H 2 2 ? -24.484 -85.490 -14.037 1.00 93.08 402 CYS H C 1
ATOM 6953 O O . CYS H 2 2 ? -23.803 -85.352 -13.015 1.00 92.42 402 CYS H O 1
ATOM 6956 N N . CYS H 2 3 ? -23.923 -85.613 -15.237 1.00 89.50 403 CYS H N 1
ATOM 6957 C CA . CYS H 2 3 ? -22.473 -85.597 -15.369 1.00 87.01 403 CYS H CA 1
ATOM 6958 C C . CYS H 2 3 ? -21.873 -84.197 -15.355 1.00 89.11 403 CYS H C 1
ATOM 6959 O O . CYS H 2 3 ? -20.680 -84.059 -15.654 1.00 92.58 403 CYS H O 1
ATOM 6962 N N . SER H 2 4 ? -22.660 -83.163 -15.040 1.00 87.12 404 SER H N 1
ATOM 6963 C CA . SER H 2 4 ? -22.131 -81.824 -14.802 1.00 85.54 404 SER H CA 1
ATOM 6964 C C . SER H 2 4 ? -22.356 -81.351 -13.376 1.00 82.69 404 SER H C 1
ATOM 6965 O O . SER H 2 4 ? -21.907 -80.254 -13.025 1.00 87.58 404 SER H O 1
ATOM 6968 N N . HIS H 2 5 ? -23.044 -82.106 -12.578 1.00 79.82 405 HIS H N 1
ATOM 6969 C CA . HIS H 2 5 ? -23.019 -81.854 -11.148 1.00 81.52 405 HIS H CA 1
ATOM 6970 C C . HIS H 2 5 ? -21.874 -82.648 -10.543 1.00 82.93 405 HIS H C 1
ATOM 6971 O O . HIS H 2 5 ? -21.760 -83.850 -10.804 1.00 82.29 405 HIS H O 1
ATOM 6978 N N . PRO H 2 6 ? -20.986 -82.020 -9.777 1.00 82.53 406 PRO H N 1
ATOM 6979 C CA . PRO H 2 6 ? -19.748 -82.726 -9.400 1.00 76.55 406 PRO H CA 1
ATOM 6980 C C . PRO H 2 6 ? -19.994 -83.903 -8.479 1.00 75.55 406 PRO H C 1
ATOM 6981 O O . PRO H 2 6 ? -19.295 -84.917 -8.574 1.00 75.48 406 PRO H O 1
ATOM 6985 N N . ALA H 2 7 ? -20.970 -83.800 -7.583 1.00 78.77 407 ALA H N 1
ATOM 6986 C CA . ALA H 2 7 ? -21.217 -84.881 -6.639 1.00 76.22 407 ALA H CA 1
ATOM 6987 C C . ALA H 2 7 ? -21.979 -86.038 -7.264 1.00 81.91 407 ALA H C 1
ATOM 6988 O O . ALA H 2 7 ? -21.928 -87.152 -6.728 1.00 83.92 407 ALA H O 1
ATOM 6990 N N . CYS H 2 8 ? -22.677 -85.802 -8.380 1.00 82.87 408 CYS H N 1
ATOM 6991 C CA . CYS H 2 8 ? -23.295 -86.869 -9.161 1.00 81.37 408 CYS H CA 1
ATOM 6992 C C . CYS H 2 8 ? -22.314 -87.528 -10.132 1.00 83.33 408 CYS H C 1
ATOM 6993 O O . CYS H 2 8 ? -22.396 -88.739 -10.354 1.00 83.79 408 CYS H O 1
ATOM 6996 N N . ASN H 2 9 ? -21.383 -86.761 -10.706 1.00 84.60 409 ASN H N 1
ATOM 6997 C CA . ASN H 2 9 ? -20.378 -87.326 -11.604 1.00 78.28 409 ASN H CA 1
ATOM 6998 C C . ASN H 2 9 ? -19.518 -88.372 -10.894 1.00 81.65 409 ASN H C 1
ATOM 6999 O O . ASN H 2 9 ? -19.311 -89.474 -11.414 1.00 85.85 409 ASN H O 1
ATOM 7004 N N . VAL H 2 10 ? -19.009 -88.053 -9.699 1.00 80.97 410 VAL H N 1
ATOM 7005 C CA . VAL H 2 10 ? -18.132 -89.005 -9.019 1.00 84.40 410 VAL H CA 1
ATOM 7006 C C . VAL H 2 10 ? -18.881 -90.223 -8.495 1.00 83.37 410 VAL H C 1
ATOM 7007 O O . VAL H 2 10 ? -18.262 -91.276 -8.277 1.00 82.73 410 VAL H O 1
ATOM 7011 N N . ALA H 2 11 ? -20.189 -90.114 -8.275 1.00 77.23 411 ALA H N 1
ATOM 7012 C CA . ALA H 2 11 ? -20.963 -91.227 -7.735 1.00 83.49 411 ALA H CA 1
ATOM 7013 C C . ALA H 2 11 ? -21.507 -92.168 -8.810 1.00 81.17 411 ALA H C 1
ATOM 7014 O O . ALA H 2 11 ? -22.168 -93.151 -8.464 1.00 76.41 411 ALA H O 1
ATOM 7016 N N . HIS H 2 12 ? -21.241 -91.902 -10.094 1.00 81.41 412 HIS H N 1
ATOM 7017 C CA . HIS H 2 12 ? -21.797 -92.683 -11.201 1.00 80.48 412 HIS H CA 1
ATOM 7018 C C . HIS H 2 12 ? -20.766 -92.831 -12.312 1.00 84.59 412 HIS H C 1
ATOM 7019 O O . HIS H 2 12 ? -20.859 -92.194 -13.368 1.00 85.29 412 HIS H O 1
ATOM 7026 N N . PRO H 2 13 ? -19.766 -93.690 -12.104 1.00 88.90 413 PRO H N 1
ATOM 7027 C CA . PRO H 2 13 ? -18.791 -93.963 -13.177 1.00 90.62 413 PRO H CA 1
ATOM 7028 C C . PRO H 2 13 ? -19.404 -94.600 -14.403 1.00 92.69 413 PRO H C 1
ATOM 7029 O O . PRO H 2 13 ? -18.887 -94.415 -15.515 1.00 93.41 413 PRO H O 1
ATOM 7033 N N . GLU H 2 14 ? -20.476 -95.376 -14.223 1.00 90.79 414 GLU H N 1
ATOM 7034 C CA . GLU H 2 14 ? -21.134 -96.073 -15.320 1.00 91.16 414 GLU H CA 1
ATOM 7035 C C . GLU H 2 14 ? -21.783 -95.113 -16.305 1.00 95.15 414 GLU H C 1
ATOM 7036 O O . GLU H 2 14 ? -22.222 -95.544 -17.379 1.00 93.19 414 GLU H O 1
ATOM 7042 N N . ILE H 2 15 ? -21.836 -93.823 -15.964 1.00 99.57 415 ILE H N 1
ATOM 7043 C CA . ILE H 2 15 ? -22.495 -92.810 -16.770 1.00 91.24 415 ILE H CA 1
ATOM 7044 C C . ILE H 2 15 ? -21.508 -91.779 -17.300 1.00 94.20 415 ILE H C 1
ATOM 7045 O O . ILE H 2 15 ? -21.585 -91.381 -18.468 1.00 93.57 415 ILE H O 1
ATOM 7050 N N . CYS H 2 16 ? -20.563 -91.351 -16.468 1.00 95.08 416 CYS H N 1
ATOM 7051 C CA . CYS H 2 16 ? -19.860 -90.098 -16.696 1.00 90.41 416 CYS H CA 1
ATOM 7052 C C . CYS H 2 16 ? -18.407 -90.285 -17.097 1.00 96.98 416 CYS H C 1
ATOM 7053 O O . CYS H 2 16 ? -17.823 -91.333 -16.837 1.00 99.73 416 CYS H O 1
ATOM 7057 N N . SER I 1 1 ? -20.401 -98.978 14.186 1.00 112.56 0 SER I N 1
ATOM 7058 C CA . SER I 1 1 ? -20.613 -99.258 12.768 1.00 115.91 0 SER I CA 1
ATOM 7059 C C . SER I 1 1 ? -19.850 -98.277 11.838 1.00 119.12 0 SER I C 1
ATOM 7060 O O . SER I 1 1 ? -19.290 -98.714 10.823 1.00 119.20 0 SER I O 1
ATOM 7063 N N . GLN I 1 2 ? -19.820 -96.971 12.176 1.00 116.43 1 GLN I N 1
ATOM 7064 C CA . GLN I 1 2 ? -19.005 -96.003 11.426 1.00 107.36 1 GLN I CA 1
ATOM 7065 C C . GLN I 1 2 ? -17.528 -96.326 11.524 1.00 106.34 1 GLN I C 1
ATOM 7066 O O . GLN I 1 2 ? -16.737 -95.826 10.715 1.00 100.17 1 GLN I O 1
ATOM 7072 N N . ALA I 1 3 ? -17.148 -97.134 12.521 1.00 112.41 2 ALA I N 1
ATOM 7073 C CA . ALA I 1 3 ? -15.804 -97.681 12.624 1.00 105.49 2 ALA I CA 1
ATOM 7074 C C . ALA I 1 3 ? -15.503 -98.657 11.502 1.00 100.04 2 ALA I C 1
ATOM 7075 O O . ALA I 1 3 ? -14.330 -98.876 11.188 1.00 99.80 2 ALA I O 1
ATOM 7077 N N . ASN I 1 4 ? -16.528 -99.253 10.892 1.00 99.38 3 ASN I N 1
ATOM 7078 C CA . ASN I 1 4 ? -16.268 -100.140 9.765 1.00 101.17 3 ASN I CA 1
ATOM 7079 C C . ASN I 1 4 ? -15.582 -99.391 8.636 1.00 99.44 3 ASN I C 1
ATOM 7080 O O . ASN I 1 4 ? -14.659 -99.917 8.000 1.00 95.51 3 ASN I O 1
ATOM 7085 N N . LEU I 1 5 ? -16.001 -98.149 8.390 1.00 98.97 4 LEU I N 1
ATOM 7086 C CA . LEU I 1 5 ? -15.323 -97.337 7.391 1.00 94.50 4 LEU I CA 1
ATOM 7087 C C . LEU I 1 5 ? -13.993 -96.817 7.918 1.00 92.14 4 LEU I C 1
ATOM 7088 O O . LEU I 1 5 ? -12.961 -96.972 7.256 1.00 88.15 4 LEU I O 1
ATOM 7093 N N . MET I 1 6 ? -13.998 -96.210 9.114 1.00 90.52 5 MET I N 1
ATOM 7094 C CA . MET I 1 6 ? -12.760 -95.798 9.770 1.00 90.45 5 MET I CA 1
ATOM 7095 C C . MET I 1 6 ? -11.744 -96.922 9.710 1.00 87.24 5 MET I C 1
ATOM 7096 O O . MET I 1 6 ? -10.543 -96.680 9.594 1.00 95.03 5 MET I O 1
ATOM 7101 N N . ARG I 1 7 ? -12.221 -98.157 9.790 1.00 88.56 6 ARG I N 1
ATOM 7102 C CA . ARG I 1 7 ? -11.298 -99.273 9.788 1.00 94.95 6 ARG I CA 1
ATOM 7103 C C . ARG I 1 7 ? -10.855 -99.608 8.372 1.00 93.90 6 ARG I C 1
ATOM 7104 O O . ARG I 1 7 ? -9.652 -99.705 8.111 1.00 94.48 6 ARG I O 1
ATOM 7112 N N . LEU I 1 8 ? -11.806 -99.733 7.436 1.00 94.80 7 LEU I N 1
ATOM 7113 C CA . LEU I 1 8 ? -11.451 -100.083 6.058 1.00 92.15 7 LEU I CA 1
ATOM 7114 C C . LEU I 1 8 ? -10.469 -99.084 5.465 1.00 90.76 7 LEU I C 1
ATOM 7115 O O . LEU I 1 8 ? -9.460 -99.481 4.877 1.00 85.73 7 LEU I O 1
ATOM 7120 N N . LYS I 1 9 ? -10.769 -97.782 5.585 1.00 93.96 8 LYS I N 1
ATOM 7121 C CA . LYS I 1 9 ? -9.847 -96.730 5.141 1.00 92.30 8 LYS I CA 1
ATOM 7122 C C . LYS I 1 9 ? -8.401 -97.037 5.550 1.00 92.76 8 LYS I C 1
ATOM 7123 O O . LYS I 1 9 ? -7.491 -97.093 4.709 1.00 90.38 8 LYS I O 1
ATOM 7129 N N . SER I 1 10 ? -8.175 -97.254 6.849 1.00 96.98 9 SER I N 1
ATOM 7130 C CA . SER I 1 10 ? -6.817 -97.496 7.321 1.00 103.78 9 SER I CA 1
ATOM 7131 C C . SER I 1 10 ? -6.218 -98.741 6.651 1.00 106.85 9 SER I C 1
ATOM 7132 O O . SER I 1 10 ? -5.034 -98.750 6.289 1.00 107.07 9 SER I O 1
ATOM 7135 N N . ASP I 1 11 ? -7.038 -99.747 6.356 1.00 103.29 10 ASP I N 1
ATOM 7136 C CA . ASP I 1 11 ? -6.546 -100.946 5.710 1.00 99.58 10 ASP I CA 1
ATOM 7137 C C . ASP I 1 11 ? -5.942 -100.809 4.323 1.00 102.57 10 ASP I C 1
ATOM 7138 O O . ASP I 1 11 ? -5.367 -101.800 3.895 1.00 106.79 10 ASP I O 1
ATOM 7143 N N . LEU I 1 12 ? -6.008 -99.669 3.610 1.00 100.48 11 LEU I N 1
ATOM 7144 C CA . LEU I 1 12 ? -5.279 -99.531 2.336 1.00 98.05 11 LEU I CA 1
ATOM 7145 C C . LEU I 1 12 ? -4.273 -98.391 2.338 1.00 101.35 11 LEU I C 1
ATOM 7146 O O . LEU I 1 12 ? -3.325 -98.383 1.535 1.00 105.44 11 LEU I O 1
ATOM 7151 N N . PHE I 1 13 ? -4.455 -97.451 3.253 1.00 98.78 12 PHE I N 1
ATOM 7152 C CA . PHE I 1 13 ? -3.653 -96.243 3.320 1.00 109.55 12 PHE I CA 1
ATOM 7153 C C . PHE I 1 13 ? -2.491 -96.376 4.291 1.00 110.84 12 PHE I C 1
ATOM 7154 O O . PHE I 1 13 ? -1.332 -96.213 3.899 1.00 110.19 12 PHE I O 1
ATOM 7162 N N . ASN I 1 14 ? -2.781 -96.683 5.554 1.00 115.23 13 ASN I N 1
ATOM 7163 C CA . ASN I 1 14 ? -1.715 -96.833 6.537 1.00 119.27 13 ASN I CA 1
ATOM 7164 C C . ASN I 1 14 ? -0.974 -98.158 6.361 1.00 117.14 13 ASN I C 1
ATOM 7165 O O . ASN I 1 14 ? 0.248 -98.220 6.577 1.00 117.00 13 ASN I O 1
ATOM 7170 N N . ARG I 1 15 ? -1.682 -99.204 5.912 1.00 115.08 14 ARG I N 1
ATOM 7171 C CA . ARG I 1 15 ? -1.115 -100.549 5.967 1.00 114.31 14 ARG I CA 1
ATOM 7172 C C . ARG I 1 15 ? -0.136 -100.767 4.823 1.00 118.33 14 ARG I C 1
ATOM 7173 O O . ARG I 1 15 ? 1.038 -101.106 5.032 1.00 119.60 14 ARG I O 1
ATOM 7181 N N . SER I 1 16 ? -0.565 -100.579 3.700 1.00 118.04 15 SER I N 1
ATOM 7182 C CA . SER I 1 16 ? 0.392 -100.946 2.675 1.00 116.54 15 SER I CA 1
ATOM 7183 C C . SER I 1 16 ? 1.086 -99.710 2.106 1.00 121.40 15 SER I C 1
ATOM 7184 O O . SER I 1 16 ? 0.483 -98.628 2.027 1.00 123.64 15 SER I O 1
ATOM 7187 N N . PRO I 1 17 ? 2.367 -99.841 1.760 1.00 120.77 16 PRO I N 1
ATOM 7188 C CA . PRO I 1 17 ? 3.078 -98.716 1.134 1.00 116.27 16 PRO I CA 1
ATOM 7189 C C . PRO I 1 17 ? 2.388 -98.342 -0.168 1.00 110.83 16 PRO I C 1
ATOM 7190 O O . PRO I 1 17 ? 1.946 -99.213 -0.918 1.00 111.69 16 PRO I O 1
ATOM 7194 N N . MET I 1 18 ? 2.240 -97.039 -0.419 1.00 107.96 17 MET I N 1
ATOM 7195 C CA . MET I 1 18 ? 1.332 -96.692 -1.506 1.00 106.13 17 MET I CA 1
ATOM 7196 C C . MET I 1 18 ? 1.942 -97.059 -2.859 1.00 99.15 17 MET I C 1
ATOM 7197 O O . MET I 1 18 ? 3.150 -97.308 -3.008 1.00 86.54 17 MET I O 1
ATOM 7202 N N . TYR I 1 19 ? 1.047 -97.118 -3.833 1.00 93.32 18 TYR I N 1
ATOM 7203 C CA . TYR I 1 19 ? 1.253 -97.593 -5.181 1.00 84.88 18 TYR I CA 1
ATOM 7204 C C . TYR I 1 19 ? 2.263 -96.718 -5.916 1.00 86.18 18 TYR I C 1
ATOM 7205 O O . TYR I 1 19 ? 2.071 -95.495 -5.986 1.00 83.32 18 TYR I O 1
ATOM 7214 N N . PRO I 1 20 ? 3.377 -97.285 -6.440 1.00 85.16 19 PRO I N 1
ATOM 7215 C CA . PRO I 1 20 ? 4.451 -96.440 -6.990 1.00 78.87 19 PRO I CA 1
ATOM 7216 C C . PRO I 1 20 ? 4.236 -96.063 -8.444 1.00 76.88 19 PRO I C 1
ATOM 7217 O O . PRO I 1 20 ? 5.195 -95.822 -9.195 1.00 76.69 19 PRO I O 1
ATOM 7221 N N . GLY I 1 21 ? 2.975 -96.007 -8.849 1.00 71.18 20 GLY I N 1
ATOM 7222 C CA . GLY I 1 21 ? 2.645 -95.591 -10.181 1.00 75.96 20 GLY I CA 1
ATOM 7223 C C . GLY I 1 21 ? 2.587 -96.768 -11.117 1.00 79.78 20 GLY I C 1
ATOM 7224 O O . GLY I 1 21 ? 2.978 -97.885 -10.773 1.00 83.30 20 GLY I O 1
ATOM 7225 N N . PRO I 1 22 ? 2.077 -96.540 -12.324 1.00 79.16 21 PRO I N 1
ATOM 7226 C CA . PRO I 1 22 ? 2.057 -97.606 -13.327 1.00 80.32 21 PRO I CA 1
ATOM 7227 C C . PRO I 1 22 ? 3.467 -97.985 -13.745 1.00 81.43 21 PRO I C 1
ATOM 7228 O O . PRO I 1 22 ? 4.268 -97.139 -14.147 1.00 77.13 21 PRO I O 1
ATOM 7232 N N . THR I 1 23 ? 3.772 -99.267 -13.601 1.00 96.83 22 THR I N 1
ATOM 7233 C CA . THR I 1 23 ? 4.884 -99.898 -14.299 1.00 93.54 22 THR I CA 1
ATOM 7234 C C . THR I 1 23 ? 4.496 -100.022 -15.776 1.00 95.31 22 THR I C 1
ATOM 7235 O O . THR I 1 23 ? 3.466 -99.511 -16.231 1.00 95.84 22 THR I O 1
ATOM 7239 N N . LYS I 1 24 ? 5.308 -100.725 -16.551 1.00 91.56 23 LYS I N 1
ATOM 7240 C CA . LYS I 1 24 ? 4.813 -101.182 -17.840 1.00 95.70 23 LYS I CA 1
ATOM 7241 C C . LYS I 1 24 ? 4.525 -102.686 -17.848 1.00 100.37 23 LYS I C 1
ATOM 7242 O O . LYS I 1 24 ? 3.768 -103.155 -18.705 1.00 93.91 23 LYS I O 1
ATOM 7248 N N . ASP I 1 25 ? 5.053 -103.441 -16.876 1.00 97.69 24 ASP I N 1
ATOM 7249 C CA . ASP I 1 25 ? 4.527 -104.777 -16.616 1.00 100.03 24 ASP I CA 1
ATOM 7250 C C . ASP I 1 25 ? 3.108 -104.735 -16.051 1.00 101.08 24 ASP I C 1
ATOM 7251 O O . ASP I 1 25 ? 2.379 -105.728 -16.166 1.00 107.06 24 ASP I O 1
ATOM 7256 N N . ASP I 1 26 ? 2.710 -103.625 -15.423 1.00 99.79 25 ASP I N 1
ATOM 7257 C CA . ASP I 1 26 ? 1.345 -103.434 -14.921 1.00 100.73 25 ASP I CA 1
ATOM 7258 C C . ASP I 1 26 ? 0.871 -102.036 -15.304 1.00 93.40 25 ASP I C 1
ATOM 7259 O O . ASP I 1 26 ? 0.789 -101.142 -14.457 1.00 91.21 25 ASP I O 1
ATOM 7264 N N . PRO I 1 27 ? 0.523 -101.819 -16.587 1.00 92.11 26 PRO I N 1
ATOM 7265 C CA . PRO I 1 27 ? 0.023 -100.504 -17.007 1.00 90.03 26 PRO I CA 1
ATOM 7266 C C . PRO I 1 27 ? -1.359 -100.146 -16.478 1.00 84.14 26 PRO I C 1
ATOM 7267 O O . PRO I 1 27 ? -1.994 -100.907 -15.732 1.00 83.03 26 PRO I O 1
ATOM 7271 N N . LEU I 1 28 ? -1.834 -98.980 -16.920 1.00 77.19 27 LEU I N 1
ATOM 7272 C CA . LEU I 1 28 ? -2.971 -98.302 -16.321 1.00 76.01 27 LEU I CA 1
ATOM 7273 C C . LEU I 1 28 ? -3.679 -97.466 -17.375 1.00 73.58 27 LEU I C 1
ATOM 7274 O O . LEU I 1 28 ? -3.048 -96.657 -18.060 1.00 74.87 27 LEU I O 1
ATOM 7279 N N . THR I 1 29 ? -4.984 -97.661 -17.506 1.00 75.36 28 THR I N 1
ATOM 7280 C CA . THR I 1 29 ? -5.794 -96.827 -18.387 1.00 81.81 28 THR I CA 1
ATOM 7281 C C . THR I 1 29 ? -6.452 -95.737 -17.541 1.00 77.17 28 THR I C 1
ATOM 7282 O O . THR I 1 29 ? -7.071 -96.031 -16.512 1.00 76.76 28 THR I O 1
ATOM 7286 N N . VAL I 1 30 ? -6.262 -94.482 -17.950 1.00 73.08 29 VAL I N 1
ATOM 7287 C CA . VAL I 1 30 ? -6.803 -93.307 -17.274 1.00 73.02 29 VAL I CA 1
ATOM 7288 C C . VAL I 1 30 ? -7.777 -92.620 -18.223 1.00 71.74 29 VAL I C 1
ATOM 7289 O O . VAL I 1 30 ? -7.413 -92.272 -19.357 1.00 67.58 29 VAL I O 1
ATOM 7293 N N . THR I 1 31 ? -9.002 -92.406 -17.764 1.00 67.97 30 THR I N 1
ATOM 7294 C CA . THR I 1 31 ? -9.988 -91.763 -18.616 1.00 73.88 30 THR I CA 1
ATOM 7295 C C . THR I 1 31 ? -10.202 -90.318 -18.197 1.00 71.64 30 THR I C 1
ATOM 7296 O O . THR I 1 31 ? -10.316 -90.015 -17.010 1.00 72.43 30 THR I O 1
ATOM 7300 N N . LEU I 1 32 ? -10.301 -89.445 -19.191 1.00 67.97 31 LEU I N 1
ATOM 7301 C CA . LEU I 1 32 ? -10.330 -88.009 -19.014 1.00 67.31 31 LEU I CA 1
ATOM 7302 C C . LEU I 1 32 ? -11.633 -87.452 -19.570 1.00 66.18 31 LEU I C 1
ATOM 7303 O O . LEU I 1 32 ? -12.168 -87.954 -20.566 1.00 68.68 31 LEU I O 1
ATOM 7308 N N . GLY I 1 33 ? -12.152 -86.415 -18.911 1.00 69.96 32 GLY I N 1
ATOM 7309 C CA . GLY I 1 33 ? -13.352 -85.731 -19.371 1.00 73.84 32 GLY I CA 1
ATOM 7310 C C . GLY I 1 33 ? -13.485 -84.314 -18.844 1.00 73.37 32 GLY I C 1
ATOM 7311 O O . GLY I 1 33 ? -13.152 -84.058 -17.685 1.00 74.57 32 GLY I O 1
ATOM 7312 N N . PHE I 1 34 ? -13.975 -83.384 -19.667 1.00 72.40 33 PHE I N 1
ATOM 7313 C CA . PHE I 1 34 ? -14.112 -81.985 -19.272 1.00 70.08 33 PHE I CA 1
ATOM 7314 C C . PHE I 1 34 ? -15.560 -81.518 -19.282 1.00 73.77 33 PHE I C 1
ATOM 7315 O O . PHE I 1 34 ? -16.318 -81.805 -20.218 1.00 75.31 33 PHE I O 1
ATOM 7323 N N . THR I 1 35 ? -15.923 -80.777 -18.246 1.00 70.35 34 THR I N 1
ATOM 7324 C CA . THR I 1 35 ? -17.168 -80.020 -18.195 1.00 68.75 34 THR I CA 1
ATOM 7325 C C . THR I 1 35 ? -16.748 -78.560 -18.266 1.00 69.95 34 THR I C 1
ATOM 7326 O O . THR I 1 35 ? -16.362 -77.968 -17.256 1.00 67.60 34 THR I O 1
ATOM 7330 N N . LEU I 1 36 ? -16.794 -77.981 -19.460 1.00 72.95 35 LEU I N 1
ATOM 7331 C CA . LEU I 1 36 ? -16.424 -76.582 -19.605 1.00 64.78 35 LEU I CA 1
ATOM 7332 C C . LEU I 1 36 ? -17.497 -75.677 -19.001 1.00 69.76 35 LEU I C 1
ATOM 7333 O O . LEU I 1 36 ? -18.694 -75.834 -19.274 1.00 71.65 35 LEU I O 1
ATOM 7338 N N . GLN I 1 37 ? -17.064 -74.721 -18.188 1.00 66.33 36 GLN I N 1
ATOM 7339 C CA . GLN I 1 37 ? -17.959 -73.855 -17.438 1.00 67.06 36 GLN I CA 1
ATOM 7340 C C . GLN I 1 37 ? -17.984 -72.427 -17.937 1.00 75.78 36 GLN I C 1
ATOM 7341 O O . GLN I 1 37 ? -19.055 -71.815 -17.981 1.00 78.86 36 GLN I O 1
ATOM 7347 N N . ASP I 1 38 ? -16.830 -71.872 -18.297 1.00 69.82 37 ASP I N 1
ATOM 7348 C CA . ASP I 1 38 ? -16.776 -70.466 -18.652 1.00 67.43 37 ASP I CA 1
ATOM 7349 C C . ASP I 1 38 ? -15.428 -70.165 -19.264 1.00 69.50 37 ASP I C 1
ATOM 7350 O O . ASP I 1 38 ? -14.404 -70.604 -18.746 1.00 74.24 37 ASP I O 1
ATOM 7355 N N . ILE I 1 39 ? -15.431 -69.414 -20.360 1.00 73.00 38 ILE I N 1
ATOM 7356 C CA . ILE I 1 39 ? -14.224 -68.773 -20.859 1.00 70.38 38 ILE I CA 1
ATOM 7357 C C . ILE I 1 39 ? -14.189 -67.413 -20.176 1.00 73.61 38 ILE I C 1
ATOM 7358 O O . ILE I 1 39 ? -14.921 -66.509 -20.560 1.00 78.68 38 ILE I O 1
ATOM 7363 N N . VAL I 1 40 ? -13.363 -67.274 -19.139 1.00 75.61 39 VAL I N 1
ATOM 7364 C CA . VAL I 1 40 ? -13.482 -66.114 -18.251 1.00 78.73 39 VAL I CA 1
ATOM 7365 C C . VAL I 1 40 ? -12.781 -64.891 -18.835 1.00 74.89 39 VAL I C 1
ATOM 7366 O O . VAL I 1 40 ? -13.416 -63.857 -19.075 1.00 88.29 39 VAL I O 1
ATOM 7370 N N . LYS I 1 41 ? -11.481 -64.982 -19.078 1.00 68.64 40 LYS I N 1
ATOM 7371 C CA . LYS I 1 41 ? -10.690 -63.867 -19.577 1.00 74.55 40 LYS I CA 1
ATOM 7372 C C . LYS I 1 41 ? -10.056 -64.237 -20.913 1.00 80.03 40 LYS I C 1
ATOM 7373 O O . LYS I 1 41 ? -9.770 -65.412 -21.174 1.00 79.57 40 LYS I O 1
ATOM 7379 N N . VAL I 1 42 ? -9.873 -63.223 -21.771 1.00 82.56 41 VAL I N 1
ATOM 7380 C CA . VAL I 1 42 ? -9.130 -63.335 -23.027 1.00 75.73 41 VAL I CA 1
ATOM 7381 C C . VAL I 1 42 ? -8.135 -62.183 -23.100 1.00 77.21 41 VAL I C 1
ATOM 7382 O O . VAL I 1 42 ? -8.476 -61.036 -22.793 1.00 86.68 41 VAL I O 1
ATOM 7386 N N . ASP I 1 43 ? -6.902 -62.481 -23.490 1.00 79.25 42 ASP I N 1
ATOM 7387 C CA . ASP I 1 43 ? -5.844 -61.478 -23.505 1.00 87.29 42 ASP I CA 1
ATOM 7388 C C . ASP I 1 43 ? -5.177 -61.477 -24.876 1.00 92.60 42 ASP I C 1
ATOM 7389 O O . ASP I 1 43 ? -4.383 -62.374 -25.190 1.00 84.64 42 ASP I O 1
ATOM 7394 N N . SER I 1 44 ? -5.497 -60.462 -25.689 1.00 94.58 43 SER I N 1
ATOM 7395 C CA . SER I 1 44 ? -4.781 -60.233 -26.937 1.00 89.15 43 SER I CA 1
ATOM 7396 C C . SER I 1 44 ? -3.413 -59.604 -26.719 1.00 90.82 43 SER I C 1
ATOM 7397 O O . SER I 1 44 ? -2.542 -59.758 -27.583 1.00 92.92 43 SER I O 1
ATOM 7400 N N . SER I 1 45 ? -3.203 -58.908 -25.590 1.00 90.75 44 SER I N 1
ATOM 7401 C CA . SER I 1 45 ? -1.883 -58.357 -25.280 1.00 88.35 44 SER I CA 1
ATOM 7402 C C . SER I 1 45 ? -0.830 -59.444 -25.280 1.00 87.23 44 SER I C 1
ATOM 7403 O O . SER I 1 45 ? 0.307 -59.225 -25.706 1.00 91.92 44 SER I O 1
ATOM 7406 N N . THR I 1 46 ? -1.201 -60.628 -24.822 1.00 88.53 45 THR I N 1
ATOM 7407 C CA . THR I 1 46 ? -0.225 -61.640 -24.482 1.00 89.96 45 THR I CA 1
ATOM 7408 C C . THR I 1 46 ? -0.578 -63.024 -25.017 1.00 89.36 45 THR I C 1
ATOM 7409 O O . THR I 1 46 ? 0.259 -63.931 -24.935 1.00 86.86 45 THR I O 1
ATOM 7413 N N . ASN I 1 47 ? -1.764 -63.200 -25.602 1.00 89.12 46 ASN I N 1
ATOM 7414 C CA . ASN I 1 47 ? -2.197 -64.467 -26.196 1.00 85.13 46 ASN I CA 1
ATOM 7415 C C . ASN I 1 47 ? -2.369 -65.552 -25.137 1.00 83.02 46 ASN I C 1
ATOM 7416 O O . ASN I 1 47 ? -1.858 -66.662 -25.263 1.00 87.66 46 ASN I O 1
ATOM 7421 N N . GLU I 1 48 ? -3.122 -65.217 -24.093 1.00 81.52 47 GLU I N 1
ATOM 7422 C CA . GLU I 1 48 ? -3.463 -66.125 -23.010 1.00 79.00 47 GLU I CA 1
ATOM 7423 C C . GLU I 1 48 ? -4.979 -66.133 -22.839 1.00 80.99 47 GLU I C 1
ATOM 7424 O O . GLU I 1 48 ? -5.605 -65.073 -22.742 1.00 82.10 47 GLU I O 1
ATOM 7430 N N . VAL I 1 49 ? -5.570 -67.317 -22.798 1.00 78.78 48 VAL I N 1
ATOM 7431 C CA . VAL I 1 49 ? -6.996 -67.464 -22.545 1.00 76.79 48 VAL I CA 1
ATOM 7432 C C . VAL I 1 49 ? -7.165 -68.275 -21.272 1.00 74.36 48 VAL I C 1
ATOM 7433 O O . VAL I 1 49 ? -6.415 -69.225 -21.025 1.00 74.26 48 VAL I O 1
ATOM 7437 N N . ASP I 1 50 ? -8.144 -67.889 -20.462 1.00 73.93 49 ASP I N 1
ATOM 7438 C CA . ASP I 1 50 ? -8.415 -68.524 -19.183 1.00 69.87 49 ASP I CA 1
ATOM 7439 C C . ASP I 1 50 ? -9.730 -69.300 -19.267 1.00 71.89 49 ASP I C 1
ATOM 7440 O O . ASP I 1 50 ? -10.779 -68.716 -19.560 1.00 74.44 49 ASP I O 1
ATOM 7445 N N . LEU I 1 51 ? -9.672 -70.614 -19.033 1.00 64.01 50 LEU I N 1
ATOM 7446 C CA . LEU I 1 51 ? -10.861 -71.443 -18.905 1.00 64.54 50 LEU I CA 1
ATOM 7447 C C . LEU I 1 51 ? -11.088 -71.809 -17.449 1.00 63.51 50 LEU I C 1
ATOM 7448 O O . LEU I 1 51 ? -10.147 -71.968 -16.672 1.00 67.25 50 LEU I O 1
ATOM 7453 N N . VAL I 1 52 ? -12.351 -71.957 -17.092 1.00 60.06 51 VAL I N 1
ATOM 7454 C CA . VAL I 1 52 ? -12.744 -72.611 -15.856 1.00 64.36 51 VAL I CA 1
ATOM 7455 C C . VAL I 1 52 ? -13.549 -73.847 -16.239 1.00 64.81 51 VAL I C 1
ATOM 7456 O O . VAL I 1 52 ? -14.478 -73.758 -17.050 1.00 62.56 51 VAL I O 1
ATOM 7460 N N . TYR I 1 53 ? -13.178 -74.997 -15.682 1.00 63.28 52 TYR I N 1
ATOM 7461 C CA . TYR I 1 53 ? -13.745 -76.264 -16.123 1.00 65.77 52 TYR I CA 1
ATOM 7462 C C . TYR I 1 53 ? -13.634 -77.302 -15.000 1.00 67.83 52 TYR I C 1
ATOM 7463 O O . TYR I 1 53 ? -12.958 -77.084 -13.993 1.00 68.96 52 TYR I O 1
ATOM 7472 N N . TYR I 1 54 ? -14.314 -78.443 -15.182 1.00 68.90 53 TYR I N 1
ATOM 7473 C CA . TYR I 1 54 ? -14.127 -79.628 -14.344 1.00 64.05 53 TYR I CA 1
ATOM 7474 C C . TYR I 1 54 ? -13.337 -80.671 -15.118 1.00 64.16 53 TYR I C 1
ATOM 7475 O O . TYR I 1 54 ? -13.753 -81.088 -16.201 1.00 66.91 53 TYR I O 1
ATOM 7484 N N . GLU I 1 55 ? -12.235 -81.123 -14.544 1.00 67.28 54 GLU I N 1
ATOM 7485 C CA . GLU I 1 55 ? -11.428 -82.184 -15.125 1.00 65.81 54 GLU I CA 1
ATOM 7486 C C . GLU I 1 55 ? -11.827 -83.509 -14.463 1.00 63.82 54 GLU I C 1
ATOM 7487 O O . GLU I 1 55 ? -11.584 -83.723 -13.269 1.00 60.49 54 GLU I O 1
ATOM 7493 N N . GLN I 1 56 ? -12.483 -84.374 -15.235 1.00 69.47 55 GLN I N 1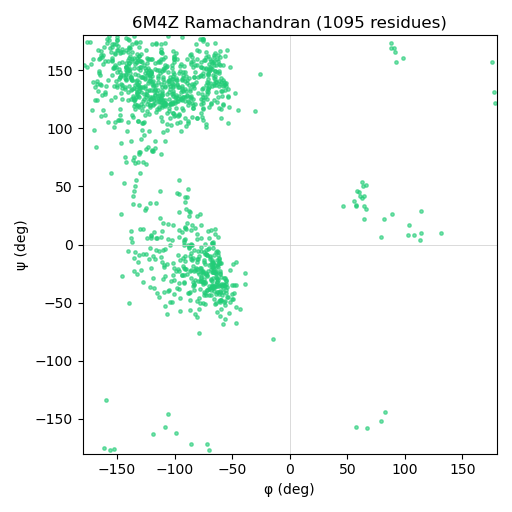
ATOM 7494 C CA . GLN I 1 56 ? -12.849 -85.716 -14.797 1.00 66.67 55 GLN I CA 1
ATOM 7495 C C . GLN I 1 56 ? -11.679 -86.677 -14.996 1.00 69.20 55 GLN I C 1
ATOM 7496 O O . GLN I 1 56 ? -11.116 -86.767 -16.089 1.00 70.18 55 GLN I O 1
ATOM 7502 N N . GLN I 1 57 ? -11.282 -87.359 -13.930 1.00 69.66 56 GLN I N 1
ATOM 7503 C CA . GLN I 1 57 ? -10.286 -88.413 -14.041 1.00 69.80 56 GLN I CA 1
ATOM 7504 C C . GLN I 1 57 ? -10.804 -89.722 -13.455 1.00 71.53 56 GLN I C 1
ATOM 7505 O O . GLN I 1 57 ? -11.528 -89.742 -12.451 1.00 71.98 56 GLN I O 1
ATOM 7511 N N . ARG I 1 58 ? -10.439 -90.816 -14.116 1.00 72.26 57 ARG I N 1
ATOM 7512 C CA . ARG I 1 58 ? -10.879 -92.140 -13.709 1.00 75.53 57 ARG I CA 1
ATOM 7513 C C . ARG I 1 58 ? -9.789 -93.163 -13.994 1.00 72.16 57 ARG I C 1
ATOM 7514 O O . ARG I 1 58 ? -9.147 -93.119 -15.054 1.00 69.23 57 ARG I O 1
ATOM 7522 N N . TRP I 1 59 ? -9.575 -94.067 -13.036 1.00 65.34 58 TRP I N 1
ATOM 7523 C CA . TRP I 1 59 ? -8.609 -95.151 -13.207 1.00 73.68 58 TRP I CA 1
ATOM 7524 C C . TRP I 1 59 ? -8.915 -96.252 -12.198 1.00 72.35 58 TRP I C 1
ATOM 7525 O O . TRP I 1 59 ? -9.724 -96.082 -11.281 1.00 66.23 58 TRP I O 1
ATOM 7536 N N . LYS I 1 60 ? -8.242 -97.387 -12.386 1.00 77.86 59 LYS I N 1
ATOM 7537 C CA . LYS I 1 60 ? -8.562 -98.634 -11.698 1.00 71.82 59 LYS I CA 1
ATOM 7538 C C . LYS I 1 60 ? -7.262 -99.265 -11.220 1.00 71.61 59 LYS I C 1
ATOM 7539 O O . LYS I 1 60 ? -6.385 -99.572 -12.035 1.00 75.74 59 LYS I O 1
ATOM 7545 N N . LEU I 1 61 ? -7.121 -99.445 -9.912 1.00 69.72 60 LEU I N 1
ATOM 7546 C CA . LEU I 1 61 ? -5.973 -100.147 -9.354 1.00 76.38 60 LEU I CA 1
ATOM 7547 C C . LEU I 1 61 ? -6.432 -101.376 -8.583 1.00 83.71 60 LEU I C 1
ATOM 7548 O O . LEU I 1 61 ? -7.424 -101.321 -7.843 1.00 84.28 60 LEU I O 1
ATOM 7553 N N . ASN I 1 62 ? -5.703 -102.489 -8.751 1.00 86.03 61 ASN I N 1
ATOM 7554 C CA . ASN I 1 62 ? -5.955 -103.658 -7.908 1.00 80.07 61 ASN I CA 1
ATOM 7555 C C . ASN I 1 62 ? -5.620 -103.365 -6.456 1.00 79.61 61 ASN I C 1
ATOM 7556 O O . ASN I 1 62 ? -6.168 -104.007 -5.559 1.00 77.12 61 ASN I O 1
ATOM 7561 N N . SER I 1 63 ? -4.745 -102.379 -6.220 1.00 83.57 62 SER I N 1
ATOM 7562 C CA . SER I 1 63 ? -4.262 -102.075 -4.880 1.00 74.41 62 SER I CA 1
ATOM 7563 C C . SER I 1 63 ? -5.390 -101.634 -3.964 1.00 80.98 62 SER I C 1
ATOM 7564 O O . SER I 1 63 ? -5.315 -101.848 -2.747 1.00 84.92 62 SER I O 1
ATOM 7567 N N . LEU I 1 64 ? -6.427 -100.997 -4.520 1.00 78.75 63 LEU I N 1
ATOM 7568 C CA . LEU I 1 64 ? -7.567 -100.528 -3.740 1.00 78.85 63 LEU I CA 1
ATOM 7569 C C . LEU I 1 64 ? -8.763 -101.436 -3.863 1.00 81.37 63 LEU I C 1
ATOM 7570 O O . LEU I 1 64 ? -9.881 -101.030 -3.523 1.00 80.42 63 LEU I O 1
ATOM 7575 N N . MET I 1 65 ? -8.552 -102.653 -4.339 1.00 89.06 64 MET I N 1
ATOM 7576 C CA . MET I 1 65 ? -9.613 -103.638 -4.354 1.00 84.58 64 MET I CA 1
ATOM 7577 C C . MET I 1 65 ? -9.911 -104.099 -2.934 1.00 83.34 64 MET I C 1
ATOM 7578 O O . MET I 1 65 ? -9.034 -104.134 -2.064 1.00 84.08 64 MET I O 1
ATOM 7583 N N . TRP I 1 66 ? -11.180 -104.396 -2.695 1.00 80.72 65 TRP I N 1
ATOM 7584 C CA . TRP I 1 66 ? -11.622 -104.990 -1.444 1.00 85.95 65 TRP I CA 1
ATOM 7585 C C . TRP I 1 66 ? -13.019 -105.549 -1.679 1.00 93.64 65 TRP I C 1
ATOM 7586 O O . TRP I 1 66 ? -13.667 -105.264 -2.692 1.00 94.92 65 TRP I O 1
ATOM 7597 N N . ASP I 1 67 ? -13.456 -106.364 -0.751 1.00 95.10 66 ASP I N 1
ATOM 7598 C CA . ASP I 1 67 ? -14.743 -107.023 -0.737 1.00 96.76 66 ASP I CA 1
ATOM 7599 C C . ASP I 1 67 ? -15.612 -106.406 0.354 1.00 94.95 66 ASP I C 1
ATOM 7600 O O . ASP I 1 67 ? -15.096 -106.022 1.407 1.00 101.79 66 ASP I O 1
ATOM 7605 N N . PRO I 1 68 ? -16.905 -106.204 0.110 1.00 92.57 67 PRO I N 1
ATOM 7606 C CA . PRO I 1 68 ? -17.728 -105.519 1.124 1.00 97.22 67 PRO I CA 1
ATOM 7607 C C . PRO I 1 68 ? -18.064 -106.335 2.370 1.00 101.64 67 PRO I C 1
ATOM 7608 O O . PRO I 1 68 ? -18.316 -105.724 3.417 1.00 102.55 67 PRO I O 1
ATOM 7612 N N . ASN I 1 69 ? -18.075 -107.676 2.314 1.00 103.95 68 ASN I N 1
ATOM 7613 C CA . ASN I 1 69 ? -18.656 -108.448 3.418 1.00 105.40 68 ASN I CA 1
ATOM 7614 C C . ASN I 1 69 ? -17.754 -108.532 4.647 1.00 106.25 68 ASN I C 1
ATOM 7615 O O . ASN I 1 69 ? -18.194 -109.061 5.678 1.00 104.88 68 ASN I O 1
ATOM 7620 N N . GLU I 1 70 ? -16.523 -108.015 4.568 1.00 102.22 69 GLU I N 1
ATOM 7621 C CA . GLU I 1 70 ? -15.640 -107.841 5.719 1.00 100.93 69 GLU I CA 1
ATOM 7622 C C . GLU I 1 70 ? -15.764 -106.469 6.346 1.00 101.08 69 GLU I C 1
ATOM 7623 O O . GLU I 1 70 ? -15.308 -106.278 7.476 1.00 102.39 69 GLU I O 1
ATOM 7629 N N . TYR I 1 71 ? -16.320 -105.501 5.627 1.00 101.27 70 TYR I N 1
ATOM 7630 C CA . TYR I 1 71 ? -16.378 -104.123 6.084 1.00 98.42 70 TYR I CA 1
ATOM 7631 C C . TYR I 1 71 ? -17.830 -103.672 5.990 1.00 92.96 70 TYR I C 1
ATOM 7632 O O . TYR I 1 71 ? -18.184 -102.868 5.136 1.00 99.46 70 TYR I O 1
ATOM 7641 N N . GLY I 1 72 ? -18.662 -104.214 6.872 1.00 94.27 71 GLY I N 1
ATOM 7642 C CA . GLY I 1 72 ? -20.046 -103.806 7.016 1.00 97.91 71 GLY I CA 1
ATOM 7643 C C . GLY I 1 72 ? -20.847 -103.658 5.737 1.00 97.35 71 GLY I C 1
ATOM 7644 O O . GLY I 1 72 ? -21.726 -102.792 5.669 1.00 91.83 71 GLY I O 1
ATOM 7645 N N . ASN I 1 73 ? -20.563 -104.490 4.724 1.00 98.54 72 ASN I N 1
ATOM 7646 C CA . ASN I 1 73 ? -21.262 -104.438 3.432 1.00 101.57 72 ASN I CA 1
ATOM 7647 C C . ASN I 1 73 ? -21.159 -103.040 2.807 1.00 96.44 72 ASN I C 1
ATOM 7648 O O . ASN I 1 73 ? -22.108 -102.537 2.199 1.00 93.90 72 ASN I O 1
ATOM 7653 N N . ILE I 1 74 ? -20.006 -102.384 2.970 1.00 97.59 73 ILE I N 1
ATOM 7654 C CA . ILE I 1 74 ? -19.807 -101.042 2.423 1.00 94.76 73 ILE I CA 1
ATOM 7655 C C . ILE I 1 74 ? -19.063 -101.165 1.099 1.00 86.58 73 ILE I C 1
ATOM 7656 O O . ILE I 1 74 ? -18.152 -101.986 0.951 1.00 82.20 73 ILE I O 1
ATOM 7661 N N . THR I 1 75 ? -19.448 -100.333 0.134 1.00 85.54 74 THR I N 1
ATOM 7662 C CA . THR I 1 75 ? -19.072 -100.556 -1.251 1.00 87.81 74 THR I CA 1
ATOM 7663 C C . THR I 1 75 ? -18.228 -99.438 -1.877 1.00 85.43 74 THR I C 1
ATOM 7664 O O . THR I 1 75 ? -17.673 -99.649 -2.963 1.00 79.58 74 THR I O 1
ATOM 7668 N N . ASP I 1 76 ? -18.075 -98.284 -1.213 1.00 84.31 75 ASP I N 1
ATOM 7669 C CA . ASP I 1 76 ? -17.355 -97.138 -1.771 1.00 77.50 75 ASP I CA 1
ATOM 7670 C C . ASP I 1 76 ? -17.207 -96.068 -0.701 1.00 76.17 75 ASP I C 1
ATOM 7671 O O . ASP I 1 76 ? -18.027 -95.977 0.215 1.00 79.46 75 ASP I O 1
ATOM 7676 N N . PHE I 1 77 ? -16.189 -95.227 -0.843 1.00 76.13 76 PHE I N 1
ATOM 7677 C CA . PHE I 1 77 ? -16.049 -94.127 0.101 1.00 76.44 76 PHE I CA 1
ATOM 7678 C C . PHE I 1 77 ? -15.352 -92.942 -0.553 1.00 72.87 76 PHE I C 1
ATOM 7679 O O . PHE I 1 77 ? -14.729 -93.047 -1.619 1.00 70.22 76 PHE I O 1
ATOM 7687 N N . ARG I 1 78 ? -15.462 -91.807 0.122 1.00 66.74 77 ARG I N 1
ATOM 7688 C CA . ARG I 1 78 ? -14.727 -90.609 -0.230 1.00 70.02 77 ARG I CA 1
ATOM 7689 C C . ARG I 1 78 ? -13.524 -90.419 0.679 1.00 67.44 77 ARG I C 1
ATOM 7690 O O . ARG I 1 78 ? -13.623 -90.581 1.900 1.00 70.97 77 ARG I O 1
ATOM 7698 N N . THR I 1 79 ? -12.387 -90.082 0.078 1.00 62.72 78 THR I N 1
ATOM 7699 C CA . THR I 1 79 ? -11.251 -89.586 0.840 1.00 67.24 78 THR I CA 1
ATOM 7700 C C . THR I 1 79 ? -10.581 -88.450 0.103 1.00 66.81 78 THR I C 1
ATOM 7701 O O . THR I 1 79 ? -10.727 -88.277 -1.113 1.00 61.81 78 THR I O 1
ATOM 7705 N N . SER I 1 80 ? -9.828 -87.692 0.892 1.00 67.73 79 SER I N 1
ATOM 7706 C CA . SER I 1 80 ? -8.914 -86.702 0.368 1.00 66.30 79 SER I CA 1
ATOM 7707 C C . SER I 1 80 ? -8.081 -87.318 -0.748 1.00 65.60 79 SER I C 1
ATOM 7708 O O . SER I 1 80 ? -7.531 -88.404 -0.592 1.00 64.26 79 SER I O 1
ATOM 7711 N N . ALA I 1 81 ? -8.013 -86.634 -1.892 1.00 63.44 80 ALA I N 1
ATOM 7712 C CA . ALA I 1 81 ? -7.147 -87.094 -2.968 1.00 56.59 80 ALA I CA 1
ATOM 7713 C C . ALA I 1 81 ? -5.688 -87.124 -2.555 1.00 61.02 80 ALA I C 1
ATOM 7714 O O . ALA I 1 81 ? -4.873 -87.725 -3.259 1.00 67.55 80 ALA I O 1
ATOM 7716 N N . ALA I 1 82 ? -5.331 -86.492 -1.436 1.00 64.55 81 ALA I N 1
ATOM 7717 C CA . ALA I 1 82 ? -3.961 -86.602 -0.937 1.00 70.87 81 ALA I CA 1
ATOM 7718 C C . ALA I 1 82 ? -3.633 -88.018 -0.472 1.00 71.60 81 ALA I C 1
ATOM 7719 O O . ALA I 1 82 ? -2.469 -88.425 -0.525 1.00 70.57 81 ALA I O 1
ATOM 7721 N N . ASP I 1 83 ? -4.643 -88.771 -0.018 1.00 68.53 82 ASP I N 1
ATOM 7722 C CA . ASP I 1 83 ? -4.482 -90.101 0.554 1.00 72.17 82 ASP I CA 1
ATOM 7723 C C . ASP I 1 83 ? -4.164 -91.176 -0.473 1.00 75.90 82 ASP I C 1
ATOM 7724 O O . ASP I 1 83 ? -3.877 -92.312 -0.075 1.00 82.03 82 ASP I O 1
ATOM 7729 N N . ILE I 1 84 ? -4.223 -90.866 -1.767 1.00 67.37 83 ILE I N 1
ATOM 7730 C CA . ILE I 1 84 ? -4.103 -91.869 -2.813 1.00 65.03 83 ILE I CA 1
ATOM 7731 C C . ILE I 1 84 ? -3.203 -91.329 -3.914 1.00 61.34 83 ILE I C 1
ATOM 7732 O O . ILE I 1 84 ? -2.889 -90.140 -3.974 1.00 65.37 83 ILE I O 1
ATOM 7737 N N . TRP I 1 85 ? -2.773 -92.239 -4.777 1.00 63.71 84 TRP I N 1
ATOM 7738 C CA . TRP I 1 85 ? -2.035 -91.879 -5.969 1.00 59.69 84 TRP I CA 1
ATOM 7739 C C . TRP I 1 85 ? -2.990 -91.234 -6.969 1.00 60.72 84 TRP I C 1
ATOM 7740 O O . TRP I 1 85 ? -4.192 -91.510 -6.974 1.00 62.85 84 TRP I O 1
ATOM 7751 N N . THR I 1 86 ? -2.454 -90.344 -7.799 1.00 61.75 85 THR I N 1
ATOM 7752 C CA . THR I 1 86 ? -3.232 -89.612 -8.791 1.00 61.83 85 THR I CA 1
ATOM 7753 C C . THR I 1 86 ? -2.381 -89.482 -10.041 1.00 63.08 85 THR I C 1
ATOM 7754 O O . THR I 1 86 ? -1.155 -89.393 -9.938 1.00 68.82 85 THR I O 1
ATOM 7758 N N . PRO I 1 87 ? -2.991 -89.498 -11.227 1.00 62.19 86 PRO I N 1
ATOM 7759 C CA . PRO I 1 87 ? -2.203 -89.358 -12.460 1.00 61.88 86 PRO I CA 1
ATOM 7760 C C . PRO I 1 87 ? -1.639 -87.961 -12.633 1.00 63.36 86 PRO I C 1
ATOM 7761 O O . PRO I 1 87 ? -2.196 -86.977 -12.147 1.00 72.67 86 PRO I O 1
ATOM 7765 N N . ASP I 1 88 ? -0.502 -87.887 -13.322 1.00 65.35 87 ASP I N 1
ATOM 7766 C CA . ASP I 1 88 ? 0.179 -86.621 -13.594 1.00 63.48 87 ASP I CA 1
ATOM 7767 C C . ASP I 1 88 ? -0.275 -86.004 -14.903 1.00 64.49 87 ASP I C 1
ATOM 7768 O O . ASP I 1 88 ? 0.542 -85.496 -15.678 1.00 65.02 87 ASP I O 1
ATOM 7773 N N . ILE I 1 89 ? -1.571 -86.062 -15.201 1.00 65.29 88 ILE I N 1
ATOM 7774 C CA . ILE I 1 89 ? -2.062 -85.491 -16.449 1.00 68.06 88 ILE I CA 1
ATOM 7775 C C . ILE I 1 89 ? -1.964 -83.981 -16.369 1.00 69.57 88 ILE I C 1
ATOM 7776 O O . ILE I 1 89 ? -2.347 -83.375 -15.358 1.00 75.78 88 ILE I O 1
ATOM 7781 N N . THR I 1 90 ? -1.478 -83.364 -17.447 1.00 65.93 89 THR I N 1
ATOM 7782 C CA . THR I 1 90 ? -1.028 -81.982 -17.427 1.00 65.06 89 THR I CA 1
ATOM 7783 C C . THR I 1 90 ? -1.382 -81.280 -18.728 1.00 67.46 89 THR I C 1
ATOM 7784 O O . THR I 1 90 ? -1.311 -81.884 -19.798 1.00 74.42 89 THR I O 1
ATOM 7788 N N . ALA I 1 91 ? -1.749 -80.004 -18.643 1.00 66.72 90 ALA I N 1
ATOM 7789 C CA . ALA I 1 91 ? -1.803 -79.179 -19.842 1.00 69.38 90 ALA I CA 1
ATOM 7790 C C . ALA I 1 91 ? -0.386 -78.892 -20.343 1.00 72.55 90 ALA I C 1
ATOM 7791 O O . ALA I 1 91 ? 0.509 -78.544 -19.564 1.00 73.58 90 ALA I O 1
ATOM 7793 N N . TYR I 1 92 ? -0.180 -79.038 -21.646 1.00 67.27 91 TYR I N 1
ATOM 7794 C CA . TYR I 1 92 ? 1.162 -78.926 -22.194 1.00 75.75 91 TYR I CA 1
ATOM 7795 C C . TYR I 1 92 ? 1.566 -77.495 -22.520 1.00 74.56 91 TYR I C 1
ATOM 7796 O O . TYR I 1 92 ? 2.768 -77.208 -22.586 1.00 79.67 91 TYR I O 1
ATOM 7805 N N . SER I 1 93 ? 0.604 -76.600 -22.714 1.00 74.01 92 SER I N 1
ATOM 7806 C CA . SER I 1 93 ? 0.859 -75.206 -23.057 1.00 74.68 92 SER I CA 1
ATOM 7807 C C . SER I 1 93 ? 0.262 -74.254 -22.025 1.00 74.83 92 SER I C 1
ATOM 7808 O O . SER I 1 93 ? -0.224 -73.177 -22.366 1.00 74.98 92 SER I O 1
ATOM 7811 N N . SER I 1 94 ? 0.279 -74.634 -20.750 1.00 76.61 93 SER I N 1
ATOM 7812 C CA . SER I 1 94 ? -0.176 -73.718 -19.711 1.00 75.23 93 SER I CA 1
ATOM 7813 C C . SER I 1 94 ? 0.827 -72.580 -19.539 1.00 79.14 93 SER I C 1
ATOM 7814 O O . SER I 1 94 ? 2.036 -72.750 -19.731 1.00 77.45 93 SER I O 1
ATOM 7817 N N . THR I 1 95 ? 0.315 -71.400 -19.180 1.00 75.24 94 THR I N 1
ATOM 7818 C CA . THR I 1 95 ? 1.182 -70.266 -18.892 1.00 73.50 94 THR I CA 1
ATOM 7819 C C . THR I 1 95 ? 1.154 -69.836 -17.427 1.00 72.85 94 THR I C 1
ATOM 7820 O O . THR I 1 95 ? 1.937 -68.964 -17.041 1.00 72.55 94 THR I O 1
ATOM 7824 N N . ARG I 1 96 ? 0.298 -70.424 -16.603 1.00 71.07 95 ARG I N 1
ATOM 7825 C CA . ARG I 1 96 ? 0.307 -70.201 -15.165 1.00 70.14 95 ARG I CA 1
ATOM 7826 C C . ARG I 1 96 ? 0.128 -71.557 -14.490 1.00 68.34 95 ARG I C 1
ATOM 7827 O O . ARG I 1 96 ? -0.356 -72.503 -15.117 1.00 68.46 95 ARG I O 1
ATOM 7835 N N . PRO I 1 97 ? 0.539 -71.681 -13.232 1.00 64.94 96 PRO I N 1
ATOM 7836 C CA . PRO I 1 97 ? 0.127 -72.860 -12.454 1.00 63.02 96 PRO I CA 1
ATOM 7837 C C . PRO I 1 97 ? -1.389 -72.884 -12.369 1.00 58.14 96 PRO I C 1
ATOM 7838 O O . PRO I 1 97 ? -2.008 -71.861 -12.090 1.00 65.47 96 PRO I O 1
ATOM 7842 N N . VAL I 1 98 ? -2.005 -74.037 -12.644 1.00 57.36 97 VAL I N 1
ATOM 7843 C CA . VAL I 1 98 ? -3.471 -74.023 -12.573 1.00 65.34 97 VAL I CA 1
ATOM 7844 C C . VAL I 1 98 ? -3.876 -73.702 -11.147 1.00 62.73 97 VAL I C 1
ATOM 7845 O O . VAL I 1 98 ? -3.099 -73.860 -10.196 1.00 66.84 97 VAL I O 1
ATOM 7849 N N . GLN I 1 99 ? -5.093 -73.207 -10.993 1.00 60.98 98 GLN I N 1
ATOM 7850 C CA . GLN I 1 99 ? -5.614 -73.014 -9.656 1.00 64.42 98 GLN I CA 1
ATOM 7851 C C . GLN I 1 99 ? -6.821 -73.909 -9.441 1.00 67.59 98 GLN I C 1
ATOM 7852 O O . GLN I 1 99 ? -7.644 -74.092 -10.344 1.00 69.13 98 GLN I O 1
ATOM 7858 N N . VAL I 1 100 ? -6.875 -74.521 -8.257 1.00 66.09 99 VAL I N 1
ATOM 7859 C CA . VAL I 1 100 ? -7.973 -75.412 -7.889 1.00 70.94 99 VAL I CA 1
ATOM 7860 C C . VAL I 1 100 ? -9.114 -74.591 -7.302 1.00 62.59 99 VAL I C 1
ATOM 7861 O O . VAL I 1 100 ? -8.902 -73.747 -6.425 1.00 67.06 99 VAL I O 1
ATOM 7865 N N . LEU I 1 101 ? -10.327 -74.838 -7.778 1.00 61.72 100 LEU I N 1
ATOM 7866 C CA . LEU I 1 101 ? -11.493 -74.087 -7.329 1.00 61.20 100 LEU I CA 1
ATOM 7867 C C . LEU I 1 101 ? -12.447 -74.929 -6.502 1.00 61.78 100 LEU I C 1
ATOM 7868 O O . LEU I 1 101 ? -13.575 -74.489 -6.261 1.00 67.78 100 LEU I O 1
ATOM 7873 N N . SER I 1 102 ? -12.043 -76.121 -6.072 1.00 60.36 101 SER I N 1
ATOM 7874 C CA . SER I 1 102 ? -12.944 -77.016 -5.359 1.00 60.06 101 SER I CA 1
ATOM 7875 C C . SER I 1 102 ? -12.126 -77.857 -4.405 1.00 58.67 101 SER I C 1
ATOM 7876 O O . SER I 1 102 ? -10.888 -77.872 -4.482 1.00 60.05 101 SER I O 1
ATOM 7879 N N . PRO I 1 103 ? -12.770 -78.568 -3.478 1.00 60.33 102 PRO I N 1
ATOM 7880 C CA . PRO I 1 103 ? -12.048 -79.604 -2.740 1.00 59.09 102 PRO I CA 1
ATOM 7881 C C . PRO I 1 103 ? -11.453 -80.577 -3.732 1.00 58.72 102 PRO I C 1
ATOM 7882 O O . PRO I 1 103 ? -11.850 -80.632 -4.895 1.00 62.96 102 PRO I O 1
ATOM 7886 N N . GLN I 1 104 ? -10.483 -81.346 -3.272 1.00 57.30 103 GLN I N 1
ATOM 7887 C CA . GLN I 1 104 ? -9.951 -82.416 -4.098 1.00 57.56 103 GLN I CA 1
ATOM 7888 C C . GLN I 1 104 ? -10.241 -83.724 -3.365 1.00 55.86 103 GLN I C 1
ATOM 7889 O O . GLN I 1 104 ? -9.456 -84.196 -2.543 1.00 59.94 103 GLN I O 1
ATOM 7895 N N . ILE I 1 105 ? -11.402 -84.302 -3.635 1.00 56.75 104 ILE I N 1
ATOM 7896 C CA . ILE I 1 105 ? -11.840 -85.498 -2.935 1.00 61.62 104 ILE I CA 1
ATOM 7897 C C . ILE I 1 105 ? -12.258 -86.557 -3.949 1.00 64.43 104 ILE I C 1
ATOM 7898 O O . ILE I 1 105 ? -13.031 -86.274 -4.873 1.00 60.97 104 ILE I O 1
ATOM 7903 N N . ALA I 1 106 ? -11.760 -87.780 -3.763 1.00 66.01 105 ALA I N 1
ATOM 7904 C CA . ALA I 1 106 ? -11.996 -88.871 -4.693 1.00 62.59 105 ALA I CA 1
ATOM 7905 C C . ALA I 1 106 ? -12.956 -89.889 -4.105 1.00 66.30 105 ALA I C 1
ATOM 7906 O O . ALA I 1 106 ? -13.065 -90.044 -2.882 1.00 69.15 105 ALA I O 1
ATOM 7908 N N . VAL I 1 107 ? -13.658 -90.578 -4.992 1.00 66.18 106 VAL I N 1
ATOM 7909 C CA . VAL I 1 107 ? -14.514 -91.691 -4.609 1.00 68.76 106 VAL I CA 1
ATOM 7910 C C . VAL I 1 107 ? -13.894 -92.971 -5.150 1.00 71.93 106 VAL I C 1
ATOM 7911 O O . VAL I 1 107 ? -13.874 -93.205 -6.365 1.00 72.75 106 VAL I O 1
ATOM 7915 N N . VAL I 1 108 ? -13.373 -93.793 -4.259 1.00 73.57 107 VAL I N 1
ATOM 7916 C CA . VAL I 1 108 ? -12.889 -95.112 -4.632 1.00 75.36 107 VAL I CA 1
ATOM 7917 C C . VAL I 1 108 ? -13.930 -96.138 -4.230 1.00 75.15 107 VAL I C 1
ATOM 7918 O O . VAL I 1 108 ? -14.501 -96.070 -3.131 1.00 70.97 107 VAL I O 1
ATOM 7922 N N . THR I 1 109 ? -14.182 -97.080 -5.138 1.00 77.84 108 THR I N 1
ATOM 7923 C CA . THR I 1 109 ? -15.167 -98.140 -4.993 1.00 81.06 108 THR I CA 1
ATOM 7924 C C . THR I 1 109 ? -14.470 -99.503 -5.092 1.00 77.48 108 THR I C 1
ATOM 7925 O O . THR I 1 109 ? -13.365 -99.613 -5.634 1.00 78.36 108 THR I O 1
ATOM 7929 N N . HIS I 1 110 ? -15.138 -100.549 -4.569 1.00 76.16 109 HIS I N 1
ATOM 7930 C CA . HIS I 1 110 ? -14.477 -101.795 -4.153 1.00 79.09 109 HIS I CA 1
ATOM 7931 C C . HIS I 1 110 ? -13.816 -102.580 -5.287 1.00 80.88 109 HIS I C 1
ATOM 7932 O O . HIS I 1 110 ? -12.878 -103.346 -5.022 1.00 78.39 109 HIS I O 1
ATOM 7939 N N . ASP I 1 111 ? -14.266 -102.430 -6.527 1.00 77.78 110 ASP I N 1
ATOM 7940 C CA . ASP I 1 111 ? -13.411 -103.009 -7.563 1.00 77.08 110 ASP I CA 1
ATOM 7941 C C . ASP I 1 111 ? -12.077 -102.236 -7.750 1.00 81.07 110 ASP I C 1
ATOM 7942 O O . ASP I 1 111 ? -11.301 -102.537 -8.676 1.00 83.57 110 ASP I O 1
ATOM 7947 N N . GLY I 1 112 ? -11.791 -101.239 -6.916 1.00 77.08 111 GLY I N 1
ATOM 7948 C CA . GLY I 1 112 ? -10.546 -100.510 -7.018 1.00 81.16 111 GLY I CA 1
ATOM 7949 C C . GLY I 1 112 ? -10.522 -99.426 -8.064 1.00 74.62 111 GLY I C 1
ATOM 7950 O O . GLY I 1 112 ? -9.437 -99.048 -8.527 1.00 75.54 111 GLY I O 1
ATOM 7951 N N . SER I 1 113 ? -11.683 -98.927 -8.469 1.00 73.14 112 SER I N 1
ATOM 7952 C CA . SER I 1 113 ? -11.755 -97.791 -9.370 1.00 74.39 112 SER I CA 1
ATOM 7953 C C . SER I 1 113 ? -12.057 -96.533 -8.574 1.00 74.58 112 SER I C 1
ATOM 7954 O O . SER I 1 113 ? -12.756 -96.567 -7.555 1.00 71.42 112 SER I O 1
ATOM 7957 N N . VAL I 1 114 ? -11.508 -95.429 -9.034 1.00 69.69 113 VAL I N 1
ATOM 7958 C CA . VAL I 1 114 ? -11.635 -94.164 -8.344 1.00 69.16 113 VAL I CA 1
ATOM 7959 C C . VAL I 1 114 ? -12.020 -93.104 -9.365 1.00 68.37 113 VAL I C 1
ATOM 7960 O O . VAL I 1 114 ? -11.636 -93.173 -10.538 1.00 63.45 113 VAL I O 1
ATOM 7964 N N . MET I 1 115 ? -12.888 -92.198 -8.941 1.00 72.56 114 MET I N 1
ATOM 7965 C CA . MET I 1 115 ? -13.299 -91.065 -9.745 1.00 72.17 114 MET I CA 1
ATOM 7966 C C . MET I 1 115 ? -12.986 -89.778 -9.010 1.00 63.38 114 MET I C 1
ATOM 7967 O O . MET I 1 115 ? -13.089 -89.692 -7.783 1.00 65.76 114 MET I O 1
ATOM 7972 N N . PHE I 1 116 ? -12.635 -88.773 -9.787 1.00 59.57 115 PHE I N 1
ATOM 7973 C CA . PHE I 1 116 ? -11.984 -87.603 -9.230 1.00 65.56 115 PHE I CA 1
ATOM 7974 C C . PHE I 1 116 ? -12.214 -86.464 -10.220 1.00 66.36 115 PHE I C 1
ATOM 7975 O O . PHE I 1 116 ? -11.611 -86.450 -11.300 1.00 64.06 115 PHE I O 1
ATOM 7983 N N . ILE I 1 117 ? -13.110 -85.550 -9.860 1.00 63.16 116 ILE I N 1
ATOM 7984 C CA . ILE I 1 117 ? -13.467 -84.446 -10.745 1.00 62.97 116 ILE I CA 1
ATOM 7985 C C . ILE I 1 117 ? -13.265 -83.125 -10.003 1.00 57.54 116 ILE I C 1
ATOM 7986 O O . ILE I 1 117 ? -14.207 -82.575 -9.425 1.00 62.35 116 ILE I O 1
ATOM 7991 N N . PRO I 1 118 ? -12.050 -82.603 -9.937 1.00 57.02 117 PRO I N 1
ATOM 7992 C CA . PRO I 1 118 ? -11.848 -81.269 -9.351 1.00 66.24 117 PRO I CA 1
ATOM 7993 C C . PRO I 1 118 ? -12.098 -80.130 -10.336 1.00 64.72 117 PRO I C 1
ATOM 7994 O O . PRO I 1 118 ? -11.913 -80.269 -11.550 1.00 64.67 117 PRO I O 1
ATOM 7998 N N . ALA I 1 119 ? -12.486 -78.972 -9.790 1.00 66.72 118 ALA I N 1
ATOM 7999 C CA . ALA I 1 119 ? -12.700 -77.761 -10.595 1.00 67.12 118 ALA I CA 1
ATOM 8000 C C . ALA I 1 119 ? -11.422 -76.928 -10.684 1.00 62.29 118 ALA I C 1
ATOM 8001 O O . ALA I 1 119 ? -10.679 -76.814 -9.706 1.00 68.26 118 ALA I O 1
ATOM 8003 N N . GLN I 1 120 ? -11.155 -76.359 -11.866 1.00 59.74 119 GLN I N 1
ATOM 8004 C CA . GLN I 1 120 ? -9.854 -75.756 -12.149 1.00 66.12 119 GLN I CA 1
ATOM 8005 C C . GLN I 1 120 ? -9.989 -74.495 -12.992 1.00 66.04 119 GLN I C 1
ATOM 8006 O O . GLN I 1 120 ? -10.935 -74.349 -13.770 1.00 67.77 119 GLN I O 1
ATOM 8012 N N . ARG I 1 121 ? -9.016 -73.589 -12.840 1.00 63.27 120 ARG I N 1
ATOM 8013 C CA . ARG I 1 121 ? -8.864 -72.421 -13.706 1.00 61.53 120 ARG I CA 1
ATOM 8014 C C . ARG I 1 121 ? -7.511 -72.508 -14.394 1.00 63.37 120 ARG I C 1
ATOM 8015 O O . ARG I 1 121 ? -6.469 -72.520 -13.725 1.00 69.09 120 ARG I O 1
ATOM 8023 N N . LEU I 1 122 ? -7.530 -72.549 -15.723 1.00 60.26 121 LEU I N 1
ATOM 8024 C CA . LEU I 1 122 ? -6.347 -72.778 -16.537 1.00 67.75 121 LEU I CA 1
ATOM 8025 C C . LEU I 1 122 ? -6.038 -71.529 -17.350 1.00 72.87 121 LEU I C 1
ATOM 8026 O O . LEU I 1 122 ? -6.954 -70.884 -17.861 1.00 73.41 121 LEU I O 1
ATOM 8031 N N . SER I 1 123 ? -4.757 -71.183 -17.476 1.00 63.34 122 SER I N 1
ATOM 8032 C CA . SER I 1 123 ? -4.328 -70.173 -18.440 1.00 68.83 122 SER I CA 1
ATOM 8033 C C . SER I 1 123 ? -3.387 -70.828 -19.442 1.00 76.11 122 SER I C 1
ATOM 8034 O O . SER I 1 123 ? -2.371 -71.420 -19.054 1.00 79.40 122 SER I O 1
ATOM 8037 N N . PHE I 1 124 ? -3.712 -70.717 -20.725 1.00 71.15 123 PHE I N 1
ATOM 8038 C CA . PHE I 1 124 ? -2.892 -71.340 -21.749 1.00 74.07 123 PHE I CA 1
ATOM 8039 C C . PHE I 1 124 ? -2.787 -70.418 -22.960 1.00 76.68 123 PHE I C 1
ATOM 8040 O O . PHE I 1 124 ? -3.409 -69.353 -23.023 1.00 74.17 123 PHE I O 1
ATOM 8048 N N . MET I 1 125 ? -1.998 -70.855 -23.938 1.00 76.25 124 MET I N 1
ATOM 8049 C CA . MET I 1 125 ? -1.616 -70.030 -25.076 1.00 82.10 124 MET I CA 1
ATOM 8050 C C . MET I 1 125 ? -2.668 -70.086 -26.179 1.00 83.80 124 MET I C 1
ATOM 8051 O O . MET I 1 125 ? -3.043 -71.169 -26.642 1.00 77.90 124 MET I O 1
ATOM 8056 N N . CYS I 1 126 ? -3.141 -68.912 -26.596 1.00 85.94 125 CYS I N 1
ATOM 8057 C CA . CYS I 1 126 ? -4.068 -68.830 -27.714 1.00 85.24 125 CYS I CA 1
ATOM 8058 C C . CYS I 1 126 ? -4.064 -67.432 -28.311 1.00 90.03 125 CYS I C 1
ATOM 8059 O O . CYS I 1 126 ? -4.100 -66.445 -27.574 1.00 90.00 125 CYS I O 1
ATOM 8062 N N . ASP I 1 127 ? -4.043 -67.359 -29.649 1.00 93.13 126 ASP I N 1
ATOM 8063 C CA . ASP I 1 127 ? -4.258 -66.141 -30.422 1.00 90.81 126 ASP I CA 1
ATOM 8064 C C . ASP I 1 127 ? -5.763 -65.954 -30.589 1.00 95.02 126 ASP I C 1
ATOM 8065 O O . ASP I 1 127 ? -6.410 -66.725 -31.309 1.00 94.13 126 ASP I O 1
ATOM 8070 N N . PRO I 1 128 ? -6.363 -64.962 -29.925 1.00 95.93 127 PRO I N 1
ATOM 8071 C CA . PRO I 1 128 ? -7.815 -64.747 -30.025 1.00 94.04 127 PRO I CA 1
ATOM 8072 C C . PRO I 1 128 ? -8.250 -63.698 -31.047 1.00 102.19 127 PRO I C 1
ATOM 8073 O O . PRO I 1 128 ? -9.415 -63.285 -30.998 1.00 97.79 127 PRO I O 1
ATOM 8077 N N . THR I 1 129 ? -7.362 -63.240 -31.932 1.00 103.37 128 THR I N 1
ATOM 8078 C CA . THR I 1 129 ? -7.774 -62.288 -32.956 1.00 102.56 128 THR I CA 1
ATOM 8079 C C . THR I 1 129 ? -8.901 -62.889 -33.786 1.00 104.62 128 THR I C 1
ATOM 8080 O O . THR I 1 129 ? -8.753 -63.973 -34.365 1.00 97.51 128 THR I O 1
ATOM 8084 N N . GLY I 1 130 ? -10.042 -62.203 -33.789 1.00 106.86 129 GLY I N 1
ATOM 8085 C CA . GLY I 1 130 ? -11.223 -62.649 -34.492 1.00 104.86 129 GLY I CA 1
ATOM 8086 C C . GLY I 1 130 ? -12.364 -63.153 -33.630 1.00 106.22 129 GLY I C 1
ATOM 8087 O O . GLY I 1 130 ? -13.315 -63.716 -34.179 1.00 108.45 129 GLY I O 1
ATOM 8088 N N . VAL I 1 131 ? -12.293 -63.009 -32.301 1.00 103.69 130 VAL I N 1
ATOM 8089 C CA . VAL I 1 131 ? -13.412 -63.451 -31.477 1.00 100.83 130 VAL I CA 1
ATOM 8090 C C . VAL I 1 131 ? -14.626 -62.576 -31.700 1.00 102.48 130 VAL I C 1
ATOM 8091 O O . VAL I 1 131 ? -15.733 -62.964 -31.314 1.00 104.01 130 VAL I O 1
ATOM 8095 N N . ASP I 1 132 ? -14.444 -61.386 -32.285 1.00 106.84 131 ASP I N 1
ATOM 8096 C CA . ASP I 1 132 ? -15.578 -60.559 -32.684 1.00 110.42 131 ASP I CA 1
ATOM 8097 C C . ASP I 1 132 ? -16.218 -61.063 -33.975 1.00 112.35 131 ASP I C 1
ATOM 8098 O O . ASP I 1 132 ? -17.419 -60.874 -34.175 1.00 113.73 131 ASP I O 1
ATOM 8103 N N . SER I 1 133 ? -15.439 -61.697 -34.850 1.00 110.75 132 SER I N 1
ATOM 8104 C CA . SER I 1 133 ? -15.968 -62.403 -36.008 1.00 115.35 132 SER I CA 1
ATOM 8105 C C . SER I 1 133 ? -16.802 -63.611 -35.559 1.00 122.03 132 SER I C 1
ATOM 8106 O O . SER I 1 133 ? -16.722 -64.061 -34.412 1.00 123.79 132 SER I O 1
ATOM 8109 N N . GLU I 1 134 ? -17.623 -64.134 -36.476 1.00 120.09 133 GLU I N 1
ATOM 8110 C CA . GLU I 1 134 ? -18.478 -65.271 -36.155 1.00 114.41 133 GLU I CA 1
ATOM 8111 C C . GLU I 1 134 ? -17.938 -66.578 -36.686 1.00 121.08 133 GLU I C 1
ATOM 8112 O O . GLU I 1 134 ? -18.402 -67.640 -36.258 1.00 125.14 133 GLU I O 1
ATOM 8118 N N . GLU I 1 135 ? -16.983 -66.528 -37.616 1.00 119.68 134 GLU I N 1
ATOM 8119 C CA . GLU I 1 135 ? -16.023 -67.615 -37.701 1.00 124.19 134 GLU I CA 1
ATOM 8120 C C . GLU I 1 135 ? -15.419 -67.845 -36.326 1.00 121.21 134 GLU I C 1
ATOM 8121 O O . GLU I 1 135 ? -14.917 -68.937 -36.033 1.00 114.70 134 GLU I O 1
ATOM 8127 N N . GLY I 1 136 ? -15.485 -66.819 -35.461 1.00 114.75 135 GLY I N 1
ATOM 8128 C CA . GLY I 1 136 ? -14.948 -66.692 -34.112 1.00 108.58 135 GLY I CA 1
ATOM 8129 C C . GLY I 1 136 ? -13.442 -66.930 -34.184 1.00 110.29 135 GLY I C 1
ATOM 8130 O O . GLY I 1 136 ? -12.820 -66.774 -35.238 1.00 110.96 135 GLY I O 1
ATOM 8131 N N . VAL I 1 137 ? -12.855 -67.327 -33.050 1.00 103.36 136 VAL I N 1
ATOM 8132 C CA . VAL I 1 137 ? -11.513 -67.890 -33.028 1.00 99.91 136 VAL I CA 1
ATOM 8133 C C . VAL I 1 137 ? -11.587 -69.313 -32.470 1.00 99.27 136 VAL I C 1
ATOM 8134 O O . VAL I 1 137 ? -12.634 -69.798 -32.020 1.00 87.60 136 VAL I O 1
ATOM 8138 N N . THR I 1 138 ? -10.449 -69.991 -32.552 1.00 97.14 137 THR I N 1
ATOM 8139 C CA . THR I 1 138 ? -10.310 -71.370 -32.116 1.00 90.25 137 THR I CA 1
ATOM 8140 C C . THR I 1 138 ? -9.003 -71.542 -31.371 1.00 92.85 137 THR I C 1
ATOM 8141 O O . THR I 1 138 ? -7.946 -71.178 -31.888 1.00 97.52 137 THR I O 1
ATOM 8145 N N . CYS I 1 139 ? -9.092 -72.049 -30.150 1.00 88.92 138 CYS I N 1
ATOM 8146 C CA . CYS I 1 139 ? -7.961 -72.417 -29.321 1.00 86.62 138 CYS I CA 1
ATOM 8147 C C . CYS I 1 139 ? -8.011 -73.914 -29.147 1.00 79.10 138 CYS I C 1
ATOM 8148 O O . CYS I 1 139 ? -9.063 -74.537 -29.308 1.00 80.80 138 CYS I O 1
ATOM 8151 N N . ALA I 1 140 ? -6.852 -74.477 -28.850 1.00 79.99 139 ALA I N 1
ATOM 8152 C CA . ALA I 1 140 ? -6.750 -75.850 -28.412 1.00 73.21 139 ALA I CA 1
ATOM 8153 C C . ALA I 1 140 ? -5.601 -75.939 -27.425 1.00 73.29 139 ALA I C 1
ATOM 8154 O O . ALA I 1 140 ? -4.596 -75.228 -27.538 1.00 74.53 139 ALA I O 1
ATOM 8156 N N . VAL I 1 141 ? -5.775 -76.816 -26.453 1.00 74.13 140 VAL I N 1
ATOM 8157 C CA . VAL I 1 141 ? -4.765 -77.125 -25.459 1.00 75.09 140 VAL I CA 1
ATOM 8158 C C . VAL I 1 141 ? -4.750 -78.639 -25.329 1.00 68.51 140 VAL I C 1
ATOM 8159 O O . VAL I 1 141 ? -5.814 -79.261 -25.307 1.00 67.51 140 VAL I O 1
ATOM 8163 N N . LYS I 1 142 ? -3.560 -79.237 -25.304 1.00 68.95 141 LYS I N 1
ATOM 8164 C CA . LYS I 1 142 ? -3.446 -80.690 -25.259 1.00 70.85 141 LYS I CA 1
ATOM 8165 C C . LYS I 1 142 ? -3.063 -81.154 -23.853 1.00 74.69 141 LYS I C 1
ATOM 8166 O O . LYS I 1 142 ? -2.192 -80.567 -23.204 1.00 75.13 141 LYS I O 1
ATOM 8172 N N . PHE I 1 143 ? -3.734 -82.209 -23.386 1.00 74.85 142 PHE I N 1
ATOM 8173 C CA . PHE I 1 143 ? -3.539 -82.780 -22.055 1.00 72.17 142 PHE I CA 1
ATOM 8174 C C . PHE I 1 143 ? -2.947 -84.182 -22.174 1.00 76.15 142 PHE I C 1
ATOM 8175 O O . PHE I 1 143 ? -3.559 -85.071 -22.776 1.00 79.79 142 PHE I O 1
ATOM 8183 N N . GLY I 1 144 ? -1.794 -84.403 -21.555 1.00 72.23 143 GLY I N 1
ATOM 8184 C CA . GLY I 1 144 ? -1.308 -85.759 -21.450 1.00 71.74 143 GLY I CA 1
ATOM 8185 C C . GLY I 1 144 ? -0.489 -85.928 -20.194 1.00 74.19 143 GLY I C 1
ATOM 8186 O O . GLY I 1 144 ? -0.246 -84.969 -19.456 1.00 73.09 143 GLY I O 1
ATOM 8187 N N . SER I 1 145 ? -0.060 -87.169 -19.953 1.00 74.14 144 SER I N 1
ATOM 8188 C CA . SER I 1 145 ? 0.814 -87.401 -18.817 1.00 67.93 144 SER I CA 1
ATOM 8189 C C . SER I 1 145 ? 2.166 -86.751 -19.054 1.00 69.37 144 SER I C 1
ATOM 8190 O O . SER I 1 145 ? 2.562 -86.468 -20.187 1.00 71.81 144 SER I O 1
ATOM 8193 N N . TRP I 1 146 ? 2.873 -86.498 -17.957 1.00 72.21 145 TRP I N 1
ATOM 8194 C CA . TRP I 1 146 ? 4.140 -85.782 -18.022 1.00 74.24 145 TRP I CA 1
ATOM 8195 C C . TRP I 1 146 ? 5.356 -86.711 -18.046 1.00 76.85 145 TRP I C 1
ATOM 8196 O O . TRP I 1 146 ? 6.365 -86.386 -18.684 1.00 74.66 145 TRP I O 1
ATOM 8207 N N . VAL I 1 147 ? 5.298 -87.856 -17.375 1.00 70.40 146 VAL I N 1
ATOM 8208 C CA . VAL I 1 147 ? 6.440 -88.758 -17.324 1.00 74.55 146 VAL I CA 1
ATOM 8209 C C . VAL I 1 147 ? 6.119 -90.147 -17.845 1.00 77.81 146 VAL I C 1
ATOM 8210 O O . VAL I 1 147 ? 7.048 -90.928 -18.079 1.00 83.21 146 VAL I O 1
ATOM 8214 N N . TYR I 1 148 ? 4.854 -90.486 -18.048 1.00 76.15 147 TYR I N 1
ATOM 8215 C CA . TYR I 1 148 ? 4.468 -91.827 -18.464 1.00 78.24 147 TYR I CA 1
ATOM 8216 C C . TYR I 1 148 ? 4.054 -91.833 -19.933 1.00 78.55 147 TYR I C 1
ATOM 8217 O O . TYR I 1 148 ? 3.399 -90.904 -20.414 1.00 77.64 147 TYR I O 1
ATOM 8226 N N . SER I 1 149 ? 4.437 -92.886 -20.644 1.00 83.54 148 SER I N 1
ATOM 8227 C CA . SER I 1 149 ? 4.227 -92.955 -22.081 1.00 83.97 148 SER I CA 1
ATOM 8228 C C . SER I 1 149 ? 2.984 -93.794 -22.380 1.00 89.72 148 SER I C 1
ATOM 8229 O O . SER I 1 149 ? 2.142 -94.034 -21.509 1.00 87.11 148 SER I O 1
ATOM 8232 N N . GLY I 1 150 ? 2.865 -94.263 -23.623 1.00 93.57 149 GLY I N 1
ATOM 8233 C CA . GLY I 1 150 ? 1.708 -95.054 -23.998 1.00 86.47 149 GLY I CA 1
ATOM 8234 C C . GLY I 1 150 ? 1.699 -96.446 -23.402 1.00 89.10 149 GLY I C 1
ATOM 8235 O O . GLY I 1 150 ? 0.629 -97.039 -23.234 1.00 83.07 149 GLY I O 1
ATOM 8236 N N . PHE I 1 151 ? 2.877 -97.005 -23.093 1.00 90.93 150 PHE I N 1
ATOM 8237 C CA . PHE I 1 151 ? 2.899 -98.330 -22.488 1.00 86.63 150 PHE I CA 1
ATOM 8238 C C . PHE I 1 151 ? 2.701 -98.302 -20.988 1.00 86.87 150 PHE I C 1
ATOM 8239 O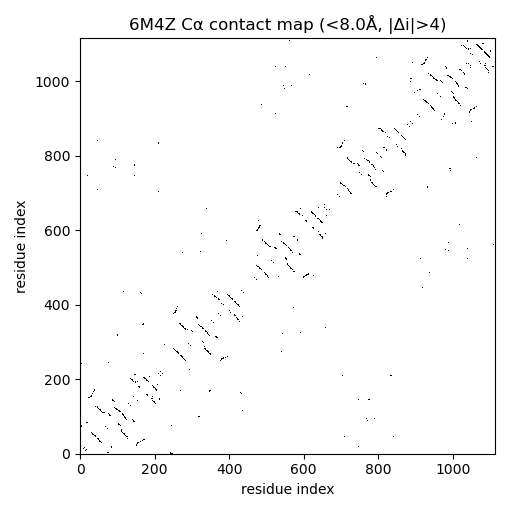 O . PHE I 1 151 ? 2.511 -99.367 -20.394 1.00 91.62 150 PHE I O 1
ATOM 8247 N N . GLU I 1 152 ? 2.758 -97.135 -20.353 1.00 89.38 151 GLU I N 1
ATOM 8248 C CA . GLU I 1 152 ? 2.476 -97.071 -18.924 1.00 87.44 151 GLU I CA 1
ATOM 8249 C C . GLU I 1 152 ? 1.116 -96.456 -18.604 1.00 84.42 151 GLU I C 1
ATOM 8250 O O . GLU I 1 152 ? 0.410 -96.969 -17.726 1.00 76.25 151 GLU I O 1
ATOM 8256 N N . ILE I 1 153 ? 0.700 -95.400 -19.310 1.00 81.04 152 ILE I N 1
ATOM 8257 C CA . ILE I 1 153 ? -0.613 -94.792 -19.107 1.00 80.65 152 ILE I CA 1
ATOM 8258 C C . ILE I 1 153 ? -1.307 -94.689 -20.454 1.00 82.70 152 ILE I C 1
ATOM 8259 O O . ILE I 1 153 ? -0.859 -93.939 -21.331 1.00 86.41 152 ILE I O 1
ATOM 8264 N N . ASP I 1 154 ? -2.412 -95.413 -20.608 1.00 77.80 153 ASP I N 1
ATOM 8265 C CA . ASP I 1 154 ? -3.289 -95.278 -21.762 1.00 79.95 153 ASP I CA 1
ATOM 8266 C C . ASP I 1 154 ? -4.406 -94.284 -21.436 1.00 81.23 153 ASP I C 1
ATOM 8267 O O . ASP I 1 154 ? -5.036 -94.377 -20.378 1.00 78.26 153 ASP I O 1
ATOM 8272 N N . LEU I 1 155 ? -4.657 -93.345 -22.350 1.00 80.13 154 LEU I N 1
ATOM 8273 C CA . LEU I 1 155 ? -5.485 -92.169 -22.093 1.00 77.94 154 LEU I CA 1
ATOM 8274 C C . LEU I 1 155 ? -6.751 -92.194 -22.943 1.00 74.94 154 LEU I C 1
ATOM 8275 O O . LEU I 1 155 ? -6.675 -92.106 -24.171 1.00 80.10 154 LEU I O 1
ATOM 8280 N N . LYS I 1 156 ? -7.914 -92.263 -22.296 1.00 76.03 155 LYS I N 1
ATOM 8281 C CA . LYS I 1 156 ? -9.178 -92.442 -23.002 1.00 78.10 155 LYS I CA 1
ATOM 8282 C C . LYS I 1 156 ? -10.154 -91.308 -22.696 1.00 75.64 155 LYS I C 1
ATOM 8283 O O . LYS I 1 156 ? -10.024 -90.594 -21.699 1.00 69.58 155 LYS I O 1
ATOM 8289 N N . THR I 1 157 ? -11.134 -91.150 -23.588 1.00 78.35 156 THR I N 1
ATOM 8290 C CA . THR I 1 157 ? -12.309 -90.318 -23.364 1.00 75.17 156 THR I CA 1
ATOM 8291 C C . THR I 1 157 ? -13.550 -91.192 -23.482 1.00 74.74 156 THR I C 1
ATOM 8292 O O . THR I 1 157 ? -13.590 -92.107 -24.303 1.00 84.77 156 THR I O 1
ATOM 8296 N N . ASP I 1 158 ? -14.559 -90.929 -22.656 1.00 77.48 157 ASP I N 1
ATOM 8297 C CA . ASP I 1 158 ? -15.824 -91.640 -22.821 1.00 77.31 157 ASP I CA 1
ATOM 8298 C C . ASP I 1 158 ? -16.608 -91.141 -24.020 1.00 79.60 157 ASP I C 1
ATOM 8299 O O . ASP I 1 158 ? -17.661 -91.711 -24.330 1.00 87.64 157 ASP I O 1
ATOM 8304 N N . THR I 1 159 ? -16.135 -90.083 -24.670 1.00 73.06 158 THR I N 1
ATOM 8305 C CA . THR I 1 159 ? -16.813 -89.367 -25.741 1.00 81.19 158 THR I CA 1
ATOM 8306 C C . THR I 1 159 ? -15.945 -88.182 -26.096 1.00 77.69 158 THR I C 1
ATOM 8307 O O . THR I 1 159 ? -15.160 -87.709 -25.272 1.00 81.44 158 THR I O 1
ATOM 8311 N N . ASP I 1 160 ? -16.110 -87.678 -27.310 1.00 72.98 159 ASP I N 1
ATOM 8312 C CA . ASP I 1 160 ? -15.324 -86.515 -27.679 1.00 82.95 159 ASP I CA 1
ATOM 8313 C C . ASP I 1 160 ? -16.157 -85.242 -27.708 1.00 78.91 159 ASP I C 1
ATOM 8314 O O . ASP I 1 160 ? -15.722 -84.233 -28.261 1.00 80.54 159 ASP I O 1
ATOM 8319 N N . GLN I 1 161 ? -17.320 -85.249 -27.081 1.00 76.82 160 GLN I N 1
ATOM 8320 C CA . GLN I 1 161 ? -18.138 -84.049 -26.959 1.00 81.83 160 GLN I CA 1
ATOM 8321 C C . GLN I 1 161 ? -18.001 -83.530 -25.536 1.00 78.47 160 GLN I C 1
ATOM 8322 O O . GLN I 1 161 ? -18.496 -84.155 -24.592 1.00 75.31 160 GLN I O 1
ATOM 8328 N N . VAL I 1 162 ? -17.303 -82.400 -25.388 1.00 77.27 161 VAL I N 1
ATOM 8329 C CA . VAL I 1 162 ? -17.195 -81.750 -24.089 1.00 73.06 161 VAL I CA 1
ATOM 8330 C C . VAL I 1 162 ? -18.586 -81.415 -23.573 1.00 69.08 161 VAL I C 1
ATOM 8331 O O . VAL I 1 162 ? -19.458 -80.957 -24.327 1.00 70.85 161 VAL I O 1
ATOM 8335 N N . ASP I 1 163 ? -18.802 -81.676 -22.282 1.00 69.93 162 ASP I N 1
ATOM 8336 C CA . ASP I 1 163 ? -20.058 -81.362 -21.612 1.00 68.72 162 ASP I CA 1
ATOM 8337 C C . ASP I 1 163 ? -20.212 -79.850 -21.513 1.00 75.75 162 ASP I C 1
ATOM 8338 O O . ASP I 1 163 ? -19.352 -79.167 -20.943 1.00 78.25 162 ASP I O 1
ATOM 8343 N N . LEU I 1 164 ? -21.294 -79.319 -22.078 1.00 71.75 163 LEU I N 1
ATOM 8344 C CA . LEU I 1 164 ? -21.603 -77.905 -21.947 1.00 69.10 163 LEU I CA 1
ATOM 8345 C C . LEU I 1 164 ? -22.842 -77.673 -21.109 1.00 70.04 163 LEU I C 1
ATOM 8346 O O . LEU I 1 164 ? -23.299 -76.537 -20.995 1.00 72.43 163 LEU I O 1
ATOM 8351 N N . SER I 1 165 ? -23.395 -78.721 -20.514 1.00 72.90 164 SER I N 1
ATOM 8352 C CA . SER I 1 165 ? -24.679 -78.569 -19.855 1.00 75.41 164 SER I CA 1
ATOM 8353 C C . SER I 1 165 ? -24.595 -77.666 -18.632 1.00 80.55 164 SER I C 1
ATOM 8354 O O . SER I 1 165 ? -25.634 -77.190 -18.164 1.00 73.64 164 SER I O 1
ATOM 8357 N N . SER I 1 166 ? -23.394 -77.406 -18.105 1.00 82.40 165 SER I N 1
ATOM 8358 C CA . SER I 1 166 ? -23.256 -76.412 -17.047 1.00 76.77 165 SER I CA 1
ATOM 8359 C C . SER I 1 166 ? -22.523 -75.164 -17.514 1.00 75.17 165 SER I C 1
ATOM 8360 O O . SER I 1 166 ? -22.060 -74.378 -16.681 1.00 72.24 165 SER I O 1
ATOM 8363 N N . TYR I 1 167 ? -22.439 -74.942 -18.825 1.00 73.39 166 TYR I N 1
ATOM 8364 C CA . TYR I 1 167 ? -21.760 -73.754 -19.322 1.00 72.04 166 TYR I CA 1
ATOM 8365 C C . TYR I 1 167 ? -22.569 -72.505 -19.023 1.00 74.62 166 TYR I C 1
ATOM 8366 O O . TYR I 1 167 ? -23.757 -72.431 -19.353 1.00 77.83 166 TYR I O 1
ATOM 8375 N N . TYR I 1 168 ? -21.893 -71.500 -18.464 1.00 77.36 167 TYR I N 1
ATOM 8376 C CA . TYR I 1 168 ? -22.552 -70.309 -17.936 1.00 76.90 167 TYR I CA 1
ATOM 8377 C C . TYR I 1 168 ? -23.371 -69.614 -19.013 1.00 79.07 167 TYR I C 1
ATOM 8378 O O . TYR I 1 168 ? -22.833 -69.194 -20.041 1.00 77.91 167 TYR I O 1
ATOM 8387 N N . ALA I 1 169 ? -24.679 -69.500 -18.770 1.00 78.43 168 ALA I N 1
ATOM 8388 C CA . ALA I 1 169 ? -25.571 -68.879 -19.742 1.00 79.41 168 ALA I CA 1
ATOM 8389 C C . ALA I 1 169 ? -25.068 -67.496 -20.165 1.00 85.20 168 ALA I C 1
ATOM 8390 O O . ALA I 1 169 ? -24.797 -67.254 -21.349 1.00 85.41 168 ALA I O 1
ATOM 8392 N N . SER I 1 170 ? -24.910 -66.581 -19.195 1.00 80.72 169 SER I N 1
ATOM 8393 C CA . SER I 1 170 ? -24.648 -65.172 -19.465 1.00 80.50 169 SER I CA 1
ATOM 8394 C C . SER I 1 170 ? -23.164 -64.864 -19.629 1.00 84.37 169 SER I C 1
ATOM 8395 O O . SER I 1 170 ? -22.733 -63.738 -19.330 1.00 86.05 169 SER I O 1
ATOM 8398 N N . SER I 1 171 ? -22.373 -65.829 -20.099 1.00 81.67 170 SER I N 1
ATOM 8399 C CA . SER I 1 171 ? -20.951 -65.615 -20.323 1.00 80.85 170 SER I CA 1
ATOM 8400 C C . SER I 1 171 ? -20.709 -64.513 -21.349 1.00 77.98 170 SER I C 1
ATOM 8401 O O . SER I 1 171 ? -21.528 -64.245 -22.229 1.00 80.54 170 SER I O 1
ATOM 8404 N N . LYS I 1 172 ? -19.538 -63.893 -21.247 1.00 83.29 171 LYS I N 1
ATOM 8405 C CA . LYS I 1 172 ? -19.059 -62.975 -22.271 1.00 79.66 171 LYS I CA 1
ATOM 8406 C C . LYS I 1 172 ? -18.748 -63.673 -23.594 1.00 87.62 171 LYS I C 1
ATOM 8407 O O . LYS I 1 172 ? -18.333 -62.984 -24.533 1.00 88.20 171 LYS I O 1
ATOM 8413 N N . TYR I 1 173 ? -18.936 -65.001 -23.704 1.00 91.67 172 TYR I N 1
ATOM 8414 C CA . TYR I 1 173 ? -18.552 -65.754 -24.896 1.00 79.28 172 TYR I CA 1
ATOM 8415 C C . TYR I 1 173 ? -19.550 -66.852 -25.235 1.00 81.17 172 TYR I C 1
ATOM 8416 O O . TYR I 1 173 ? -20.089 -67.510 -24.346 1.00 86.55 172 TYR I O 1
ATOM 8425 N N . GLU I 1 174 ? -19.785 -67.036 -26.535 1.00 88.07 173 GLU I N 1
ATOM 8426 C CA . GLU I 1 174 ? -20.526 -68.171 -27.073 1.00 91.38 173 GLU I CA 1
ATOM 8427 C C . GLU I 1 174 ? -19.583 -69.340 -27.331 1.00 84.88 173 GLU I C 1
ATOM 8428 O O . GLU I 1 174 ? -18.457 -69.144 -27.786 1.00 83.64 173 GLU I O 1
ATOM 8434 N N . ILE I 1 175 ? -20.056 -70.559 -27.094 1.00 80.12 174 ILE I N 1
ATOM 8435 C CA . ILE I 1 175 ? -19.330 -71.753 -27.514 1.00 76.44 174 ILE I CA 1
ATOM 8436 C C . ILE I 1 175 ? -19.993 -72.274 -28.771 1.00 79.49 174 ILE I C 1
ATOM 8437 O O . ILE I 1 175 ? -21.190 -72.583 -28.766 1.00 88.46 174 ILE I O 1
ATOM 8442 N N . LEU I 1 176 ? -19.224 -72.373 -29.849 1.00 77.75 175 LEU I N 1
ATOM 8443 C CA . LEU I 1 176 ? -19.757 -72.942 -31.081 1.00 81.22 175 LEU I CA 1
ATOM 8444 C C . LEU I 1 176 ? -19.425 -74.420 -31.213 1.00 77.98 175 LEU I C 1
ATOM 8445 O O . LEU I 1 176 ? -20.248 -75.205 -31.680 1.00 77.24 175 LEU I O 1
ATOM 8450 N N . SER I 1 177 ? -18.232 -74.814 -30.802 1.00 81.37 176 SER I N 1
ATOM 8451 C CA . SER I 1 177 ? -17.861 -76.215 -30.751 1.00 77.91 176 SER I CA 1
ATOM 8452 C C . SER I 1 177 ? -16.894 -76.393 -29.585 1.00 80.74 176 SER I C 1
ATOM 8453 O O . SER I 1 177 ? -16.091 -75.499 -29.289 1.00 80.07 176 SER I O 1
ATOM 8456 N N . ALA I 1 178 ? -17.003 -77.534 -28.908 1.00 74.68 177 ALA I N 1
ATOM 8457 C CA . ALA I 1 178 ? -16.147 -77.860 -27.768 1.00 71.89 177 ALA I CA 1
ATOM 8458 C C . ALA I 1 178 ? -15.981 -79.375 -27.758 1.00 73.87 177 ALA I C 1
ATOM 8459 O O . ALA I 1 178 ? -16.929 -80.103 -27.441 1.00 73.32 177 ALA I O 1
ATOM 8461 N N . THR I 1 179 ? -14.803 -79.861 -28.136 1.00 68.36 178 THR I N 1
ATOM 8462 C CA . THR I 1 179 ? -14.598 -81.296 -28.237 1.00 74.81 178 THR I CA 1
ATOM 8463 C C . THR I 1 179 ? -13.295 -81.706 -27.569 1.00 72.66 178 THR I C 1
ATOM 8464 O O . THR I 1 179 ? -12.381 -80.902 -27.396 1.00 71.98 178 THR I O 1
ATOM 8468 N N . GLN I 1 180 ? -13.235 -82.978 -27.175 1.00 75.05 179 GLN I N 1
ATOM 8469 C CA . GLN I 1 180 ? -12.079 -83.553 -26.487 1.00 74.44 179 GLN I CA 1
ATOM 8470 C C . GLN I 1 180 ? -11.665 -84.802 -27.257 1.00 75.88 179 GLN I C 1
ATOM 8471 O O . GLN I 1 180 ? -12.314 -85.849 -27.165 1.00 75.03 179 GLN I O 1
ATOM 8477 N N . THR I 1 181 ? -10.579 -84.686 -28.012 1.00 76.71 180 THR I N 1
ATOM 8478 C CA . THR I 1 181 ? -10.221 -85.650 -29.046 1.00 75.11 180 THR I CA 1
ATOM 8479 C C . THR I 1 181 ? -9.010 -86.448 -28.593 1.00 75.85 180 THR I C 1
ATOM 8480 O O . THR I 1 181 ? -7.944 -85.871 -28.349 1.00 77.57 180 THR I O 1
ATOM 8484 N N . ARG I 1 182 ? -9.173 -87.764 -28.487 1.00 75.12 181 ARG I N 1
ATOM 8485 C CA . ARG I 1 182 ? -8.040 -88.629 -28.189 1.00 77.05 181 ARG I CA 1
ATOM 8486 C C . ARG I 1 182 ? -7.118 -88.736 -29.401 1.00 80.16 181 ARG I C 1
ATOM 8487 O O . ARG I 1 182 ? -7.565 -89.097 -30.495 1.00 85.95 181 ARG I O 1
ATOM 8495 N N . GLN I 1 183 ? -5.829 -88.424 -29.207 1.00 74.64 182 GLN I N 1
ATOM 8496 C CA . GLN I 1 183 ? -4.836 -88.439 -30.278 1.00 73.16 182 GLN I CA 1
ATOM 8497 C C . GLN I 1 183 ? -3.602 -89.216 -29.849 1.00 79.21 182 GLN I C 1
ATOM 8498 O O . GLN I 1 183 ? -3.071 -88.980 -28.762 1.00 85.08 182 GLN I O 1
ATOM 8504 N N . VAL I 1 184 ? -3.130 -90.119 -30.708 1.00 91.39 183 VAL I N 1
ATOM 8505 C CA . VAL I 1 184 ? -1.909 -90.883 -30.450 1.00 92.32 183 VAL I CA 1
ATOM 8506 C C . VAL I 1 184 ? -0.871 -90.544 -31.523 1.00 89.95 183 VAL I C 1
ATOM 8507 O O . VAL I 1 184 ? -1.193 -90.102 -32.631 1.00 87.98 183 VAL I O 1
ATOM 8511 N N . GLN I 1 185 ? 0.398 -90.739 -31.175 1.00 91.69 184 GLN I N 1
ATOM 8512 C CA . GLN I 1 185 ? 1.486 -90.180 -31.963 1.00 97.53 184 GLN I CA 1
ATOM 8513 C C . GLN I 1 185 ? 2.780 -90.920 -31.647 1.00 99.58 184 GLN I C 1
ATOM 8514 O O . GLN I 1 185 ? 3.115 -91.098 -30.472 1.00 97.40 184 GLN I O 1
ATOM 8520 N N . HIS I 1 186 ? 3.484 -91.380 -32.683 1.00 103.25 185 HIS I N 1
ATOM 8521 C CA . HIS I 1 186 ? 4.767 -92.053 -32.511 1.00 105.99 185 HIS I CA 1
ATOM 8522 C C . HIS I 1 186 ? 5.893 -91.182 -33.049 1.00 107.60 185 HIS I C 1
ATOM 8523 O O . HIS I 1 186 ? 5.665 -90.220 -33.793 1.00 101.49 185 HIS I O 1
ATOM 8530 N N . TYR I 1 187 ? 7.121 -91.543 -32.669 1.00 110.03 186 TYR I N 1
ATOM 8531 C CA . TYR I 1 187 ? 8.297 -90.746 -32.989 1.00 111.87 186 TYR I CA 1
ATOM 8532 C C . TYR I 1 187 ? 9.334 -91.552 -33.755 1.00 111.51 186 TYR I C 1
ATOM 8533 O O . TYR I 1 187 ? 9.454 -92.771 -33.594 1.00 109.30 186 TYR I O 1
ATOM 8542 N N . SER I 1 188 ? 10.045 -90.831 -34.622 1.00 112.15 187 SER I N 1
ATOM 8543 C CA . SER I 1 188 ? 11.341 -91.187 -35.186 1.00 113.82 187 SER I CA 1
ATOM 8544 C C . SER I 1 188 ? 12.041 -92.319 -34.445 1.00 111.35 187 SER I C 1
ATOM 8545 O O . SER I 1 188 ? 11.968 -93.489 -34.837 1.00 107.09 187 SER I O 1
ATOM 8548 N N . CYS I 1 189 ? 12.686 -91.958 -33.336 1.00 113.89 188 CYS I N 1
ATOM 8549 C CA . CYS I 1 189 ? 13.591 -92.839 -32.607 1.00 112.86 188 CYS I CA 1
ATOM 8550 C C . CYS I 1 189 ? 12.915 -94.051 -31.990 1.00 110.72 188 CYS I C 1
ATOM 8551 O O . CYS I 1 189 ? 13.603 -95.002 -31.601 1.00 115.83 188 CYS I O 1
ATOM 8554 N N . CYS I 1 190 ? 11.597 -94.033 -31.844 1.00 110.76 189 CYS I N 1
ATOM 8555 C CA . CYS I 1 190 ? 11.088 -94.657 -30.646 1.00 109.43 189 CYS I CA 1
ATOM 8556 C C . CYS I 1 190 ? 9.847 -95.528 -30.801 1.00 102.42 189 CYS I C 1
ATOM 8557 O O . CYS I 1 190 ? 8.946 -95.217 -31.600 1.00 99.83 189 CYS I O 1
ATOM 8560 N N . PRO I 1 191 ? 9.784 -96.621 -30.035 1.00 97.76 190 PRO I N 1
ATOM 8561 C CA . PRO I 1 191 ? 8.610 -97.503 -30.101 1.00 101.22 190 PRO I CA 1
ATOM 8562 C C . PRO I 1 191 ? 7.374 -96.928 -29.431 1.00 107.26 190 PRO I C 1
ATOM 8563 O O . PRO I 1 191 ? 6.251 -97.201 -29.879 1.00 106.82 190 PRO I O 1
ATOM 8567 N N . GLU I 1 192 ? 7.550 -96.152 -28.358 1.00 107.58 191 GLU I N 1
ATOM 8568 C CA . GLU I 1 192 ? 6.433 -95.795 -27.499 1.00 99.03 191 GLU I CA 1
ATOM 8569 C C . GLU I 1 192 ? 5.438 -94.917 -28.245 1.00 96.38 191 GLU I C 1
ATOM 8570 O O . GLU I 1 192 ? 5.842 -94.028 -29.006 1.00 96.03 191 GLU I O 1
ATOM 8576 N N . PRO I 1 193 ? 4.143 -95.152 -28.062 1.00 90.91 192 PRO I N 1
ATOM 8577 C CA . PRO I 1 193 ? 3.151 -94.131 -28.399 1.00 95.03 192 PRO I CA 1
ATOM 8578 C C . PRO I 1 193 ? 3.016 -93.110 -27.274 1.00 93.34 192 PRO I C 1
ATOM 8579 O O . PRO I 1 193 ? 3.197 -93.403 -26.089 1.00 85.38 192 PRO I O 1
ATOM 8583 N N . TYR I 1 194 ? 2.706 -91.885 -27.664 1.00 86.70 193 TYR I N 1
ATOM 8584 C CA . TYR I 1 194 ? 2.531 -90.804 -26.710 1.00 86.07 193 TYR I CA 1
ATOM 8585 C C . TYR I 1 194 ? 1.159 -90.193 -26.954 1.00 85.75 193 TYR I C 1
ATOM 8586 O O . TYR I 1 194 ? 0.921 -89.584 -28.005 1.00 88.05 193 TYR I O 1
ATOM 8595 N N . ILE I 1 195 ? 0.256 -90.384 -25.984 1.00 83.93 194 ILE I N 1
ATOM 8596 C CA . ILE I 1 195 ? -1.164 -90.074 -26.130 1.00 83.89 194 ILE I CA 1
ATOM 8597 C C . ILE I 1 195 ? -1.486 -88.763 -25.421 1.00 79.01 194 ILE I C 1
ATOM 8598 O O . ILE I 1 195 ? -0.818 -88.360 -24.468 1.00 79.84 194 ILE I O 1
ATOM 8603 N N . ASP I 1 196 ? -2.549 -88.101 -25.880 1.00 73.82 195 ASP I N 1
ATOM 8604 C CA . ASP I 1 196 ? -2.986 -86.825 -25.329 1.00 77.96 195 ASP I CA 1
ATOM 8605 C C . ASP I 1 196 ? -4.406 -86.530 -25.799 1.00 78.54 195 ASP I C 1
ATOM 8606 O O . ASP I 1 196 ? -4.775 -86.883 -26.923 1.00 81.02 195 ASP I O 1
ATOM 8611 N N . VAL I 1 197 ? -5.198 -85.890 -24.949 1.00 72.41 196 VAL I N 1
ATOM 8612 C CA . VAL I 1 197 ? -6.529 -85.453 -25.347 1.00 68.62 196 VAL I CA 1
ATOM 8613 C C . VAL I 1 197 ? -6.424 -84.024 -25.849 1.00 72.00 196 VAL I C 1
ATOM 8614 O O . VAL I 1 197 ? -5.869 -83.151 -25.173 1.00 72.77 196 VAL I O 1
ATOM 8618 N N . ASN I 1 198 ? -6.926 -83.786 -27.047 1.00 71.24 197 ASN I N 1
ATOM 8619 C CA . ASN I 1 198 ? -6.900 -82.454 -27.626 1.00 71.25 197 ASN I CA 1
ATOM 8620 C C . ASN I 1 198 ? -8.246 -81.795 -27.342 1.00 72.46 197 ASN I C 1
ATOM 8621 O O . ASN I 1 198 ? -9.293 -82.228 -27.843 1.00 76.93 197 ASN I O 1
ATOM 8626 N N . LEU I 1 199 ? -8.219 -80.775 -26.511 1.00 69.18 198 LEU I N 1
ATOM 8627 C CA . LEU I 1 199 ? -9.406 -80.025 -26.143 1.00 67.72 198 LEU I CA 1
ATOM 8628 C C . LEU I 1 199 ? -9.451 -78.800 -27.041 1.00 67.98 198 LEU I C 1
ATOM 8629 O O . LEU I 1 199 ? -8.594 -77.916 -26.941 1.00 66.47 198 LEU I O 1
ATOM 8634 N N . VAL I 1 200 ? -10.431 -78.769 -27.938 1.00 72.31 199 VAL I N 1
ATOM 8635 C CA . VAL I 1 200 ? -10.514 -77.780 -29.007 1.00 72.33 199 VAL I CA 1
ATOM 8636 C C . VAL I 1 200 ? -11.830 -77.034 -28.855 1.00 73.10 199 VAL I C 1
ATOM 8637 O O . VAL I 1 200 ? -12.899 -77.658 -28.838 1.00 73.80 199 VAL I O 1
ATOM 8641 N N . VAL I 1 201 ? -11.751 -75.704 -28.778 1.00 76.35 200 VAL I N 1
ATOM 8642 C CA . VAL I 1 201 ? -12.899 -74.830 -28.535 1.00 84.39 200 VAL I CA 1
ATOM 8643 C C . VAL I 1 201 ? -13.023 -73.807 -29.665 1.00 85.95 200 VAL I C 1
ATOM 8644 O O . VAL I 1 201 ? -12.077 -73.049 -29.920 1.00 89.26 200 VAL I O 1
ATOM 8648 N N . LYS I 1 202 ? -14.193 -73.772 -30.330 1.00 83.86 201 LYS I N 1
ATOM 8649 C CA . LYS I 1 202 ? -14.583 -72.627 -31.158 1.00 85.62 201 LYS I CA 1
ATOM 8650 C C . LYS I 1 202 ? -15.498 -71.723 -30.334 1.00 85.25 201 LYS I C 1
ATOM 8651 O O . LYS I 1 202 ? -16.547 -72.174 -29.848 1.00 82.26 201 LYS I O 1
ATOM 8657 N N . PHE I 1 203 ? -15.124 -70.450 -30.198 1.00 84.42 202 PHE I N 1
ATOM 8658 C CA . PHE I 1 203 ? -15.941 -69.524 -29.426 1.00 83.03 202 PHE I CA 1
ATOM 8659 C C . PHE I 1 203 ? -15.903 -68.133 -30.046 1.00 85.86 202 PHE I C 1
ATOM 8660 O O . PHE I 1 203 ? -15.061 -67.818 -30.893 1.00 84.70 202 PHE I O 1
ATOM 8668 N N . ARG I 1 204 ? -16.834 -67.293 -29.596 1.00 90.24 203 ARG I N 1
ATOM 8669 C CA . ARG I 1 204 ? -16.993 -65.946 -30.124 1.00 91.45 203 ARG I CA 1
ATOM 8670 C C . ARG I 1 204 ? -17.623 -65.069 -29.055 1.00 88.45 203 ARG I C 1
ATOM 8671 O O . ARG I 1 204 ? -18.249 -65.565 -28.114 1.00 84.11 203 ARG I O 1
ATOM 8679 N N . GLU I 1 205 ? -17.467 -63.754 -29.219 1.00 88.83 204 GLU I N 1
ATOM 8680 C CA . GLU I 1 205 ? -18.181 -62.826 -28.355 1.00 86.15 204 GLU I CA 1
ATOM 8681 C C . GLU I 1 205 ? -19.678 -62.955 -28.597 1.00 92.27 204 GLU I C 1
ATOM 8682 O O . GLU I 1 205 ? -20.125 -63.190 -29.725 1.00 93.92 204 GLU I O 1
ATOM 8688 N N . ARG I 1 206 ? -20.455 -62.802 -27.529 1.00 90.49 205 ARG I N 1
ATOM 8689 C CA . ARG I 1 206 ? -21.890 -63.025 -27.616 1.00 100.61 205 ARG I CA 1
ATOM 8690 C C . ARG I 1 206 ? -22.560 -62.052 -28.579 1.00 104.21 205 ARG I C 1
ATOM 8691 O O . ARG I 1 206 ? -22.392 -60.833 -28.478 1.00 96.58 205 ARG I O 1
ATOM 8699 N N . ARG I 1 207 ? -23.310 -62.611 -29.525 1.00 112.49 206 ARG I N 1
ATOM 8700 C CA . ARG I 1 207 ? -24.338 -61.874 -30.241 1.00 118.51 206 ARG I CA 1
ATOM 8701 C C . ARG I 1 207 ? -25.670 -62.099 -29.511 1.00 117.70 206 ARG I C 1
ATOM 8702 O O . ARG I 1 207 ? -26.304 -61.149 -29.046 1.00 115.52 206 ARG I O 1
ATOM 8710 N N . GLY J 2 1 ? 11.499 -86.239 -33.249 1.00 111.41 401 GLY J N 1
ATOM 8711 C CA . GLY J 2 1 ? 11.051 -85.026 -32.574 1.00 119.67 401 GLY J CA 1
ATOM 8712 C C . GLY J 2 1 ? 10.696 -85.258 -31.113 1.00 117.02 401 GLY J C 1
ATOM 8713 O O . GLY J 2 1 ? 9.866 -84.553 -30.520 1.00 107.27 401 GLY J O 1
ATOM 8714 N N . CYS J 2 2 ? 11.360 -86.261 -30.533 1.00 114.33 402 CYS J N 1
ATOM 8715 C CA . CYS J 2 2 ? 10.994 -86.788 -29.225 1.00 106.58 402 CYS J CA 1
ATOM 8716 C C . CYS J 2 2 ? 11.458 -85.892 -28.077 1.00 107.76 402 CYS J C 1
ATOM 8717 O O . CYS J 2 2 ? 10.776 -85.806 -27.052 1.00 106.16 402 CYS J O 1
ATOM 8720 N N . CYS J 2 3 ? 12.579 -85.188 -28.232 1.00 110.83 403 CYS J N 1
ATOM 8721 C CA . CYS J 2 3 ? 13.100 -84.362 -27.145 1.00 110.50 403 CYS J CA 1
ATOM 8722 C C . CYS J 2 3 ? 12.279 -83.105 -26.897 1.00 108.99 403 CYS J C 1
ATOM 8723 O O . CYS J 2 3 ? 12.541 -82.400 -25.914 1.00 99.42 403 CYS J O 1
ATOM 8726 N N . SER J 2 4 ? 11.317 -82.808 -27.771 1.00 109.28 404 SER J N 1
ATOM 8727 C CA . SER J 2 4 ? 10.335 -81.747 -27.574 1.00 110.34 404 SER J CA 1
ATOM 8728 C C . SER J 2 4 ? 9.198 -82.161 -26.649 1.00 107.11 404 SER J C 1
ATOM 8729 O O . SER J 2 4 ? 8.340 -81.325 -26.325 1.00 102.46 404 SER J O 1
ATOM 8732 N N . HIS J 2 5 ? 9.167 -83.429 -26.237 1.00 102.17 405 HIS J N 1
ATOM 8733 C CA . HIS J 2 5 ? 8.086 -83.982 -25.446 1.00 95.77 405 HIS J CA 1
ATOM 8734 C C . HIS J 2 5 ? 8.577 -84.313 -24.047 1.00 97.01 405 HIS J C 1
ATOM 8735 O O . HIS J 2 5 ? 9.553 -85.059 -23.901 1.00 100.59 405 HIS J O 1
ATOM 8742 N N . PRO J 2 6 ? 7.908 -83.802 -23.011 1.00 94.82 406 PRO J N 1
ATOM 8743 C CA . PRO J 2 6 ? 8.415 -83.948 -21.636 1.00 86.62 406 PRO J CA 1
ATOM 8744 C C . PRO J 2 6 ? 8.578 -85.381 -21.184 1.00 88.59 406 PRO J C 1
ATOM 8745 O O . PRO J 2 6 ? 9.407 -85.642 -20.297 1.00 88.61 406 PRO J O 1
ATOM 8749 N N . ALA J 2 7 ? 7.792 -86.305 -21.731 1.00 87.60 407 ALA J N 1
ATOM 8750 C CA . ALA J 2 7 ? 7.775 -87.686 -21.278 1.00 84.96 407 ALA J CA 1
ATOM 8751 C C . ALA J 2 7 ? 8.563 -88.604 -22.182 1.00 88.73 407 ALA J C 1
ATOM 8752 O O . ALA J 2 7 ? 9.050 -89.641 -21.719 1.00 90.62 407 ALA J O 1
ATOM 8754 N N . CYS J 2 8 ? 8.697 -88.247 -23.458 1.00 89.71 408 CYS J N 1
ATOM 8755 C CA . CYS J 2 8 ? 9.661 -88.938 -24.303 1.00 98.73 408 CYS J CA 1
ATOM 8756 C C . CYS J 2 8 ? 11.089 -88.556 -23.914 1.00 96.73 408 CYS J C 1
ATOM 8757 O O . CYS J 2 8 ? 11.988 -89.409 -23.887 1.00 96.31 408 CYS J O 1
ATOM 8760 N N . ASN J 2 9 ? 11.305 -87.283 -23.584 1.00 95.57 409 ASN J N 1
ATOM 8761 C CA . ASN J 2 9 ? 12.628 -86.827 -23.169 1.00 98.68 409 ASN J CA 1
ATOM 8762 C C . ASN J 2 9 ? 13.096 -87.583 -21.933 1.00 89.96 409 ASN J C 1
ATOM 8763 O O . ASN J 2 9 ? 14.150 -88.219 -21.942 1.00 87.63 409 ASN J O 1
ATOM 8768 N N . VAL J 2 10 ? 12.302 -87.552 -20.864 1.00 90.11 410 VAL J N 1
ATOM 8769 C CA . VAL J 2 10 ? 12.772 -88.072 -19.588 1.00 91.00 410 VAL J CA 1
ATOM 8770 C C . VAL J 2 10 ? 12.984 -89.586 -19.635 1.00 89.73 410 VAL J C 1
ATOM 8771 O O . VAL J 2 10 ? 13.664 -90.152 -18.773 1.00 87.72 410 VAL J O 1
ATOM 8775 N N . ALA J 2 11 ? 12.447 -90.260 -20.646 1.00 91.36 411 ALA J N 1
ATOM 8776 C CA . ALA J 2 11 ? 12.619 -91.699 -20.762 1.00 95.33 411 ALA J CA 1
ATOM 8777 C C . ALA J 2 11 ? 13.752 -92.095 -21.705 1.00 98.70 411 ALA J C 1
ATOM 8778 O O . ALA J 2 11 ? 14.120 -93.276 -21.747 1.00 97.98 411 ALA J O 1
ATOM 8780 N N . HIS J 2 12 ? 14.326 -91.140 -22.436 1.00 98.21 412 HIS J N 1
ATOM 8781 C CA . HIS J 2 12 ? 15.314 -91.410 -23.480 1.00 95.86 412 HIS J CA 1
ATOM 8782 C C . HIS J 2 12 ? 16.519 -90.493 -23.319 1.00 98.93 412 HIS J C 1
ATOM 8783 O O . HIS J 2 12 ? 16.737 -89.584 -24.132 1.00 99.56 412 HIS J O 1
ATOM 8790 N N . PRO J 2 13 ? 17.336 -90.713 -22.282 1.00 97.89 413 PRO J N 1
ATOM 8791 C CA . PRO J 2 13 ? 18.538 -89.877 -22.115 1.00 97.24 413 PRO J CA 1
ATOM 8792 C C . PRO J 2 13 ? 19.481 -89.929 -23.301 1.00 99.70 413 PRO J C 1
ATOM 8793 O O . PRO J 2 13 ? 20.085 -88.906 -23.643 1.00 103.42 413 PRO J O 1
ATOM 8797 N N . GLU J 2 14 ? 19.605 -91.086 -23.955 1.00 101.20 414 GLU J N 1
ATOM 8798 C CA . GLU J 2 14 ? 20.615 -91.256 -24.993 1.00 103.45 414 GLU J CA 1
ATOM 8799 C C . GLU J 2 14 ? 20.369 -90.338 -26.190 1.00 106.32 414 GLU J C 1
ATOM 8800 O O . GLU J 2 14 ? 21.331 -89.844 -26.796 1.00 101.74 414 GLU J O 1
ATOM 8806 N N . ILE J 2 15 ? 19.107 -90.070 -26.527 1.00 106.20 415 ILE J N 1
ATOM 8807 C CA . ILE J 2 15 ? 18.800 -89.181 -27.650 1.00 107.26 415 ILE J CA 1
ATOM 8808 C C . ILE J 2 15 ? 18.825 -87.714 -27.230 1.00 108.01 415 ILE J C 1
ATOM 8809 O O . ILE J 2 15 ? 19.238 -86.846 -28.008 1.00 106.78 415 ILE J O 1
ATOM 8814 N N . CYS J 2 16 ? 18.393 -87.416 -26.008 1.00 109.29 416 CYS J N 1
ATOM 8815 C CA . CYS J 2 16 ? 18.019 -86.048 -25.650 1.00 109.88 416 CYS J CA 1
ATOM 8816 C C . CYS J 2 16 ? 18.967 -85.389 -24.643 1.00 108.85 416 CYS J C 1
ATOM 8817 O O . CYS J 2 16 ? 19.560 -86.056 -23.796 1.00 109.39 416 CYS J O 1
#

B-factor: mean 83.01, std 14.98, range [30.0, 147.48]

Nearest PDB structures (foldseek):
  4xk9-assembly1_D  TM=9.916E-01  e=1.352E-39  Aplysia californica
  5oa0-assembly1_D  TM=9.776E-01  e=5.223E-39  Aplysia californica
  3sio-assembly1_B  TM=9.958E-01  e=2.130E-38  Aplysia californica
  2ymd-assembly1_A  TM=9.765E-01  e=1.113E-38  Aplysia californica
  3sh1-assembly2_J  TM=9.935E-01  e=4.399E-37  Aplysia californica

GO terms:
  GO:0042802 identical protein binding (F, IPI)
  GO:0005515 protein binding (F, IPI)

Secondary structure (DSSP, 8-state):
-HHHHHHHHHHHHTSSPPP----SSS-EEEEEEEEEEEEEEEETTTTEEEEEEEEEEEEEEEEEE--GGGTTT--EEEEEGGGS----EEETTEEEEEEE-S--EEEEETEEEEEE--EEEEEEE---SS-SSSS-EEEEEEEEESS--TTTEEEEES-SBPB-TTS-TT-SEEEEEEEEEEE---BTTBSS---EEEEEEEEEE--/-HHHHHHHHHHHHTSSPPP----SSS-EEEEEEEEEEEEEEEETTTTEEEEEEEEEEEEE-GGG---GGGGTT--EEEEEGGGS----EEETTBSS--EE-S--EEEEETTSEEEE--EEEEEEE---TT-SSSS-EEEEEEEEESS--TTTEEEE-S-SB-B-TTS-TTSSEEEEEEEEEEEEEEETTEEEEEEEEEEEEEEEE--/--TTSHHHHHH-TTT-/-HHHHHHHHHHHHSSSS------SSS-EE-EEEEEEEEEEEEETTTTEEEEEEEEEEEEE-GGG---GGGTTT--EEEEEGGGS----EEETTBSSPPEE-S--EEEEETT-EEEE--EEEEEEE---TT-SSSS-EEEEEEEEESS--TTTEE---SSSB-B-TTS-TT-SEEEEEEEEEEEEEEETTEEEEEEEEEEEEEEEE--/-GGGSHHHHHH-TTT-/--TTSHHHHHH-TTT-/-HHHHHHHHTTTSSSSPPP----SSS-EEEEEEEEEEEEEEEETTTTEEEEEEEEEEEEE-GGG---GGGGTT--EEEEEGGGS-----EETTBSSPPEE-S--EEEEETT-EEEE--EEEEEEE---TTSSSSS-EEEEEEEE-SS--TTTEEEE-S-SB-B-TT--TT-SEEEEEEEEEEEEEEETTEEEEEEEEEEEEEEEE--/-GGGSHHHHTT-TTT-/-HHHHHHHHHHHHTSSPPP----SSS-EEEEEEEEEEEEEEEETTTTEEEEEEEEEEEEEEEEEE--GGGTTT--EEEEEGGGS----EEETTBSS--EE-S--EEEEETEEEEEE--EEEEEEE---TTSSSSS-EEEEEEEEESS--TTTEEEEES-SB-B-TT--TT-SEEEEEEEEEEE---BTTBS----EEEEEEEEEE--/-GGGSHHHHHH-TTT-